Protein AF-0000000087801474 (afdb_homodimer)

Solvent-accessible surface area (backbone atoms only — not comparable to full-atom values): 45613 Å² total; per-residue (Å²): 137,83,84,79,80,78,78,77,77,77,76,78,79,73,79,74,51,90,74,31,28,51,54,32,58,73,67,71,46,81,38,80,58,43,91,65,21,65,70,26,59,75,68,72,44,82,54,42,60,71,75,67,79,66,77,74,84,72,80,76,68,84,62,80,83,57,74,96,48,84,74,47,73,54,60,52,68,68,57,45,47,49,53,52,49,53,52,31,58,68,45,44,49,96,68,78,68,91,57,96,71,57,82,65,51,53,50,25,42,40,44,18,50,75,42,46,21,57,64,64,32,87,47,66,69,43,18,44,26,52,44,48,48,52,53,57,54,20,65,80,31,65,33,35,42,24,35,52,35,12,50,19,20,47,48,40,26,70,77,38,55,93,47,26,71,61,25,44,50,50,12,32,49,26,37,29,56,11,46,58,51,42,55,61,52,64,75,61,74,44,86,85,49,37,55,51,53,51,49,38,46,52,46,50,46,52,45,59,45,42,54,70,60,64,52,89,81,49,50,40,62,56,50,49,46,48,42,34,58,58,43,30,53,53,45,67,43,60,90,44,46,65,58,35,53,75,39,85,54,27,57,76,64,37,65,62,78,57,58,49,73,83,72,51,73,82,86,65,77,57,74,86,52,64,66,46,70,61,51,53,52,49,51,51,52,52,56,69,71,48,96,63,56,71,67,58,48,49,45,50,52,40,40,54,51,37,43,52,51,41,50,52,40,63,66,66,42,63,81,67,61,59,65,72,60,69,48,45,37,50,43,47,36,48,73,68,46,52,52,35,44,70,68,60,34,59,68,46,38,48,50,50,24,50,49,27,44,57,37,41,69,46,34,86,37,85,41,34,40,69,45,25,57,42,36,36,50,45,32,65,71,67,46,52,76,92,56,47,72,76,46,49,60,37,53,54,58,62,69,47,84,67,74,97,94,136,79,82,79,78,77,77,77,77,77,74,77,79,74,78,73,52,88,72,30,27,52,56,31,60,73,67,72,44,82,39,80,58,42,92,66,20,66,70,25,60,75,68,72,44,83,53,42,61,70,74,68,78,68,79,70,85,70,78,78,67,84,64,77,79,58,76,96,50,83,74,47,73,56,58,53,68,69,57,46,48,48,51,52,49,53,51,31,58,68,44,46,48,96,68,77,68,91,55,97,71,56,83,65,51,52,50,25,43,39,44,19,50,75,43,46,21,56,67,65,33,85,46,67,68,41,18,45,25,52,44,49,50,50,52,58,54,22,64,81,31,66,34,36,42,24,35,52,35,13,50,19,20,46,49,39,26,69,77,39,55,93,47,27,70,61,25,43,50,49,12,32,49,26,38,26,56,12,46,58,52,42,54,61,50,63,73,62,74,42,86,86,48,38,56,51,52,51,50,37,46,53,46,50,46,52,44,59,46,41,53,70,51,68,51,85,84,47,51,38,62,57,48,49,48,49,42,33,58,57,42,31,53,54,45,67,44,58,88,44,46,66,58,35,53,74,38,85,53,27,56,75,63,38,65,61,77,56,59,49,74,84,74,51,73,81,84,65,77,59,75,84,51,63,66,45,70,61,50,51,52,51,52,52,52,52,55,68,71,48,94,65,57,72,67,57,48,48,46,51,50,42,39,53,50,37,42,51,51,39,50,51,38,62,66,67,40,64,80,68,61,59,66,72,60,67,47,45,38,50,44,48,35,48,74,70,47,53,54,34,43,70,66,59,35,58,69,44,38,49,51,50,26,48,49,25,43,58,37,40,66,47,34,86,39,86,39,33,40,69,44,25,58,43,37,35,50,45,31,64,71,66,47,52,77,93,55,47,72,75,46,49,60,37,54,55,58,59,69,48,84,66,73,98,94

Foldseek 3Di:
DDDPPPPPPDPPPPDAPPFFFPVCVVVVHHFPNDVQTPVCVVVVHHGHGPPPPPPDPDDPPPPPPPDPADWADADDLVLLLVLLVVVLVVLPPVDPDVDPDDPCLVVLLVQLQPPQLQLQDPDPLQSCCSNPVQVVLCVVPVLSSLLSSLSSLLVCCLVPVVCNVVSSNSNSNSNSVSSVVLSVQLVDDDLSCLLNNLNSLVSVLLNLLQPDCPDPPRALLNSVLSSLSSNQNSSSSVVNVVSCCPDSNVVVVPCLLVPDPVPLDPPDAQDQLHPVVVLLVVLLVVLVVDPDDPVVSSQLVQLSVQLVSLSSSVRPDDPPDGPVSLCSSSNGGYPVLSVCSVVPPQSSLLVQLVSLLVLLLVLSRNSSVNSSVSSNVSSCVSHDPVCNVSNVSSVVSSVDDHPPD/DDDPPPPPPPPPPPDAPPFFFPVCVVVVHRFPNDVQTPVCVVVVHHGHGPPPPPPPPDDPDPPPPPDPADWADADDLVLLLVLLVVVLVVLPPVDPDVDPDDPCLVVLLVQLQPPQLQLQDPDPLQSCCSNPVQVVLCVVPVLSSLLSSLSSLLVCCLVPVVCNVVSSNSNSNSNSVSSVVLSVQLVDDDLSCLLNNLNSLVSVLLNLLQPDCPPVPHALLNSVLSSLSSNQNSSSSVVNVVSCCPDSNVVVVPCLLVPDPVNLPPPDAQPQLHPVVVLLVVLLVVLVVDDDDPVVSSQLVQLSVQLVVLSSSVRPDDPPDGPCSLSSSSNGGYPVLSVCSVVPPQSSLLVQLVSLLVLLLVLSRNSSVNSSVSSNVSSCVSHDPVCNVSNVSSVVSNVDDHPPD

InterPro domains:
  IPR001138 Zn(2)Cys(6) fungal-type DNA-binding domain [PF00172] (20-50)
  IPR001138 Zn(2)Cys(6) fungal-type DNA-binding domain [PS00463] (20-47)
  IPR001138 Zn(2)Cys(6) fungal-type DNA-binding domain [PS50048] (20-49)
  IPR001138 Zn(2)Cys(6) fungal-type DNA-binding domain [SM00066] (15-58)
  IPR001138 Zn(2)Cys(6) fungal-type DNA-binding domain [cd00067] (16-50)
  IPR021858 Fungal transcription factor [PF11951] (108-233)
  IPR036864 Zn(2)-C6 fungal-type DNA-binding domain superfamily [G3DSA:4.10.240.10] (19-93)
  IPR036864 Zn(2)-C6 fungal-type DNA-binding domain superfamily [SSF57701] (10-53)
  IPR053157 Sterol Uptake Control Transcription Regulator [PTHR47784] (8-399)

Structure (mmCIF, N/CA/C/O backbone):
data_AF-0000000087801474-model_v1
#
loop_
_entity.id
_entity.type
_entity.pdbx_description
1 polymer 'C6 transcription factor'
#
loop_
_atom_site.group_PDB
_atom_site.id
_atom_site.type_symbol
_atom_site.label_atom_id
_atom_site.label_alt_id
_atom_site.label_comp_id
_atom_site.label_asym_id
_atom_site.label_entity_id
_atom_site.label_seq_id
_atom_site.pdbx_PDB_ins_code
_atom_site.Cartn_x
_atom_site.Cartn_y
_atom_site.Cartn_z
_atom_site.occupancy
_atom_site.B_iso_or_equiv
_atom_site.auth_seq_id
_atom_site.auth_comp_id
_atom_site.auth_asym_id
_atom_site.auth_atom_id
_atom_site.pdbx_PDB_model_num
ATOM 1 N N . MET A 1 1 ? 7.168 24.719 99.25 1 29.64 1 MET A N 1
ATOM 2 C CA . MET A 1 1 ? 7.629 24.359 97.875 1 29.64 1 MET A CA 1
ATOM 3 C C . MET A 1 1 ? 7.117 25.344 96.875 1 29.64 1 MET A C 1
ATOM 5 O O . MET A 1 1 ? 5.906 25.516 96.688 1 29.64 1 MET A O 1
ATOM 9 N N . THR A 1 2 ? 7.891 26.453 96.562 1 35.75 2 THR A N 1
ATOM 10 C CA . THR A 1 2 ? 7.691 27.688 95.812 1 35.75 2 THR A CA 1
ATOM 11 C C . THR A 1 2 ? 7.512 27.406 94.312 1 35.75 2 THR A C 1
ATOM 13 O O . THR A 1 2 ? 8.281 26.641 93.75 1 35.75 2 THR A O 1
ATOM 16 N N . PRO A 1 3 ? 6.332 27.656 93.75 1 36.69 3 PRO A N 1
ATOM 17 C CA . PRO A 1 3 ? 5.934 27.359 92.312 1 36.69 3 PRO A CA 1
ATOM 18 C C . PRO A 1 3 ? 6.723 28.156 91.312 1 36.69 3 PRO A C 1
ATOM 20 O O . PRO A 1 3 ? 6.82 29.391 91.438 1 36.69 3 PRO A O 1
ATOM 23 N N . LEU A 1 4 ? 7.914 27.688 90.812 1 34.41 4 LEU A N 1
ATOM 24 C CA . LEU A 1 4 ? 8.82 28.312 89.875 1 34.41 4 LEU A CA 1
ATOM 25 C C . LEU A 1 4 ? 8.094 28.656 88.562 1 34.41 4 LEU A C 1
ATOM 27 O O . LEU A 1 4 ? 7.527 27.781 87.938 1 34.41 4 LEU A O 1
ATOM 31 N N . VAL A 1 5 ? 7.559 29.875 88.438 1 34.88 5 VAL A N 1
ATOM 32 C CA . VAL A 1 5 ? 6.879 30.5 87.312 1 34.88 5 VAL A CA 1
ATOM 33 C C . VAL A 1 5 ? 7.812 30.547 86.062 1 34.88 5 VAL A C 1
ATOM 35 O O . VAL A 1 5 ? 8.891 31.141 86.125 1 34.88 5 VAL A O 1
ATOM 38 N N . TRP A 1 6 ? 7.961 29.484 85.25 1 33.34 6 TRP A N 1
ATOM 39 C CA . TRP A 1 6 ? 8.688 29.344 84 1 33.34 6 TRP A CA 1
ATOM 40 C C . TRP A 1 6 ? 8.352 30.484 83.062 1 33.34 6 TRP A C 1
ATOM 42 O O . TRP A 1 6 ? 7.18 30.703 82.688 1 33.34 6 TRP A O 1
ATOM 52 N N . LEU A 1 7 ? 9.047 31.609 83.062 1 32.06 7 LEU A N 1
ATOM 53 C CA . LEU A 1 7 ? 8.984 32.781 82.188 1 32.06 7 LEU A CA 1
ATOM 54 C C . LEU A 1 7 ? 9.078 32.344 80.75 1 32.06 7 LEU A C 1
ATOM 56 O O . LEU A 1 7 ? 10.039 31.688 80.312 1 32.06 7 LEU A O 1
ATOM 60 N N . MET A 1 8 ? 7.984 32.094 80.062 1 32.84 8 MET A N 1
ATOM 61 C CA . MET A 1 8 ? 7.777 31.812 78.625 1 32.84 8 MET A CA 1
ATOM 62 C C . MET A 1 8 ? 8.414 32.875 77.75 1 32.84 8 MET A C 1
ATOM 64 O O . MET A 1 8 ? 8.086 34.062 77.875 1 32.84 8 MET A O 1
ATOM 68 N N . SER A 1 9 ? 9.75 32.844 77.438 1 36.09 9 SER A N 1
ATOM 69 C CA . SER A 1 9 ? 10.469 33.75 76.5 1 36.09 9 SER A CA 1
ATOM 70 C C . SER A 1 9 ? 9.695 33.969 75.25 1 36.09 9 SER A C 1
ATOM 72 O O . SER A 1 9 ? 9.156 33 74.688 1 36.09 9 SER A O 1
ATOM 74 N N . SER A 1 10 ? 9.117 35.156 75 1 33.66 10 SER A N 1
ATOM 75 C CA . SER A 1 10 ? 8.359 35.562 73.875 1 33.66 10 SER A CA 1
ATOM 76 C C . SER A 1 10 ? 9.164 35.344 72.562 1 33.66 10 SER A C 1
ATOM 78 O O . SER A 1 10 ? 10.336 35.719 72.5 1 33.66 10 SER A O 1
ATOM 80 N N . ARG A 1 11 ? 8.914 34.406 71.75 1 38.5 11 ARG A N 1
ATOM 81 C CA . ARG A 1 11 ? 9.422 34.156 70.375 1 38.5 11 ARG A CA 1
ATOM 82 C C . ARG A 1 11 ? 9.484 35.469 69.562 1 38.5 11 ARG A C 1
ATOM 84 O O . ARG A 1 11 ? 8.508 36.219 69.5 1 38.5 11 ARG A O 1
ATOM 91 N N . ARG A 1 12 ? 10.625 36.062 69.438 1 40.59 12 ARG A N 1
ATOM 92 C CA . ARG A 1 12 ? 10.891 37.188 68.562 1 40.59 12 ARG A CA 1
ATOM 93 C C . ARG A 1 12 ? 10.234 37 67.188 1 40.59 12 ARG A C 1
ATOM 95 O O . ARG A 1 12 ? 10.453 35.969 66.562 1 40.59 12 ARG A O 1
ATOM 102 N N . SER A 1 13 ? 9.023 37.594 66.938 1 39.16 13 SER A N 1
ATOM 103 C CA . SER A 1 13 ? 8.352 37.531 65.625 1 39.16 13 SER A CA 1
ATOM 104 C C . SER A 1 13 ? 9.211 38.156 64.562 1 39.16 13 SER A C 1
ATOM 106 O O . SER A 1 13 ? 9.625 39.312 64.625 1 39.16 13 SER A O 1
ATOM 108 N N . HIS A 1 14 ? 10.227 37.562 64.062 1 44.69 14 HIS A N 1
ATOM 109 C CA . HIS A 1 14 ? 11.008 38.062 62.938 1 44.69 14 HIS A CA 1
ATOM 110 C C . HIS A 1 14 ? 10.109 38.438 61.781 1 44.69 14 HIS A C 1
ATOM 112 O O . HIS A 1 14 ? 9.188 37.719 61.406 1 44.69 14 HIS A O 1
ATOM 118 N N . THR A 1 15 ? 9.914 39.719 61.5 1 49.97 15 THR A N 1
ATOM 119 C CA . THR A 1 15 ? 9.164 40.281 60.375 1 49.97 15 THR A CA 1
ATOM 120 C C . THR A 1 15 ? 9.75 39.812 59.031 1 49.97 15 THR A C 1
ATOM 122 O O . THR A 1 15 ? 10.938 40 58.781 1 49.97 15 THR A O 1
ATOM 125 N N . LYS A 1 16 ? 9.258 38.75 58.469 1 55.78 16 LYS A N 1
ATOM 126 C CA . LYS A 1 16 ? 9.578 38.219 57.125 1 55.78 16 LYS A CA 1
ATOM 127 C C . LYS A 1 16 ? 9.414 39.281 56.062 1 55.78 16 LYS A C 1
ATOM 129 O O . LYS A 1 16 ? 8.469 40.094 56.094 1 55.78 16 LYS A O 1
ATOM 134 N N . SER A 1 17 ? 10.523 39.656 55.375 1 58.81 17 SER A N 1
ATOM 135 C CA . SER A 1 17 ? 10.383 40.531 54.219 1 58.81 17 SER A CA 1
ATOM 136 C C . SER A 1 17 ? 9.594 39.812 53.125 1 58.81 17 SER A C 1
ATOM 138 O O . SER A 1 17 ? 9.938 38.719 52.688 1 58.81 17 SER A O 1
ATOM 140 N N . ARG A 1 18 ? 8.305 40.156 52.75 1 70.38 18 ARG A N 1
ATOM 141 C CA . ARG A 1 18 ? 7.387 39.562 51.781 1 70.38 18 ARG A CA 1
ATOM 142 C C . ARG A 1 18 ? 7.93 39.625 50.375 1 70.38 18 ARG A C 1
ATOM 144 O O . ARG A 1 18 ? 7.668 38.75 49.531 1 70.38 18 ARG A O 1
ATOM 151 N N . ASN A 1 19 ? 8.781 40.656 50.062 1 70 19 ASN A N 1
ATOM 152 C CA . ASN A 1 19 ? 9.211 40.906 48.688 1 70 19 ASN A CA 1
ATOM 153 C C . ASN A 1 19 ? 10.703 40.594 48.5 1 70 19 ASN A C 1
ATOM 155 O O . ASN A 1 19 ? 11.367 41.219 47.688 1 70 19 ASN A O 1
ATOM 159 N N . GLY A 1 20 ? 11.25 39.719 49.219 1 74.44 20 GLY A N 1
ATOM 160 C CA . GLY A 1 20 ? 12.664 39.375 49.156 1 74.44 20 GLY A CA 1
ATOM 161 C C . GLY A 1 20 ? 13.031 38.5 47.969 1 74.44 20 GLY A C 1
ATOM 162 O O . GLY A 1 20 ? 12.156 37.938 47.312 1 74.44 20 GLY A O 1
ATOM 163 N N . CYS A 1 21 ? 14.32 38.531 47.594 1 74.69 21 CYS A N 1
ATOM 164 C CA . CYS A 1 21 ? 14.812 37.719 46.469 1 74.69 21 CYS A CA 1
ATOM 165 C C . CYS A 1 21 ? 14.703 36.219 46.781 1 74.69 21 CYS A C 1
ATOM 167 O O . CYS A 1 21 ? 14.617 35.844 47.938 1 74.69 21 CYS A O 1
ATOM 169 N N . ASP A 1 22 ? 14.641 35.281 45.875 1 76.31 22 ASP A N 1
ATOM 170 C CA . ASP A 1 22 ? 14.445 33.844 46 1 76.31 22 ASP A CA 1
ATOM 171 C C . ASP A 1 22 ? 15.57 33.219 46.844 1 76.31 22 ASP A C 1
ATOM 173 O O . ASP A 1 22 ? 15.336 32.312 47.625 1 76.31 22 ASP A O 1
ATOM 177 N N . GLN A 1 23 ? 16.703 33.719 46.75 1 79.88 23 GLN A N 1
ATOM 178 C CA . GLN A 1 23 ? 17.828 33.156 47.469 1 79.88 23 GLN A CA 1
ATOM 179 C C . GLN A 1 23 ? 17.703 33.438 48.969 1 79.88 23 GLN A C 1
ATOM 181 O O . GLN A 1 23 ? 17.969 32.562 49.812 1 79.88 23 GLN A O 1
ATOM 186 N N . CYS A 1 24 ? 17.281 34.656 49.281 1 78.06 24 CYS A N 1
ATOM 187 C CA . CYS A 1 24 ? 17.125 35.031 50.688 1 78.06 24 CYS A CA 1
ATOM 188 C C . CYS A 1 24 ? 15.969 34.281 51.344 1 78.06 24 CYS A C 1
ATOM 190 O O . CYS A 1 24 ? 16.062 33.844 52.5 1 78.06 24 CYS A O 1
ATOM 192 N N . LYS A 1 25 ? 14.883 33.969 50.531 1 76.88 25 LYS A N 1
ATOM 193 C CA . LYS A 1 25 ? 13.734 33.156 50.969 1 76.88 25 LYS A CA 1
ATOM 194 C C . LYS A 1 25 ? 14.133 31.719 51.25 1 76.88 25 LYS A C 1
ATOM 196 O O . LYS A 1 25 ? 13.727 31.141 52.25 1 76.88 25 LYS A O 1
ATOM 201 N N . ARG A 1 26 ? 14.898 31.266 50.469 1 77.69 26 ARG A N 1
ATOM 202 C CA . ARG A 1 26 ? 15.359 29.891 50.594 1 77.69 26 ARG A CA 1
ATOM 203 C C . ARG A 1 26 ? 16.25 29.734 51.812 1 77.69 26 ARG A C 1
ATOM 205 O O . ARG A 1 26 ? 16.172 28.734 52.531 1 77.69 26 ARG A O 1
ATOM 212 N N . ARG A 1 27 ? 16.953 30.688 52.094 1 79.5 27 ARG A N 1
ATOM 213 C CA . ARG A 1 27 ? 17.938 30.625 53.156 1 79.5 27 ARG A CA 1
ATOM 214 C C . ARG A 1 27 ? 17.344 31.156 54.469 1 79.5 27 ARG A C 1
ATOM 216 O O . ARG A 1 27 ? 17.984 31.109 55.531 1 79.5 27 ARG A O 1
ATOM 223 N N . ARG A 1 28 ? 16.047 31.656 54.344 1 76.81 28 ARG A N 1
ATOM 224 C CA . ARG A 1 28 ? 15.266 32.156 55.469 1 76.81 28 ARG A CA 1
ATOM 225 C C . ARG A 1 28 ? 16 33.25 56.219 1 76.81 28 ARG A C 1
ATOM 227 O O . ARG A 1 28 ? 16.031 33.281 57.438 1 76.81 28 ARG A O 1
ATOM 234 N N . VAL A 1 29 ? 16.688 34.062 55.406 1 82 29 VAL A N 1
ATOM 235 C CA . VAL A 1 29 ? 17.328 35.25 55.969 1 82 29 VAL A CA 1
ATOM 236 C C . VAL A 1 29 ? 16.547 36.5 55.531 1 82 29 VAL A C 1
ATOM 238 O O . VAL A 1 29 ? 15.914 36.531 54.5 1 82 29 VAL A O 1
ATOM 241 N N . LYS A 1 30 ? 16.484 37.469 56.312 1 78.12 30 LYS A N 1
ATOM 242 C CA . LYS A 1 30 ? 15.82 38.719 56 1 78.12 30 LYS A CA 1
ATOM 243 C C . LYS A 1 30 ? 16.5 39.406 54.812 1 78.12 30 LYS A C 1
ATOM 245 O O . LYS A 1 30 ? 17.703 39.656 54.844 1 78.12 30 LYS A O 1
ATOM 250 N N . CYS A 1 31 ? 15.711 39.562 53.656 1 76.88 31 CYS A N 1
ATOM 251 C CA . CYS A 1 31 ? 16.172 40.25 52.438 1 76.88 31 CYS A CA 1
ATOM 252 C C . CYS A 1 31 ? 16 41.75 52.562 1 76.88 31 CYS A C 1
ATOM 254 O O . CYS A 1 31 ? 15.016 42.219 53.156 1 76.88 31 CYS A O 1
ATOM 256 N N . ASP A 1 32 ? 16.828 42.562 52.25 1 79.81 32 ASP A N 1
ATOM 257 C CA . ASP A 1 32 ? 16.719 44 52.281 1 79.81 32 ASP A CA 1
ATOM 258 C C . ASP A 1 32 ? 15.977 44.531 51.062 1 79.81 32 ASP A C 1
ATOM 260 O O . ASP A 1 32 ? 15.867 45.75 50.875 1 79.81 32 ASP A O 1
ATOM 264 N N . GLU A 1 33 ? 15.445 43.719 50.125 1 77.12 33 GLU A N 1
ATOM 265 C CA . GLU A 1 33 ? 14.625 43.969 48.938 1 77.12 33 GLU A CA 1
ATOM 266 C C . GLU A 1 33 ? 15.344 44.875 47.938 1 77.12 33 GLU A C 1
ATOM 268 O O . GLU A 1 33 ? 14.727 45.406 47.031 1 77.12 33 GLU A O 1
ATOM 273 N N . ALA A 1 34 ? 16.656 44.969 48.062 1 76.94 34 ALA A N 1
ATOM 274 C CA . ALA A 1 34 ? 17.453 45.594 47.031 1 76.94 34 ALA A CA 1
ATOM 275 C C . ALA A 1 34 ? 17.75 44.625 45.875 1 76.94 34 ALA A C 1
ATOM 277 O O . ALA A 1 34 ? 17.781 43.438 46.094 1 76.94 34 ALA A O 1
ATOM 278 N N . ASP A 1 35 ? 17.641 44.938 44.656 1 72.62 35 ASP A N 1
ATOM 279 C CA . ASP A 1 35 ? 17.984 44.125 43.5 1 72.62 35 ASP A CA 1
ATOM 280 C C . ASP A 1 35 ? 19.312 44.594 42.875 1 72.62 35 ASP A C 1
ATOM 282 O O . ASP A 1 35 ? 19.375 45.656 42.25 1 72.62 35 ASP A O 1
ATOM 286 N N . PRO A 1 36 ? 20.453 43.781 43.156 1 75.94 36 PRO A N 1
ATOM 287 C CA . PRO A 1 36 ? 20.562 42.562 43.938 1 75.94 36 PRO A CA 1
ATOM 288 C C . PRO A 1 36 ? 20.594 42.844 45.438 1 75.94 36 PRO A C 1
ATOM 290 O O . PRO A 1 36 ? 21.047 43.906 45.875 1 75.94 36 PRO A O 1
ATOM 293 N N . CYS A 1 37 ? 20.016 41.875 46.125 1 79.19 37 CYS A N 1
ATOM 294 C CA . CYS A 1 37 ? 19.969 42.125 47.562 1 79.19 37 CYS A CA 1
ATOM 295 C C . CYS A 1 37 ? 21.344 41.969 48.188 1 79.19 37 CYS A C 1
ATOM 297 O O . CYS A 1 37 ? 22.219 41.281 47.656 1 79.19 37 CYS A O 1
ATOM 299 N N . THR A 1 38 ? 21.656 42.688 49.25 1 82.75 38 THR A N 1
ATOM 300 C CA . THR A 1 38 ? 22.953 42.75 49.938 1 82.75 38 THR A CA 1
ATOM 301 C C . THR A 1 38 ? 23.375 41.344 50.406 1 82.75 38 THR A C 1
ATOM 303 O O . THR A 1 38 ? 24.562 41.031 50.406 1 82.75 38 THR A O 1
ATOM 306 N N . ASN A 1 39 ? 22.391 40.531 50.75 1 81.44 39 ASN A N 1
ATOM 307 C CA . ASN A 1 39 ? 22.672 39.188 51.188 1 81.44 39 ASN A CA 1
ATOM 308 C C . ASN A 1 39 ? 23.266 38.344 50.062 1 81.44 39 ASN A C 1
ATOM 310 O O . ASN A 1 39 ? 24.203 37.562 50.281 1 81.44 39 ASN A O 1
ATOM 314 N N . CYS A 1 40 ? 22.703 38.469 48.969 1 79 40 CYS A N 1
ATOM 315 C CA . CYS A 1 40 ? 23.172 37.688 47.812 1 79 40 CYS A CA 1
ATOM 316 C C . CYS A 1 40 ? 24.516 38.219 47.312 1 79 40 CYS A C 1
ATOM 318 O O . CYS A 1 40 ? 25.406 37.469 46.969 1 79 40 CYS A O 1
ATOM 320 N N . THR A 1 41 ? 24.641 39.5 47.281 1 81.56 41 THR A N 1
ATOM 321 C CA . THR A 1 41 ? 25.891 40.125 46.844 1 81.56 41 THR A CA 1
ATOM 322 C C . THR A 1 41 ? 27.047 39.719 47.75 1 81.56 41 THR A C 1
ATOM 324 O O . THR A 1 41 ? 28.141 39.406 47.25 1 81.56 41 THR A O 1
ATOM 327 N N . ARG A 1 42 ? 26.828 39.688 49.031 1 80.12 42 ARG A N 1
ATOM 328 C CA . ARG A 1 42 ? 27.891 39.375 49.969 1 80.12 42 ARG A CA 1
ATOM 329 C C . ARG A 1 42 ? 28.344 37.938 49.812 1 80.12 42 ARG A C 1
ATOM 331 O O . ARG A 1 42 ? 29.531 37.625 49.969 1 80.12 42 ARG A O 1
ATOM 338 N N . ARG A 1 43 ? 27.406 37.125 49.469 1 79 43 ARG A N 1
ATOM 339 C CA . ARG A 1 43 ? 27.719 35.688 49.406 1 79 43 ARG A CA 1
ATOM 340 C C . ARG A 1 43 ? 27.953 35.281 47.938 1 79 43 ARG A C 1
ATOM 342 O O . ARG A 1 43 ? 28.078 34.094 47.656 1 79 43 ARG A O 1
ATOM 349 N N . HIS A 1 44 ? 27.953 36.281 46.969 1 74.69 44 HIS A N 1
ATOM 350 C CA . HIS A 1 44 ? 28.188 36.031 45.562 1 74.69 44 HIS A CA 1
ATOM 351 C C . HIS A 1 44 ? 27.188 35.062 44.969 1 74.69 44 HIS A C 1
ATOM 353 O O . HIS A 1 44 ? 27.547 34.125 44.25 1 74.69 44 HIS A O 1
ATOM 359 N N . LEU A 1 45 ? 25.953 35.125 45.469 1 75.06 45 LEU A N 1
ATOM 360 C CA . LEU A 1 45 ? 24.844 34.344 44.938 1 75.06 45 LEU A CA 1
ATOM 361 C C . LEU A 1 45 ? 24.078 35.156 43.875 1 75.06 45 LEU A C 1
ATOM 363 O O . LEU A 1 45 ? 24.094 36.375 43.906 1 75.06 45 LEU A O 1
ATOM 367 N N . VAL A 1 46 ? 23.484 34.531 42.875 1 74.19 46 VAL A N 1
ATOM 368 C CA . VAL A 1 46 ? 22.609 35.188 41.906 1 74.19 46 VAL A CA 1
ATOM 369 C C . VAL A 1 46 ? 21.312 35.594 42.594 1 74.19 46 VAL A C 1
ATOM 371 O O . VAL A 1 46 ? 20.562 34.75 43.094 1 74.19 46 VAL A O 1
ATOM 374 N N . CYS A 1 47 ? 21.062 36.938 42.812 1 72.06 47 CYS A N 1
ATOM 375 C CA . CYS A 1 47 ? 19.875 37.5 43.438 1 72.06 47 CYS A CA 1
ATOM 376 C C . CYS A 1 47 ? 18.703 37.531 42.438 1 72.06 47 CYS A C 1
ATOM 378 O O . CYS A 1 47 ? 18.781 38.188 41.406 1 72.06 47 CYS A O 1
ATOM 380 N N . VAL A 1 48 ? 17.828 36.656 42.469 1 69.94 48 VAL A N 1
ATOM 381 C CA . VAL A 1 48 ? 16.641 36.562 41.625 1 69.94 48 VAL A CA 1
ATOM 382 C C . VAL A 1 48 ? 15.398 36.938 42.438 1 69.94 48 VAL A C 1
ATOM 384 O O . VAL A 1 48 ? 15.211 36.438 43.562 1 69.94 48 VAL A O 1
ATOM 387 N N . TYR A 1 49 ? 14.781 38.031 42.156 1 61.41 49 TYR A N 1
ATOM 388 C CA . TYR A 1 49 ? 13.484 38.375 42.719 1 61.41 49 TYR A CA 1
ATOM 389 C C . TYR A 1 49 ? 12.352 37.75 41.938 1 61.41 49 TYR A C 1
ATOM 391 O O . TYR A 1 49 ? 12.312 37.812 40.688 1 61.41 49 TYR A O 1
ATOM 399 N N . ASN A 1 50 ? 11.828 36.781 42.312 1 48.69 50 ASN A N 1
ATOM 400 C CA . ASN A 1 50 ? 10.617 36.312 41.656 1 48.69 50 ASN A CA 1
ATOM 401 C C . ASN A 1 50 ? 9.523 37.375 41.656 1 48.69 50 ASN A C 1
ATOM 403 O O . ASN A 1 50 ? 9.016 37.75 42.719 1 48.69 50 ASN A O 1
ATOM 407 N N . LEU A 1 51 ? 9.633 38.438 40.906 1 40.22 51 LEU A N 1
ATOM 408 C CA . LEU A 1 51 ? 8.414 39.219 40.719 1 40.22 51 LEU A CA 1
ATOM 409 C C . LEU A 1 51 ? 7.203 38.281 40.531 1 40.22 51 LEU A C 1
ATOM 411 O O . LEU A 1 51 ? 7.133 37.531 39.562 1 40.22 51 LEU A O 1
ATOM 415 N N . HIS A 1 52 ? 6.668 37.719 41.531 1 35 52 HIS A N 1
ATOM 416 C CA . HIS A 1 52 ? 5.312 37.219 41.406 1 35 52 HIS A CA 1
ATOM 417 C C . HIS A 1 52 ? 4.43 38.188 40.625 1 35 52 HIS A C 1
ATOM 419 O O . HIS A 1 52 ? 4.309 39.344 41 1 35 52 HIS A O 1
ATOM 425 N N . CYS A 1 53 ? 4.406 38.219 39.312 1 34.19 53 CYS A N 1
ATOM 426 C CA . CYS A 1 53 ? 3.236 38.781 38.656 1 34.19 53 CYS A CA 1
ATOM 427 C C . CYS A 1 53 ? 1.989 38.594 39.531 1 34.19 53 CYS A C 1
ATOM 429 O O . CYS A 1 53 ? 1.527 37.469 39.688 1 34.19 53 CYS A O 1
ATOM 431 N N . SER A 1 54 ? 1.86 39.219 40.625 1 31.44 54 SER A N 1
ATOM 432 C CA . SER A 1 54 ? 0.647 39.25 41.438 1 31.44 54 SER A CA 1
ATOM 433 C C . SER A 1 54 ? -0.602 39.188 40.562 1 31.44 54 SER A C 1
ATOM 435 O O . SER A 1 54 ? -0.738 39.938 39.594 1 31.44 54 SER A O 1
ATOM 437 N N . PRO A 1 55 ? -1.374 38.094 40.562 1 32.97 55 PRO A N 1
ATOM 438 C CA . PRO A 1 55 ? -2.732 38.219 40.031 1 32.97 55 PRO A CA 1
ATOM 439 C C . PRO A 1 55 ? -3.439 39.5 40.531 1 32.97 55 PRO A C 1
ATOM 441 O O . PRO A 1 55 ? -3.35 39.844 41.719 1 32.97 55 PRO A O 1
ATOM 444 N N . SER A 1 56 ? -3.479 40.562 40 1 29.62 56 SER A N 1
ATOM 445 C CA . SER A 1 56 ? -4.465 41.594 40.375 1 29.62 56 SER A CA 1
ATOM 446 C C . SER A 1 56 ? -5.742 40.938 40.906 1 29.62 56 SER A C 1
ATOM 448 O O . SER A 1 56 ? -6.125 39.844 40.469 1 29.62 56 SER A O 1
ATOM 450 N N . ALA A 1 57 ? -6.344 41.25 42.094 1 32.88 57 ALA A N 1
ATOM 451 C CA . ALA A 1 57 ? -7.617 41 42.781 1 32.88 57 ALA A CA 1
ATOM 452 C C . ALA A 1 57 ? -8.781 41.031 41.781 1 32.88 57 ALA A C 1
ATOM 454 O O . ALA A 1 57 ? -9.578 41.969 41.781 1 32.88 57 ALA A O 1
ATOM 455 N N . GLN A 1 58 ? -8.805 40.938 40.625 1 30.05 58 GLN A N 1
ATOM 456 C CA . GLN A 1 58 ? -10.109 40.875 39.969 1 30.05 58 GLN A CA 1
ATOM 457 C C . GLN A 1 58 ? -11.039 39.906 40.688 1 30.05 58 GLN A C 1
ATOM 459 O O . GLN A 1 58 ? -10.602 38.875 41.156 1 30.05 58 GLN A O 1
ATOM 464 N N . ALA A 1 59 ? -12.359 40.344 40.938 1 32.22 59 ALA A N 1
ATOM 465 C CA . ALA A 1 59 ? -13.617 39.906 41.531 1 32.22 59 ALA A CA 1
ATOM 466 C C . ALA A 1 59 ? -13.828 38.406 41.375 1 32.22 59 ALA A C 1
ATOM 468 O O . ALA A 1 59 ? -13.68 37.875 40.25 1 32.22 59 ALA A O 1
ATOM 469 N N . ARG A 1 60 ? -13.906 37.562 42.344 1 32.59 60 ARG A N 1
ATOM 470 C CA . ARG A 1 60 ? -14.438 36.25 42.625 1 32.59 60 ARG A CA 1
ATOM 471 C C . ARG A 1 60 ? -15.789 36.031 41.938 1 32.59 60 ARG A C 1
ATOM 473 O O . ARG A 1 60 ? -16.625 35.281 42.406 1 32.59 60 ARG A O 1
ATOM 480 N N . ASN A 1 61 ? -16.438 36.969 41.312 1 26.33 61 ASN A N 1
ATOM 481 C CA . ASN A 1 61 ? -17.75 36.469 40.938 1 26.33 61 ASN A CA 1
ATOM 482 C C . ASN A 1 61 ? -17.672 35.031 40.438 1 26.33 61 ASN A C 1
ATOM 484 O O . ASN A 1 61 ? -16.656 34.625 39.875 1 26.33 61 ASN A O 1
ATOM 488 N N . LYS A 1 62 ? -18.5 34.125 40.906 1 37.91 62 LYS A N 1
ATOM 489 C CA . LYS A 1 62 ? -18.969 32.844 40.438 1 37.91 62 LYS A CA 1
ATOM 490 C C . LYS A 1 62 ? -18.922 32.75 38.906 1 37.91 62 LYS A C 1
ATOM 492 O O . LYS A 1 62 ? -19.938 32.969 38.25 1 37.91 62 LYS A O 1
ATOM 497 N N . THR A 1 63 ? -18.125 33.531 38.281 1 29.23 63 THR A N 1
ATOM 498 C CA . THR A 1 63 ? -18.25 33.438 36.844 1 29.23 63 THR A CA 1
ATOM 499 C C . THR A 1 63 ? -18.234 31.984 36.375 1 29.23 63 THR A C 1
ATOM 501 O O . THR A 1 63 ? -17.438 31.172 36.844 1 29.23 63 THR A O 1
ATOM 504 N N . LYS A 1 64 ? -19.234 31.344 35.844 1 37.34 64 LYS A N 1
ATOM 505 C CA . LYS A 1 64 ? -19.359 30.266 34.844 1 37.34 64 LYS A CA 1
ATOM 506 C C . LYS A 1 64 ? -18.062 30.125 34.062 1 37.34 64 LYS A C 1
ATOM 508 O O . LYS A 1 64 ? -17.641 31.047 33.344 1 37.34 64 LYS A O 1
ATOM 513 N N . GLU A 1 65 ? -17.031 29.578 34.531 1 39.16 65 GLU A N 1
ATOM 514 C CA . GLU A 1 65 ? -15.68 29.188 34.156 1 39.16 65 GLU A CA 1
ATOM 515 C C . GLU A 1 65 ? -15.562 29.062 32.625 1 39.16 65 GLU A C 1
ATOM 517 O O . GLU A 1 65 ? -15.617 27.953 32.094 1 39.16 65 GLU A O 1
ATOM 522 N N . GLY A 1 66 ? -16.312 29.578 31.875 1 42.19 66 GLY A N 1
ATOM 523 C CA . GLY A 1 66 ? -16.203 29.609 30.438 1 42.19 66 GLY A CA 1
ATOM 524 C C . GLY A 1 66 ? -14.852 30.062 29.938 1 42.19 66 GLY A C 1
ATOM 525 O O . GLY A 1 66 ? -14.078 30.656 30.688 1 42.19 66 GLY A O 1
ATOM 526 N N . ALA A 1 67 ? -14.172 29.438 28.984 1 56.16 67 ALA A N 1
ATOM 527 C CA . ALA A 1 67 ? -12.945 29.844 28.297 1 56.16 67 ALA A CA 1
ATOM 528 C C . ALA A 1 67 ? -12.836 31.359 28.25 1 56.16 67 ALA A C 1
ATOM 530 O O . ALA A 1 67 ? -13.789 32.062 27.875 1 56.16 67 ALA A O 1
ATOM 531 N N . PRO A 1 68 ? -11.758 32.031 29.125 1 61.78 68 PRO A N 1
ATOM 532 C CA . PRO A 1 68 ? -11.578 33.5 29.188 1 61.78 68 PRO A CA 1
ATOM 533 C C . PRO A 1 68 ? -11.648 34.156 27.828 1 61.78 68 PRO A C 1
ATOM 535 O O . PRO A 1 68 ? -11.914 35.375 27.734 1 61.78 68 PRO A O 1
ATOM 538 N N . PHE A 1 69 ? -11.266 33.406 26.859 1 69.81 69 PHE A N 1
ATOM 539 C CA . PHE A 1 69 ? -11.281 34.031 25.531 1 69.81 69 PHE A CA 1
ATOM 540 C C . PHE A 1 69 ? -12.281 33.312 24.625 1 69.81 69 PHE A C 1
ATOM 542 O O . PHE A 1 69 ? -12.633 32.156 24.859 1 69.81 69 PHE A O 1
ATOM 549 N N . ALA A 1 70 ? -12.82 34.031 23.703 1 67.81 70 ALA A N 1
ATOM 550 C CA . ALA A 1 70 ? -13.719 33.469 22.703 1 67.81 70 ALA A CA 1
ATOM 551 C C . ALA A 1 70 ? -13.047 32.344 21.922 1 67.81 70 ALA A C 1
ATOM 553 O O . ALA A 1 70 ? -11.828 32.375 21.703 1 67.81 70 ALA A O 1
ATOM 554 N N . THR A 1 71 ? -13.797 31.297 21.656 1 77.06 71 THR A N 1
ATOM 555 C CA . THR A 1 71 ? -13.344 30.25 20.734 1 77.06 71 THR A CA 1
ATOM 556 C C . THR A 1 71 ? -13.414 30.719 19.297 1 77.06 71 THR A C 1
ATOM 558 O O . THR A 1 71 ? -14.281 31.516 18.938 1 77.06 71 THR A O 1
ATOM 561 N N . PRO A 1 72 ? -12.406 30.344 18.531 1 81.81 72 PRO A N 1
ATOM 562 C CA . PRO A 1 72 ? -12.438 30.781 17.141 1 81.81 72 PRO A CA 1
ATOM 563 C C . PRO A 1 72 ? -13.695 30.344 16.406 1 81.81 72 PRO A C 1
ATOM 565 O O . PRO A 1 72 ? -14.211 29.25 16.656 1 81.81 72 PRO A O 1
ATOM 568 N N . SER A 1 73 ? -14.133 31.297 15.641 1 78 73 SER A N 1
ATOM 569 C CA . SER A 1 73 ? -15.312 31 14.836 1 78 73 SER A CA 1
ATOM 570 C C . SER A 1 73 ? -14.945 30.281 13.547 1 78 73 SER A C 1
ATOM 572 O O . SER A 1 73 ? -13.836 30.453 13.023 1 78 73 SER A O 1
ATOM 574 N N . GLU A 1 74 ? -15.867 29.5 13.07 1 82.38 74 GLU A N 1
ATOM 575 C CA . GLU A 1 74 ? -15.695 28.906 11.75 1 82.38 74 GLU A CA 1
ATOM 576 C C . GLU A 1 74 ? -15.664 29.969 10.656 1 82.38 74 GLU A C 1
ATOM 578 O O . GLU A 1 74 ? -16.406 30.953 10.719 1 82.38 74 GLU A O 1
ATOM 583 N N . PRO A 1 75 ? -14.82 29.781 9.781 1 82.31 75 PRO A N 1
ATOM 584 C CA . PRO A 1 75 ? -14.828 30.734 8.672 1 82.31 75 PRO A CA 1
ATOM 585 C C . PRO A 1 75 ? -16.141 30.719 7.883 1 82.31 75 PRO A C 1
ATOM 587 O O . PRO A 1 75 ? -16.766 29.656 7.746 1 82.31 75 PRO A O 1
ATOM 590 N N . ALA A 1 76 ? -16.484 31.891 7.492 1 84.19 76 ALA A N 1
ATOM 591 C CA . ALA A 1 76 ? -17.641 31.922 6.594 1 84.19 76 ALA A CA 1
ATOM 592 C C . ALA A 1 76 ? -17.391 31.078 5.348 1 84.19 76 ALA A C 1
ATOM 594 O O . ALA A 1 76 ? -16.281 31.047 4.816 1 84.19 76 ALA A O 1
ATOM 595 N N . PRO A 1 77 ? -18.422 30.406 4.91 1 84.81 77 PRO A N 1
ATOM 596 C CA . PRO A 1 77 ? -18.25 29.516 3.762 1 84.81 77 PRO A CA 1
ATOM 597 C C . PRO A 1 77 ? -17.625 30.219 2.559 1 84.81 77 PRO A C 1
ATOM 599 O O . PRO A 1 77 ? -16.781 29.641 1.876 1 84.81 77 PRO A O 1
ATOM 602 N N . SER A 1 78 ? -18.062 31.375 2.314 1 84.19 78 SER A N 1
ATOM 603 C CA . SER A 1 78 ? -17.531 32.125 1.182 1 84.19 78 SER A CA 1
ATOM 604 C C . SER A 1 78 ? -16.047 32.438 1.372 1 84.19 78 SER A C 1
ATOM 606 O O . SER A 1 78 ? -15.266 32.344 0.423 1 84.19 78 SER A O 1
ATOM 608 N N . ASP A 1 79 ? -15.672 32.75 2.584 1 86.44 79 ASP A N 1
ATOM 609 C CA . ASP A 1 79 ? -14.281 33.062 2.885 1 86.44 79 ASP A CA 1
ATOM 610 C C . ASP A 1 79 ? -13.406 31.812 2.752 1 86.44 79 ASP A C 1
ATOM 612 O O . ASP A 1 79 ? -12.273 31.891 2.262 1 86.44 79 ASP A O 1
ATOM 616 N N . LEU A 1 80 ? -13.914 30.75 3.225 1 88.94 80 LEU A N 1
ATOM 617 C CA . LEU A 1 80 ? -13.188 29.5 3.117 1 88.94 80 LEU A CA 1
ATOM 618 C C . LEU A 1 80 ? -13 29.109 1.657 1 88.94 80 LEU A C 1
ATOM 620 O O . LEU A 1 80 ? -11.906 28.703 1.254 1 88.94 80 LEU A O 1
ATOM 624 N N . ASP A 1 81 ? -14.062 29.203 0.895 1 89.31 81 ASP A N 1
ATOM 625 C CA . ASP A 1 81 ? -13.969 28.891 -0.525 1 89.31 81 ASP A CA 1
ATOM 626 C C . ASP A 1 81 ? -12.938 29.766 -1.222 1 89.31 81 ASP A C 1
ATOM 628 O O . ASP A 1 81 ? -12.203 29.312 -2.098 1 89.31 81 ASP A O 1
ATOM 632 N N . ASP A 1 82 ? -12.922 30.984 -0.874 1 87.69 82 ASP A N 1
ATOM 633 C CA . ASP A 1 82 ? -11.945 31.906 -1.452 1 87.69 82 ASP A CA 1
ATOM 634 C C . ASP A 1 82 ? -10.523 31.5 -1.101 1 87.69 82 ASP A C 1
ATOM 636 O O . ASP A 1 82 ? -9.625 31.562 -1.943 1 87.69 82 ASP A O 1
ATOM 640 N N . THR A 1 83 ? -10.336 31.156 0.13 1 87.81 83 THR A N 1
ATOM 641 C CA . THR A 1 83 ? -9.023 30.703 0.587 1 87.81 83 THR A CA 1
ATOM 642 C C . THR A 1 83 ? -8.57 29.484 -0.195 1 87.81 83 THR A C 1
ATOM 644 O O . THR A 1 83 ? -7.441 29.438 -0.682 1 87.81 83 THR A O 1
ATOM 647 N N . LEU A 1 84 ? -9.43 28.547 -0.33 1 89.25 84 LEU A N 1
ATOM 648 C CA . LEU A 1 84 ? -9.109 27.297 -1.009 1 89.25 84 LEU A CA 1
ATOM 649 C C . LEU A 1 84 ? -8.914 27.531 -2.504 1 89.25 84 LEU A C 1
ATOM 651 O O . LEU A 1 84 ? -8.039 26.906 -3.123 1 89.25 84 LEU A O 1
ATOM 655 N N . SER A 1 85 ? -9.75 28.375 -3.059 1 87.5 85 SER A N 1
ATOM 656 C CA . SER A 1 85 ? -9.625 28.688 -4.477 1 87.5 85 SER A CA 1
ATOM 657 C C . SER A 1 85 ? -8.305 29.375 -4.781 1 87.5 85 SER A C 1
ATOM 659 O O . SER A 1 85 ? -7.656 29.078 -5.785 1 87.5 85 SER A O 1
ATOM 661 N N . THR A 1 86 ? -7.938 30.297 -3.951 1 85.75 86 THR A N 1
ATOM 662 C CA . THR A 1 86 ? -6.66 30.984 -4.113 1 85.75 86 THR A CA 1
ATOM 663 C C . THR A 1 86 ? -5.5 30 -4.012 1 85.75 86 THR A C 1
ATOM 665 O O . THR A 1 86 ? -4.543 30.078 -4.785 1 85.75 86 THR A O 1
ATOM 668 N N . PHE A 1 87 ? -5.586 29.172 -3.07 1 85.69 87 PHE A N 1
ATOM 669 C CA . PHE A 1 87 ? -4.578 28.125 -2.91 1 85.69 87 PHE A CA 1
ATOM 670 C C . PHE A 1 87 ? -4.512 27.25 -4.148 1 85.69 87 PHE A C 1
ATOM 672 O O . PHE A 1 87 ? -3.426 26.969 -4.664 1 85.69 87 PHE A O 1
ATOM 679 N N . GLN A 1 88 ? -5.648 26.797 -4.625 1 85.81 88 GLN A N 1
ATOM 680 C CA . GLN A 1 88 ? -5.734 25.969 -5.82 1 85.81 88 GLN A CA 1
ATOM 681 C C . GLN A 1 88 ? -5.094 26.656 -7.02 1 85.81 88 GLN A C 1
ATOM 683 O O . GLN A 1 88 ? -4.344 26.047 -7.777 1 85.81 88 GLN A O 1
ATOM 688 N N . ASP A 1 89 ? -5.348 27.906 -7.18 1 81.44 89 ASP A N 1
ATOM 689 C CA . ASP A 1 89 ? -4.824 28.688 -8.297 1 81.44 89 ASP A CA 1
ATOM 690 C C . ASP A 1 89 ? -3.303 28.812 -8.211 1 81.44 89 ASP A C 1
ATOM 692 O O . ASP A 1 89 ? -2.615 28.781 -9.234 1 81.44 89 ASP A O 1
ATOM 696 N N . ARG A 1 90 ? -2.873 28.984 -7.047 1 80.75 90 ARG A N 1
ATOM 697 C CA . ARG A 1 90 ? -1.437 29.141 -6.84 1 80.75 90 ARG A CA 1
ATOM 698 C C . ARG A 1 90 ? -0.687 27.875 -7.211 1 80.75 90 ARG A C 1
ATOM 700 O O . ARG A 1 90 ? 0.403 27.938 -7.785 1 80.75 90 ARG A O 1
ATOM 707 N N . ILE A 1 91 ? -1.285 26.766 -6.914 1 81.38 91 ILE A N 1
ATOM 708 C CA . ILE A 1 91 ? -0.543 25.516 -7.129 1 81.38 91 ILE A CA 1
ATOM 709 C C . ILE A 1 91 ? -0.806 25 -8.539 1 81.38 91 ILE A C 1
ATOM 711 O O . ILE A 1 91 ? -0.033 24.188 -9.062 1 81.38 91 ILE A O 1
ATOM 715 N N . ARG A 1 92 ? -1.992 25.25 -9.094 1 74.62 92 ARG A N 1
ATOM 716 C CA . ARG A 1 92 ? -2.348 24.781 -10.43 1 74.62 92 ARG A CA 1
ATOM 717 C C . ARG A 1 92 ? -1.364 25.312 -11.469 1 74.62 92 ARG A C 1
ATOM 719 O O . ARG A 1 92 ? -1.233 26.516 -11.656 1 74.62 92 ARG A O 1
ATOM 726 N N . SER A 1 93 ? -0.192 25.016 -11.125 1 62.16 93 SER A N 1
ATOM 727 C CA . SER A 1 93 ? 0.761 25.438 -12.141 1 62.16 93 SER A CA 1
ATOM 728 C C . SER A 1 93 ? 0.269 25.094 -13.539 1 62.16 93 SER A C 1
ATOM 730 O O . SER A 1 93 ? -0.569 24.203 -13.711 1 62.16 93 SER A O 1
ATOM 732 N N . GLY A 1 94 ? 0.432 25.969 -14.602 1 54.97 94 GLY A N 1
ATOM 733 C CA . GLY A 1 94 ? 0.226 25.844 -16.031 1 54.97 94 GLY A CA 1
ATOM 734 C C . GLY A 1 94 ? 0.139 24.391 -16.484 1 54.97 94 GLY A C 1
ATOM 735 O O . GLY A 1 94 ? 0.362 24.094 -17.656 1 54.97 94 GLY A O 1
ATOM 736 N N . PHE A 1 95 ? -0.165 23.516 -15.406 1 55.12 95 PHE A N 1
ATOM 737 C CA . PHE A 1 95 ? -0.053 22.125 -15.859 1 55.12 95 PHE A CA 1
ATOM 738 C C . PHE A 1 95 ? -1.338 21.672 -16.531 1 55.12 95 PHE A C 1
ATOM 740 O O . PHE A 1 95 ? -2.436 21.953 -16.047 1 55.12 95 PHE A O 1
ATOM 747 N N . PHE A 1 96 ? -1.339 21.609 -17.875 1 50.06 96 PHE A N 1
ATOM 748 C CA . PHE A 1 96 ? -2.383 20.938 -18.641 1 50.06 96 PHE A CA 1
ATOM 749 C C . PHE A 1 96 ? -2.213 19.438 -18.594 1 50.06 96 PHE A C 1
ATOM 751 O O . PHE A 1 96 ? -1.328 18.875 -19.25 1 50.06 96 PHE A O 1
ATOM 758 N N . LEU A 1 97 ? -2.459 18.844 -17.422 1 57.06 97 LEU A N 1
ATOM 759 C CA . LEU A 1 97 ? -2.379 17.406 -17.625 1 57.06 97 LEU A CA 1
ATOM 760 C C . LEU A 1 97 ? -3.668 16.875 -18.25 1 57.06 97 LEU A C 1
ATOM 762 O O . LEU A 1 97 ? -4.758 17.125 -17.734 1 57.06 97 LEU A O 1
ATOM 766 N N . PRO A 1 98 ? -3.551 16.328 -19.438 1 54.81 98 PRO A N 1
ATOM 767 C CA . PRO A 1 98 ? -4.676 15.852 -20.25 1 54.81 98 PRO A CA 1
ATOM 768 C C . PRO A 1 98 ? -5.516 14.797 -19.531 1 54.81 98 PRO A C 1
ATOM 770 O O . PRO A 1 98 ? -6.715 14.672 -19.797 1 54.81 98 PRO A O 1
ATOM 773 N N . ARG A 1 99 ? -4.773 13.977 -18.625 1 65.75 99 ARG A N 1
ATOM 774 C CA . ARG A 1 99 ? -5.578 12.914 -18.031 1 65.75 99 ARG A CA 1
ATOM 775 C C . ARG A 1 99 ? -5.551 13 -16.5 1 65.75 99 ARG A C 1
ATOM 777 O O . ARG A 1 99 ? -4.492 13.219 -15.906 1 65.75 99 ARG A O 1
ATOM 784 N N . GLU A 1 100 ? -6.707 12.789 -16.016 1 74.25 100 GLU A N 1
ATOM 785 C CA . GLU A 1 100 ? -6.875 12.859 -14.57 1 74.25 100 GLU A CA 1
ATOM 786 C C . GLU A 1 100 ? -6.062 11.781 -13.859 1 74.25 100 GLU A C 1
ATOM 788 O O . GLU A 1 100 ? -5.461 12.031 -12.812 1 74.25 100 GLU A O 1
ATOM 793 N N . TRP A 1 101 ? -6.055 10.625 -14.539 1 78.62 101 TRP A N 1
ATOM 794 C CA . TRP A 1 101 ? -5.355 9.469 -13.977 1 78.62 101 TRP A CA 1
ATOM 795 C C . TRP A 1 101 ? -4.379 8.875 -14.984 1 78.62 101 TRP A C 1
ATOM 797 O O . TRP A 1 101 ? -4.66 8.852 -16.188 1 78.62 101 TRP A O 1
ATOM 807 N N . ASP A 1 102 ? -3.195 8.484 -14.539 1 78.69 102 ASP A N 1
ATOM 808 C CA . ASP A 1 102 ? -2.275 7.793 -15.438 1 78.69 102 ASP A CA 1
ATOM 809 C C . ASP A 1 102 ? -1.562 6.648 -14.719 1 78.69 102 ASP A C 1
ATOM 811 O O . ASP A 1 102 ? -1.692 6.492 -13.508 1 78.69 102 ASP A O 1
ATOM 815 N N . GLY A 1 103 ? -0.872 5.879 -15.516 1 78.5 103 GLY A N 1
ATOM 816 C CA . GLY A 1 103 ? -0.209 4.684 -15.016 1 78.5 103 GLY A CA 1
ATOM 817 C C . GLY A 1 103 ? 0.852 4.988 -13.977 1 78.5 103 GLY A C 1
ATOM 818 O O . GLY A 1 103 ? 1.167 4.137 -13.141 1 78.5 103 GLY A O 1
ATOM 819 N N . GLN A 1 104 ? 1.318 6.145 -13.938 1 84.75 104 GLN A N 1
ATOM 820 C CA . GLN A 1 104 ? 2.363 6.512 -12.984 1 84.75 104 GLN A CA 1
ATOM 821 C C . GLN A 1 104 ? 1.781 6.758 -11.602 1 84.75 104 GLN A C 1
ATOM 823 O O . GLN A 1 104 ? 2.512 6.754 -10.602 1 84.75 104 GLN A O 1
ATOM 828 N N . ASP A 1 105 ? 0.496 6.938 -11.578 1 93.75 105 ASP A N 1
ATOM 829 C CA . ASP A 1 105 ? -0.157 7.234 -10.305 1 93.75 105 ASP A CA 1
ATOM 830 C C . ASP A 1 105 ? -0.13 6.02 -9.375 1 93.75 105 ASP A C 1
ATOM 832 O O . ASP A 1 105 ? -0.228 6.16 -8.156 1 93.75 105 ASP A O 1
ATOM 836 N N . PHE A 1 106 ? 0.059 4.898 -9.969 1 95.94 106 PHE A N 1
ATOM 837 C CA . PHE A 1 106 ? 0.084 3.697 -9.141 1 95.94 106 PHE A CA 1
ATOM 838 C C . PHE A 1 106 ? 1.359 3.637 -8.312 1 95.94 106 PHE A C 1
ATOM 840 O O . PHE A 1 106 ? 1.357 3.107 -7.199 1 95.94 106 PHE A O 1
ATOM 847 N N . GLU A 1 107 ? 2.41 4.234 -8.883 1 97.06 107 GLU A N 1
ATOM 848 C CA . GLU A 1 107 ? 3.619 4.387 -8.078 1 97.06 107 GLU A CA 1
ATOM 849 C C . GLU A 1 107 ? 3.338 5.18 -6.809 1 97.06 107 GLU A C 1
ATOM 851 O O . GLU A 1 107 ? 3.826 4.828 -5.73 1 97.06 107 GLU A O 1
ATOM 856 N N . LEU A 1 108 ? 2.559 6.203 -6.973 1 97.88 108 LEU A N 1
ATOM 857 C CA . LEU A 1 108 ? 2.246 7.066 -5.84 1 97.88 108 LEU A CA 1
ATOM 858 C C . LEU A 1 108 ? 1.395 6.328 -4.812 1 97.88 108 LEU A C 1
ATOM 860 O O . LEU A 1 108 ? 1.665 6.395 -3.609 1 97.88 108 LEU A O 1
ATOM 864 N N . MET A 1 109 ? 0.355 5.613 -5.289 1 98.19 109 MET A N 1
ATOM 865 C CA . MET A 1 109 ? -0.505 4.875 -4.367 1 98.19 109 MET A CA 1
ATOM 866 C C . MET A 1 109 ? 0.282 3.787 -3.641 1 98.19 109 MET A C 1
ATOM 868 O O . MET A 1 109 ? 0.092 3.574 -2.443 1 98.19 109 MET A O 1
ATOM 872 N N . HIS A 1 110 ? 1.136 3.094 -4.379 1 98.44 110 HIS A N 1
ATOM 873 C CA . HIS A 1 110 ? 1.988 2.078 -3.77 1 98.44 110 HIS A CA 1
ATOM 874 C C . HIS A 1 110 ? 2.906 2.689 -2.717 1 98.44 110 HIS A C 1
ATOM 876 O O . HIS A 1 110 ? 2.996 2.182 -1.597 1 98.44 110 HIS A O 1
ATOM 882 N N . HIS A 1 111 ? 3.584 3.771 -3.086 1 98.44 111 HIS A N 1
ATOM 883 C CA . HIS A 1 111 ? 4.484 4.453 -2.164 1 98.44 111 HIS A CA 1
ATOM 884 C C . HIS A 1 111 ? 3.74 4.945 -0.927 1 98.44 111 HIS A C 1
ATOM 886 O O . HIS A 1 111 ? 4.258 4.859 0.188 1 98.44 111 HIS A O 1
ATOM 892 N N . TYR A 1 112 ? 2.559 5.465 -1.151 1 98.69 112 TYR A N 1
ATOM 893 C CA . TYR A 1 112 ? 1.755 5.887 -0.009 1 98.69 112 TYR A CA 1
ATOM 894 C C . TYR A 1 112 ? 1.528 4.727 0.954 1 98.69 112 TYR A C 1
ATOM 896 O O . TYR A 1 112 ? 1.714 4.871 2.164 1 98.69 112 TYR A O 1
ATOM 904 N N . SER A 1 113 ? 1.151 3.609 0.421 1 98.62 113 SER A N 1
ATOM 905 C CA . SER A 1 113 ? 0.697 2.465 1.202 1 98.62 113 SER A CA 1
ATOM 906 C C . SER A 1 113 ? 1.849 1.83 1.975 1 98.62 113 SER A C 1
ATOM 908 O O . SER A 1 113 ? 1.653 1.313 3.076 1 98.62 113 SER A O 1
ATOM 910 N N . ILE A 1 114 ? 3.043 1.916 1.436 1 97.69 114 ILE A N 1
ATOM 911 C CA . ILE A 1 114 ? 4.105 1.148 2.078 1 97.69 114 ILE A CA 1
ATOM 912 C C . ILE A 1 114 ? 5.066 2.096 2.791 1 97.69 114 ILE A C 1
ATOM 914 O O . ILE A 1 114 ? 5.93 1.654 3.553 1 97.69 114 ILE A O 1
ATOM 918 N N . ALA A 1 115 ? 4.945 3.418 2.514 1 98.12 115 ALA A N 1
ATOM 919 C CA . ALA A 1 115 ? 5.945 4.312 3.096 1 98.12 115 ALA A CA 1
ATOM 920 C C . ALA A 1 115 ? 5.293 5.574 3.654 1 98.12 115 ALA A C 1
ATOM 922 O O . ALA A 1 115 ? 5.266 5.777 4.871 1 98.12 115 ALA A O 1
ATOM 923 N N . THR A 1 116 ? 4.617 6.391 2.793 1 98.5 116 THR A N 1
ATOM 924 C CA . THR A 1 116 ? 4.133 7.707 3.189 1 98.5 116 THR A CA 1
ATOM 925 C C . THR A 1 116 ? 3.176 7.598 4.371 1 98.5 116 THR A C 1
ATOM 927 O O . THR A 1 116 ? 3.34 8.289 5.379 1 98.5 116 THR A O 1
ATOM 930 N N . GLY A 1 117 ? 2.166 6.75 4.227 1 98.19 117 GLY A N 1
ATOM 931 C CA . GLY A 1 117 ? 1.191 6.605 5.297 1 98.19 117 GLY A CA 1
ATOM 932 C C . GLY A 1 117 ? 1.814 6.207 6.621 1 98.19 117 GLY A C 1
ATOM 933 O O . GLY A 1 117 ? 1.338 6.613 7.684 1 98.19 117 GLY A O 1
ATOM 934 N N . HIS A 1 118 ? 2.898 5.488 6.582 1 97.62 118 HIS A N 1
ATOM 935 C CA . HIS A 1 118 ? 3.551 4.961 7.773 1 97.62 118 HIS A CA 1
ATOM 936 C C . HIS A 1 118 ? 4.359 6.043 8.484 1 97.62 118 HIS A C 1
ATOM 938 O O . HIS A 1 118 ? 4.707 5.895 9.656 1 97.62 118 HIS A O 1
ATOM 944 N N . THR A 1 119 ? 4.652 7.086 7.816 1 97.56 119 THR A N 1
ATOM 945 C CA . THR A 1 119 ? 5.477 8.148 8.383 1 97.56 119 THR A CA 1
ATOM 946 C C . THR A 1 119 ? 4.625 9.125 9.18 1 97.56 119 THR A C 1
ATOM 948 O O . THR A 1 119 ? 5.156 10.016 9.852 1 97.56 119 THR A O 1
ATOM 951 N N . MET A 1 120 ? 3.33 8.984 9.203 1 96.75 120 MET A N 1
ATOM 952 C CA . MET A 1 120 ? 2.432 10.016 9.719 1 96.75 120 MET A CA 1
ATOM 953 C C . MET A 1 120 ? 2.279 9.891 11.227 1 96.75 120 MET A C 1
ATOM 955 O O . MET A 1 120 ? 1.829 10.836 11.891 1 96.75 120 MET A O 1
ATOM 959 N N . SER A 1 121 ? 2.654 8.719 11.75 1 94.56 121 SER A N 1
ATOM 960 C CA . SER A 1 121 ? 2.551 8.531 13.195 1 94.56 121 SER A CA 1
ATOM 961 C C . SER A 1 121 ? 3.406 7.359 13.664 1 94.56 121 SER A C 1
ATOM 963 O O . SER A 1 121 ? 3.719 6.457 12.883 1 94.56 121 SER A O 1
ATOM 965 N N . GLN A 1 122 ? 3.789 7.391 14.891 1 92.25 122 GLN A N 1
ATOM 966 C CA . GLN A 1 122 ? 4.492 6.27 15.5 1 92.25 122 GLN A CA 1
ATOM 967 C C . GLN A 1 122 ? 3.537 5.395 16.312 1 92.25 122 GLN A C 1
ATOM 969 O O . GLN A 1 122 ? 3.914 4.316 16.766 1 92.25 122 GLN A O 1
ATOM 974 N N . LYS A 1 123 ? 2.383 5.891 16.5 1 92.69 123 LYS A N 1
ATOM 975 C CA . LYS A 1 123 ? 1.352 5.086 17.156 1 92.69 123 LYS A CA 1
ATOM 976 C C . LYS A 1 123 ? 0.622 4.203 16.141 1 92.69 123 LYS A C 1
ATOM 978 O O . LYS A 1 123 ? 0.1 4.699 15.141 1 92.69 123 LYS A O 1
ATOM 983 N N . ASP A 1 124 ? 0.487 2.938 16.422 1 94.56 124 ASP A N 1
ATOM 984 C CA . ASP A 1 124 ? -0.063 1.956 15.5 1 94.56 124 ASP A CA 1
ATOM 985 C C . ASP A 1 124 ? -1.497 2.309 15.109 1 94.56 124 ASP A C 1
ATOM 987 O O . ASP A 1 124 ? -1.875 2.203 13.945 1 94.56 124 ASP A O 1
ATOM 991 N N . ALA A 1 125 ? -2.281 2.697 16.078 1 93.81 125 ALA A N 1
ATOM 992 C CA . ALA A 1 125 ? -3.688 2.992 15.812 1 93.81 125 ALA A CA 1
ATOM 993 C C . ALA A 1 125 ? -3.83 4.16 14.844 1 93.81 125 ALA A C 1
ATOM 995 O O . ALA A 1 125 ? -4.668 4.125 13.938 1 93.81 125 ALA A O 1
ATOM 996 N N . VAL A 1 126 ? -3.012 5.219 15.039 1 94.94 126 VAL A N 1
ATOM 997 C CA . VAL A 1 126 ? -3.061 6.398 14.172 1 94.94 126 VAL A CA 1
ATOM 998 C C . VAL A 1 126 ? -2.479 6.059 12.805 1 94.94 126 VAL A C 1
ATOM 1000 O O . VAL A 1 126 ? -3.006 6.492 11.773 1 94.94 126 VAL A O 1
ATOM 1003 N N . ARG A 1 127 ? -1.431 5.285 12.797 1 96.56 127 ARG A N 1
ATOM 1004 C CA . ARG A 1 127 ? -0.829 4.836 11.539 1 96.56 127 ARG A CA 1
ATOM 1005 C C . ARG A 1 127 ? -1.828 4.043 10.711 1 96.56 127 ARG A C 1
ATOM 1007 O O . ARG A 1 127 ? -1.903 4.219 9.492 1 96.56 127 ARG A O 1
ATOM 1014 N N . ASN A 1 128 ? -2.562 3.186 11.32 1 97.25 128 ASN A N 1
ATOM 1015 C CA . ASN A 1 128 ? -3.57 2.395 10.625 1 97.25 128 ASN A CA 1
ATOM 1016 C C . ASN A 1 128 ? -4.625 3.281 9.969 1 97.25 128 ASN A C 1
ATOM 1018 O O . ASN A 1 128 ? -5.137 2.951 8.898 1 97.25 128 ASN A O 1
ATOM 1022 N N . VAL A 1 129 ? -4.965 4.34 10.602 1 97.69 129 VAL A N 1
ATOM 1023 C CA . VAL A 1 129 ? -5.922 5.27 10.016 1 97.69 129 VAL A CA 1
ATOM 1024 C C . VAL A 1 129 ? -5.359 5.84 8.719 1 97.69 129 VAL A C 1
ATOM 1026 O O . VAL A 1 129 ? -6.043 5.844 7.688 1 97.69 129 VAL A O 1
ATOM 1029 N N . TRP A 1 130 ? -4.133 6.285 8.75 1 98.5 130 TRP A N 1
ATOM 1030 C CA . TRP A 1 130 ? -3.516 6.895 7.574 1 98.5 130 TRP A CA 1
ATOM 1031 C C . TRP A 1 130 ? -3.312 5.867 6.469 1 98.5 130 TRP A C 1
ATOM 1033 O O . TRP A 1 130 ? -3.549 6.156 5.293 1 98.5 130 TRP A O 1
ATOM 1043 N N . VAL A 1 131 ? -2.963 4.672 6.836 1 98.56 131 VAL A N 1
ATOM 1044 C CA . VAL A 1 131 ? -2.527 3.676 5.863 1 98.56 131 VAL A CA 1
ATOM 1045 C C . VAL A 1 131 ? -3.738 2.922 5.316 1 98.56 131 VAL A C 1
ATOM 1047 O O . VAL A 1 131 ? -3.777 2.566 4.137 1 98.56 131 VAL A O 1
ATOM 1050 N N . ALA A 1 132 ? -4.746 2.678 6.168 1 98.44 132 ALA A N 1
ATOM 1051 C CA . ALA A 1 132 ? -5.824 1.779 5.766 1 98.44 132 ALA A CA 1
ATOM 1052 C C . ALA A 1 132 ? -7.156 2.521 5.688 1 98.44 132 ALA A C 1
ATOM 1054 O O . ALA A 1 132 ? -7.828 2.498 4.656 1 98.44 132 ALA A O 1
ATOM 1055 N N . GLU A 1 133 ? -7.555 3.291 6.688 1 98.5 133 GLU A N 1
ATOM 1056 C CA . GLU A 1 133 ? -8.914 3.809 6.789 1 98.5 133 GLU A CA 1
ATOM 1057 C C . GLU A 1 133 ? -9.133 4.977 5.832 1 98.5 133 GLU A C 1
ATOM 1059 O O . GLU A 1 133 ? -10.156 5.043 5.145 1 98.5 133 GLU A O 1
ATOM 1064 N N . ILE A 1 134 ? -8.188 5.891 5.801 1 98.75 134 ILE A N 1
ATOM 1065 C CA . ILE A 1 134 ? -8.328 7.059 4.938 1 98.75 134 ILE A CA 1
ATOM 1066 C C . ILE A 1 134 ? -8.383 6.617 3.477 1 98.75 134 ILE A C 1
ATOM 1068 O O . ILE A 1 134 ? -9.273 7.035 2.729 1 98.75 134 ILE A O 1
ATOM 1072 N N . PRO A 1 135 ? -7.473 5.734 3.041 1 98.69 135 PRO A N 1
ATOM 1073 C CA . PRO A 1 135 ? -7.602 5.258 1.662 1 98.69 135 PRO A CA 1
ATOM 1074 C C . PRO A 1 135 ? -8.922 4.539 1.408 1 98.69 135 PRO A C 1
ATOM 1076 O O . PRO A 1 135 ? -9.523 4.695 0.34 1 98.69 135 PRO A O 1
ATOM 1079 N N . ARG A 1 136 ? -9.43 3.791 2.35 1 97.94 136 ARG A N 1
ATOM 1080 C CA . ARG A 1 136 ? -10.703 3.104 2.172 1 97.94 136 ARG A CA 1
ATOM 1081 C C . ARG A 1 136 ? -11.844 4.102 1.959 1 97.94 136 ARG A C 1
ATOM 1083 O O . ARG A 1 136 ? -12.719 3.883 1.116 1 97.94 136 ARG A O 1
ATOM 1090 N N . ILE A 1 137 ? -11.805 5.16 2.711 1 98 137 ILE A N 1
ATOM 1091 C CA . ILE A 1 137 ? -12.781 6.223 2.514 1 98 137 ILE A CA 1
ATOM 1092 C C . ILE A 1 137 ? -12.617 6.824 1.121 1 98 137 ILE A C 1
ATOM 1094 O O . ILE A 1 137 ? -13.602 7.117 0.442 1 98 137 ILE A O 1
ATOM 1098 N N . ALA A 1 138 ? -11.422 6.953 0.654 1 98.06 138 ALA A N 1
ATOM 1099 C CA . ALA A 1 138 ? -11.102 7.59 -0.621 1 98.06 138 ALA A CA 1
ATOM 1100 C C . ALA A 1 138 ? -11.617 6.762 -1.793 1 98.06 138 ALA A C 1
ATOM 1102 O O . ALA A 1 138 ? -11.734 7.262 -2.914 1 98.06 138 ALA A O 1
ATOM 1103 N N . TYR A 1 139 ? -11.859 5.449 -1.556 1 95.94 139 TYR A N 1
ATOM 1104 C CA . TYR A 1 139 ? -12.398 4.613 -2.623 1 95.94 139 TYR A CA 1
ATOM 1105 C C . TYR A 1 139 ? -13.672 5.219 -3.197 1 95.94 139 TYR A C 1
ATOM 1107 O O . TYR A 1 139 ? -13.984 5.027 -4.375 1 95.94 139 TYR A O 1
ATOM 1115 N N . SER A 1 140 ? -14.391 6.016 -2.389 1 95.12 140 SER A N 1
ATOM 1116 C CA . SER A 1 140 ? -15.68 6.566 -2.805 1 95.12 140 SER A CA 1
ATOM 1117 C C . SER A 1 140 ? -15.586 8.07 -3.053 1 95.12 140 SER A C 1
ATOM 1119 O O . SER A 1 140 ? -16.562 8.695 -3.447 1 95.12 140 SER A O 1
ATOM 1121 N N . TYR A 1 141 ? -14.461 8.641 -2.811 1 95.94 141 TYR A N 1
ATOM 1122 C CA . TYR A 1 141 ? -14.297 10.078 -2.953 1 95.94 141 TYR A CA 1
ATOM 1123 C C . TYR A 1 141 ? -13.023 10.406 -3.721 1 95.94 141 TYR A C 1
ATOM 1125 O O . TYR A 1 141 ? -11.93 10.453 -3.139 1 95.94 141 TYR A O 1
ATOM 1133 N N . GLU A 1 142 ? -13.188 10.805 -4.918 1 94.25 142 GLU A N 1
ATOM 1134 C CA . GLU A 1 142 ? -12.055 11.016 -5.824 1 94.25 142 GLU A CA 1
ATOM 1135 C C . GLU A 1 142 ? -11.141 12.133 -5.32 1 94.25 142 GLU A C 1
ATOM 1137 O O . GLU A 1 142 ? -9.922 12.062 -5.477 1 94.25 142 GLU A O 1
ATOM 1142 N N . PHE A 1 143 ? -11.727 13.219 -4.77 1 95.56 143 PHE A N 1
ATOM 1143 C CA . PHE A 1 143 ? -10.891 14.32 -4.305 1 95.56 143 PHE A CA 1
ATOM 1144 C C . PHE A 1 143 ? -9.93 13.859 -3.219 1 95.56 143 PHE A C 1
ATOM 1146 O O . PHE A 1 143 ? -8.781 14.305 -3.164 1 95.56 143 PHE A O 1
ATOM 1153 N N . LEU A 1 144 ? -10.398 12.93 -2.361 1 98.12 144 LEU A N 1
ATOM 1154 C CA . LEU A 1 144 ? -9.547 12.406 -1.298 1 98.12 144 LEU A CA 1
ATOM 1155 C C . LEU A 1 144 ? -8.438 11.539 -1.87 1 98.12 144 LEU A C 1
ATOM 1157 O O . LEU A 1 144 ? -7.301 11.57 -1.384 1 98.12 144 LEU A O 1
ATOM 1161 N N . MET A 1 145 ? -8.758 10.773 -2.926 1 97.69 145 MET A N 1
ATOM 1162 C CA . MET A 1 145 ? -7.727 9.969 -3.578 1 97.69 145 MET A CA 1
ATOM 1163 C C . MET A 1 145 ? -6.637 10.859 -4.168 1 97.69 145 MET A C 1
ATOM 1165 O O . MET A 1 145 ? -5.449 10.562 -4.035 1 97.69 145 MET A O 1
ATOM 1169 N N . HIS A 1 146 ? -7.051 11.938 -4.777 1 96.25 146 HIS A N 1
ATOM 1170 C CA . HIS A 1 146 ? -6.078 12.906 -5.27 1 96.25 146 HIS A CA 1
ATOM 1171 C C . HIS A 1 146 ? -5.211 13.438 -4.133 1 96.25 146 HIS A C 1
ATOM 1173 O O . HIS A 1 146 ? -4.008 13.641 -4.309 1 96.25 146 HIS A O 1
ATOM 1179 N N . GLY A 1 147 ? -5.852 13.695 -2.986 1 97.81 147 GLY A N 1
ATOM 1180 C CA . GLY A 1 147 ? -5.094 14.141 -1.829 1 97.81 147 GLY A CA 1
ATOM 1181 C C . GLY A 1 147 ? -4.035 13.148 -1.387 1 97.81 147 GLY A C 1
ATOM 1182 O O . GLY A 1 147 ? -2.902 13.531 -1.088 1 97.81 147 GLY A O 1
ATOM 1183 N N . ILE A 1 148 ? -4.422 11.875 -1.375 1 98.56 148 ILE A N 1
ATOM 1184 C CA . ILE A 1 148 ? -3.525 10.797 -0.967 1 98.56 148 ILE A CA 1
ATOM 1185 C C . ILE A 1 148 ? -2.342 10.719 -1.93 1 98.56 148 ILE A C 1
ATOM 1187 O O . ILE A 1 148 ? -1.188 10.664 -1.5 1 98.56 148 ILE A O 1
ATOM 1191 N N . LEU A 1 149 ? -2.639 10.781 -3.203 1 97.81 149 LEU A N 1
ATOM 1192 C CA . LEU A 1 149 ? -1.585 10.719 -4.211 1 97.81 149 LEU A CA 1
ATOM 1193 C C . LEU A 1 149 ? -0.682 11.945 -4.133 1 97.81 149 LEU A C 1
ATOM 1195 O O . LEU A 1 149 ? 0.536 11.836 -4.289 1 97.81 149 LEU A O 1
ATOM 1199 N N . SER A 1 150 ? -1.283 13.07 -3.908 1 96.94 150 SER A N 1
ATOM 1200 C CA . SER A 1 150 ? -0.523 14.305 -3.76 1 96.94 150 SER A CA 1
ATOM 1201 C C . SER A 1 150 ? 0.455 14.211 -2.592 1 96.94 150 SER A C 1
ATOM 1203 O O . SER A 1 150 ? 1.619 14.602 -2.721 1 96.94 150 SER A O 1
ATOM 1205 N N . LEU A 1 151 ? -0.017 13.719 -1.497 1 98.31 151 LEU A N 1
ATOM 1206 C CA . LEU A 1 151 ? 0.812 13.602 -0.303 1 98.31 151 LEU A CA 1
ATOM 1207 C C . LEU A 1 151 ? 1.956 12.617 -0.534 1 98.31 151 LEU A C 1
ATOM 1209 O O . LEU A 1 151 ? 3.084 12.859 -0.094 1 98.31 151 LEU A O 1
ATOM 1213 N N . ALA A 1 152 ? 1.644 11.531 -1.206 1 98.62 152 ALA A N 1
ATOM 1214 C CA . ALA A 1 152 ? 2.674 10.555 -1.54 1 98.62 152 ALA A CA 1
ATOM 1215 C C . ALA A 1 152 ? 3.758 11.172 -2.416 1 98.62 152 ALA A C 1
ATOM 1217 O O . ALA A 1 152 ? 4.949 10.961 -2.182 1 98.62 152 ALA A O 1
ATOM 1218 N N . ALA A 1 153 ? 3.332 11.906 -3.436 1 97.62 153 ALA A N 1
ATOM 1219 C CA . ALA A 1 153 ? 4.277 12.57 -4.324 1 97.62 153 ALA A CA 1
ATOM 1220 C C . ALA A 1 153 ? 5.145 13.57 -3.561 1 97.62 153 ALA A C 1
ATOM 1222 O O . ALA A 1 153 ? 6.348 13.672 -3.805 1 97.62 153 ALA A O 1
ATOM 1223 N N . MET A 1 154 ? 4.535 14.273 -2.629 1 96.75 154 MET A N 1
ATOM 1224 C CA . MET A 1 154 ? 5.293 15.219 -1.814 1 96.75 154 MET A CA 1
ATOM 1225 C C . MET A 1 154 ? 6.352 14.5 -0.986 1 96.75 154 MET A C 1
ATOM 1227 O O . MET A 1 154 ? 7.484 14.961 -0.882 1 96.75 154 MET A O 1
ATOM 1231 N N . HIS A 1 155 ? 6 13.453 -0.396 1 97.94 155 HIS A N 1
ATOM 1232 C CA . HIS A 1 155 ? 6.953 12.648 0.361 1 97.94 155 HIS A CA 1
ATOM 1233 C C . HIS A 1 155 ? 8.102 12.172 -0.525 1 97.94 155 HIS A C 1
ATOM 1235 O O . HIS A 1 155 ? 9.25 12.156 -0.095 1 97.94 155 HIS A O 1
ATOM 1241 N N . LEU A 1 156 ? 7.793 11.82 -1.733 1 97.88 156 LEU A N 1
ATOM 1242 C CA . LEU A 1 156 ? 8.789 11.312 -2.668 1 97.88 156 LEU A CA 1
ATOM 1243 C C . LEU A 1 156 ? 9.797 12.406 -3.029 1 97.88 156 LEU A C 1
ATOM 1245 O O . LEU A 1 156 ? 10.945 12.109 -3.359 1 97.88 156 LEU A O 1
ATOM 1249 N N . THR A 1 157 ? 9.398 13.695 -2.986 1 95.81 157 THR A N 1
ATOM 1250 C CA . THR A 1 157 ? 10.344 14.781 -3.238 1 95.81 157 THR A CA 1
ATOM 1251 C C . THR A 1 157 ? 11.469 14.758 -2.207 1 95.81 157 THR A C 1
ATOM 1253 O O . THR A 1 157 ? 12.586 15.195 -2.494 1 95.81 157 THR A O 1
ATOM 1256 N N . VAL A 1 158 ? 11.18 14.266 -0.987 1 95.31 158 VAL A N 1
ATOM 1257 C CA . VAL A 1 158 ? 12.156 14.211 0.1 1 95.31 158 VAL A CA 1
ATOM 1258 C C . VAL A 1 158 ? 12.977 12.922 -0.004 1 95.31 158 VAL A C 1
ATOM 1260 O O . VAL A 1 158 ? 14.188 12.938 0.201 1 95.31 158 VAL A O 1
ATOM 1263 N N . VAL A 1 159 ? 12.32 11.828 -0.313 1 96.62 159 VAL A N 1
ATOM 1264 C CA . VAL A 1 159 ? 12.938 10.508 -0.36 1 96.62 159 VAL A CA 1
ATOM 1265 C C . VAL A 1 159 ? 13.812 10.391 -1.604 1 96.62 159 VAL A C 1
ATOM 1267 O O . VAL A 1 159 ? 14.867 9.75 -1.572 1 96.62 159 VAL A O 1
ATOM 1270 N N . LYS A 1 160 ? 13.344 10.961 -2.67 1 96.75 160 LYS A N 1
ATOM 1271 C CA . LYS A 1 160 ? 14.078 10.961 -3.934 1 96.75 160 LYS A CA 1
ATOM 1272 C C . LYS A 1 160 ? 14.344 12.383 -4.422 1 96.75 160 LYS A C 1
ATOM 1274 O O . LYS A 1 160 ? 13.852 12.781 -5.477 1 96.75 160 LYS A O 1
ATOM 1279 N N . PRO A 1 161 ? 15.266 13.008 -3.807 1 94.62 161 PRO A N 1
ATOM 1280 C CA . PRO A 1 161 ? 15.508 14.414 -4.125 1 94.62 161 PRO A CA 1
ATOM 1281 C C . PRO A 1 161 ? 16.031 14.617 -5.547 1 94.62 161 PRO A C 1
ATOM 1283 O O . PRO A 1 161 ? 15.844 15.688 -6.133 1 94.62 161 PRO A O 1
ATOM 1286 N N . GLU A 1 162 ? 16.625 13.594 -6.168 1 96.31 162 GLU A N 1
ATOM 1287 C CA . GLU A 1 162 ? 17.125 13.688 -7.531 1 96.31 162 GLU A CA 1
ATOM 1288 C C . GLU A 1 162 ? 15.992 13.859 -8.531 1 96.31 162 GLU A C 1
ATOM 1290 O O . GLU A 1 162 ? 16.203 14.352 -9.641 1 96.31 162 GLU A O 1
ATOM 1295 N N . ARG A 1 163 ? 14.812 13.492 -8.133 1 96.25 163 ARG A N 1
ATOM 1296 C CA . ARG A 1 163 ? 13.641 13.641 -8.984 1 96.25 163 ARG A CA 1
ATOM 1297 C C . ARG A 1 163 ? 12.648 14.625 -8.383 1 96.25 163 ARG A C 1
ATOM 1299 O O . ARG A 1 163 ? 11.43 14.469 -8.531 1 96.25 163 ARG A O 1
ATOM 1306 N N . TYR A 1 164 ? 13.109 15.602 -7.676 1 94.44 164 TYR A N 1
ATOM 1307 C CA . TYR A 1 164 ? 12.297 16.562 -6.945 1 94.44 164 TYR A CA 1
ATOM 1308 C C . TYR A 1 164 ? 11.266 17.219 -7.863 1 94.44 164 TYR A C 1
ATOM 1310 O O . TYR A 1 164 ? 10.078 17.25 -7.551 1 94.44 164 TYR A O 1
ATOM 1318 N N . SER A 1 165 ? 11.672 17.766 -8.992 1 92.69 165 SER A N 1
ATOM 1319 C CA . SER A 1 165 ? 10.789 18.516 -9.883 1 92.69 165 SER A CA 1
ATOM 1320 C C . SER A 1 165 ? 9.641 17.641 -10.383 1 92.69 165 SER A C 1
ATOM 1322 O O . SER A 1 165 ? 8.5 18.094 -10.453 1 92.69 165 SER A O 1
ATOM 1324 N N . HIS A 1 166 ? 9.969 16.422 -10.672 1 93.19 166 HIS A N 1
ATOM 1325 C CA . HIS A 1 166 ? 8.961 15.492 -11.172 1 93.19 166 HIS A CA 1
ATOM 1326 C C . HIS A 1 166 ? 7.875 15.25 -10.133 1 93.19 166 HIS A C 1
ATOM 1328 O O . HIS A 1 166 ? 6.688 15.422 -10.414 1 93.19 166 HIS A O 1
ATOM 1334 N N . TYR A 1 167 ? 8.266 14.891 -8.969 1 94.88 167 TYR A N 1
ATOM 1335 C CA . TYR A 1 167 ? 7.297 14.539 -7.93 1 94.88 167 TYR A CA 1
ATOM 1336 C C . TYR A 1 167 ? 6.59 15.781 -7.402 1 94.88 167 TYR A C 1
ATOM 1338 O O . TYR A 1 167 ? 5.414 15.727 -7.035 1 94.88 167 TYR A O 1
ATOM 1346 N N . HIS A 1 168 ? 7.289 16.891 -7.328 1 93 168 HIS A N 1
ATOM 1347 C CA . HIS A 1 168 ? 6.645 18.141 -6.914 1 93 168 HIS A CA 1
ATOM 1348 C C . HIS A 1 168 ? 5.523 18.531 -7.871 1 93 168 HIS A C 1
ATOM 1350 O O . HIS A 1 168 ? 4.445 18.938 -7.438 1 93 168 HIS A O 1
ATOM 1356 N N . THR A 1 169 ? 5.777 18.375 -9.133 1 91.38 169 THR A N 1
ATOM 1357 C CA . THR A 1 169 ? 4.773 18.656 -10.148 1 91.38 169 THR A CA 1
ATOM 1358 C C . THR A 1 169 ? 3.568 17.734 -10 1 91.38 169 THR A C 1
ATOM 1360 O O . THR A 1 169 ? 2.422 18.188 -10.07 1 91.38 169 THR A O 1
ATOM 1363 N N . ARG A 1 170 ? 3.834 16.5 -9.766 1 93.31 170 ARG A N 1
ATOM 1364 C CA . ARG A 1 170 ? 2.748 15.539 -9.586 1 93.31 170 ARG A CA 1
ATOM 1365 C C . ARG A 1 170 ? 1.952 15.844 -8.32 1 93.31 170 ARG A C 1
ATOM 1367 O O . ARG A 1 170 ? 0.725 15.719 -8.312 1 93.31 170 ARG A O 1
ATOM 1374 N N . SER A 1 171 ? 2.688 16.172 -7.32 1 94.56 171 SER A N 1
ATOM 1375 C CA . SER A 1 171 ? 2.037 16.516 -6.055 1 94.56 171 SER A CA 1
ATOM 1376 C C . SER A 1 171 ? 1.093 17.703 -6.219 1 94.56 171 SER A C 1
ATOM 1378 O O . SER A 1 171 ? -0.065 17.641 -5.801 1 94.56 171 SER A O 1
ATOM 1380 N N . THR A 1 172 ? 1.593 18.734 -6.836 1 92.12 172 THR A N 1
ATOM 1381 C CA . THR A 1 172 ? 0.798 19.938 -7.027 1 92.12 172 THR A CA 1
ATOM 1382 C C . THR A 1 172 ? -0.379 19.672 -7.961 1 92.12 172 THR A C 1
ATOM 1384 O O . THR A 1 172 ? -1.475 20.203 -7.754 1 92.12 172 THR A O 1
ATOM 1387 N N . PHE A 1 173 ? -0.144 18.875 -8.945 1 91.81 173 PHE A N 1
ATOM 1388 C CA . PHE A 1 173 ? -1.184 18.5 -9.898 1 91.81 173 PHE A CA 1
ATOM 1389 C C . PHE A 1 173 ? -2.346 17.812 -9.188 1 91.81 173 PHE A C 1
ATOM 1391 O O . PHE A 1 173 ? -3.498 18.234 -9.328 1 91.81 173 PHE A O 1
ATOM 1398 N N . HIS A 1 174 ? -2.09 16.797 -8.414 1 94.06 174 HIS A N 1
ATOM 1399 C CA . HIS A 1 174 ? -3.133 16.047 -7.734 1 94.06 174 HIS A CA 1
ATOM 1400 C C . HIS A 1 174 ? -3.807 16.891 -6.656 1 94.06 174 HIS A C 1
ATOM 1402 O O . HIS A 1 174 ? -5.016 16.766 -6.438 1 94.06 174 HIS A O 1
ATOM 1408 N N . MET A 1 175 ? -3.031 17.734 -5.988 1 94.12 175 MET A N 1
ATOM 1409 C CA . MET A 1 175 ? -3.641 18.609 -4.988 1 94.12 175 MET A CA 1
ATOM 1410 C C . MET A 1 175 ? -4.629 19.562 -5.641 1 94.12 175 MET A C 1
ATOM 1412 O O . MET A 1 175 ? -5.734 19.766 -5.129 1 94.12 175 MET A O 1
ATOM 1416 N N . ALA A 1 176 ? -4.246 20.125 -6.754 1 91.81 176 ALA A N 1
ATOM 1417 C CA . ALA A 1 176 ? -5.125 21.047 -7.461 1 91.81 176 ALA A CA 1
ATOM 1418 C C . ALA A 1 176 ? -6.422 20.375 -7.875 1 91.81 176 ALA A C 1
ATOM 1420 O O . ALA A 1 176 ? -7.508 20.938 -7.742 1 91.81 176 ALA A O 1
ATOM 1421 N N . LEU A 1 177 ? -6.344 19.172 -8.383 1 91.81 177 LEU A N 1
ATOM 1422 C CA . LEU A 1 177 ? -7.523 18.422 -8.797 1 91.81 177 LEU A CA 1
ATOM 1423 C C . LEU A 1 177 ? -8.406 18.094 -7.594 1 91.81 177 LEU A C 1
ATOM 1425 O O . LEU A 1 177 ? -9.633 18.203 -7.668 1 91.81 177 LEU A O 1
ATOM 1429 N N . GLY A 1 178 ? -7.742 17.625 -6.492 1 94.38 178 GLY A N 1
ATOM 1430 C CA . GLY A 1 178 ? -8.492 17.344 -5.277 1 94.38 178 GLY A CA 1
ATOM 1431 C C . GLY A 1 178 ? -9.242 18.547 -4.746 1 94.38 178 GLY A C 1
ATOM 1432 O O . GLY A 1 178 ? -10.406 18.453 -4.363 1 94.38 178 GLY A O 1
ATOM 1433 N N . LEU A 1 179 ? -8.562 19.688 -4.781 1 94.25 179 LEU A N 1
ATOM 1434 C CA . LEU A 1 179 ? -9.148 20.922 -4.266 1 94.25 179 LEU A CA 1
ATOM 1435 C C . LEU A 1 179 ? -10.383 21.312 -5.074 1 94.25 179 LEU A C 1
ATOM 1437 O O . LEU A 1 179 ? -11.344 21.859 -4.523 1 94.25 179 LEU A O 1
ATOM 1441 N N . GLN A 1 180 ? -10.367 21.062 -6.332 1 91.25 180 GLN A N 1
ATOM 1442 C CA . GLN A 1 180 ? -11.477 21.438 -7.203 1 91.25 180 GLN A CA 1
ATOM 1443 C C . GLN A 1 180 ? -12.781 20.781 -6.754 1 91.25 180 GLN A C 1
ATOM 1445 O O . GLN A 1 180 ? -13.789 21.453 -6.578 1 91.25 180 GLN A O 1
ATOM 1450 N N . SER A 1 181 ? -12.75 19.516 -6.555 1 91.94 181 SER A N 1
ATOM 1451 C CA . SER A 1 181 ? -13.93 18.781 -6.125 1 91.94 181 SER A CA 1
ATOM 1452 C C . SER A 1 181 ? -14.195 18.984 -4.637 1 91.94 181 SER A C 1
ATOM 1454 O O . SER A 1 181 ? -15.352 19.062 -4.207 1 91.94 181 SER A O 1
ATOM 1456 N N . PHE A 1 182 ? -13.203 19.094 -3.859 1 95.69 182 PHE A N 1
ATOM 1457 C CA . PHE A 1 182 ? -13.32 19.297 -2.422 1 95.69 182 PHE A CA 1
ATOM 1458 C C . PHE A 1 182 ? -14.094 20.578 -2.117 1 95.69 182 PHE A C 1
ATOM 1460 O O . PHE A 1 182 ? -15.016 20.562 -1.293 1 95.69 182 PHE A O 1
ATOM 1467 N N . ARG A 1 183 ? -13.75 21.609 -2.775 1 93.31 183 ARG A N 1
ATOM 1468 C CA . ARG A 1 183 ? -14.383 22.906 -2.57 1 93.31 183 ARG A CA 1
ATOM 1469 C C . ARG A 1 183 ? -15.883 22.828 -2.838 1 93.31 183 ARG A C 1
ATOM 1471 O O . ARG A 1 183 ? -16.688 23.406 -2.092 1 93.31 183 ARG A O 1
ATOM 1478 N N . LYS A 1 184 ? -16.25 22.109 -3.838 1 92.06 184 LYS A N 1
ATOM 1479 C CA . LYS A 1 184 ? -17.656 21.969 -4.188 1 92.06 184 LYS A CA 1
ATOM 1480 C C . LYS A 1 184 ? -18.406 21.172 -3.121 1 92.06 184 LYS A C 1
ATOM 1482 O O . LYS A 1 184 ? -19.5 21.562 -2.688 1 92.06 184 LYS A O 1
ATOM 1487 N N . ILE A 1 185 ? -17.828 20.094 -2.684 1 93.06 185 ILE A N 1
ATOM 1488 C CA . ILE A 1 185 ? -18.469 19.203 -1.722 1 93.06 185 ILE A CA 1
ATOM 1489 C C . ILE A 1 185 ? -18.516 19.875 -0.35 1 93.06 185 ILE A C 1
ATOM 1491 O O . ILE A 1 185 ? -19.484 19.703 0.4 1 93.06 185 ILE A O 1
ATOM 1495 N N . LEU A 1 186 ? -17.516 20.672 -0.019 1 93 186 LEU A N 1
ATOM 1496 C CA . LEU A 1 186 ? -17.391 21.344 1.275 1 93 186 LEU A CA 1
ATOM 1497 C C . LEU A 1 186 ? -18.484 22.375 1.466 1 93 186 LEU A C 1
ATOM 1499 O O . LEU A 1 186 ? -18.734 22.812 2.59 1 93 186 LEU A O 1
ATOM 1503 N N . GLN A 1 187 ? -19.172 22.719 0.434 1 89.5 187 GLN A N 1
ATOM 1504 C CA . GLN A 1 187 ? -20.266 23.672 0.52 1 89.5 187 GLN A CA 1
ATOM 1505 C C . GLN A 1 187 ? -21.484 23.047 1.203 1 89.5 187 GLN A C 1
ATOM 1507 O O . GLN A 1 187 ? -22.344 23.766 1.718 1 89.5 187 GLN A O 1
ATOM 1512 N N . SER A 1 188 ? -21.531 21.734 1.235 1 91.5 188 SER A N 1
ATOM 1513 C CA . SER A 1 188 ? -22.656 21.031 1.861 1 91.5 188 SER A CA 1
ATOM 1514 C C . SER A 1 188 ? -22.188 19.797 2.611 1 91.5 188 SER A C 1
ATOM 1516 O O . SER A 1 188 ? -22.516 18.672 2.234 1 91.5 188 SER A O 1
ATOM 1518 N N . PRO A 1 189 ? -21.562 20.016 3.721 1 93.12 189 PRO A N 1
ATOM 1519 C CA . PRO A 1 189 ? -21.125 18.859 4.504 1 93.12 189 PRO A CA 1
ATOM 1520 C C . PRO A 1 189 ? -22.281 18.062 5.09 1 93.12 189 PRO A C 1
ATOM 1522 O O . PRO A 1 189 ? -23.281 18.641 5.512 1 93.12 189 PRO A O 1
ATOM 1525 N N . THR A 1 190 ? -22.219 16.828 5 1 95.25 190 THR A N 1
ATOM 1526 C CA . THR A 1 190 ? -23.188 15.883 5.562 1 95.25 190 THR A CA 1
ATOM 1527 C C . THR A 1 190 ? -22.469 14.812 6.387 1 95.25 190 THR A C 1
ATOM 1529 O O . THR A 1 190 ? -21.234 14.75 6.406 1 95.25 190 THR A O 1
ATOM 1532 N N . ALA A 1 191 ? -23.234 14.039 7.074 1 95.44 191 ALA A N 1
ATOM 1533 C CA . ALA A 1 191 ? -22.656 12.938 7.848 1 95.44 191 ALA A CA 1
ATOM 1534 C C . ALA A 1 191 ? -21.953 11.938 6.941 1 95.44 191 ALA A C 1
ATOM 1536 O O . ALA A 1 191 ? -20.953 11.336 7.332 1 95.44 191 ALA A O 1
ATOM 1537 N N . GLU A 1 192 ? -22.391 11.82 5.727 1 96.12 192 GLU A N 1
ATOM 1538 C CA . GLU A 1 192 ? -21.891 10.828 4.793 1 96.12 192 GLU A CA 1
ATOM 1539 C C . GLU A 1 192 ? -20.516 11.227 4.25 1 96.12 192 GLU A C 1
ATOM 1541 O O . GLU A 1 192 ? -19.656 10.375 4.012 1 96.12 192 GLU A O 1
ATOM 1546 N N . ASN A 1 193 ? -20.344 12.492 4.066 1 97.06 193 ASN A N 1
ATOM 1547 C CA . ASN A 1 193 ? -19.109 12.914 3.41 1 97.06 193 ASN A CA 1
ATOM 1548 C C . ASN A 1 193 ? -18.156 13.562 4.398 1 97.06 193 ASN A C 1
ATOM 1550 O O . ASN A 1 193 ? -17.031 13.938 4.023 1 97.06 193 ASN A O 1
ATOM 1554 N N . SER A 1 194 ? -18.484 13.68 5.672 1 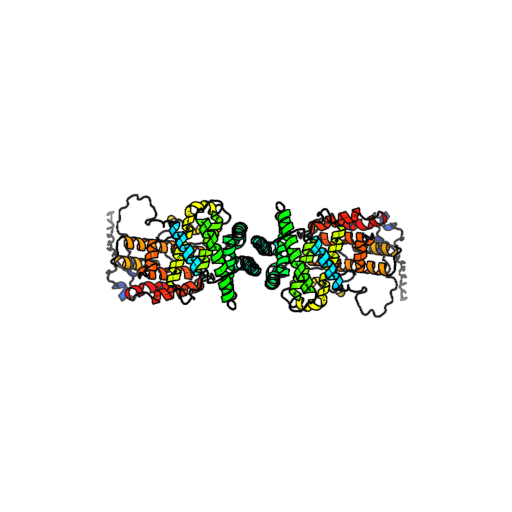97.19 194 SER A N 1
ATOM 1555 C CA . SER A 1 194 ? -17.703 14.438 6.648 1 97.19 194 SER A CA 1
ATOM 1556 C C . SER A 1 194 ? -16.359 13.781 6.918 1 97.19 194 SER A C 1
ATOM 1558 O O . SER A 1 194 ? -15.352 14.469 7.105 1 97.19 194 SER A O 1
ATOM 1560 N N . CYS A 1 195 ? -16.297 12.469 6.961 1 97.62 195 CYS A N 1
ATOM 1561 C CA . CYS A 1 195 ? -15.039 11.781 7.18 1 97.62 195 CYS A CA 1
ATOM 1562 C C . CYS A 1 195 ? -14.07 12.031 6.027 1 97.62 195 CYS A C 1
ATOM 1564 O O . CYS A 1 195 ? -12.875 12.211 6.246 1 97.62 195 CYS A O 1
ATOM 1566 N N . ALA A 1 196 ? -14.633 12.031 4.832 1 98.25 196 ALA A N 1
ATOM 1567 C CA . ALA A 1 196 ? -13.805 12.32 3.662 1 98.25 196 ALA A CA 1
ATOM 1568 C C . ALA A 1 196 ? -13.289 13.75 3.695 1 98.25 196 ALA A C 1
ATOM 1570 O O . ALA A 1 196 ? -12.109 14 3.434 1 98.25 196 ALA A O 1
ATOM 1571 N N . LEU A 1 197 ? -14.18 14.656 4.043 1 97.38 197 LEU A N 1
ATOM 1572 C CA . LEU A 1 197 ? -13.82 16.078 4.121 1 97.38 197 LEU A CA 1
ATOM 1573 C C . LEU A 1 197 ? -12.766 16.312 5.203 1 97.38 197 LEU A C 1
ATOM 1575 O O . LEU A 1 197 ? -11.805 17.031 4.984 1 97.38 197 LEU A O 1
ATOM 1579 N N . PHE A 1 198 ? -12.945 15.648 6.289 1 97.06 198 PHE A N 1
ATOM 1580 C CA . PHE A 1 198 ? -11.992 15.766 7.391 1 97.06 198 PHE A CA 1
ATOM 1581 C C . PHE A 1 198 ? -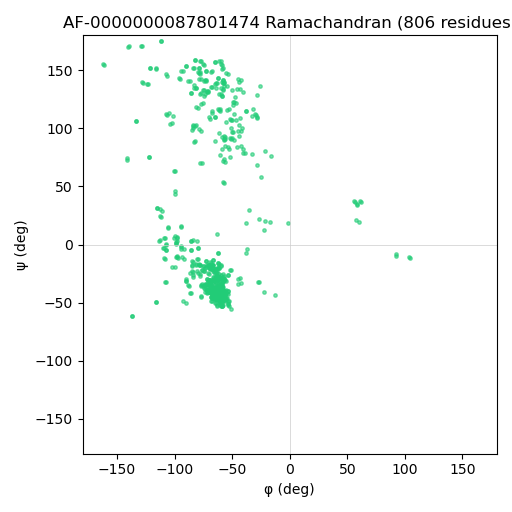10.633 15.211 6.992 1 97.06 198 PHE A C 1
ATOM 1583 O O . PHE A 1 198 ? -9.602 15.828 7.285 1 97.06 198 PHE A O 1
ATOM 1590 N N . SER A 1 199 ? -10.641 14.094 6.332 1 98.19 199 SER A N 1
ATOM 1591 C CA . SER A 1 199 ? -9.398 13.461 5.898 1 98.19 199 SER A CA 1
ATOM 1592 C C . SER A 1 199 ? -8.641 14.344 4.91 1 98.19 199 SER A C 1
ATOM 1594 O O . SER A 1 199 ? -7.426 14.523 5.035 1 98.19 199 SER A O 1
ATOM 1596 N N . PHE A 1 200 ? -9.305 14.867 3.961 1 98.31 200 PHE A N 1
ATOM 1597 C CA . PHE A 1 200 ? -8.656 15.727 2.975 1 98.31 200 PHE A CA 1
ATOM 1598 C C . PHE A 1 200 ? -8.141 17 3.623 1 98.31 200 PHE A C 1
ATOM 1600 O O . PHE A 1 200 ? -7.051 17.469 3.297 1 98.31 200 PHE A O 1
ATOM 1607 N N . SER A 1 201 ? -8.898 17.562 4.52 1 96.31 201 SER A N 1
ATOM 1608 C CA . SER A 1 201 ? -8.438 18.719 5.27 1 96.31 201 SER A CA 1
ATOM 1609 C C . SER A 1 201 ? -7.141 18.422 6.016 1 96.31 201 SER A C 1
ATOM 1611 O O . SER A 1 201 ? -6.23 19.25 6.047 1 96.31 201 SER A O 1
ATOM 1613 N N . SER A 1 202 ? -7.113 17.234 6.637 1 96.5 202 SER A N 1
ATOM 1614 C CA . SER A 1 202 ? -5.906 16.828 7.34 1 96.5 202 SER A CA 1
ATOM 1615 C C . SER A 1 202 ? -4.723 16.719 6.383 1 96.5 202 SER A C 1
ATOM 1617 O O . SER A 1 202 ? -3.602 17.094 6.727 1 96.5 202 SER A O 1
ATOM 1619 N N . ILE A 1 203 ? -4.969 16.234 5.203 1 98 203 ILE A N 1
ATOM 1620 C CA . ILE A 1 203 ? -3.922 16.094 4.199 1 98 203 ILE A CA 1
ATOM 1621 C C . ILE A 1 203 ? -3.441 17.484 3.76 1 98 203 ILE A C 1
ATOM 1623 O O . ILE A 1 203 ? -2.24 17.703 3.607 1 98 203 ILE A O 1
ATOM 1627 N N . ILE A 1 204 ? -4.371 18.438 3.562 1 96.12 204 ILE A N 1
ATOM 1628 C CA . ILE A 1 204 ? -4.016 19.797 3.193 1 96.12 204 ILE A CA 1
ATOM 1629 C C . ILE A 1 204 ? -3.08 20.391 4.246 1 96.12 204 ILE A C 1
ATOM 1631 O O . ILE A 1 204 ? -2.09 21.047 3.912 1 96.12 204 ILE A O 1
ATOM 1635 N N . MET A 1 205 ? -3.373 20.125 5.465 1 94.88 205 MET A N 1
ATOM 1636 C CA . MET A 1 205 ? -2.586 20.672 6.566 1 94.88 205 MET A CA 1
ATOM 1637 C C . MET A 1 205 ? -1.161 20.141 6.539 1 94.88 205 MET A C 1
ATOM 1639 O O . MET A 1 205 ? -0.201 20.891 6.66 1 94.88 205 MET A O 1
ATOM 1643 N N . VAL A 1 206 ? -0.998 18.859 6.359 1 96.19 206 VAL A N 1
ATOM 1644 C CA . VAL A 1 206 ? 0.327 18.25 6.27 1 96.19 206 VAL A CA 1
ATOM 1645 C C . VAL A 1 206 ? 1.041 18.75 5.016 1 96.19 206 VAL A C 1
ATOM 1647 O O . VAL A 1 206 ? 2.227 19.094 5.062 1 96.19 206 VAL A O 1
ATOM 1650 N N . TRP A 1 207 ? 0.285 18.844 3.975 1 94.94 207 TRP A N 1
ATOM 1651 C CA . TRP A 1 207 ? 0.828 19.219 2.674 1 94.94 207 TRP A CA 1
ATOM 1652 C C . TRP A 1 207 ? 1.376 20.641 2.709 1 94.94 207 TRP A C 1
ATOM 1654 O O . TRP A 1 207 ? 2.48 20.891 2.227 1 94.94 207 TRP A O 1
ATOM 1664 N N . ILE A 1 208 ? 0.631 21.578 3.258 1 92 208 ILE A N 1
ATOM 1665 C CA . ILE A 1 208 ? 1.046 22.984 3.273 1 92 208 ILE A CA 1
ATOM 1666 C C . ILE A 1 208 ? 2.279 23.141 4.16 1 92 208 ILE A C 1
ATOM 1668 O O . ILE A 1 208 ? 3.117 24.016 3.912 1 92 208 ILE A O 1
ATOM 1672 N N . CYS A 1 209 ? 2.395 22.297 5.16 1 91.88 209 CYS A N 1
ATOM 1673 C CA . CYS A 1 209 ? 3.588 22.312 6 1 91.88 209 CYS A CA 1
ATOM 1674 C C . CYS A 1 209 ? 4.805 21.812 5.23 1 91.88 209 CYS A C 1
ATOM 1676 O O . CYS A 1 209 ? 5.93 22.234 5.504 1 91.88 209 CYS A O 1
ATOM 1678 N N . ALA A 1 210 ? 4.586 20.938 4.309 1 91.69 210 ALA A N 1
ATOM 1679 C CA . ALA A 1 210 ? 5.672 20.266 3.588 1 91.69 210 ALA A CA 1
ATOM 1680 C C . ALA A 1 210 ? 6.164 21.125 2.426 1 91.69 210 ALA A C 1
ATOM 1682 O O . ALA A 1 210 ? 7.293 20.969 1.957 1 91.69 210 ALA A O 1
ATOM 1683 N N . VAL A 1 211 ? 5.352 21.938 1.88 1 84.5 211 VAL A N 1
ATOM 1684 C CA . VAL A 1 211 ? 5.699 22.734 0.715 1 84.5 211 VAL A CA 1
ATOM 1685 C C . VAL A 1 211 ? 6.887 23.641 1.042 1 84.5 211 VAL A C 1
ATOM 1687 O O . VAL A 1 211 ? 6.887 24.344 2.059 1 84.5 211 VAL A O 1
ATOM 1690 N N . PRO A 1 212 ? 8.094 23.25 0.221 1 71.06 212 PRO A N 1
ATOM 1691 C CA . PRO A 1 212 ? 9.266 24.078 0.502 1 71.06 212 PRO A CA 1
ATOM 1692 C C . PRO A 1 212 ? 8.984 25.578 0.335 1 71.06 212 PRO A C 1
ATOM 1694 O O . PRO A 1 212 ? 8.172 25.953 -0.51 1 71.06 212 PRO A O 1
ATOM 1697 N N . ALA A 1 213 ? 9.492 26.266 1.279 1 57.06 213 ALA A N 1
ATOM 1698 C CA . ALA A 1 213 ? 9.477 27.719 1.173 1 57.06 213 ALA A CA 1
ATOM 1699 C C . ALA A 1 213 ? 10.312 28.188 -0.013 1 57.06 213 ALA A C 1
ATOM 1701 O O . ALA A 1 213 ? 10.594 29.375 -0.148 1 57.06 213 ALA A O 1
ATOM 1702 N N . GLU A 1 214 ? 10.805 27.125 -0.943 1 50.59 214 GLU A N 1
ATOM 1703 C CA . GLU A 1 214 ? 11.766 27.562 -1.952 1 50.59 214 GLU A CA 1
ATOM 1704 C C . GLU A 1 214 ? 11.25 28.781 -2.709 1 50.59 214 GLU A C 1
ATOM 1706 O O . GLU A 1 214 ? 11.953 29.344 -3.557 1 50.59 214 GLU A O 1
ATOM 1711 N N . VAL A 1 215 ? 10.008 28.438 -3.23 1 45.75 215 VAL A N 1
ATOM 1712 C CA . VAL A 1 215 ? 9.805 29.188 -4.457 1 45.75 215 VAL A CA 1
ATOM 1713 C C . VAL A 1 215 ? 10.164 30.656 -4.223 1 45.75 215 VAL A C 1
ATOM 1715 O O . VAL A 1 215 ? 9.836 31.234 -3.178 1 45.75 215 VAL A O 1
ATOM 1718 N N . GLU A 1 216 ? 11.102 31.047 -5.051 1 44.66 216 GLU A N 1
ATOM 1719 C CA . GLU A 1 216 ? 11.57 32.438 -5.074 1 44.66 216 GLU A CA 1
ATOM 1720 C C . GLU A 1 216 ? 10.516 33.375 -4.496 1 44.66 216 GLU A C 1
ATOM 1722 O O . GLU A 1 216 ? 10.852 34.344 -3.828 1 44.66 216 GLU A O 1
ATOM 1727 N N . SER A 1 217 ? 9.266 33.094 -4.871 1 45.5 217 SER A N 1
ATOM 1728 C CA . SER A 1 217 ? 8.281 34.156 -4.738 1 45.5 217 SER A CA 1
ATOM 1729 C C . SER A 1 217 ? 7.613 34.125 -3.367 1 45.5 217 SER A C 1
ATOM 1731 O O . SER A 1 217 ? 7.117 35.125 -2.889 1 45.5 217 SER A O 1
ATOM 1733 N N . VAL A 1 218 ? 7.5 32.75 -2.705 1 56.12 218 VAL A N 1
ATOM 1734 C CA . VAL A 1 218 ? 6.66 32.844 -1.517 1 56.12 218 VAL A CA 1
ATOM 1735 C C . VAL A 1 218 ? 7.535 32.875 -0.265 1 56.12 218 VAL A C 1
ATOM 1737 O O . VAL A 1 218 ? 8.234 31.891 0.025 1 56.12 218 VAL A O 1
ATOM 1740 N N . ARG A 1 219 ? 7.652 33.938 0.462 1 77.19 219 ARG A N 1
ATOM 1741 C CA . ARG A 1 219 ? 8.391 34.219 1.692 1 77.19 219 ARG A CA 1
ATOM 1742 C C . ARG A 1 219 ? 7.848 33.375 2.85 1 77.19 219 ARG A C 1
ATOM 1744 O O . ARG A 1 219 ? 6.652 33.094 2.902 1 77.19 219 ARG A O 1
ATOM 1751 N N . PRO A 1 220 ? 8.695 32.781 3.621 1 83 220 PRO A N 1
ATOM 1752 C CA . PRO A 1 220 ? 8.32 31.938 4.766 1 83 220 PRO A CA 1
ATOM 1753 C C . PRO A 1 220 ? 7.18 32.531 5.582 1 83 220 PRO A C 1
ATOM 1755 O O . PRO A 1 220 ? 6.348 31.797 6.113 1 83 220 PRO A O 1
ATOM 1758 N N . LEU A 1 221 ? 7.109 33.781 5.66 1 89.25 221 LEU A N 1
ATOM 1759 C CA . LEU A 1 221 ? 6.043 34.438 6.422 1 89.25 221 LEU A CA 1
ATOM 1760 C C . LEU A 1 221 ? 4.711 34.312 5.688 1 89.25 221 LEU A C 1
ATOM 1762 O O . LEU A 1 221 ? 3.664 34.156 6.312 1 89.25 221 LEU A O 1
ATOM 1766 N N . ASP A 1 222 ? 4.773 34.438 4.395 1 87.56 222 ASP A N 1
ATOM 1767 C CA . ASP A 1 222 ? 3.568 34.25 3.59 1 87.56 222 ASP A CA 1
ATOM 1768 C C . ASP A 1 222 ? 3.051 32.812 3.709 1 87.56 222 ASP A C 1
ATOM 1770 O O . ASP A 1 222 ? 1.841 32.594 3.773 1 87.56 222 ASP A O 1
ATOM 1774 N N . ASN A 1 223 ? 3.969 31.969 3.738 1 87.19 223 ASN A N 1
ATOM 1775 C CA . ASN A 1 223 ? 3.605 30.562 3.877 1 87.19 223 ASN A CA 1
ATOM 1776 C C . ASN A 1 223 ? 2.959 30.281 5.23 1 87.19 223 ASN A C 1
ATOM 1778 O O . ASN A 1 223 ? 2.07 29.438 5.336 1 87.19 223 ASN A O 1
ATOM 1782 N N . ALA A 1 224 ? 3.525 30.922 6.184 1 90.69 224 ALA A N 1
ATOM 1783 C CA . ALA A 1 224 ? 2.938 30.75 7.512 1 90.69 224 ALA A CA 1
ATOM 1784 C C . ALA A 1 224 ? 1.505 31.266 7.551 1 90.69 224 ALA A C 1
ATOM 1786 O O . ALA A 1 224 ? 0.62 30.641 8.125 1 90.69 224 ALA A O 1
ATOM 1787 N N . TYR A 1 225 ? 1.342 32.469 6.965 1 92.25 225 TYR A N 1
ATOM 1788 C CA . TYR A 1 225 ? 0.002 33.031 6.863 1 92.25 225 TYR A CA 1
ATOM 1789 C C . TYR A 1 225 ? -0.949 32.062 6.172 1 92.25 225 TYR A C 1
ATOM 1791 O O . TYR A 1 225 ? -2.053 31.797 6.66 1 92.25 225 TYR A O 1
ATOM 1799 N N . GLU A 1 226 ? -0.522 31.516 5.121 1 90 226 GLU A N 1
ATOM 1800 C CA . GLU A 1 226 ? -1.334 30.578 4.359 1 90 226 GLU A CA 1
ATOM 1801 C C . GLU A 1 226 ? -1.619 29.312 5.164 1 90 226 GLU A C 1
ATOM 1803 O O . GLU A 1 226 ? -2.721 28.766 5.098 1 90 226 GLU A O 1
ATOM 1808 N N . LEU A 1 227 ? -0.65 28.844 5.816 1 92.88 227 LEU A N 1
ATOM 1809 C CA . LEU A 1 227 ? -0.805 27.672 6.664 1 92.88 227 LEU A CA 1
ATOM 1810 C C . LEU A 1 227 ? -1.917 27.875 7.688 1 92.88 227 LEU A C 1
ATOM 1812 O O . LEU A 1 227 ? -2.805 27.031 7.828 1 92.88 227 LEU A O 1
ATOM 1816 N N . PHE A 1 228 ? -1.917 29.031 8.367 1 94.06 228 PHE A N 1
ATOM 1817 C CA . PHE A 1 228 ? -2.939 29.344 9.359 1 94.06 228 PHE A CA 1
ATOM 1818 C C . PHE A 1 228 ? -4.32 29.391 8.719 1 94.06 228 PHE A C 1
ATOM 1820 O O . PHE A 1 228 ? -5.281 28.828 9.258 1 94.06 228 PHE A O 1
ATOM 1827 N N . LYS A 1 229 ? -4.363 29.984 7.594 1 90.81 229 LYS A N 1
ATOM 1828 C CA . LYS A 1 229 ? -5.633 30.125 6.891 1 90.81 229 LYS A CA 1
ATOM 1829 C C . LYS A 1 229 ? -6.199 28.766 6.492 1 90.81 229 LYS A C 1
ATOM 1831 O O . LYS A 1 229 ? -7.387 28.5 6.691 1 90.81 229 LYS A O 1
ATOM 1836 N N . LEU A 1 230 ? -5.398 27.953 5.941 1 91 230 LEU A N 1
ATOM 1837 C CA . LEU A 1 230 ? -5.836 26.641 5.457 1 91 230 LEU A CA 1
ATOM 1838 C C . LEU A 1 230 ? -6.188 25.719 6.617 1 91 230 LEU A C 1
ATOM 1840 O O . LEU A 1 230 ? -7.168 24.969 6.551 1 91 230 LEU A O 1
ATOM 1844 N N . CYS A 1 231 ? -5.391 25.75 7.664 1 91.81 231 CYS A N 1
ATOM 1845 C CA . CYS A 1 231 ? -5.66 24.906 8.82 1 91.81 231 CYS A CA 1
ATOM 1846 C C . CYS A 1 231 ? -7.031 25.203 9.414 1 91.81 231 CYS A C 1
ATOM 1848 O O . CYS A 1 231 ? -7.75 24.297 9.828 1 91.81 231 CYS A O 1
ATOM 1850 N N . ARG A 1 232 ? -7.398 26.422 9.438 1 88.06 232 ARG A N 1
ATOM 1851 C CA . ARG A 1 232 ? -8.656 26.844 10.039 1 88.06 232 ARG A CA 1
ATOM 1852 C C . ARG A 1 232 ? -9.852 26.312 9.258 1 88.06 232 ARG A C 1
ATOM 1854 O O . ARG A 1 232 ? -10.969 26.266 9.766 1 88.06 232 ARG A O 1
ATOM 1861 N N . GLY A 1 233 ? -9.656 25.891 8.031 1 84.94 233 GLY A N 1
ATOM 1862 C CA . GLY A 1 233 ? -10.719 25.312 7.227 1 84.94 233 GLY A CA 1
ATOM 1863 C C . GLY A 1 233 ? -11.375 24.109 7.883 1 84.94 233 GLY A C 1
ATOM 1864 O O . GLY A 1 233 ? -12.547 23.828 7.637 1 84.94 233 GLY A O 1
ATOM 1865 N N . ILE A 1 234 ? -10.617 23.453 8.711 1 88.5 234 ILE A N 1
ATOM 1866 C CA . ILE A 1 234 ? -11.117 22.25 9.375 1 88.5 234 ILE A CA 1
ATOM 1867 C C . ILE A 1 234 ? -12.266 22.625 10.312 1 88.5 234 ILE A C 1
ATOM 1869 O O . ILE A 1 234 ? -13.094 21.781 10.664 1 88.5 234 ILE A O 1
ATOM 1873 N N . LEU A 1 235 ? -12.328 23.922 10.805 1 88.94 235 LEU A N 1
ATOM 1874 C CA . LEU A 1 235 ? -13.367 24.406 11.711 1 88.94 235 LEU A CA 1
ATOM 1875 C C . LEU A 1 235 ? -14.734 24.359 11.039 1 88.94 235 LEU A C 1
ATOM 1877 O O . LEU A 1 235 ? -15.766 24.359 11.719 1 88.94 235 LEU A O 1
ATOM 1881 N N . ALA A 1 236 ? -14.742 24.359 9.711 1 89.06 236 ALA A N 1
ATOM 1882 C CA . ALA A 1 236 ? -16 24.25 8.969 1 89.06 236 ALA A CA 1
ATOM 1883 C C . ALA A 1 236 ? -16.688 22.922 9.258 1 89.06 236 ALA A C 1
ATOM 1885 O O . ALA A 1 236 ? -17.891 22.766 9.023 1 89.06 236 ALA A O 1
ATOM 1886 N N . LEU A 1 237 ? -15.93 21.984 9.82 1 92.38 237 LEU A N 1
ATOM 1887 C CA . LEU A 1 237 ? -16.453 20.656 10.07 1 92.38 237 LEU A CA 1
ATOM 1888 C C . LEU A 1 237 ? -16.734 20.453 11.555 1 92.38 237 LEU A C 1
ATOM 1890 O O . LEU A 1 237 ? -16.953 19.312 12 1 92.38 237 LEU A O 1
ATOM 1894 N N . LYS A 1 238 ? -16.781 21.5 12.328 1 89.5 238 LYS A N 1
ATOM 1895 C CA . LYS A 1 238 ? -16.922 21.438 13.781 1 89.5 238 LYS A CA 1
ATOM 1896 C C . LYS A 1 238 ? -18.188 20.656 14.164 1 89.5 238 LYS A C 1
ATOM 1898 O O . LYS A 1 238 ? -18.172 19.875 15.109 1 89.5 238 LYS A O 1
ATOM 1903 N N . ASP A 1 239 ? -19.266 20.859 13.445 1 91.25 239 ASP A N 1
ATOM 1904 C CA . ASP A 1 239 ? -20.547 20.234 13.766 1 91.25 239 ASP A CA 1
ATOM 1905 C C . ASP A 1 239 ? -20.531 18.75 13.445 1 91.25 239 ASP A C 1
ATOM 1907 O O . ASP A 1 239 ? -21.422 18 13.883 1 91.25 239 ASP A O 1
ATOM 1911 N N . PHE A 1 240 ? -19.594 18.297 12.727 1 93.12 240 PHE A N 1
ATOM 1912 C CA . PHE A 1 240 ? -19.547 16.906 12.297 1 93.12 240 PHE A CA 1
ATOM 1913 C C . PHE A 1 240 ? -18.453 16.141 13.016 1 93.12 240 PHE A C 1
ATOM 1915 O O . PHE A 1 240 ? -18.203 14.969 12.727 1 93.12 240 PHE A O 1
ATOM 1922 N N . LEU A 1 241 ? -17.781 16.766 13.984 1 90.81 241 LEU A N 1
ATOM 1923 C CA . LEU A 1 241 ? -16.672 16.125 14.695 1 90.81 241 LEU A CA 1
ATOM 1924 C C . LEU A 1 241 ? -17.172 14.922 15.484 1 90.81 241 LEU A C 1
ATOM 1926 O O . LEU A 1 241 ? -16.438 13.953 15.68 1 90.81 241 LEU A O 1
ATOM 1930 N N . GLY A 1 242 ? -18.438 15 15.898 1 91.12 242 GLY A N 1
ATOM 1931 C CA . GLY A 1 242 ? -19.031 13.828 16.531 1 91.12 242 GLY A CA 1
ATOM 1932 C C . GLY A 1 242 ? -19.062 12.617 15.617 1 91.12 242 GLY A C 1
ATOM 1933 O O . GLY A 1 242 ? -18.781 11.5 16.047 1 91.12 242 GLY A O 1
ATOM 1934 N N . VAL A 1 243 ? -19.391 12.844 14.375 1 95.38 243 VAL A N 1
ATOM 1935 C CA . VAL A 1 243 ? -19.438 11.781 13.375 1 95.38 243 VAL A CA 1
ATOM 1936 C C . VAL A 1 243 ? -18.031 11.211 13.164 1 95.38 243 VAL A C 1
ATOM 1938 O O . VAL A 1 243 ? -17.859 9.992 13.109 1 95.38 243 VAL A O 1
ATOM 1941 N N . VAL A 1 244 ? -17.078 12.031 13.086 1 94.56 244 VAL A N 1
ATOM 1942 C CA . VAL A 1 244 ? -15.695 11.633 12.859 1 94.56 244 VAL A CA 1
ATOM 1943 C C . VAL A 1 244 ? -15.188 10.828 14.055 1 94.56 244 VAL A C 1
ATOM 1945 O O . VAL A 1 244 ? -14.5 9.82 13.883 1 94.56 244 VAL A O 1
ATOM 1948 N N . ARG A 1 245 ? -15.594 11.234 15.242 1 92.44 245 ARG A N 1
ATOM 1949 C CA . ARG A 1 245 ? -15.18 10.562 16.469 1 92.44 245 ARG A CA 1
ATOM 1950 C C . ARG A 1 245 ? -15.75 9.148 16.531 1 92.44 245 ARG A C 1
ATOM 1952 O O . ARG A 1 245 ? -15.125 8.25 17.094 1 92.44 245 ARG A O 1
ATOM 1959 N N . ASN A 1 246 ? -16.844 9.008 15.984 1 94.25 246 ASN A N 1
ATOM 1960 C CA . ASN A 1 246 ? -17.5 7.703 16 1 94.25 246 ASN A CA 1
ATOM 1961 C C . ASN A 1 246 ? -17.188 6.898 14.75 1 94.25 246 ASN A C 1
ATOM 1963 O O . ASN A 1 246 ? -17.875 5.926 14.438 1 94.25 246 ASN A O 1
ATOM 1967 N N . SER A 1 247 ? -16.219 7.309 14.055 1 96.19 247 SER A N 1
ATOM 1968 C CA . SER A 1 247 ? -15.773 6.625 12.836 1 96.19 247 SER A CA 1
ATOM 1969 C C . SER A 1 247 ? -14.398 5.996 13.031 1 96.19 247 SER A C 1
ATOM 1971 O O . SER A 1 247 ? -13.781 6.148 14.094 1 96.19 247 SER A O 1
ATOM 1973 N N . PRO A 1 248 ? -13.906 5.25 12.047 1 95.81 248 PRO A N 1
ATOM 1974 C CA . PRO A 1 248 ? -12.562 4.672 12.141 1 95.81 248 PRO A CA 1
ATOM 1975 C C . PRO A 1 248 ? -11.469 5.734 12.227 1 95.81 248 PRO A C 1
ATOM 1977 O O . PRO A 1 248 ? -10.312 5.414 12.508 1 95.81 248 PRO A O 1
ATOM 1980 N N . LEU A 1 249 ? -11.828 7.008 12.055 1 96.62 249 LEU A N 1
ATOM 1981 C CA . LEU A 1 249 ? -10.852 8.086 12.109 1 96.62 249 LEU A CA 1
ATOM 1982 C C . LEU A 1 249 ? -10.633 8.547 13.555 1 96.62 249 LEU A C 1
ATOM 1984 O O . LEU A 1 249 ? -9.797 9.414 13.812 1 96.62 249 LEU A O 1
ATOM 1988 N N . ASN A 1 250 ? -11.234 7.934 14.484 1 94.5 250 ASN A N 1
ATOM 1989 C CA . ASN A 1 250 ? -11.242 8.328 15.883 1 94.5 250 ASN A CA 1
ATOM 1990 C C . ASN A 1 250 ? -9.82 8.5 16.422 1 94.5 250 ASN A C 1
ATOM 1992 O O . ASN A 1 250 ? -9.555 9.422 17.203 1 94.5 250 ASN A O 1
ATOM 1996 N N . PRO A 1 251 ? -8.906 7.66 16.062 1 92.81 251 PRO A N 1
ATOM 1997 C CA . PRO A 1 251 ? -7.555 7.785 16.609 1 92.81 251 PRO A CA 1
ATOM 1998 C C . PRO A 1 251 ? -6.883 9.102 16.234 1 92.81 251 PRO A C 1
ATOM 2000 O O . PRO A 1 251 ? -5.922 9.516 16.891 1 92.81 251 PRO A O 1
ATOM 2003 N N . LEU A 1 252 ? -7.379 9.766 15.203 1 92.12 252 LEU A N 1
ATOM 2004 C CA . LEU A 1 252 ? -6.809 11.055 14.812 1 92.12 252 LEU A CA 1
ATOM 2005 C C . LEU A 1 252 ? -7.234 12.148 15.789 1 92.12 252 LEU A C 1
ATOM 2007 O O . LEU A 1 252 ? -6.617 13.219 15.836 1 92.12 252 LEU A O 1
ATOM 2011 N N . LEU A 1 253 ? -8.375 11.867 16.469 1 86.12 253 LEU A N 1
ATOM 2012 C CA . LEU A 1 253 ? -8.914 12.844 17.406 1 86.12 253 LEU A CA 1
ATOM 2013 C C . LEU A 1 253 ? -8.539 12.5 18.844 1 86.12 253 LEU A C 1
ATOM 2015 O O . LEU A 1 253 ? -9.328 12.711 19.766 1 86.12 253 LEU A O 1
ATOM 2019 N N . SER A 1 254 ? -7.23 12.109 18.984 1 70.5 254 SER A N 1
ATOM 2020 C CA . SER A 1 254 ? -6.742 11.672 20.297 1 70.5 254 SER A CA 1
ATOM 2021 C C . SER A 1 254 ? -7.266 12.562 21.406 1 70.5 254 SER A C 1
ATOM 2023 O O . SER A 1 254 ? -7.469 13.766 21.203 1 70.5 254 SER A O 1
ATOM 2025 N N . PRO A 1 255 ? -7.578 11.93 22.5 1 59.94 255 PRO A N 1
ATOM 2026 C CA . PRO A 1 255 ? -7.953 12.711 23.688 1 59.94 255 PRO A CA 1
ATOM 2027 C C . PRO A 1 255 ? -6.934 13.805 24.016 1 59.94 255 PRO A C 1
ATOM 2029 O O . PRO A 1 255 ? -7.285 14.812 24.625 1 59.94 255 PRO A O 1
ATOM 2032 N N . ASP A 1 256 ? -5.797 13.555 23.516 1 57.25 256 ASP A N 1
ATOM 2033 C CA . ASP A 1 256 ? -4.738 14.523 23.781 1 57.25 256 ASP A CA 1
ATOM 2034 C C . ASP A 1 256 ? -5.066 15.883 23.172 1 57.25 256 ASP A C 1
ATOM 2036 O O . ASP A 1 256 ? -4.59 16.922 23.641 1 57.25 256 ASP A O 1
ATOM 2040 N N . TYR A 1 257 ? -5.855 15.781 22.125 1 57.34 257 TYR A N 1
ATOM 2041 C CA . TYR A 1 257 ? -6.203 17.031 21.453 1 57.34 257 TYR A CA 1
ATOM 2042 C C . TYR A 1 257 ? -7.316 17.766 22.203 1 57.34 257 TYR A C 1
ATOM 2044 O O . TYR A 1 257 ? -7.512 18.969 22.016 1 57.34 257 TYR A O 1
ATOM 2052 N N . MET A 1 258 ? -8.008 16.844 22.922 1 53.19 258 MET A N 1
ATOM 2053 C CA . MET A 1 258 ? -9.219 17.344 23.547 1 53.19 258 MET A CA 1
ATOM 2054 C C . MET A 1 258 ? -8.961 17.688 25.016 1 53.19 258 MET A C 1
ATOM 2056 O O . MET A 1 258 ? -9.906 17.891 25.781 1 53.19 258 MET A O 1
ATOM 2060 N N . LEU A 1 259 ? -7.777 17.531 25.359 1 48.31 259 LEU A N 1
ATOM 2061 C CA . LEU A 1 259 ? -7.617 17.859 26.781 1 48.31 259 LEU A CA 1
ATOM 2062 C C . LEU A 1 259 ? -8.242 19.219 27.109 1 48.31 259 LEU A C 1
ATOM 2064 O O . LEU A 1 259 ? -7.902 20.219 26.484 1 48.31 259 LEU A O 1
ATOM 2068 N N . GLU A 1 260 ? -9.391 19.078 27.578 1 48.91 260 GLU A N 1
ATOM 2069 C CA . GLU A 1 260 ? -10 20.281 28.141 1 48.91 260 GLU A CA 1
ATOM 2070 C C . GLU A 1 260 ? -9.047 20.984 29.094 1 48.91 260 GLU A C 1
ATOM 2072 O O . GLU A 1 260 ? -8.297 20.328 29.828 1 48.91 260 GLU A O 1
ATOM 2077 N N . ALA A 1 261 ? -8.727 22.219 28.781 1 49.19 261 ALA A N 1
ATOM 2078 C CA . ALA A 1 261 ? -7.879 23.125 29.562 1 49.19 261 ALA A CA 1
ATOM 2079 C C . ALA A 1 261 ? -7.914 22.781 31.047 1 49.19 261 ALA A C 1
ATOM 2081 O O . ALA A 1 261 ? -6.902 22.906 31.75 1 49.19 261 ALA A O 1
ATOM 2082 N N . HIS A 1 262 ? -9.086 22.297 31.438 1 46.25 262 HIS A N 1
ATOM 2083 C CA . HIS A 1 262 ? -9.266 22.125 32.875 1 46.25 262 HIS A CA 1
ATOM 2084 C C . HIS A 1 262 ? -8.484 20.922 33.375 1 46.25 262 HIS A C 1
ATOM 2086 O O . HIS A 1 262 ? -8.227 20.828 34.594 1 46.25 262 HIS A O 1
ATOM 2092 N N . GLU A 1 263 ? -8.117 20.047 32.469 1 54.47 263 GLU A N 1
ATOM 2093 C CA . GLU A 1 263 ? -7.461 18.844 32.969 1 54.47 263 GLU A CA 1
ATOM 2094 C C . GLU A 1 263 ? -5.945 19.016 33 1 54.47 263 GLU A C 1
ATOM 2096 O O . GLU A 1 263 ? -5.23 18.172 33.531 1 54.47 263 GLU A O 1
ATOM 2101 N N . ILE A 1 264 ? -5.496 20 32.406 1 57.97 264 ILE A N 1
ATOM 2102 C CA . ILE A 1 264 ? -4.062 20.266 32.469 1 57.97 264 ILE A CA 1
ATOM 2103 C C . ILE A 1 264 ? -3.725 21 33.75 1 57.97 264 ILE A C 1
ATOM 2105 O O . ILE A 1 264 ? -4.27 22.078 34.031 1 57.97 264 ILE A O 1
ATOM 2109 N N . PRO A 1 265 ? -3.162 20.266 34.781 1 55.22 265 PRO A N 1
ATOM 2110 C CA . PRO A 1 265 ? -2.822 20.953 36.031 1 55.22 265 PRO A CA 1
ATOM 2111 C C . PRO A 1 265 ? -2.266 22.359 35.812 1 55.22 265 PRO A C 1
ATOM 2113 O O . PRO A 1 265 ? -1.353 22.547 35.031 1 55.22 265 PRO A O 1
ATOM 2116 N N . LYS A 1 266 ? -3.039 23.297 36.281 1 53.84 266 LYS A N 1
ATOM 2117 C CA . LYS A 1 266 ? -2.631 24.703 36.312 1 53.84 266 LYS A CA 1
ATOM 2118 C C . LYS A 1 266 ? -1.373 24.891 37.156 1 53.84 266 LYS A C 1
ATOM 2120 O O . LYS A 1 266 ? -1.2 24.234 38.188 1 53.84 266 LYS A O 1
ATOM 2125 N N . GLY A 1 267 ? -0.363 25.547 36.656 1 58.06 267 GLY A N 1
ATOM 2126 C CA . GLY A 1 267 ? 0.77 25.969 37.469 1 58.06 267 GLY A CA 1
ATOM 2127 C C . GLY A 1 267 ? 1.995 25.094 37.25 1 58.06 267 GLY A C 1
ATOM 2128 O O . GLY A 1 267 ? 3.043 25.344 37.875 1 58.06 267 GLY A O 1
ATOM 2129 N N . MET A 1 268 ? 1.682 24 36.531 1 65.19 268 MET A N 1
ATOM 2130 C CA . MET A 1 268 ? 2.877 23.156 36.406 1 65.19 268 MET A CA 1
ATOM 2131 C C . MET A 1 268 ? 3.857 23.766 35.406 1 65.19 268 MET A C 1
ATOM 2133 O O . MET A 1 268 ? 3.445 24.312 34.375 1 65.19 268 MET A O 1
ATOM 2137 N N . GLY A 1 269 ? 5.039 23.922 35.781 1 77.19 269 GLY A N 1
ATOM 2138 C CA . GLY A 1 269 ? 6.133 24.422 34.969 1 77.19 269 GLY A CA 1
ATOM 2139 C C . GLY A 1 269 ? 6.316 23.641 33.656 1 77.19 269 GLY A C 1
ATOM 2140 O O . GLY A 1 269 ? 5.773 22.547 33.531 1 77.19 269 GLY A O 1
ATOM 2141 N N . PHE A 1 270 ? 6.738 24.375 32.625 1 87.88 270 PHE A N 1
ATOM 2142 C CA . PHE A 1 270 ? 7.066 23.75 31.359 1 87.88 270 PHE A CA 1
ATOM 2143 C C . PHE A 1 270 ? 8.406 23.031 31.438 1 87.88 270 PHE A C 1
ATOM 2145 O O . PHE A 1 270 ? 9.414 23.625 31.844 1 87.88 270 PHE A O 1
ATOM 2152 N N . ARG A 1 271 ? 8.461 21.766 31.188 1 87.75 271 ARG A N 1
ATOM 2153 C CA . ARG A 1 271 ? 9.711 21.016 31.125 1 87.75 271 ARG A CA 1
ATOM 2154 C C . ARG A 1 271 ? 10.242 20.969 29.703 1 87.75 271 ARG A C 1
ATOM 2156 O O . ARG A 1 271 ? 11.398 21.297 29.453 1 87.75 271 ARG A O 1
ATOM 2163 N N . LEU A 1 272 ? 9.359 20.609 28.75 1 90.5 272 LEU A N 1
ATOM 2164 C CA . LEU A 1 272 ? 9.75 20.531 27.344 1 90.5 272 LEU A CA 1
ATOM 2165 C C . LEU A 1 272 ? 10.047 21.922 26.797 1 90.5 272 LEU A C 1
ATOM 2167 O O . LEU A 1 272 ? 11.008 22.109 26.047 1 90.5 272 LEU A O 1
ATOM 2171 N N . PHE A 1 273 ? 9.141 22.844 27.234 1 93.81 273 PHE A N 1
ATOM 2172 C CA . PHE A 1 273 ? 9.312 24.234 26.828 1 93.81 273 PHE A CA 1
ATOM 2173 C C . PHE A 1 273 ? 9.945 25.047 27.953 1 93.81 273 PHE A C 1
ATOM 2175 O O . PHE A 1 273 ? 9.391 26.047 28.391 1 93.81 273 PHE A O 1
ATOM 2182 N N . ALA A 1 274 ? 11.148 24.672 28.281 1 91.12 274 ALA A N 1
ATOM 2183 C CA . ALA A 1 274 ? 11.836 25.312 29.391 1 91.12 274 ALA A CA 1
ATOM 2184 C C . ALA A 1 274 ? 11.977 26.828 29.156 1 91.12 274 ALA A C 1
ATOM 2186 O O . ALA A 1 274 ? 12.438 27.25 28.094 1 91.12 274 ALA A O 1
ATOM 2187 N N . GLY A 1 275 ? 11.516 27.609 30.188 1 91.56 275 GLY A N 1
ATOM 2188 C CA . GLY A 1 275 ? 11.664 29.062 30.125 1 91.56 275 GLY A CA 1
ATOM 2189 C C . GLY A 1 275 ? 10.461 29.75 29.516 1 91.56 275 GLY A C 1
ATOM 2190 O O . GLY A 1 275 ? 10.367 30.984 29.547 1 91.56 275 GLY A O 1
ATOM 2191 N N . LEU A 1 276 ? 9.539 29.047 28.984 1 95.19 276 LEU A N 1
ATOM 2192 C CA . LEU A 1 276 ? 8.391 29.625 28.281 1 95.19 276 LEU A CA 1
ATOM 2193 C C . LEU A 1 276 ? 7.574 30.516 29.219 1 95.19 276 LEU A C 1
ATOM 2195 O O . LEU A 1 276 ? 7.074 31.562 28.797 1 95.19 276 LEU A O 1
ATOM 2199 N N . GLY A 1 277 ? 7.398 30.109 30.469 1 92.56 277 GLY A N 1
ATOM 2200 C CA . GLY A 1 277 ? 6.641 30.906 31.422 1 92.56 277 GLY A CA 1
ATOM 2201 C C . GLY A 1 277 ? 7.125 32.344 31.516 1 92.56 277 GLY A C 1
ATOM 2202 O O . GLY A 1 277 ? 6.328 33.281 31.438 1 92.56 277 GLY A O 1
ATOM 2203 N N . ASP A 1 278 ? 8.43 32.5 31.656 1 93.75 278 ASP A N 1
ATOM 2204 C CA . ASP A 1 278 ? 9.031 33.844 31.734 1 93.75 278 ASP A CA 1
ATOM 2205 C C . ASP A 1 278 ? 8.82 34.594 30.438 1 93.75 278 ASP A C 1
ATOM 2207 O O . ASP A 1 278 ? 8.586 35.812 30.453 1 93.75 278 ASP A O 1
ATOM 2211 N N . GLN A 1 279 ? 8.969 33.906 29.359 1 95.81 279 GLN A N 1
ATOM 2212 C CA . GLN A 1 279 ? 8.836 34.562 28.062 1 95.81 279 GLN A CA 1
ATOM 2213 C C . GLN A 1 279 ? 7.406 35.062 27.828 1 95.81 279 GLN A C 1
ATOM 2215 O O . GLN A 1 279 ? 7.199 36.125 27.25 1 95.81 279 GLN A O 1
ATOM 2220 N N . LEU A 1 280 ? 6.445 34.25 28.281 1 95.69 280 LEU A N 1
ATOM 2221 C CA . LEU A 1 280 ? 5.051 34.656 28.156 1 95.69 280 LEU A CA 1
ATOM 2222 C C . LEU A 1 280 ? 4.785 35.906 28.969 1 95.69 280 LEU A C 1
ATOM 2224 O O . LEU A 1 280 ? 4.047 36.812 28.531 1 95.69 280 LEU A O 1
ATOM 2228 N N . CYS A 1 281 ? 5.379 36.031 30.109 1 93.75 281 CYS A N 1
ATOM 2229 C CA . CYS A 1 281 ? 5.266 37.219 30.938 1 93.75 281 CYS A CA 1
ATOM 2230 C C . CYS A 1 281 ? 5.867 38.438 30.234 1 93.75 281 CYS A C 1
ATOM 2232 O O . CYS A 1 281 ? 5.289 39.531 30.25 1 93.75 281 CYS A O 1
ATOM 2234 N N . ARG A 1 282 ? 6.953 38.219 29.672 1 94.81 282 ARG A N 1
ATOM 2235 C CA . ARG A 1 282 ? 7.621 39.281 28.938 1 94.81 282 ARG A CA 1
ATOM 2236 C C . ARG A 1 282 ? 6.77 39.75 27.766 1 94.81 282 ARG A C 1
ATOM 2238 O O . ARG A 1 282 ? 6.672 40.969 27.5 1 94.81 282 ARG A O 1
ATOM 2245 N N . LEU A 1 283 ? 6.164 38.844 27.047 1 96.31 283 LEU A N 1
ATOM 2246 C CA . LEU A 1 283 ? 5.305 39.156 25.906 1 96.31 283 LEU A CA 1
ATOM 2247 C C . LEU A 1 283 ? 4.098 39.969 26.344 1 96.31 283 LEU A C 1
ATOM 2249 O O . LEU A 1 283 ? 3.742 40.969 25.719 1 96.31 283 LEU A O 1
ATOM 2253 N N . ARG A 1 284 ? 3.492 39.594 27.422 1 94.44 284 ARG A N 1
ATOM 2254 C CA . ARG A 1 284 ? 2.322 40.281 27.938 1 94.44 284 ARG A CA 1
ATOM 2255 C C . ARG A 1 284 ? 2.688 41.688 28.406 1 94.44 284 ARG A C 1
ATOM 2257 O O . ARG A 1 284 ? 1.906 42.625 28.234 1 94.44 284 ARG A O 1
ATOM 2264 N N . SER A 1 285 ? 3.848 41.781 29.047 1 94.44 285 SER A N 1
ATOM 2265 C CA . SER A 1 285 ? 4.32 43.094 29.469 1 94.44 285 SER A CA 1
ATOM 2266 C C . SER A 1 285 ? 4.551 44.031 28.281 1 94.44 285 SER A C 1
ATOM 2268 O O . SER A 1 285 ? 4.188 45.219 28.312 1 94.44 285 SER A O 1
ATOM 2270 N N . LYS A 1 286 ? 5.191 43.5 27.281 1 95.12 286 LYS A N 1
ATOM 2271 C CA . LYS A 1 286 ? 5.414 44.281 26.078 1 95.12 286 LYS A CA 1
ATOM 2272 C C . LYS A 1 286 ? 4.09 44.688 25.438 1 95.12 286 LYS A C 1
ATOM 2274 O O . LYS A 1 286 ? 3.945 45.844 25 1 95.12 286 LYS A O 1
ATOM 2279 N N . LEU A 1 287 ? 3.135 43.781 25.391 1 94.81 287 LEU A N 1
ATOM 2280 C CA . LEU A 1 287 ? 1.815 44.062 24.844 1 94.81 287 LEU A CA 1
ATOM 2281 C C . LEU A 1 287 ? 1.121 45.188 25.625 1 94.81 287 LEU A C 1
ATOM 2283 O O . LEU A 1 287 ? 0.474 46.062 25.031 1 94.81 287 LEU A O 1
ATOM 2287 N N . ALA A 1 288 ? 1.271 45.156 26.906 1 92.25 288 ALA A N 1
ATOM 2288 C CA . ALA A 1 288 ? 0.646 46.156 27.781 1 92.25 288 ALA A CA 1
ATOM 2289 C C . ALA A 1 288 ? 1.234 47.562 27.531 1 92.25 288 ALA A C 1
ATOM 2291 O O . ALA A 1 288 ? 0.538 48.562 27.672 1 92.25 288 ALA A O 1
ATOM 2292 N N . SER A 1 289 ? 2.445 47.562 27.156 1 91.62 289 SER A N 1
ATOM 2293 C CA . SER A 1 289 ? 3.125 48.844 26.969 1 91.62 289 SER A CA 1
ATOM 2294 C C . SER A 1 289 ? 2.857 49.406 25.578 1 91.62 289 SER A C 1
ATOM 2296 O O . SER A 1 289 ? 3.076 50.594 25.344 1 91.62 289 SER A O 1
ATOM 2298 N N . GLU A 1 290 ? 2.342 48.625 24.656 1 91.69 290 GLU A N 1
ATOM 2299 C CA . GLU A 1 290 ? 2.076 49.062 23.297 1 91.69 290 GLU A CA 1
ATOM 2300 C C . GLU A 1 290 ? 0.789 49.875 23.203 1 91.69 290 GLU A C 1
ATOM 2302 O O . GLU A 1 290 ? -0.149 49.625 23.969 1 91.69 290 GLU A O 1
ATOM 2307 N N . THR A 1 291 ? 0.774 50.875 22.406 1 92 291 THR A N 1
ATOM 2308 C CA . THR A 1 291 ? -0.437 51.625 22.141 1 92 291 THR A CA 1
ATOM 2309 C C . THR A 1 291 ? -1.3 50.938 21.094 1 92 291 THR A C 1
ATOM 2311 O O . THR A 1 291 ? -1.108 51.156 19.891 1 92 291 THR A O 1
ATOM 2314 N N . LEU A 1 292 ? -2.15 50.094 21.5 1 92.69 292 LEU A N 1
ATOM 2315 C CA . LEU A 1 292 ? -3.041 49.344 20.641 1 92.69 292 LEU A CA 1
ATOM 2316 C C . LEU A 1 292 ? -4.5 49.594 21 1 92.69 292 LEU A C 1
ATOM 2318 O O . LEU A 1 292 ? -4.805 50.031 22.109 1 92.69 292 LEU A O 1
ATOM 2322 N N . SER A 1 293 ? -5.34 49.469 20.016 1 94.81 293 SER A N 1
ATOM 2323 C CA . SER A 1 293 ? -6.766 49.469 20.312 1 94.81 293 SER A CA 1
ATOM 2324 C C . SER A 1 293 ? -7.141 48.344 21.234 1 94.81 293 SER A C 1
ATOM 2326 O O . SER A 1 293 ? -6.426 47.312 21.312 1 94.81 293 SER A O 1
ATOM 2328 N N . GLU A 1 294 ? -8.234 48.438 21.922 1 92.25 294 GLU A N 1
ATOM 2329 C CA . GLU A 1 294 ? -8.703 47.406 22.828 1 92.25 294 GLU A CA 1
ATOM 2330 C C . GLU A 1 294 ? -8.977 46.094 22.094 1 92.25 294 GLU A C 1
ATOM 2332 O O . GLU A 1 294 ? -8.703 45 22.609 1 92.25 294 GLU A O 1
ATOM 2337 N N . SER A 1 295 ? -9.539 46.25 20.938 1 94.12 295 SER A N 1
ATOM 2338 C CA . SER A 1 295 ? -9.852 45.094 20.141 1 94.12 295 SER A CA 1
ATOM 2339 C C . SER A 1 295 ? -8.586 44.344 19.734 1 94.12 295 SER A C 1
ATOM 2341 O O . SER A 1 295 ? -8.523 43.125 19.812 1 94.12 295 SER A O 1
ATOM 2343 N N . THR A 1 296 ? -7.59 45.062 19.266 1 95.94 296 THR A N 1
ATOM 2344 C CA . THR A 1 296 ? -6.332 44.438 18.859 1 95.94 296 THR A CA 1
ATOM 2345 C C . THR A 1 296 ? -5.633 43.781 20.047 1 95.94 296 THR A C 1
ATOM 2347 O O . THR A 1 296 ? -5.059 42.719 19.922 1 95.94 296 THR A O 1
ATOM 2350 N N . ARG A 1 297 ? -5.691 44.469 21.156 1 95.31 297 ARG A N 1
ATOM 2351 C CA . ARG A 1 297 ? -5.102 43.906 22.375 1 95.31 297 ARG A CA 1
ATOM 2352 C C . ARG A 1 297 ? -5.773 42.594 22.781 1 95.31 297 ARG A C 1
ATOM 2354 O O . ARG A 1 297 ? -5.098 41.656 23.188 1 95.31 297 ARG A O 1
ATOM 2361 N N . TYR A 1 298 ? -7.047 42.625 22.625 1 94.69 298 TYR A N 1
ATOM 2362 C CA . TYR A 1 298 ? -7.793 41.406 22.922 1 94.69 298 TYR A CA 1
ATOM 2363 C C . TYR A 1 298 ? -7.344 40.25 22.016 1 94.69 298 TYR A C 1
ATOM 2365 O O . TYR A 1 298 ? -7.156 39.125 22.484 1 94.69 298 TYR A O 1
ATOM 2373 N N . VAL A 1 299 ? -7.207 40.531 20.719 1 96.31 299 VAL A N 1
ATOM 2374 C CA . VAL A 1 299 ? -6.805 39.531 19.734 1 96.31 299 VAL A CA 1
ATOM 2375 C C . VAL A 1 299 ? -5.438 38.969 20.109 1 96.31 299 VAL A C 1
ATOM 2377 O O . VAL A 1 299 ? -5.23 37.75 20.078 1 96.31 299 VAL A O 1
ATOM 2380 N N . TYR A 1 300 ? -4.469 39.75 20.5 1 97.12 300 TYR A N 1
ATOM 2381 C CA . TYR A 1 300 ? -3.131 39.312 20.875 1 97.12 300 TYR A CA 1
ATOM 2382 C C . TYR A 1 300 ? -3.166 38.5 22.172 1 97.12 300 TYR A C 1
ATOM 2384 O O . TYR A 1 300 ? -2.494 37.469 22.281 1 97.12 300 TYR A O 1
ATOM 2392 N N . ASN A 1 301 ? -3.924 39.031 23.094 1 95.19 301 ASN A N 1
ATOM 2393 C CA . ASN A 1 301 ? -4.031 38.281 24.344 1 95.19 301 ASN A CA 1
ATOM 2394 C C . ASN A 1 301 ? -4.605 36.875 24.109 1 95.19 301 ASN A C 1
ATOM 2396 O O . ASN A 1 301 ? -4.16 35.906 24.734 1 95.19 301 ASN A O 1
ATOM 2400 N N . GLN A 1 302 ? -5.559 36.812 23.297 1 95 302 GLN A N 1
ATOM 2401 C CA . GLN A 1 302 ? -6.148 35.531 22.969 1 95 302 GLN A CA 1
ATOM 2402 C C . GLN A 1 302 ? -5.137 34.625 22.266 1 95 302 GLN A C 1
ATOM 2404 O O . GLN A 1 302 ? -5.059 33.438 22.547 1 95 302 GLN A O 1
ATOM 2409 N N . ALA A 1 303 ? -4.359 35.156 21.297 1 96.94 303 ALA A N 1
ATOM 2410 C CA . ALA A 1 303 ? -3.352 34.375 20.562 1 96.94 303 ALA A CA 1
ATOM 2411 C C . ALA A 1 303 ? -2.277 33.844 21.516 1 96.94 303 ALA A C 1
ATOM 2413 O O . ALA A 1 303 ? -1.851 32.688 21.391 1 96.94 303 ALA A O 1
ATOM 2414 N N . ILE A 1 304 ? -1.834 34.688 22.453 1 96.62 304 ILE A N 1
ATOM 2415 C CA . ILE A 1 304 ? -0.82 34.281 23.438 1 96.62 304 ILE A CA 1
ATOM 2416 C C . ILE A 1 304 ? -1.374 33.188 24.344 1 96.62 304 ILE A C 1
ATOM 2418 O O . ILE A 1 304 ? -0.687 32.219 24.641 1 96.62 304 ILE A O 1
ATOM 2422 N N . TYR A 1 305 ? -2.562 33.406 24.766 1 92.62 305 TYR A N 1
ATOM 2423 C CA . TYR A 1 305 ? -3.211 32.406 25.625 1 92.62 305 TYR A CA 1
ATOM 2424 C C . TYR A 1 305 ? -3.307 31.078 24.922 1 92.62 305 TYR A C 1
ATOM 2426 O O . TYR A 1 305 ? -2.98 30.031 25.5 1 92.62 305 TYR A O 1
ATOM 2434 N N . GLN A 1 306 ? -3.785 31.078 23.688 1 93.88 306 GLN A N 1
ATOM 2435 C CA . GLN A 1 306 ? -3.947 29.844 22.922 1 93.88 306 GLN A CA 1
ATOM 2436 C C . GLN A 1 306 ? -2.598 29.188 22.656 1 93.88 306 GLN A C 1
ATOM 2438 O O . GLN A 1 306 ? -2.498 27.953 22.625 1 93.88 306 GLN A O 1
ATOM 2443 N N . PHE A 1 307 ? -1.581 30 22.406 1 95.44 307 PHE A N 1
ATOM 2444 C CA . PHE A 1 307 ? -0.241 29.438 22.25 1 95.44 307 PHE A CA 1
ATOM 2445 C C . PHE A 1 307 ? 0.188 28.703 23.516 1 95.44 307 PHE A C 1
ATOM 2447 O O . PHE A 1 307 ? 0.701 27.578 23.438 1 95.44 307 PHE A O 1
ATOM 2454 N N . GLU A 1 308 ? -0.026 29.359 24.641 1 93.25 308 GLU A N 1
ATOM 2455 C CA . GLU A 1 308 ? 0.301 28.719 25.906 1 93.25 308 GLU A CA 1
ATOM 2456 C C . GLU A 1 308 ? -0.447 27.406 26.078 1 93.25 308 GLU A C 1
ATOM 2458 O O . GLU A 1 308 ? 0.134 26.406 26.5 1 93.25 308 GLU A O 1
ATOM 2463 N N . GLN A 1 309 ? -1.69 27.438 25.766 1 90.38 309 GLN A N 1
ATOM 2464 C CA . GLN A 1 309 ? -2.506 26.234 25.891 1 90.38 309 GLN A CA 1
ATOM 2465 C C . GLN A 1 309 ? -1.995 25.125 24.984 1 90.38 309 GLN A C 1
ATOM 2467 O O . GLN A 1 309 ? -1.972 23.953 25.375 1 90.38 309 GLN A O 1
ATOM 2472 N N . SER A 1 310 ? -1.669 25.469 23.75 1 92.81 310 SER A N 1
ATOM 2473 C CA . SER A 1 310 ? -1.136 24.484 22.812 1 92.81 310 SER A CA 1
ATOM 2474 C C . SER A 1 310 ? 0.163 23.875 23.328 1 92.81 310 SER A C 1
ATOM 2476 O O . SER A 1 310 ? 0.396 22.672 23.172 1 92.81 310 SER A O 1
ATOM 2478 N N . CYS A 1 311 ? 1.021 24.656 23.953 1 93.38 311 CYS A N 1
ATOM 2479 C CA . CYS A 1 311 ? 2.262 24.156 24.531 1 93.38 311 CYS A CA 1
ATOM 2480 C C . CYS A 1 311 ? 1.979 23.234 25.719 1 93.38 311 CYS A C 1
ATOM 2482 O O . CYS A 1 311 ? 2.684 22.25 25.922 1 93.38 311 CYS A O 1
ATOM 2484 N N . ARG A 1 312 ? 1.021 23.609 26.5 1 89.62 312 ARG A N 1
ATOM 2485 C CA . ARG A 1 312 ? 0.646 22.75 27.625 1 89.62 312 ARG A CA 1
ATOM 2486 C C . ARG A 1 312 ? 0.147 21.406 27.141 1 89.62 312 ARG A C 1
ATOM 2488 O O . ARG A 1 312 ? 0.406 20.375 27.766 1 89.62 312 ARG A O 1
ATOM 2495 N N . LEU A 1 313 ? -0.614 21.484 26.109 1 87.88 313 LEU A N 1
ATOM 2496 C CA . LEU A 1 313 ? -1.099 20.25 25.516 1 87.88 313 LEU A CA 1
ATOM 2497 C C . LEU A 1 313 ? 0.065 19.359 25.094 1 87.88 313 LEU A C 1
ATOM 2499 O O . LEU A 1 313 ? 0.055 18.141 25.359 1 87.88 313 LEU A O 1
ATOM 2503 N N . ILE A 1 314 ? 1.035 19.906 24.406 1 90.75 314 ILE A N 1
ATOM 2504 C CA . ILE A 1 314 ? 2.207 19.172 23.938 1 90.75 314 ILE A CA 1
ATOM 2505 C C . ILE A 1 314 ? 2.994 18.656 25.141 1 90.75 314 ILE A C 1
ATOM 2507 O O . ILE A 1 314 ? 3.438 17.5 25.141 1 90.75 314 ILE A O 1
ATOM 2511 N N . GLU A 1 315 ? 3.072 19.484 26.203 1 86.5 315 GLU A N 1
ATOM 2512 C CA . GLU A 1 315 ? 3.803 19.141 27.422 1 86.5 315 GLU A CA 1
ATOM 2513 C C . GLU A 1 315 ? 3.229 17.891 28.078 1 86.5 315 GLU A C 1
ATOM 2515 O O . GLU A 1 315 ? 3.951 17.141 28.734 1 86.5 315 GLU A O 1
ATOM 2520 N N . HIS A 1 316 ? 2.018 17.656 27.922 1 83.62 316 HIS A N 1
ATOM 2521 C CA . HIS A 1 316 ? 1.366 16.594 28.672 1 83.62 316 HIS A CA 1
ATOM 2522 C C . HIS A 1 316 ? 0.905 15.469 27.75 1 83.62 316 HIS A C 1
ATOM 2524 O O . HIS A 1 316 ? 0.211 14.547 28.188 1 83.62 316 HIS A O 1
ATOM 2530 N N . ALA A 1 317 ? 1.223 15.633 26.547 1 85.19 317 ALA A N 1
ATOM 2531 C CA . ALA A 1 317 ? 0.815 14.602 25.594 1 85.19 317 ALA A CA 1
ATOM 2532 C C . ALA A 1 317 ? 1.56 13.297 25.859 1 85.19 317 ALA A C 1
ATOM 2534 O O . ALA A 1 317 ? 2.699 13.305 26.328 1 85.19 317 ALA A O 1
ATOM 2535 N N . GLU A 1 318 ? 0.909 12.227 25.562 1 83.06 318 GLU A N 1
ATOM 2536 C CA . GLU A 1 318 ? 1.557 10.914 25.641 1 83.06 318 GLU A CA 1
ATOM 2537 C C . GLU A 1 318 ? 2.562 10.727 24.5 1 83.06 318 GLU A C 1
ATOM 2539 O O . GLU A 1 318 ? 2.32 11.156 23.375 1 83.06 318 GLU A O 1
ATOM 2544 N N . THR A 1 319 ? 3.672 10.102 24.828 1 84.5 319 THR A N 1
ATOM 2545 C CA . THR A 1 319 ? 4.668 9.781 23.812 1 84.5 319 THR A CA 1
ATOM 2546 C C . THR A 1 319 ? 4.371 8.43 23.172 1 84.5 319 THR A C 1
ATOM 2548 O O . THR A 1 319 ? 3.93 7.496 23.859 1 84.5 319 THR A O 1
ATOM 2551 N N . PRO A 1 320 ? 4.531 8.242 21.969 1 87.44 320 PRO A N 1
ATOM 2552 C CA . PRO A 1 320 ? 5.055 9.258 21.047 1 87.44 320 PRO A CA 1
ATOM 2553 C C . PRO A 1 320 ? 4.004 10.297 20.656 1 87.44 320 PRO A C 1
ATOM 2555 O O . PRO A 1 320 ? 2.824 9.961 20.516 1 87.44 320 PRO A O 1
ATOM 2558 N N . MET A 1 321 ? 4.48 11.516 20.422 1 87.12 321 MET A N 1
ATOM 2559 C CA . MET A 1 321 ? 3.566 12.625 20.141 1 87.12 321 MET A CA 1
ATOM 2560 C C . MET A 1 321 ? 3.07 12.578 18.703 1 87.12 321 MET A C 1
ATOM 2562 O O . MET A 1 321 ? 3.801 12.156 17.812 1 87.12 321 MET A O 1
ATOM 2566 N N . GLU A 1 322 ? 1.922 13.094 18.531 1 90.88 322 GLU A N 1
ATOM 2567 C CA . GLU A 1 322 ? 1.287 13.109 17.219 1 90.88 322 GLU A CA 1
ATOM 2568 C C . GLU A 1 322 ? 1.527 14.438 16.516 1 90.88 322 GLU A C 1
ATOM 2570 O O . GLU A 1 322 ? 1.46 15.508 17.125 1 90.88 322 GLU A O 1
ATOM 2575 N N . CYS A 1 323 ? 1.704 14.344 15.273 1 91.06 323 CYS A N 1
ATOM 2576 C CA . CYS A 1 323 ? 2.059 15.539 14.508 1 91.06 323 CYS A CA 1
ATOM 2577 C C . CYS A 1 323 ? 0.881 16.5 14.422 1 91.06 323 CYS A C 1
ATOM 2579 O O . CYS A 1 323 ? 1.071 17.703 14.242 1 91.06 323 CYS A O 1
ATOM 2581 N N . GLY A 1 324 ? -0.329 16 14.633 1 91.56 324 GLY A N 1
ATOM 2582 C CA . GLY A 1 324 ? -1.5 16.859 14.586 1 91.56 324 GLY A CA 1
ATOM 2583 C C . GLY A 1 324 ? -1.45 17.984 15.609 1 91.56 324 GLY A C 1
ATOM 2584 O O . GLY A 1 324 ? -2.113 19.016 15.438 1 91.56 324 GLY A O 1
ATOM 2585 N N . MET A 1 325 ? -0.616 17.859 16.594 1 91.69 325 MET A N 1
ATOM 2586 C CA . MET A 1 325 ? -0.542 18.828 17.688 1 91.69 325 MET A CA 1
ATOM 2587 C C . MET A 1 325 ? 0.055 20.141 17.219 1 91.69 325 MET A C 1
ATOM 2589 O O . MET A 1 325 ? -0.234 21.203 17.781 1 91.69 325 MET A O 1
ATOM 2593 N N . ILE A 1 326 ? 0.836 20.125 16.188 1 93.19 326 ILE A N 1
ATOM 2594 C CA . ILE A 1 326 ? 1.495 21.328 15.711 1 93.19 326 ILE A CA 1
ATOM 2595 C C . ILE A 1 326 ? 0.458 22.297 15.125 1 93.19 326 ILE A C 1
ATOM 2597 O O . ILE A 1 326 ? 0.727 23.484 14.961 1 93.19 326 ILE A O 1
ATOM 2601 N N . PHE A 1 327 ? -0.741 21.75 14.852 1 93.94 327 PHE A N 1
ATOM 2602 C CA . PHE A 1 327 ? -1.755 22.578 14.195 1 93.94 327 PHE A CA 1
ATOM 2603 C C . PHE A 1 327 ? -2.742 23.125 15.219 1 93.94 327 PHE A C 1
ATOM 2605 O O . PHE A 1 327 ? -3.635 23.906 14.867 1 93.94 327 PHE A O 1
ATOM 2612 N N . CYS A 1 328 ? -2.58 22.844 16.469 1 92.31 328 CYS A N 1
ATOM 2613 C CA . CYS A 1 328 ? -3.514 23.281 17.5 1 92.31 328 CYS A CA 1
ATOM 2614 C C . CYS A 1 328 ? -3.527 24.797 17.594 1 92.31 328 CYS A C 1
ATOM 2616 O O . CYS A 1 328 ? -4.594 25.406 17.641 1 92.31 328 CYS A O 1
ATOM 2618 N N . TRP A 1 329 ? -2.377 25.375 17.594 1 94.94 329 TRP A N 1
ATOM 2619 C CA . TRP A 1 329 ? -2.33 26.828 17.734 1 94.94 329 TRP A CA 1
ATOM 2620 C C . TRP A 1 329 ? -2.912 27.531 16.516 1 94.94 329 TRP A C 1
ATOM 2622 O O . TRP A 1 329 ? -3.797 28.375 16.641 1 94.94 329 TRP A O 1
ATOM 2632 N N . PRO A 1 330 ? -2.502 27.141 15.258 1 95.19 330 PRO A N 1
ATOM 2633 C CA . PRO A 1 330 ? -3.066 27.781 14.07 1 95.19 330 PRO A CA 1
ATOM 2634 C C . PRO A 1 330 ? -4.59 27.688 14.016 1 95.19 330 PRO A C 1
ATOM 2636 O O . PRO A 1 330 ? -5.25 28.609 13.523 1 95.19 330 PRO A O 1
ATOM 2639 N N . ILE A 1 331 ? -5.121 26.672 14.555 1 92.62 331 ILE A N 1
ATOM 2640 C CA . ILE A 1 331 ? -6.559 26.438 14.461 1 92.62 331 ILE A CA 1
ATOM 2641 C C . ILE 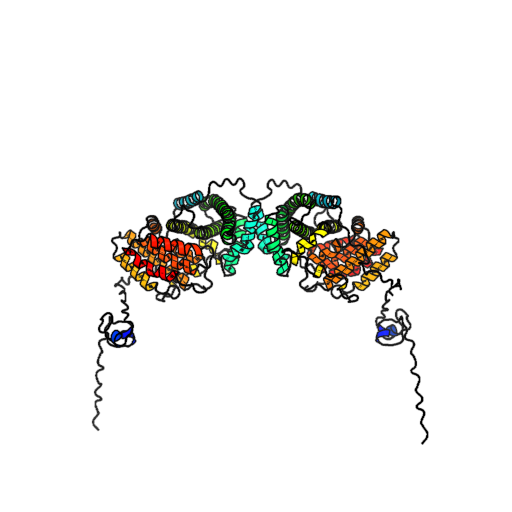A 1 331 ? -7.277 27.203 15.562 1 92.62 331 ILE A C 1
ATOM 2643 O O . ILE A 1 331 ? -8.438 27.594 15.406 1 92.62 331 ILE A O 1
ATOM 2647 N N . SER A 1 332 ? -6.609 27.562 16.688 1 92.38 332 SER A N 1
ATOM 2648 C CA . SER A 1 332 ? -7.277 28.062 17.891 1 92.38 332 SER A CA 1
ATOM 2649 C C . SER A 1 332 ? -7.254 29.578 17.938 1 92.38 332 SER A C 1
ATOM 2651 O O . SER A 1 332 ? -7.953 30.188 18.75 1 92.38 332 SER A O 1
ATOM 2653 N N . VAL A 1 333 ? -6.508 30.234 17.125 1 94.81 333 VAL A N 1
ATOM 2654 C CA . VAL A 1 333 ? -6.414 31.703 17.172 1 94.81 333 VAL A CA 1
ATOM 2655 C C . VAL A 1 333 ? -7.598 32.312 16.422 1 94.81 333 VAL A C 1
ATOM 2657 O O . VAL A 1 333 ? -8.227 31.656 15.594 1 94.81 333 VAL A O 1
ATOM 2660 N N . LEU A 1 334 ? -7.91 33.562 16.719 1 93.56 334 LEU A N 1
ATOM 2661 C CA . LEU A 1 334 ? -8.992 34.281 16.078 1 93.56 334 LEU A CA 1
ATOM 2662 C C . LEU A 1 334 ? -8.602 34.719 14.656 1 93.56 334 LEU A C 1
ATOM 2664 O O . LEU A 1 334 ? -7.422 34.938 14.375 1 93.56 334 LEU A O 1
ATOM 2668 N N . GLU A 1 335 ? -9.602 34.906 13.812 1 91.94 335 GLU A N 1
ATOM 2669 C CA . GLU A 1 335 ? -9.383 35.312 12.422 1 91.94 335 GLU A CA 1
ATOM 2670 C C . GLU A 1 335 ? -8.656 36.656 12.336 1 91.94 335 GLU A C 1
ATOM 2672 O O . GLU A 1 335 ? -7.848 36.875 11.43 1 91.94 335 GLU A O 1
ATOM 2677 N N . ASP A 1 336 ? -8.961 37.531 13.242 1 94.44 336 ASP A N 1
ATOM 2678 C CA . ASP A 1 336 ? -8.352 38.844 13.234 1 94.44 336 ASP A CA 1
ATOM 2679 C C . ASP A 1 336 ? -6.836 38.75 13.414 1 94.44 336 ASP A C 1
ATOM 2681 O O . ASP A 1 336 ? -6.094 39.625 12.953 1 94.44 336 ASP A O 1
ATOM 2685 N N . PHE A 1 337 ? -6.414 37.75 14.125 1 96.31 337 PHE A N 1
ATOM 2686 C CA . PHE A 1 337 ? -4.98 37.562 14.305 1 96.31 337 PHE A CA 1
ATOM 2687 C C . PHE A 1 337 ? -4.293 37.312 12.969 1 96.31 337 PHE A C 1
ATOM 2689 O O . PHE A 1 337 ? -3.154 37.719 12.758 1 96.31 337 PHE A O 1
ATOM 2696 N N . LEU A 1 338 ? -4.934 36.594 12.07 1 94.5 338 LEU A N 1
ATOM 2697 C CA . LEU A 1 338 ? -4.383 36.344 10.742 1 94.5 338 LEU A CA 1
ATOM 2698 C C . LEU A 1 338 ? -4.137 37.625 9.977 1 94.5 338 LEU A C 1
ATOM 2700 O O . LEU A 1 338 ? -3.156 37.75 9.242 1 94.5 338 LEU A O 1
ATOM 2704 N N . GLY A 1 339 ? -5.07 38.531 10.164 1 94.06 339 GLY A N 1
ATOM 2705 C CA . GLY A 1 339 ? -4.855 39.844 9.555 1 94.06 339 GLY A CA 1
ATOM 2706 C C . GLY A 1 339 ? -3.586 40.5 10.031 1 94.06 339 GLY A C 1
ATOM 2707 O O . GLY A 1 339 ? -2.908 41.188 9.258 1 94.06 339 GLY A O 1
ATOM 2708 N N . LEU A 1 340 ? -3.285 40.312 11.305 1 96.56 340 LEU A N 1
ATOM 2709 C CA . LEU A 1 340 ? -2.076 40.906 11.883 1 96.56 340 LEU A CA 1
ATOM 2710 C C . LEU A 1 340 ? -0.829 40.219 11.32 1 96.56 340 LEU A C 1
ATOM 2712 O O . LEU A 1 340 ? 0.19 40.875 11.102 1 96.56 340 LEU A O 1
ATOM 2716 N N . ILE A 1 341 ? -0.892 38.938 11.062 1 95.81 341 ILE A N 1
ATOM 2717 C CA . ILE A 1 341 ? 0.208 38.219 10.43 1 95.81 341 ILE A CA 1
ATOM 2718 C C . ILE A 1 341 ? 0.401 38.719 9 1 95.81 341 ILE A C 1
ATOM 2720 O O . ILE A 1 341 ? 1.526 39 8.586 1 95.81 341 ILE A O 1
ATOM 2724 N N . GLU A 1 342 ? -0.687 38.812 8.336 1 93.94 342 GLU A N 1
ATOM 2725 C CA . GLU A 1 342 ? -0.652 39.281 6.949 1 93.94 342 GLU A CA 1
ATOM 2726 C C . GLU A 1 342 ? -0.059 40.688 6.844 1 93.94 342 GLU A C 1
ATOM 2728 O O . GLU A 1 342 ? 0.678 40.969 5.898 1 93.94 342 GLU A O 1
ATOM 2733 N N . GLY A 1 343 ? -0.398 41.5 7.793 1 94.69 343 GLY A N 1
ATOM 2734 C CA . GLY A 1 343 ? 0.099 42.844 7.824 1 94.69 343 GLY A CA 1
ATOM 2735 C C . GLY A 1 343 ? 1.514 42.969 8.359 1 94.69 343 GLY A C 1
ATOM 2736 O O . GLY A 1 343 ? 2.092 44.062 8.383 1 94.69 343 GLY A O 1
ATOM 2737 N N . ARG A 1 344 ? 2.094 41.906 8.781 1 94.88 344 ARG A N 1
ATOM 2738 C CA . ARG A 1 344 ? 3.451 41.844 9.312 1 94.88 344 ARG A CA 1
ATOM 2739 C C . ARG A 1 344 ? 3.6 42.719 10.555 1 94.88 344 ARG A C 1
ATOM 2741 O O . ARG A 1 344 ? 4.59 43.438 10.703 1 94.88 344 ARG A O 1
ATOM 2748 N N . ASP A 1 345 ? 2.502 42.656 11.297 1 95.94 345 ASP A N 1
ATOM 2749 C CA . ASP A 1 345 ? 2.631 43.344 12.594 1 95.94 345 ASP A CA 1
ATOM 2750 C C . ASP A 1 345 ? 3.77 42.719 13.414 1 95.94 345 ASP A C 1
ATOM 2752 O O . ASP A 1 345 ? 3.902 41.5 13.492 1 95.94 345 ASP A O 1
ATOM 2756 N N . PRO A 1 346 ? 4.605 43.531 14 1 96 346 PRO A N 1
ATOM 2757 C CA . PRO A 1 346 ? 5.805 43 14.672 1 96 346 PRO A CA 1
ATOM 2758 C C . PRO A 1 346 ? 5.488 41.969 15.75 1 96 346 PRO A C 1
ATOM 2760 O O . PRO A 1 346 ? 6.176 40.969 15.852 1 96 346 PRO A O 1
ATOM 2763 N N . LEU A 1 347 ? 4.492 42.188 16.578 1 96.69 347 LEU A N 1
ATOM 2764 C CA . LEU A 1 347 ? 4.16 41.25 17.641 1 96.69 347 LEU A CA 1
ATOM 2765 C C . LEU A 1 347 ? 3.648 39.938 17.062 1 96.69 347 LEU A C 1
ATOM 2767 O O . LEU A 1 347 ? 3.895 38.875 17.641 1 96.69 347 LEU A O 1
ATOM 2771 N N . ALA A 1 348 ? 2.873 40.031 15.992 1 97.56 348 ALA A N 1
ATOM 2772 C CA . ALA A 1 348 ? 2.412 38.812 15.32 1 97.56 348 ALA A CA 1
ATOM 2773 C C . ALA A 1 348 ? 3.588 38 14.789 1 97.56 348 ALA A C 1
ATOM 2775 O O . ALA A 1 348 ? 3.596 36.781 14.883 1 97.56 348 ALA A O 1
ATOM 2776 N N . ILE A 1 349 ? 4.559 38.688 14.219 1 96.94 349 ILE A N 1
ATOM 2777 C CA . ILE A 1 349 ? 5.758 38.062 13.688 1 96.94 349 ILE A CA 1
ATOM 2778 C C . ILE A 1 349 ? 6.535 37.406 14.836 1 96.94 349 ILE A C 1
ATOM 2780 O O . ILE A 1 349 ? 7.066 36.281 14.68 1 96.94 349 ILE A O 1
ATOM 2784 N N . VAL A 1 350 ? 6.625 38.062 15.953 1 97.69 350 VAL A N 1
ATOM 2785 C CA . VAL A 1 350 ? 7.266 37.5 17.141 1 97.69 350 VAL A CA 1
ATOM 2786 C C . VAL A 1 350 ? 6.586 36.188 17.516 1 97.69 350 VAL A C 1
ATOM 2788 O O . VAL A 1 350 ? 7.258 35.188 17.766 1 97.69 350 VAL A O 1
ATOM 2791 N N . LEU A 1 351 ? 5.285 36.188 17.547 1 98.19 351 LEU A N 1
ATOM 2792 C CA . LEU A 1 351 ? 4.535 35 17.938 1 98.19 351 LEU A CA 1
ATOM 2793 C C . LEU A 1 351 ? 4.762 33.875 16.938 1 98.19 351 LEU A C 1
ATOM 2795 O O . LEU A 1 351 ? 4.773 32.688 17.312 1 98.19 351 LEU A O 1
ATOM 2799 N N . LEU A 1 352 ? 4.969 34.188 15.641 1 97.5 352 LEU A N 1
ATOM 2800 C CA . LEU A 1 352 ? 5.348 33.188 14.672 1 97.5 352 LEU A CA 1
ATOM 2801 C C . LEU A 1 352 ? 6.703 32.562 15.016 1 97.5 352 LEU A C 1
ATOM 2803 O O . LEU A 1 352 ? 6.934 31.391 14.789 1 97.5 352 LEU A O 1
ATOM 2807 N N . GLY A 1 353 ? 7.613 33.438 15.461 1 97 353 GLY A N 1
ATOM 2808 C CA . GLY A 1 353 ? 8.867 32.906 15.977 1 97 353 GLY A CA 1
ATOM 2809 C C . GLY A 1 353 ? 8.68 31.906 17.109 1 97 353 GLY A C 1
ATOM 2810 O O . GLY A 1 353 ? 9.359 30.875 17.156 1 97 353 GLY A O 1
ATOM 2811 N N . TYR A 1 354 ? 7.781 32.219 18.031 1 97.88 354 TYR A N 1
ATOM 2812 C CA . TYR A 1 354 ? 7.461 31.312 19.125 1 97.88 354 TYR A CA 1
ATOM 2813 C C . TYR A 1 354 ? 6.863 30.016 18.578 1 97.88 354 TYR A C 1
ATOM 2815 O O . TYR A 1 354 ? 7.137 28.922 19.109 1 97.88 354 TYR A O 1
ATOM 2823 N N . TYR A 1 355 ? 6.039 30.094 17.562 1 97.25 355 TYR A N 1
ATOM 2824 C CA . TYR A 1 355 ? 5.441 28.922 16.938 1 97.25 355 TYR A CA 1
ATOM 2825 C C . TYR A 1 355 ? 6.516 27.984 16.406 1 97.25 355 TYR A C 1
ATOM 2827 O O . TYR A 1 355 ? 6.34 26.75 16.438 1 97.25 355 TYR A O 1
ATOM 2835 N N . SER A 1 356 ? 7.621 28.516 15.953 1 96.06 356 SER A N 1
ATOM 2836 C CA . SER A 1 356 ? 8.727 27.703 15.469 1 96.06 356 SER A CA 1
ATOM 2837 C C . SER A 1 356 ? 9.234 26.75 16.547 1 96.06 356 SER A C 1
ATOM 2839 O O . SER A 1 356 ? 9.758 25.672 16.25 1 96.06 356 SER A O 1
ATOM 2841 N N . THR A 1 357 ? 9.086 27.094 17.844 1 96.12 357 THR A N 1
ATOM 2842 C CA . THR A 1 357 ? 9.516 26.234 18.922 1 96.12 357 THR A CA 1
ATOM 2843 C C . THR A 1 357 ? 8.648 24.969 19 1 96.12 357 THR A C 1
ATOM 2845 O O . THR A 1 357 ? 9.141 23.891 19.281 1 96.12 357 THR A O 1
ATOM 2848 N N . GLN A 1 358 ? 7.34 25.156 18.781 1 95.31 358 GLN A N 1
ATOM 2849 C CA . GLN A 1 358 ? 6.48 23.984 18.688 1 95.31 358 GLN A CA 1
ATOM 2850 C C . GLN A 1 358 ? 6.891 23.094 17.516 1 95.31 358 GLN A C 1
ATOM 2852 O O . GLN A 1 358 ? 7.004 21.875 17.672 1 95.31 358 GLN A O 1
ATOM 2857 N N . LEU A 1 359 ? 7.082 23.703 16.359 1 95.31 359 LEU A N 1
ATOM 2858 C CA . LEU A 1 359 ? 7.488 22.938 15.18 1 95.31 359 LEU A CA 1
ATOM 2859 C C . LEU A 1 359 ? 8.797 22.203 15.43 1 95.31 359 LEU A C 1
ATOM 2861 O O . LEU A 1 359 ? 8.969 21.062 14.984 1 95.31 359 LEU A O 1
ATOM 2865 N N . HIS A 1 360 ? 9.648 22.828 16.141 1 95.19 360 HIS A N 1
ATOM 2866 C CA . HIS A 1 360 ? 10.969 22.266 16.406 1 95.19 360 HIS A CA 1
ATOM 2867 C C . HIS A 1 360 ? 10.867 20.938 17.141 1 95.19 360 HIS A C 1
ATOM 2869 O O . HIS A 1 360 ? 11.641 20.016 16.891 1 95.19 360 HIS A O 1
ATOM 2875 N N . LEU A 1 361 ? 9.945 20.828 18.062 1 93.88 361 LEU A N 1
ATOM 2876 C CA . LEU A 1 361 ? 9.766 19.594 18.828 1 93.88 361 LEU A CA 1
ATOM 2877 C C . LEU A 1 361 ? 9.328 18.453 17.922 1 93.88 361 LEU A C 1
ATOM 2879 O O . LEU A 1 361 ? 9.484 17.281 18.266 1 93.88 361 LEU A O 1
ATOM 2883 N N . PHE A 1 362 ? 8.789 18.797 16.781 1 94.62 362 PHE A N 1
ATOM 2884 C CA . PHE A 1 362 ? 8.258 17.781 15.867 1 94.62 362 PHE A CA 1
ATOM 2885 C C . PHE A 1 362 ? 9.102 17.719 14.602 1 94.62 362 PHE A C 1
ATOM 2887 O O . PHE A 1 362 ? 8.617 17.266 13.555 1 94.62 362 PHE A O 1
ATOM 2894 N N . ARG A 1 363 ? 10.297 18.094 14.594 1 92.56 363 ARG A N 1
ATOM 2895 C CA . ARG A 1 363 ? 11.172 18.219 13.438 1 92.56 363 ARG A CA 1
ATOM 2896 C C . ARG A 1 363 ? 11.484 16.859 12.828 1 92.56 363 ARG A C 1
ATOM 2898 O O . ARG A 1 363 ? 11.945 16.766 11.688 1 92.56 363 ARG A O 1
ATOM 2905 N N . HIS A 1 364 ? 11.242 15.75 13.602 1 92.44 364 HIS A N 1
ATOM 2906 C CA . HIS A 1 364 ? 11.508 14.414 13.078 1 92.44 364 HIS A CA 1
ATOM 2907 C C . HIS A 1 364 ? 10.492 14.031 12.008 1 92.44 364 HIS A C 1
ATOM 2909 O O . HIS A 1 364 ? 10.711 13.078 11.258 1 92.44 364 HIS A O 1
ATOM 2915 N N . PHE A 1 365 ? 9.383 14.688 11.93 1 95.25 365 PHE A N 1
ATOM 2916 C CA . PHE A 1 365 ? 8.477 14.516 10.812 1 95.25 365 PHE A CA 1
ATOM 2917 C C . PHE A 1 365 ? 9.008 15.203 9.562 1 95.25 365 PHE A C 1
ATOM 2919 O O . PHE A 1 365 ? 9.367 16.391 9.609 1 95.25 365 PHE A O 1
ATOM 2926 N N . TRP A 1 366 ? 9.016 14.562 8.414 1 95.25 366 TRP A N 1
ATOM 2927 C CA . TRP A 1 366 ? 9.711 15.008 7.207 1 95.25 366 TRP A CA 1
ATOM 2928 C C . TRP A 1 366 ? 9.125 16.312 6.699 1 95.25 366 TRP A C 1
ATOM 2930 O O . TRP A 1 366 ? 9.812 17.109 6.043 1 95.25 366 TRP A O 1
ATOM 2940 N N . PHE A 1 367 ? 7.898 16.625 7.027 1 94.94 367 PHE A N 1
ATOM 2941 C CA . PHE A 1 367 ? 7.23 17.781 6.453 1 94.94 367 PHE A CA 1
ATOM 2942 C C . PHE A 1 367 ? 7.379 19 7.363 1 94.94 367 PHE A C 1
ATOM 2944 O O . PHE A 1 367 ? 6.906 20.094 7.035 1 94.94 367 PHE A O 1
ATOM 2951 N N . VAL A 1 368 ? 8.031 18.891 8.531 1 93.69 368 VAL A N 1
ATOM 2952 C CA . VAL A 1 368 ? 8.141 19.984 9.492 1 93.69 368 VAL A CA 1
ATOM 2953 C C . VAL A 1 368 ? 9.57 20.516 9.5 1 93.69 368 VAL A C 1
ATOM 2955 O O . VAL A 1 368 ? 9.797 21.703 9.742 1 93.69 368 VAL A O 1
ATOM 2958 N N . GLU A 1 369 ? 10.539 19.703 9.273 1 86.62 369 GLU A N 1
ATOM 2959 C CA . GLU A 1 369 ? 11.953 19.953 9.516 1 86.62 369 GLU A CA 1
ATOM 2960 C C . GLU A 1 369 ? 12.398 21.25 8.836 1 86.62 369 GLU A C 1
ATOM 2962 O O . GLU A 1 369 ? 12.945 22.141 9.484 1 86.62 369 GLU A O 1
ATOM 2967 N N . LYS A 1 370 ? 12.141 21.438 7.637 1 84.19 370 LYS A N 1
ATOM 2968 C CA . LYS A 1 370 ? 12.641 22.594 6.891 1 84.19 370 LYS A CA 1
ATOM 2969 C C . LYS A 1 370 ? 11.852 23.859 7.246 1 84.19 370 LYS A C 1
ATOM 2971 O O . LYS A 1 370 ? 12.352 24.969 7.074 1 84.19 370 LYS A O 1
ATOM 2976 N N . ARG A 1 371 ? 10.688 23.703 7.738 1 88.12 371 ARG A N 1
ATOM 2977 C CA . ARG A 1 371 ? 9.82 24.828 8.07 1 88.12 371 ARG A CA 1
ATOM 2978 C C . ARG A 1 371 ? 10.305 25.547 9.328 1 88.12 371 ARG A C 1
ATOM 2980 O O . ARG A 1 371 ? 10.156 26.766 9.445 1 88.12 371 ARG A O 1
ATOM 2987 N N . VAL A 1 372 ? 10.836 24.812 10.219 1 89.81 372 VAL A N 1
ATOM 2988 C CA . VAL A 1 372 ? 11.281 25.391 11.484 1 89.81 372 VAL A CA 1
ATOM 2989 C C . VAL A 1 372 ? 12.312 26.484 11.227 1 89.81 372 VAL A C 1
ATOM 2991 O O . VAL A 1 372 ? 12.125 27.625 11.633 1 89.81 372 VAL A O 1
ATOM 2994 N N . ASP A 1 373 ? 13.328 26.156 10.484 1 87.5 373 ASP A N 1
ATOM 2995 C CA . ASP A 1 373 ? 14.43 27.078 10.242 1 87.5 373 ASP A CA 1
ATOM 2996 C C . ASP A 1 373 ? 13.992 28.234 9.352 1 87.5 373 ASP A C 1
ATOM 2998 O O . ASP A 1 373 ? 14.359 29.391 9.594 1 87.5 373 ASP A O 1
ATOM 3002 N N . ALA A 1 374 ? 13.219 27.906 8.406 1 90.44 374 ALA A N 1
ATOM 3003 C CA . ALA A 1 374 ? 12.773 28.938 7.469 1 90.44 374 ALA A CA 1
ATOM 3004 C C . ALA A 1 374 ? 11.914 29.984 8.172 1 90.44 374 ALA A C 1
ATOM 3006 O O . ALA A 1 374 ? 12.086 31.188 7.953 1 90.44 374 ALA A O 1
ATOM 3007 N N . LEU A 1 375 ? 11.023 29.516 8.961 1 92.88 375 LEU A N 1
ATOM 3008 C CA . LEU A 1 375 ? 10.125 30.422 9.664 1 92.88 375 LEU A CA 1
ATOM 3009 C C . LEU A 1 375 ? 10.883 31.281 10.672 1 92.88 375 LEU A C 1
ATOM 3011 O O . LEU A 1 375 ? 10.711 32.5 10.727 1 92.88 375 LEU A O 1
ATOM 3015 N N . LEU A 1 376 ? 11.742 30.656 11.445 1 93.06 376 LEU A N 1
ATOM 3016 C CA . LEU A 1 376 ? 12.508 31.375 12.453 1 93.06 376 LEU A CA 1
ATOM 3017 C C . LEU A 1 376 ? 13.438 32.406 11.797 1 93.06 376 LEU A C 1
ATOM 3019 O O . LEU A 1 376 ? 13.531 33.531 12.25 1 93.06 376 LEU A O 1
ATOM 3023 N N . HIS A 1 377 ? 14.047 32 10.766 1 91.88 377 HIS A N 1
ATOM 3024 C CA . HIS A 1 377 ? 14.945 32.906 10.055 1 91.88 377 HIS A CA 1
ATOM 3025 C C . HIS A 1 377 ? 14.188 34.094 9.484 1 91.88 377 HIS A C 1
ATOM 3027 O O . HIS A 1 377 ? 14.672 35.219 9.547 1 91.88 377 HIS A O 1
ATOM 3033 N N . ALA A 1 378 ? 13.109 33.844 8.922 1 92.62 378 ALA A N 1
ATOM 3034 C CA . ALA A 1 378 ? 12.297 34.906 8.336 1 92.62 378 ALA A CA 1
ATOM 3035 C C . ALA A 1 378 ? 11.82 35.875 9.406 1 92.62 378 ALA A C 1
ATOM 3037 O O . ALA A 1 378 ? 11.781 37.094 9.172 1 92.62 378 ALA A O 1
ATOM 3038 N N . THR A 1 379 ? 11.414 35.344 10.562 1 94.56 379 THR A N 1
ATOM 3039 C CA . THR A 1 379 ? 10.969 36.219 11.648 1 94.56 379 THR A CA 1
ATOM 3040 C C . THR A 1 379 ? 12.117 37.094 12.156 1 94.56 379 THR A C 1
ATOM 3042 O O . THR A 1 379 ? 11.938 38.281 12.383 1 94.56 379 THR A O 1
ATOM 3045 N N . LEU A 1 380 ? 13.273 36.531 12.242 1 93.19 380 LEU A N 1
ATOM 3046 C CA . LEU A 1 380 ? 14.445 37.25 12.727 1 93.19 380 LEU A CA 1
ATOM 3047 C C . LEU A 1 380 ? 14.867 38.312 11.727 1 93.19 380 LEU A C 1
ATOM 3049 O O . LEU A 1 380 ? 15.32 39.406 12.117 1 93.19 380 LEU A O 1
ATOM 3053 N N . ALA A 1 381 ? 14.648 38.031 10.547 1 92.5 381 ALA A N 1
ATOM 3054 C CA . ALA A 1 381 ? 15.078 38.938 9.484 1 92.5 381 ALA A CA 1
ATOM 3055 C C . ALA A 1 381 ? 14.117 40.125 9.352 1 92.5 381 ALA A C 1
ATOM 3057 O O . ALA A 1 381 ? 14.508 41.219 8.922 1 92.5 381 ALA A O 1
ATOM 3058 N N . THR A 1 382 ? 12.906 40 9.727 1 92.81 382 THR A N 1
ATOM 3059 C CA . THR A 1 382 ? 11.875 40.969 9.461 1 92.81 382 THR A CA 1
ATOM 3060 C C . THR A 1 382 ? 11.602 41.812 10.703 1 92.81 382 THR A C 1
ATOM 3062 O O . THR A 1 382 ? 11.109 42.938 10.602 1 92.81 382 THR A O 1
ATOM 3065 N N . ILE A 1 383 ? 11.961 41.406 11.883 1 94.62 383 ILE A N 1
ATOM 3066 C CA . ILE A 1 383 ? 11.523 42 13.141 1 94.62 383 ILE A CA 1
ATOM 3067 C C . ILE A 1 383 ? 12.297 43.312 13.391 1 94.62 383 ILE A C 1
ATOM 3069 O O . ILE A 1 383 ? 13.516 43.344 13.211 1 94.62 383 ILE A O 1
ATOM 3073 N N . PRO A 1 384 ? 11.594 44.375 13.695 1 94.5 384 PRO A N 1
ATOM 3074 C CA . PRO A 1 384 ? 12.281 45.594 14.117 1 94.5 384 PRO A CA 1
ATOM 3075 C C . PRO A 1 384 ? 13.133 45.406 15.367 1 94.5 384 PRO A C 1
ATOM 3077 O O . PRO A 1 384 ? 12.805 44.562 16.203 1 94.5 384 PRO A O 1
ATOM 3080 N N . SER A 1 385 ? 14.109 46.219 15.531 1 93.56 385 SER A N 1
ATOM 3081 C CA . SER A 1 385 ? 15.102 46.094 16.594 1 93.56 385 SER A CA 1
ATOM 3082 C C . SER A 1 385 ? 14.453 46.156 17.969 1 93.56 385 SER A C 1
ATOM 3084 O O . SER A 1 385 ? 14.891 45.469 18.906 1 93.56 385 SER A O 1
ATOM 3086 N N . GLU A 1 386 ? 13.375 46.969 18.078 1 93.38 386 GLU A N 1
ATOM 3087 C CA . GLU A 1 386 ? 12.688 47.156 19.359 1 93.38 386 GLU A CA 1
ATOM 3088 C C . GLU A 1 386 ? 12.109 45.844 19.875 1 93.38 386 GLU A C 1
ATOM 3090 O O . GLU A 1 386 ? 11.883 45.688 21.078 1 93.38 386 GLU A O 1
ATOM 3095 N N . TYR A 1 387 ? 11.828 44.906 18.953 1 95.12 387 TYR A N 1
ATOM 3096 C CA . TYR A 1 387 ? 11.164 43.656 19.328 1 95.12 387 TYR A CA 1
ATOM 3097 C C . TYR A 1 387 ? 12.141 42.5 19.266 1 95.12 387 TYR A C 1
ATOM 3099 O O . TYR A 1 387 ? 11.789 41.344 19.625 1 95.12 387 TYR A O 1
ATOM 3107 N N . ALA A 1 388 ? 13.375 42.656 18.828 1 94.12 388 ALA A N 1
ATOM 3108 C CA . ALA A 1 388 ? 14.344 41.594 18.562 1 94.12 388 ALA A CA 1
ATOM 3109 C C . ALA A 1 388 ? 14.617 40.75 19.812 1 94.12 388 ALA A C 1
ATOM 3111 O O . ALA A 1 388 ? 14.805 39.531 19.734 1 94.12 388 ALA A O 1
ATOM 3112 N N . GLY A 1 389 ? 14.641 41.406 20.953 1 95.38 389 GLY A N 1
ATOM 3113 C CA . GLY A 1 389 ? 14.914 40.719 22.219 1 95.38 389 GLY A CA 1
ATOM 3114 C C . GLY A 1 389 ? 13.891 39.656 22.562 1 95.38 389 GLY A C 1
ATOM 3115 O O . GLY A 1 389 ? 14.203 38.688 23.25 1 95.38 389 GLY A O 1
ATOM 3116 N N . LEU A 1 390 ? 12.688 39.844 22.094 1 96.75 390 LEU A N 1
ATOM 3117 C CA . LEU A 1 390 ? 11.609 38.906 22.375 1 96.75 390 LEU A CA 1
ATOM 3118 C C . LEU A 1 390 ? 11.852 37.562 21.656 1 96.75 390 LEU A C 1
ATOM 3120 O O . LEU A 1 390 ? 11.242 36.562 22.016 1 96.75 390 LEU A O 1
ATOM 3124 N N . LEU A 1 391 ? 12.719 37.5 20.625 1 97 391 LEU A N 1
ATOM 3125 C CA . LEU A 1 391 ? 12.945 36.281 19.828 1 97 391 LEU A CA 1
ATOM 3126 C C . LEU A 1 391 ? 14.18 35.562 20.328 1 97 391 LEU A C 1
ATOM 3128 O O . LEU A 1 391 ? 14.562 34.531 19.75 1 97 391 LEU A O 1
ATOM 3132 N N . ASP A 1 392 ? 14.797 35.969 21.391 1 95.81 392 ASP A N 1
ATOM 3133 C CA . ASP A 1 392 ? 16 35.312 21.922 1 95.81 392 ASP A CA 1
ATOM 3134 C C . ASP A 1 392 ? 15.695 33.875 22.359 1 95.81 392 ASP A C 1
ATOM 3136 O O . ASP A 1 392 ? 16.469 32.969 22.047 1 95.81 392 ASP A O 1
ATOM 3140 N N . TRP A 1 393 ? 14.609 33.75 23.047 1 96.25 393 TRP A N 1
ATOM 3141 C CA . TRP A 1 393 ? 14.258 32.438 23.562 1 96.25 393 TRP A CA 1
ATOM 3142 C C . TRP A 1 393 ? 13.969 31.453 22.422 1 96.25 393 TRP A C 1
ATOM 3144 O O . TRP A 1 393 ? 14.508 30.344 22.375 1 96.25 393 TRP A O 1
ATOM 3154 N N . PRO A 1 394 ? 13.078 31.844 21.406 1 96.44 394 PRO A N 1
ATOM 3155 C CA . PRO A 1 394 ? 12.875 30.922 20.281 1 96.44 394 PRO A CA 1
ATOM 3156 C C . PRO A 1 394 ? 14.18 30.578 19.562 1 96.44 394 PRO A C 1
ATOM 3158 O O . PRO A 1 394 ? 14.367 29.438 19.141 1 96.44 394 PRO A O 1
ATOM 3161 N N . ARG A 1 395 ? 15.031 31.531 19.391 1 95.19 395 ARG A N 1
ATOM 3162 C CA . ARG A 1 395 ? 16.312 31.297 18.75 1 95.19 395 ARG A CA 1
ATOM 3163 C C . ARG A 1 395 ? 17.141 30.281 19.531 1 95.19 395 ARG A C 1
ATOM 3165 O O . ARG A 1 395 ? 17.688 29.344 18.938 1 95.19 395 ARG A O 1
ATOM 3172 N N . ARG A 1 396 ? 17.234 30.438 20.766 1 94.12 396 ARG A N 1
ATOM 3173 C CA . ARG A 1 396 ? 18 29.531 21.625 1 94.12 396 ARG A CA 1
ATOM 3174 C C . ARG A 1 396 ? 17.359 28.141 21.656 1 94.12 396 ARG A C 1
ATOM 3176 O O . ARG A 1 396 ? 18.047 27.125 21.609 1 94.12 396 ARG A O 1
ATOM 3183 N N . PHE A 1 397 ? 16.062 28.156 21.812 1 94.56 397 PHE A N 1
ATOM 3184 C CA . PHE A 1 397 ? 15.312 26.922 21.906 1 94.56 397 PHE A CA 1
ATOM 3185 C C . PHE A 1 397 ? 15.547 26.062 20.672 1 94.56 397 PHE A C 1
ATOM 3187 O O . PHE A 1 397 ? 15.789 24.859 20.781 1 94.56 397 PHE A O 1
ATOM 3194 N N . CYS A 1 398 ? 15.5 26.625 19.469 1 93.69 398 CYS A N 1
ATOM 3195 C CA . CYS A 1 398 ? 15.586 25.891 18.203 1 93.69 398 CYS A CA 1
ATOM 3196 C C . CYS A 1 398 ? 17.031 25.547 17.875 1 93.69 398 CYS A C 1
ATOM 3198 O O . CYS A 1 398 ? 17.281 24.781 16.938 1 93.69 398 CYS A O 1
ATOM 3200 N N . SER A 1 399 ? 17.922 26.109 18.547 1 88.38 399 SER A N 1
ATOM 3201 C CA . SER A 1 399 ? 19.328 25.797 18.328 1 88.38 399 SER A CA 1
ATOM 3202 C C . SER A 1 399 ? 19.734 24.516 19.047 1 88.38 399 SER A C 1
ATOM 3204 O O . SER A 1 399 ? 20.766 23.922 18.75 1 88.38 399 SER A O 1
ATOM 3206 N N . HIS A 1 400 ? 18.875 24.109 20 1 80.12 400 HIS A N 1
ATOM 3207 C CA . HIS A 1 400 ? 19.188 22.906 20.75 1 80.12 400 HIS A CA 1
ATOM 3208 C C . HIS A 1 400 ? 18.609 21.672 20.094 1 80.12 400 HIS A C 1
ATOM 3210 O O . HIS A 1 400 ? 17.625 21.75 19.359 1 80.12 400 HIS A O 1
ATOM 3216 N N . ARG A 1 401 ? 19.344 20.547 20.422 1 67.94 401 ARG A N 1
ATOM 3217 C CA . ARG A 1 401 ? 18.859 19.281 19.906 1 67.94 401 ARG A CA 1
ATOM 3218 C C . ARG A 1 401 ? 17.578 18.859 20.625 1 67.94 401 ARG A C 1
ATOM 3220 O O . ARG A 1 401 ? 17.422 19.062 21.828 1 67.94 401 ARG A O 1
ATOM 3227 N N . THR A 1 402 ? 16.625 18.484 19.891 1 66 402 THR A N 1
ATOM 3228 C CA . THR A 1 402 ? 15.328 18.078 20.422 1 66 402 THR A CA 1
ATOM 3229 C C . THR A 1 402 ? 15.445 16.719 21.125 1 66 402 THR A C 1
ATOM 3231 O O . THR A 1 402 ? 16.156 15.828 20.656 1 66 402 THR A O 1
ATOM 3234 N N . PRO A 1 403 ? 14.945 16.547 22.312 1 54.97 403 PRO A N 1
ATOM 3235 C CA . PRO A 1 403 ? 14.883 15.227 22.938 1 54.97 403 PRO A CA 1
ATOM 3236 C C . PRO A 1 403 ? 14.07 14.227 22.109 1 54.97 403 PRO A C 1
ATOM 3238 O O . PRO A 1 403 ? 13.305 14.625 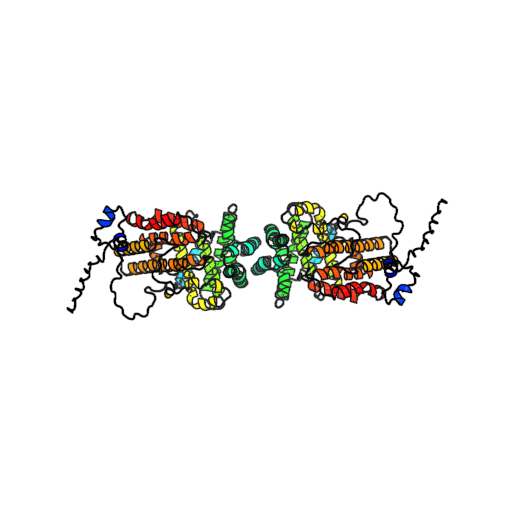21.234 1 54.97 403 PRO A O 1
ATOM 3241 N N . ASP A 1 404 ? 14.445 12.906 22.234 1 57.81 404 ASP A N 1
ATOM 3242 C CA . ASP A 1 404 ? 13.672 11.844 21.594 1 57.81 404 ASP A CA 1
ATOM 3243 C C . ASP A 1 404 ? 12.211 11.891 22.031 1 57.81 404 ASP A C 1
ATOM 3245 O O . ASP A 1 404 ? 11.906 11.781 23.219 1 57.81 404 ASP A O 1
ATOM 3249 N N . ILE A 1 405 ? 11.336 12.594 21.359 1 53.28 405 ILE A N 1
ATOM 3250 C CA . ILE A 1 405 ? 9.938 12.711 21.75 1 53.28 405 ILE A CA 1
ATOM 3251 C C . ILE A 1 405 ? 9.078 11.766 20.922 1 53.28 405 ILE A C 1
ATOM 3253 O O . ILE A 1 405 ? 9.297 11.617 19.719 1 53.28 405 ILE A O 1
ATOM 3257 N N . MET B 1 1 ? 49.938 -84.562 31.516 1 28.94 1 MET B N 1
ATOM 3258 C CA . MET B 1 1 ? 48.969 -83.5 31.422 1 28.94 1 MET B CA 1
ATOM 3259 C C . MET B 1 1 ? 48.469 -83.312 30 1 28.94 1 MET B C 1
ATOM 3261 O O . MET B 1 1 ? 49.25 -82.938 29.109 1 28.94 1 MET B O 1
ATOM 3265 N N . THR B 1 2 ? 47.5 -84.125 29.531 1 36.31 2 THR B N 1
ATOM 3266 C CA . THR B 1 2 ? 46.938 -84.375 28.219 1 36.31 2 THR B CA 1
ATOM 3267 C C . THR B 1 2 ? 46.188 -83.188 27.703 1 36.31 2 THR B C 1
ATOM 3269 O O . THR B 1 2 ? 45.438 -82.562 28.453 1 36.31 2 THR B O 1
ATOM 3272 N N . PRO B 1 3 ? 46.594 -82.5 26.609 1 37.34 3 PRO B N 1
ATOM 3273 C CA . PRO B 1 3 ? 46.031 -81.312 26.062 1 37.34 3 PRO B CA 1
ATOM 3274 C C . PRO B 1 3 ? 44.594 -81.438 25.609 1 37.34 3 PRO B C 1
ATOM 3276 O O . PRO B 1 3 ? 44.25 -82.438 24.984 1 37.34 3 PRO B O 1
ATOM 3279 N N . LEU B 1 4 ? 43.562 -81.062 26.406 1 34.38 4 LEU B N 1
ATOM 3280 C CA . LEU B 1 4 ? 42.125 -81.125 26.203 1 34.38 4 LEU B CA 1
ATOM 3281 C C . LEU B 1 4 ? 41.75 -80.375 24.938 1 34.38 4 LEU B C 1
ATOM 3283 O O . LEU B 1 4 ? 42.031 -79.188 24.797 1 34.38 4 LEU B O 1
ATOM 3287 N N . VAL B 1 5 ? 41.719 -81 23.766 1 34.84 5 VAL B N 1
ATOM 3288 C CA . VAL B 1 5 ? 41.312 -80.562 22.453 1 34.84 5 VAL B CA 1
ATOM 3289 C C . VAL B 1 5 ? 39.875 -80.062 22.516 1 34.84 5 VAL B C 1
ATOM 3291 O O . VAL B 1 5 ? 38.969 -80.75 22.875 1 34.84 5 VAL B O 1
ATOM 3294 N N . TRP B 1 6 ? 39.625 -78.75 22.906 1 33.09 6 TRP B N 1
ATOM 3295 C CA . TRP B 1 6 ? 38.344 -78.062 22.906 1 33.09 6 TRP B CA 1
ATOM 3296 C C . TRP B 1 6 ? 37.656 -78.188 21.562 1 33.09 6 TRP B C 1
ATOM 3298 O O . TRP B 1 6 ? 38.219 -77.875 20.516 1 33.09 6 TRP B O 1
ATOM 3308 N N . LEU B 1 7 ? 36.844 -79.188 21.375 1 32.19 7 LEU B N 1
ATOM 3309 C CA . LEU B 1 7 ? 35.969 -79.438 20.234 1 32.19 7 LEU B CA 1
ATOM 3310 C C . LEU B 1 7 ? 35.125 -78.188 19.891 1 32.19 7 LEU B C 1
ATOM 3312 O O . LEU B 1 7 ? 34.438 -77.688 20.734 1 32.19 7 LEU B O 1
ATOM 3316 N N . MET B 1 8 ? 35.625 -77.375 19.031 1 33.28 8 MET B N 1
ATOM 3317 C CA . MET B 1 8 ? 35 -76.188 18.438 1 33.28 8 MET B CA 1
ATOM 3318 C C . MET B 1 8 ? 33.656 -76.562 17.812 1 33.28 8 MET B C 1
ATOM 3320 O O . MET B 1 8 ? 33.562 -77.438 16.938 1 33.28 8 MET B O 1
ATOM 3324 N N . SER B 1 9 ? 32.5 -76.625 18.578 1 36.19 9 SER B N 1
ATOM 3325 C CA . SER B 1 9 ? 31.141 -76.875 18.109 1 36.19 9 SER B CA 1
ATOM 3326 C C . SER B 1 9 ? 30.828 -76 16.875 1 36.19 9 SER B C 1
ATOM 3328 O O . SER B 1 9 ? 31.188 -74.812 16.812 1 36.19 9 SER B O 1
ATOM 3330 N N . SER B 1 10 ? 30.766 -76.625 15.703 1 34.16 10 SER B N 1
ATOM 3331 C CA . SER B 1 10 ? 30.438 -76 14.422 1 34.16 10 SER B CA 1
ATOM 3332 C C . SER B 1 10 ? 29.141 -75.188 14.523 1 34.16 10 SER B C 1
ATOM 3334 O O . SER B 1 10 ? 28.141 -75.688 15.062 1 34.16 10 SER B O 1
ATOM 3336 N N . ARG B 1 11 ? 29.125 -73.938 14.523 1 37.97 11 ARG B N 1
ATOM 3337 C CA . ARG B 1 11 ? 28.016 -73 14.438 1 37.97 11 ARG B CA 1
ATOM 3338 C C . ARG B 1 11 ? 27.016 -73.438 13.359 1 37.97 11 ARG B C 1
ATOM 3340 O O . ARG B 1 11 ? 27.406 -73.75 12.234 1 37.97 11 ARG B O 1
ATOM 3347 N N . ARG B 1 12 ? 25.938 -74 13.742 1 40.44 12 ARG B N 1
ATOM 3348 C CA . ARG B 1 12 ? 24.812 -74.312 12.859 1 40.44 12 ARG B CA 1
ATOM 3349 C C . ARG B 1 12 ? 24.5 -73.125 11.938 1 40.44 12 ARG B C 1
ATOM 3351 O O . ARG B 1 12 ? 24.297 -72.062 12.406 1 40.44 12 ARG B O 1
ATOM 3358 N N . SER B 1 13 ? 25 -73.125 10.664 1 39.75 13 SER B N 1
ATOM 3359 C CA . SER B 1 13 ? 24.703 -72.125 9.672 1 39.75 13 SER B CA 1
ATOM 3360 C C . SER B 1 13 ? 23.203 -72 9.414 1 39.75 13 SER B C 1
ATOM 3362 O O . SER B 1 13 ? 22.562 -73 9.078 1 39.75 13 SER B O 1
ATOM 3364 N N . HIS B 1 14 ? 22.406 -71.438 10.25 1 45.22 14 HIS B N 1
ATOM 3365 C CA . HIS B 1 14 ? 20.984 -71.25 9.977 1 45.22 14 HIS B CA 1
ATOM 3366 C C . HIS B 1 14 ? 20.766 -70.562 8.617 1 45.22 14 HIS B C 1
ATOM 3368 O O . HIS B 1 14 ? 21.484 -69.625 8.258 1 45.22 14 HIS B O 1
ATOM 3374 N N . THR B 1 15 ? 20.297 -71.25 7.629 1 50.22 15 THR B N 1
ATOM 3375 C CA . THR B 1 15 ? 19.938 -70.812 6.293 1 50.22 15 THR B CA 1
ATOM 3376 C C . THR B 1 15 ? 18.891 -69.688 6.367 1 50.22 15 THR B C 1
ATOM 3378 O O . THR B 1 15 ? 17.812 -69.938 6.957 1 50.22 15 THR B O 1
ATOM 3381 N N . LYS B 1 16 ? 19.25 -68.438 6.371 1 56 16 LYS B N 1
ATOM 3382 C CA . LYS B 1 16 ? 18.406 -67.25 6.32 1 56 16 LYS B CA 1
ATOM 3383 C C . LYS B 1 16 ? 17.469 -67.312 5.113 1 56 16 LYS B C 1
ATOM 3385 O O . LYS B 1 16 ? 17.859 -67.75 4.027 1 56 16 LYS B O 1
ATOM 3390 N N . SER B 1 17 ? 16.125 -67.375 5.383 1 59.31 17 SER B N 1
ATOM 3391 C CA . SER B 1 17 ? 15.18 -67.25 4.277 1 59.31 17 SER B CA 1
ATOM 3392 C C . SER B 1 17 ? 15.289 -65.812 3.666 1 59.31 17 SER B C 1
ATOM 3394 O O . SER B 1 17 ? 15.188 -64.812 4.375 1 59.31 17 SER B O 1
ATOM 3396 N N . ARG B 1 18 ? 15.828 -65.562 2.428 1 70.81 18 ARG B N 1
ATOM 3397 C CA . ARG B 1 18 ? 16.094 -64.312 1.742 1 70.81 18 ARG B CA 1
ATOM 3398 C C . ARG B 1 18 ? 14.805 -63.562 1.453 1 70.81 18 ARG B C 1
ATOM 3400 O O . ARG B 1 18 ? 14.789 -62.312 1.438 1 70.81 18 ARG B O 1
ATOM 3407 N N . ASN B 1 19 ? 13.648 -64.25 1.303 1 70.31 19 ASN B N 1
ATOM 3408 C CA . ASN B 1 19 ? 12.398 -63.625 0.877 1 70.31 19 ASN B CA 1
ATOM 3409 C C . ASN B 1 19 ? 11.359 -63.625 1.998 1 70.31 19 ASN B C 1
ATOM 3411 O O . ASN B 1 19 ? 10.156 -63.688 1.737 1 70.31 19 ASN B O 1
ATOM 3415 N N . GLY B 1 20 ? 11.758 -63.562 3.189 1 74.75 20 GLY B N 1
ATOM 3416 C CA . GLY B 1 20 ? 10.867 -63.594 4.34 1 74.75 20 GLY B CA 1
ATOM 3417 C C . GLY B 1 20 ? 10.188 -62.25 4.586 1 74.75 20 GLY B C 1
ATOM 3418 O O . GLY B 1 20 ? 10.594 -61.219 4.031 1 74.75 20 GLY B O 1
ATOM 3419 N N . CYS B 1 21 ? 9.023 -62.281 5.312 1 75 21 CYS B N 1
ATOM 3420 C CA . CYS B 1 21 ? 8.289 -61.062 5.641 1 75 21 CYS B CA 1
ATOM 3421 C C . CYS B 1 21 ? 9.102 -60.156 6.559 1 75 21 CYS B C 1
ATOM 3423 O O . CYS B 1 21 ? 10.031 -60.625 7.227 1 75 21 CYS B O 1
ATOM 3425 N N . ASP B 1 22 ? 8.93 -58.844 6.695 1 76.31 22 ASP B N 1
ATOM 3426 C CA . ASP B 1 22 ? 9.68 -57.844 7.461 1 76.31 22 ASP B CA 1
ATOM 3427 C C . ASP B 1 22 ? 9.648 -58.188 8.953 1 76.31 22 ASP B C 1
ATOM 3429 O O . ASP B 1 22 ? 10.633 -57.969 9.664 1 76.31 22 ASP B O 1
ATOM 3433 N N . GLN B 1 23 ? 8.609 -58.719 9.414 1 80 23 GLN B N 1
ATOM 3434 C CA . GLN B 1 23 ? 8.5 -59.031 10.836 1 80 23 GLN B CA 1
ATOM 3435 C C . GLN B 1 23 ? 9.414 -60.188 11.219 1 80 23 GLN B C 1
ATOM 3437 O O . GLN B 1 23 ? 10.07 -60.156 12.258 1 80 23 GLN B O 1
ATOM 3442 N N . CYS B 1 24 ? 9.484 -61.188 10.344 1 78.19 24 CYS B N 1
ATOM 3443 C CA . CYS B 1 24 ? 10.328 -62.344 10.617 1 78.19 24 CYS B CA 1
ATOM 3444 C C . CYS B 1 24 ? 11.805 -62 10.508 1 78.19 24 CYS B C 1
ATOM 3446 O O . CYS B 1 24 ? 12.625 -62.438 11.305 1 78.19 24 CYS B O 1
ATOM 3448 N N . LYS B 1 25 ? 12.18 -61 9.594 1 77 25 LYS B N 1
ATOM 3449 C CA . LYS B 1 25 ? 13.539 -60.5 9.438 1 77 25 LYS B CA 1
ATOM 3450 C C . LYS B 1 25 ? 13.969 -59.688 10.672 1 77 25 LYS B C 1
ATOM 3452 O O . LYS B 1 25 ? 15.094 -59.844 11.156 1 77 25 LYS B O 1
ATOM 3457 N N . ARG B 1 26 ? 13.102 -59 11.148 1 77.75 26 ARG B N 1
ATOM 3458 C CA . ARG B 1 26 ? 13.383 -58.188 12.328 1 77.75 26 ARG B CA 1
ATOM 3459 C C . ARG B 1 26 ? 13.586 -59.062 13.555 1 77.75 26 ARG B C 1
ATOM 3461 O O . ARG B 1 26 ? 14.453 -58.781 14.383 1 77.75 26 ARG B O 1
ATOM 3468 N N . ARG B 1 27 ? 12.906 -60.062 13.602 1 79.62 27 ARG B N 1
ATOM 3469 C CA . ARG B 1 27 ? 12.938 -60.938 14.781 1 79.62 27 ARG B CA 1
ATOM 3470 C C . ARG B 1 27 ? 13.969 -62.031 14.609 1 79.62 27 ARG B C 1
ATOM 3472 O O . ARG B 1 27 ? 14.18 -62.844 15.531 1 79.62 27 ARG B O 1
ATOM 3479 N N . ARG B 1 28 ? 14.609 -62.062 13.375 1 77.12 28 ARG B N 1
ATOM 3480 C CA . ARG B 1 28 ? 15.672 -63 13.039 1 77.12 28 ARG B CA 1
ATOM 3481 C C . ARG B 1 28 ? 15.219 -64.438 13.219 1 77.12 28 ARG B C 1
ATOM 3483 O O . ARG B 1 28 ? 15.961 -65.25 13.75 1 77.12 28 ARG B O 1
ATOM 3490 N N . VAL B 1 29 ? 13.938 -64.625 12.883 1 81.88 29 VAL B N 1
ATOM 3491 C CA . VAL B 1 29 ? 13.422 -66 12.883 1 81.88 29 VAL B CA 1
ATOM 3492 C C . VAL B 1 29 ? 13.227 -66.5 11.445 1 81.88 29 VAL B C 1
ATOM 3494 O O . VAL B 1 29 ? 13.008 -65.688 10.539 1 81.88 29 VAL B O 1
ATOM 3497 N N . LYS B 1 30 ? 13.43 -67.688 11.18 1 78.19 30 LYS B N 1
ATOM 3498 C CA . LYS B 1 30 ? 13.227 -68.25 9.852 1 78.19 30 LYS B CA 1
ATOM 3499 C C . LYS B 1 30 ? 11.773 -68.125 9.406 1 78.19 30 LYS B C 1
ATOM 3501 O O . LYS B 1 30 ? 10.859 -68.562 10.102 1 78.19 30 LYS B O 1
ATOM 3506 N N . CYS B 1 31 ? 11.5 -67.312 8.273 1 77 31 CYS B N 1
ATOM 3507 C CA . CYS B 1 31 ? 10.18 -67.062 7.68 1 77 31 CYS B CA 1
ATOM 3508 C C . CYS B 1 31 ? 9.828 -68.25 6.73 1 77 31 CYS B C 1
ATOM 3510 O O . CYS B 1 31 ? 10.688 -68.75 6.02 1 77 31 CYS B O 1
ATOM 3512 N N . ASP B 1 32 ? 8.75 -68.75 6.684 1 80 32 ASP B N 1
ATOM 3513 C CA . ASP B 1 32 ? 8.32 -69.812 5.77 1 80 32 ASP B CA 1
ATOM 3514 C C . ASP B 1 32 ? 7.875 -69.25 4.43 1 80 32 ASP B C 1
ATOM 3516 O O . ASP B 1 32 ? 7.383 -69.938 3.566 1 80 32 ASP B O 1
ATOM 3520 N N . GLU B 1 33 ? 7.984 -67.938 4.168 1 77.56 33 GLU B N 1
ATOM 3521 C CA . GLU B 1 33 ? 7.727 -67.125 2.953 1 77.56 33 GLU B CA 1
ATOM 3522 C C . GLU B 1 33 ? 6.277 -67.312 2.498 1 77.56 33 GLU B C 1
ATOM 3524 O O . GLU B 1 33 ? 5.938 -66.938 1.361 1 77.56 33 GLU B O 1
ATOM 3529 N N . ALA B 1 34 ? 5.398 -67.75 3.398 1 77.31 34 ALA B N 1
ATOM 3530 C CA . ALA B 1 34 ? 3.961 -67.688 3.135 1 77.31 34 ALA B CA 1
ATOM 3531 C C . ALA B 1 34 ? 3.393 -66.312 3.414 1 77.31 34 ALA B C 1
ATOM 3533 O O . ALA B 1 34 ? 3.947 -65.562 4.215 1 77.31 34 ALA B O 1
ATOM 3534 N N . ASP B 1 35 ? 2.59 -65.688 2.641 1 73 35 ASP B N 1
ATOM 3535 C CA . ASP B 1 35 ? 1.91 -64.375 2.85 1 73 35 ASP B CA 1
ATOM 3536 C C . ASP B 1 35 ? 0.449 -64.625 3.238 1 73 35 ASP B C 1
ATOM 3538 O O . ASP B 1 35 ? -0.377 -64.938 2.396 1 73 35 ASP B O 1
ATOM 3542 N N . PRO B 1 36 ? 0.07 -64.438 4.629 1 76.56 36 PRO B N 1
ATOM 3543 C CA . PRO B 1 36 ? 0.944 -64.062 5.75 1 76.56 36 PRO B CA 1
ATOM 3544 C C . PRO B 1 36 ? 1.762 -65.25 6.25 1 76.56 36 PRO B C 1
ATOM 3546 O O . PRO B 1 36 ? 1.323 -66.438 6.137 1 76.56 36 PRO B O 1
ATOM 3549 N N . CYS B 1 37 ? 2.965 -64.938 6.699 1 79.38 37 CYS B N 1
ATOM 3550 C CA . CYS B 1 37 ? 3.814 -66.062 7.129 1 79.38 37 CYS B CA 1
ATOM 3551 C C . CYS B 1 37 ? 3.305 -66.625 8.43 1 79.38 37 CYS B C 1
ATOM 3553 O O . CYS B 1 37 ? 2.621 -65.938 9.211 1 79.38 37 CYS B O 1
ATOM 3555 N N . THR B 1 38 ? 3.48 -67.938 8.672 1 82.56 38 THR B N 1
ATOM 3556 C CA . THR B 1 38 ? 2.982 -68.625 9.828 1 82.56 38 THR B CA 1
ATOM 3557 C C . THR B 1 38 ? 3.498 -68.062 11.125 1 82.56 38 THR B C 1
ATOM 3559 O O . THR B 1 38 ? 2.803 -68.062 12.141 1 82.56 38 THR B O 1
ATOM 3562 N N . ASN B 1 39 ? 4.703 -67.5 11.07 1 81.44 39 ASN B N 1
ATOM 3563 C CA . ASN B 1 39 ? 5.289 -66.812 12.242 1 81.44 39 ASN B CA 1
ATOM 3564 C C . ASN B 1 39 ? 4.496 -65.625 12.664 1 81.44 39 ASN B C 1
ATOM 3566 O O . ASN B 1 39 ? 4.27 -65.375 13.859 1 81.44 39 ASN B O 1
ATOM 3570 N N . CYS B 1 40 ? 4.125 -64.875 11.75 1 79 40 CYS B N 1
ATOM 3571 C CA . CYS B 1 40 ? 3.359 -63.625 12.016 1 79 40 CYS B CA 1
ATOM 3572 C C . CYS B 1 40 ? 1.928 -63.969 12.414 1 79 40 CYS B C 1
ATOM 3574 O O . CYS B 1 40 ? 1.384 -63.375 13.352 1 79 40 CYS B O 1
ATOM 3576 N N . THR B 1 41 ? 1.32 -64.938 11.758 1 81.62 41 THR B N 1
ATOM 3577 C CA . THR B 1 41 ? -0.04 -65.312 12.078 1 81.62 41 THR B CA 1
ATOM 3578 C C . THR B 1 41 ? -0.125 -65.875 13.5 1 81.62 41 THR B C 1
ATOM 3580 O O . THR B 1 41 ? -1.08 -65.562 14.227 1 81.62 41 THR B O 1
ATOM 3583 N N . ARG B 1 42 ? 0.839 -66.625 13.906 1 80.31 42 ARG B N 1
ATOM 3584 C CA . ARG B 1 42 ? 0.814 -67.25 15.234 1 80.31 42 ARG B CA 1
ATOM 3585 C C . ARG B 1 42 ? 0.93 -66.188 16.328 1 80.31 42 ARG B C 1
ATOM 3587 O O . ARG B 1 42 ? 0.323 -66.312 17.391 1 80.31 42 ARG B O 1
ATOM 3594 N N . ARG B 1 43 ? 1.677 -65.188 16.016 1 79.19 43 ARG B N 1
ATOM 3595 C CA . ARG B 1 43 ? 1.924 -64.188 17.016 1 79.19 43 ARG B CA 1
ATOM 3596 C C . ARG B 1 43 ? 1.021 -62.969 16.797 1 79.19 43 ARG B C 1
ATOM 3598 O O . ARG B 1 43 ? 1.188 -61.938 17.453 1 79.19 43 ARG B O 1
ATOM 3605 N N . HIS B 1 44 ? 0.029 -63.031 15.828 1 75.38 44 HIS B N 1
ATOM 3606 C CA . HIS B 1 44 ? -0.937 -61.969 15.531 1 75.38 44 HIS B CA 1
ATOM 3607 C C . HIS B 1 44 ? -0.235 -60.688 15.148 1 75.38 44 HIS B C 1
ATOM 3609 O O . HIS B 1 44 ? -0.61 -59.594 15.625 1 75.38 44 HIS B O 1
ATOM 3615 N N . LEU B 1 45 ? 0.912 -60.812 14.445 1 75.44 45 LEU B N 1
ATOM 3616 C CA . LEU B 1 45 ? 1.621 -59.656 13.898 1 75.44 45 LEU B CA 1
ATOM 3617 C C . LEU B 1 45 ? 1.213 -59.406 12.453 1 75.44 45 LEU B C 1
ATOM 3619 O O . LEU B 1 45 ? 0.767 -60.312 11.758 1 75.44 45 LEU B O 1
ATOM 3623 N N . VAL B 1 46 ? 1.222 -58.156 11.992 1 74.62 46 VAL B N 1
ATOM 3624 C CA . VAL B 1 46 ? 0.983 -57.812 10.594 1 74.62 46 VAL B CA 1
ATOM 3625 C C . VAL B 1 46 ? 2.154 -58.281 9.734 1 74.62 46 VAL B C 1
ATOM 3627 O O . VAL B 1 46 ? 3.289 -57.844 9.922 1 74.62 46 VAL B O 1
ATOM 3630 N N . CYS B 1 47 ? 1.965 -59.375 8.875 1 72.19 47 CYS B N 1
ATOM 3631 C CA . CYS B 1 47 ? 2.965 -59.969 7.98 1 72.19 47 CYS B CA 1
ATOM 3632 C C . CYS B 1 47 ? 3.154 -59.094 6.738 1 72.19 47 CYS B C 1
ATOM 3634 O O . CYS B 1 47 ? 2.215 -58.906 5.965 1 72.19 47 CYS B O 1
ATOM 3636 N N . VAL B 1 48 ? 4.105 -58.281 6.684 1 70.25 48 VAL B N 1
ATOM 3637 C CA . VAL B 1 48 ? 4.426 -57.438 5.539 1 70.25 48 VAL B CA 1
ATOM 3638 C C . VAL B 1 48 ? 5.648 -58 4.812 1 70.25 48 VAL B C 1
ATOM 3640 O O . VAL B 1 48 ? 6.66 -58.312 5.441 1 70.25 48 VAL B O 1
ATOM 3643 N N . TYR B 1 49 ? 5.484 -58.469 3.604 1 62.12 49 TYR B N 1
ATOM 3644 C CA . TYR B 1 49 ? 6.602 -58.844 2.742 1 62.12 49 TYR B CA 1
ATOM 3645 C C . TYR B 1 49 ? 7.133 -57.625 1.991 1 62.12 49 TYR B C 1
ATOM 3647 O O . TYR B 1 49 ? 6.363 -56.906 1.366 1 62.12 49 TYR B O 1
ATOM 3655 N N . ASN B 1 50 ? 8.086 -57.031 2.361 1 49.06 50 ASN B N 1
ATOM 3656 C CA . ASN B 1 50 ? 8.688 -56 1.515 1 49.06 50 ASN B CA 1
ATOM 3657 C C . ASN B 1 50 ? 9.102 -56.562 0.158 1 49.06 50 ASN B C 1
ATOM 3659 O O . ASN B 1 50 ? 9.969 -57.438 0.08 1 49.06 50 ASN B O 1
ATOM 3663 N N . LEU B 1 51 ? 8.188 -56.875 -0.737 1 40.53 51 LEU B N 1
ATOM 3664 C CA . LEU B 1 51 ? 8.664 -57.094 -2.1 1 40.53 51 LEU B CA 1
ATOM 3665 C C . LEU B 1 51 ? 9.766 -56.094 -2.445 1 40.53 51 LEU B C 1
ATOM 3667 O O . LEU B 1 51 ? 9.523 -54.875 -2.49 1 40.53 51 LEU B O 1
ATOM 3671 N N . HIS B 1 52 ? 10.961 -56.281 -2.025 1 34.78 52 HIS B N 1
ATOM 3672 C CA . HIS B 1 52 ? 12.047 -55.562 -2.684 1 34.78 52 HIS B CA 1
ATOM 3673 C C . HIS B 1 52 ? 11.859 -55.562 -4.195 1 34.78 52 HIS B C 1
ATOM 3675 O O . HIS B 1 52 ? 11.75 -56.594 -4.828 1 34.78 52 HIS B O 1
ATOM 3681 N N . CYS B 1 53 ? 11.086 -54.656 -4.797 1 33.94 53 CYS B N 1
ATOM 3682 C CA . CYS B 1 53 ? 11.32 -54.406 -6.211 1 33.94 53 CYS B CA 1
ATOM 3683 C C . CYS B 1 53 ? 12.797 -54.562 -6.559 1 33.94 53 CYS B C 1
ATOM 3685 O O . CYS B 1 53 ? 13.648 -53.844 -6.027 1 33.94 53 CYS B O 1
ATOM 3687 N N . SER B 1 54 ? 13.289 -55.719 -6.688 1 31.22 54 SER B N 1
ATOM 3688 C CA . SER B 1 54 ? 14.641 -56.031 -7.168 1 31.22 54 SER B CA 1
ATOM 3689 C C . SER B 1 54 ? 15.125 -54.969 -8.148 1 31.22 54 SER B C 1
ATOM 3691 O O . SER B 1 54 ? 14.406 -54.594 -9.078 1 31.22 54 SER B O 1
ATOM 3693 N N . PRO B 1 55 ? 16.141 -54.156 -7.805 1 32.97 55 PRO B N 1
ATOM 3694 C CA . PRO B 1 55 ? 16.828 -53.406 -8.867 1 32.97 55 PRO B CA 1
ATOM 3695 C C . PRO B 1 55 ? 17.156 -54.281 -10.07 1 32.97 55 PRO B C 1
ATOM 3697 O O . PRO B 1 55 ? 17.688 -55.406 -9.906 1 32.97 55 PRO B O 1
ATOM 3700 N N . SER B 1 56 ? 16.453 -54.594 -11.023 1 29.45 56 SER B N 1
ATOM 3701 C CA . SER B 1 56 ? 17.031 -55.156 -12.242 1 29.45 56 SER B CA 1
ATOM 3702 C C . SER B 1 56 ? 18.484 -54.719 -12.414 1 29.45 56 SER B C 1
ATOM 3704 O O . SER B 1 56 ? 18.859 -53.656 -11.938 1 29.45 56 SER B O 1
ATOM 3706 N N . ALA B 1 57 ? 19.484 -55.562 -12.797 1 32.06 57 ALA B N 1
ATOM 3707 C CA . ALA B 1 57 ? 20.859 -55.438 -13.25 1 32.06 57 ALA B CA 1
ATOM 3708 C C . ALA B 1 57 ? 21.031 -54.188 -14.109 1 32.06 57 ALA B C 1
ATOM 3710 O O . ALA B 1 57 ? 20.906 -54.219 -15.328 1 32.06 57 ALA B O 1
ATOM 3711 N N . GLN B 1 58 ? 20.484 -53.156 -14.109 1 29.97 58 GLN B N 1
ATOM 3712 C CA . GLN B 1 58 ? 21 -52.094 -14.953 1 29.97 58 GLN B CA 1
ATOM 3713 C C . GLN B 1 58 ? 22.5 -51.938 -14.781 1 29.97 58 GLN B C 1
ATOM 3715 O O . GLN B 1 58 ? 23.016 -51.969 -13.664 1 29.97 58 GLN B O 1
ATOM 3720 N N . ALA B 1 59 ? 23.297 -52.062 -15.922 1 30.69 59 ALA B N 1
ATOM 3721 C CA . ALA B 1 59 ? 24.672 -51.844 -16.359 1 30.69 59 ALA B CA 1
ATOM 3722 C C . ALA B 1 59 ? 25.328 -50.719 -15.547 1 30.69 59 ALA B C 1
ATOM 3724 O O . ALA B 1 59 ? 24.766 -49.625 -15.422 1 30.69 59 ALA B O 1
ATOM 3725 N N . ARG B 1 60 ? 26.203 -50.906 -14.711 1 31.91 60 ARG B N 1
ATOM 3726 C CA . ARG B 1 60 ? 27.25 -50.062 -14.094 1 31.91 60 ARG B CA 1
ATOM 3727 C C . ARG B 1 60 ? 27.828 -49.094 -15.109 1 31.91 60 ARG B C 1
ATOM 3729 O O . ARG B 1 60 ? 29.016 -48.75 -15.039 1 31.91 60 ARG B O 1
ATOM 3736 N N . ASN B 1 61 ? 27.516 -49.031 -16.406 1 29.09 61 ASN B N 1
ATOM 3737 C CA . ASN B 1 61 ? 28.312 -48.062 -17.125 1 29.09 61 ASN B CA 1
ATOM 3738 C C . ASN B 1 61 ? 28.453 -46.75 -16.328 1 29.09 61 ASN B C 1
ATOM 3740 O O . ASN B 1 61 ? 27.594 -46.438 -15.5 1 29.09 61 ASN B O 1
ATOM 3744 N N . LYS B 1 62 ? 29.641 -46.094 -16.156 1 34.44 62 LYS B N 1
ATOM 3745 C CA . LYS B 1 62 ? 30.109 -44.781 -15.758 1 34.44 62 LYS B CA 1
ATOM 3746 C C . LYS B 1 62 ? 29.047 -43.719 -16.031 1 34.44 62 LYS B C 1
ATOM 3748 O O . LYS B 1 62 ? 28.922 -43.25 -17.172 1 34.44 62 LYS B O 1
ATOM 3753 N N . THR B 1 63 ? 28 -43.844 -15.523 1 32.84 63 THR B N 1
ATOM 3754 C CA . THR B 1 63 ? 26.891 -42.906 -15.727 1 32.84 63 THR B CA 1
ATOM 3755 C C . THR B 1 63 ? 27.344 -41.469 -15.461 1 32.84 63 THR B C 1
ATOM 3757 O O . THR B 1 63 ? 27.75 -41.125 -14.352 1 32.84 63 THR B O 1
ATOM 3760 N N . LYS B 1 64 ? 28.031 -40.844 -16.25 1 36.34 64 LYS B N 1
ATOM 3761 C CA . LYS B 1 64 ? 27.859 -39.406 -16.344 1 36.34 64 LYS B CA 1
ATOM 3762 C C . LYS B 1 64 ? 26.5 -38.969 -15.828 1 36.34 64 LYS B C 1
ATOM 3764 O O . LYS B 1 64 ? 25.469 -39.375 -16.359 1 36.34 64 LYS B O 1
ATOM 3769 N N . GLU B 1 65 ? 26.281 -38.844 -14.578 1 39.28 65 GLU B N 1
ATOM 3770 C CA . GLU B 1 65 ? 25.25 -38.469 -13.625 1 39.28 65 GLU B CA 1
ATOM 3771 C C . GLU B 1 65 ? 24.203 -37.594 -14.266 1 39.28 65 GLU B C 1
ATOM 3773 O O . GLU B 1 65 ? 24.094 -36.406 -13.93 1 39.28 65 GLU B O 1
ATOM 3778 N N . GLY B 1 66 ? 24.109 -37.438 -15.43 1 42.12 66 GLY B N 1
ATOM 3779 C CA . GLY B 1 66 ? 23.109 -36.594 -16.062 1 42.12 66 GLY B CA 1
ATOM 3780 C C . GLY B 1 66 ? 21.688 -37 -15.727 1 42.12 66 GLY B C 1
ATOM 3781 O O . GLY B 1 66 ? 21.453 -38.125 -15.25 1 42.12 66 GLY B O 1
ATOM 3782 N N . ALA B 1 67 ? 20.703 -36.125 -15.344 1 56.25 67 ALA B N 1
ATOM 3783 C CA . ALA B 1 67 ? 19.266 -36.344 -15.141 1 56.25 67 ALA B CA 1
ATOM 3784 C C . ALA B 1 67 ? 18.75 -37.469 -16.062 1 56.25 67 ALA B C 1
ATOM 3786 O O . ALA B 1 67 ? 19.047 -37.469 -17.266 1 56.25 67 ALA B O 1
ATOM 3787 N N . PRO B 1 68 ? 18.312 -38.781 -15.453 1 61.72 68 PRO B N 1
ATOM 3788 C CA . PRO B 1 68 ? 17.828 -39.938 -16.234 1 61.72 68 PRO B CA 1
ATOM 3789 C C . PRO B 1 68 ? 16.828 -39.5 -17.328 1 61.72 68 PRO B C 1
ATOM 3791 O O . PRO B 1 68 ? 16.641 -40.25 -18.297 1 61.72 68 PRO B O 1
ATOM 3794 N N . PHE B 1 69 ? 16.141 -38.438 -17.016 1 70.25 69 PHE B N 1
ATOM 3795 C CA . PHE B 1 69 ? 15.156 -38.031 -18.016 1 70.25 69 PHE B CA 1
ATOM 3796 C C . PHE B 1 69 ? 15.508 -36.656 -18.594 1 70.25 69 PHE B C 1
ATOM 3798 O O . PHE B 1 69 ? 16.234 -35.875 -17.953 1 70.25 69 PHE B O 1
ATOM 3805 N N . ALA B 1 70 ? 15.125 -36.406 -19.781 1 67.81 70 ALA B N 1
ATOM 3806 C CA . ALA B 1 70 ? 15.312 -35.125 -20.438 1 67.81 70 ALA B CA 1
ATOM 3807 C C . ALA B 1 70 ? 14.648 -34 -19.641 1 67.81 70 ALA B C 1
ATOM 3809 O O . ALA B 1 70 ? 13.617 -34.219 -19 1 67.81 70 ALA B O 1
ATOM 3810 N N . THR B 1 71 ? 15.32 -32.875 -19.547 1 76.81 71 THR B N 1
ATOM 3811 C CA . THR B 1 71 ? 14.711 -31.672 -19 1 76.81 71 THR B CA 1
ATOM 3812 C C . THR B 1 71 ? 13.719 -31.062 -19.984 1 76.81 71 THR B C 1
ATOM 3814 O O . THR B 1 71 ? 13.906 -31.156 -21.203 1 76.81 71 THR B O 1
ATOM 3817 N N . PRO B 1 72 ? 12.641 -30.578 -19.438 1 81.88 72 PRO B N 1
ATOM 3818 C CA . PRO B 1 72 ? 11.656 -30 -20.359 1 81.88 72 PRO B CA 1
ATOM 3819 C C . PRO B 1 72 ? 12.227 -28.859 -21.188 1 81.88 72 PRO B C 1
ATOM 3821 O O . PRO B 1 72 ? 13.062 -28.094 -20.703 1 81.88 72 PRO B O 1
ATOM 3824 N N . SER B 1 73 ? 11.797 -28.922 -22.406 1 77.69 73 SER B N 1
ATOM 3825 C CA . SER B 1 73 ? 12.234 -27.859 -23.312 1 77.69 73 SER B CA 1
ATOM 3826 C C . SER B 1 73 ? 11.352 -26.625 -23.203 1 77.69 73 SER B C 1
ATOM 3828 O O . SER B 1 73 ? 10.172 -26.734 -22.844 1 77.69 73 SER B O 1
ATOM 3830 N N . GLU B 1 74 ? 11.945 -25.516 -23.484 1 82.19 74 GLU B N 1
ATOM 3831 C CA . GLU B 1 74 ? 11.156 -24.281 -23.578 1 82.19 74 GLU B CA 1
ATOM 3832 C C . GLU B 1 74 ? 10.141 -24.359 -24.719 1 82.19 74 GLU B C 1
ATOM 3834 O O . GLU B 1 74 ? 10.445 -24.906 -25.781 1 82.19 74 GLU B O 1
ATOM 3839 N N . PRO B 1 75 ? 9.031 -23.891 -24.453 1 82.38 75 PRO B N 1
ATOM 3840 C CA . PRO B 1 75 ? 8.078 -23.859 -25.562 1 82.38 75 PRO B CA 1
ATOM 3841 C C . PRO B 1 75 ? 8.539 -22.984 -26.719 1 82.38 75 PRO B C 1
ATOM 3843 O O . PRO B 1 75 ? 9.203 -21.969 -26.5 1 82.38 75 PRO B O 1
ATOM 3846 N N . ALA B 1 76 ? 8.211 -23.469 -27.859 1 84.06 76 ALA B N 1
ATOM 3847 C CA . ALA B 1 76 ? 8.469 -22.594 -29.016 1 84.06 76 ALA B CA 1
ATOM 3848 C C . ALA B 1 76 ? 7.746 -21.266 -28.859 1 84.06 76 ALA B C 1
ATOM 3850 O O . ALA B 1 76 ? 6.609 -21.219 -28.391 1 84.06 76 ALA B O 1
ATOM 3851 N N . PRO B 1 77 ? 8.414 -20.219 -29.281 1 84.69 77 PRO B N 1
ATOM 3852 C CA . PRO B 1 77 ? 7.816 -18.891 -29.094 1 84.69 77 PRO B CA 1
ATOM 3853 C C . PRO B 1 77 ? 6.414 -18.797 -29.688 1 84.69 77 PRO B C 1
ATOM 3855 O O . PRO B 1 77 ? 5.523 -18.188 -29.094 1 84.69 77 PRO B O 1
ATOM 3858 N N . SER B 1 78 ? 6.25 -19.344 -30.828 1 84.06 78 SER B N 1
ATOM 3859 C CA . SER B 1 78 ? 4.941 -19.312 -31.469 1 84.06 78 SER B CA 1
ATOM 3860 C C . SER B 1 78 ? 3.898 -20.062 -30.641 1 84.06 78 SER B C 1
ATOM 3862 O O . SER B 1 78 ? 2.758 -19.609 -30.531 1 84.06 78 SER B O 1
ATOM 3864 N N . ASP B 1 79 ? 4.301 -21.172 -30.094 1 86.38 79 ASP B N 1
ATOM 3865 C CA . ASP B 1 79 ? 3.389 -21.969 -29.281 1 86.38 79 ASP B CA 1
ATOM 3866 C C . ASP B 1 79 ? 3.016 -21.234 -28 1 86.38 79 ASP B C 1
ATOM 3868 O O . ASP B 1 79 ? 1.862 -21.297 -27.562 1 86.38 79 ASP B O 1
ATOM 3872 N N . LEU B 1 80 ? 3.986 -20.641 -27.438 1 89 80 LEU B N 1
ATOM 3873 C CA . LEU B 1 80 ? 3.734 -19.891 -26.219 1 89 80 LEU B CA 1
ATOM 3874 C C . LEU B 1 80 ? 2.793 -18.719 -26.484 1 89 80 LEU B C 1
ATOM 3876 O O . LEU B 1 80 ? 1.854 -18.484 -25.719 1 89 80 LEU B O 1
ATOM 3880 N N . ASP B 1 81 ? 3.064 -18 -27.547 1 89.38 81 ASP B N 1
ATOM 3881 C CA . ASP B 1 81 ? 2.195 -16.891 -27.906 1 89.38 81 ASP B CA 1
ATOM 3882 C C . ASP B 1 81 ? 0.762 -17.359 -28.141 1 89.38 81 ASP B C 1
ATOM 3884 O O . ASP B 1 81 ? -0.191 -16.672 -27.766 1 89.38 81 ASP B O 1
ATOM 3888 N N . ASP B 1 82 ? 0.621 -18.453 -28.75 1 87.88 82 ASP B N 1
ATOM 3889 C CA . ASP B 1 82 ? -0.706 -19.016 -29 1 87.88 82 ASP B CA 1
ATOM 3890 C C . ASP B 1 82 ? -1.409 -19.344 -27.688 1 87.88 82 ASP B C 1
ATOM 3892 O O . ASP B 1 82 ? -2.609 -19.109 -27.531 1 87.88 82 ASP B O 1
ATOM 3896 N N . THR B 1 83 ? -0.678 -19.938 -26.812 1 87.94 83 THR B N 1
ATOM 3897 C CA . THR B 1 83 ? -1.219 -20.281 -25.5 1 87.94 83 THR B CA 1
ATOM 3898 C C . THR B 1 83 ? -1.695 -19.031 -24.766 1 87.94 83 THR B C 1
ATOM 3900 O O . THR B 1 83 ? -2.811 -18.984 -24.25 1 87.94 83 THR B O 1
ATOM 3903 N N . LEU B 1 84 ? -0.895 -18.031 -24.766 1 89.19 84 LEU B N 1
ATOM 3904 C CA . LEU B 1 84 ? -1.203 -16.797 -24.062 1 89.19 84 LEU B CA 1
ATOM 3905 C C . LEU B 1 84 ? -2.346 -16.047 -24.75 1 89.19 84 LEU B C 1
ATOM 3907 O O . LEU B 1 84 ? -3.197 -15.469 -24.078 1 89.19 84 LEU B O 1
ATOM 3911 N N . SER B 1 85 ? -2.324 -16.062 -26.062 1 87.56 85 SER B N 1
ATOM 3912 C CA . SER B 1 85 ? -3.391 -15.406 -26.812 1 87.56 85 SER B CA 1
ATOM 3913 C C . SER B 1 85 ? -4.734 -16.078 -26.562 1 87.56 85 SER B C 1
ATOM 3915 O O . SER B 1 85 ? -5.758 -15.406 -26.406 1 87.56 85 SER B O 1
ATOM 3917 N N . THR B 1 86 ? -4.738 -17.375 -26.547 1 85.81 86 THR B N 1
ATOM 3918 C CA . THR B 1 86 ? -5.961 -18.125 -26.266 1 85.81 86 THR B CA 1
ATOM 3919 C C . THR B 1 86 ? -6.469 -17.797 -24.859 1 85.81 86 THR B C 1
ATOM 3921 O O . THR B 1 86 ? -7.672 -17.625 -24.656 1 85.81 86 THR B O 1
ATOM 3924 N N . PHE B 1 87 ? -5.586 -17.781 -23.969 1 85.69 87 PHE B N 1
ATOM 3925 C CA . PHE B 1 87 ? -5.926 -17.422 -22.594 1 85.69 87 PHE B CA 1
ATOM 3926 C C . PHE B 1 87 ? -6.504 -16.016 -22.531 1 85.69 87 PHE B C 1
ATOM 3928 O O . PHE B 1 87 ? -7.539 -15.789 -21.906 1 85.69 87 PHE B O 1
ATOM 3935 N N . GLN B 1 88 ? -5.84 -15.078 -23.172 1 85.81 88 GLN B N 1
ATOM 3936 C CA . GLN B 1 88 ? -6.301 -13.695 -23.219 1 85.81 88 GLN B CA 1
ATOM 3937 C C . GLN B 1 88 ? -7.711 -13.609 -23.797 1 85.81 88 GLN B C 1
ATOM 3939 O O . GLN B 1 88 ? -8.562 -12.898 -23.25 1 85.81 88 GLN B O 1
ATOM 3944 N N . ASP B 1 89 ? -7.98 -14.312 -24.812 1 81.56 89 ASP B N 1
ATOM 3945 C CA . ASP B 1 89 ? -9.281 -14.297 -25.484 1 81.56 89 ASP B CA 1
ATOM 3946 C C . ASP B 1 89 ? -10.367 -14.867 -24.562 1 81.56 89 ASP B C 1
ATOM 3948 O O . ASP B 1 89 ? -11.5 -14.383 -24.562 1 81.56 89 ASP B O 1
ATOM 3952 N N . ARG B 1 90 ? -10 -15.867 -23.906 1 80.69 90 ARG B N 1
ATOM 3953 C CA . ARG B 1 90 ? -10.953 -16.516 -23 1 80.69 90 ARG B CA 1
ATOM 3954 C C . ARG B 1 90 ? -11.383 -15.57 -21.891 1 80.69 90 ARG B C 1
ATOM 3956 O O . ARG B 1 90 ? -12.555 -15.547 -21.5 1 80.69 90 ARG B O 1
ATOM 3963 N N . ILE B 1 91 ? -10.453 -14.797 -21.422 1 81.44 91 ILE B N 1
ATOM 3964 C CA . ILE B 1 91 ? -10.781 -13.977 -20.25 1 81.44 91 ILE B CA 1
ATOM 3965 C C . ILE B 1 91 ? -11.328 -12.625 -20.703 1 81.44 91 ILE B C 1
ATOM 3967 O O . ILE B 1 91 ? -11.992 -11.93 -19.938 1 81.44 91 ILE B O 1
ATOM 3971 N N . ARG B 1 92 ? -10.906 -12.102 -21.828 1 74.69 92 ARG B N 1
ATOM 3972 C CA . ARG B 1 92 ? -11.359 -10.812 -22.344 1 74.69 92 ARG B CA 1
ATOM 3973 C C . ARG B 1 92 ? -12.875 -10.797 -22.516 1 74.69 92 ARG B C 1
ATOM 3975 O O . ARG B 1 92 ? -13.422 -11.578 -23.297 1 74.69 92 ARG B O 1
ATOM 3982 N N . SER B 1 93 ? -13.469 -11.141 -21.438 1 61.59 93 SER B N 1
ATOM 3983 C CA . SER B 1 93 ? -14.922 -11.086 -21.562 1 61.59 93 SER B CA 1
ATOM 3984 C C . SER B 1 93 ? -15.375 -9.773 -22.188 1 61.59 93 SER B C 1
ATOM 3986 O O . SER B 1 93 ? -14.711 -8.742 -22.031 1 61.59 93 SER B O 1
ATOM 3988 N N . GLY B 1 94 ? -16.203 -9.789 -23.281 1 55.31 94 GLY B N 1
ATOM 3989 C CA . GLY B 1 94 ? -16.922 -8.703 -23.922 1 55.31 94 GLY B CA 1
ATOM 3990 C C . GLY B 1 94 ? -16.719 -7.363 -23.234 1 55.31 94 GLY B C 1
ATOM 3991 O O . GLY B 1 94 ? -17.547 -6.453 -23.375 1 55.31 94 GLY B O 1
ATOM 3992 N N . PHE B 1 95 ? -15.578 -7.352 -22.391 1 55.66 95 PHE B N 1
ATOM 3993 C CA . PHE B 1 95 ? -15.539 -6.121 -21.609 1 55.66 95 PHE B CA 1
ATOM 3994 C C . PHE B 1 95 ? -14.953 -4.977 -22.422 1 55.66 95 PHE B C 1
ATOM 3996 O O . PHE B 1 95 ? -13.938 -5.152 -23.109 1 55.66 95 PHE B O 1
ATOM 4003 N N . PHE B 1 96 ? -15.781 -4.066 -22.938 1 50.28 96 PHE B N 1
ATOM 4004 C CA . PHE B 1 96 ? -15.352 -2.791 -23.484 1 50.28 96 PHE B CA 1
ATOM 4005 C C . PHE B 1 96 ? -15.039 -1.792 -22.375 1 50.28 96 PHE B C 1
ATOM 4007 O O . PHE B 1 96 ? -15.953 -1.238 -21.766 1 50.28 96 PHE B O 1
ATOM 4014 N N . LEU B 1 97 ? -13.953 -2.031 -21.656 1 57.09 97 LEU B N 1
ATOM 4015 C CA . LEU B 1 97 ? -13.742 -0.883 -20.781 1 57.09 97 LEU B CA 1
ATOM 4016 C C . LEU B 1 97 ? -13.047 0.25 -21.531 1 57.09 97 LEU B C 1
ATOM 4018 O O . LEU B 1 97 ? -12 0.043 -22.141 1 57.09 97 LEU B O 1
ATOM 4022 N N . PRO B 1 98 ? -13.719 1.354 -21.625 1 55.31 98 PRO B N 1
ATOM 4023 C CA . PRO B 1 98 ? -13.281 2.518 -22.406 1 55.31 98 PRO B CA 1
ATOM 4024 C C . PRO B 1 98 ? -11.93 3.057 -21.938 1 55.31 98 PRO B C 1
ATOM 4026 O O . PRO B 1 98 ? -11.195 3.656 -22.719 1 55.31 98 PRO B O 1
ATOM 4029 N N . ARG B 1 99 ? -11.68 2.828 -20.547 1 65.75 99 ARG B N 1
ATOM 4030 C CA . ARG B 1 99 ? -10.422 3.426 -20.109 1 65.75 99 ARG B CA 1
ATOM 4031 C C . ARG B 1 99 ? -9.508 2.381 -19.484 1 65.75 99 ARG B C 1
ATOM 4033 O O . ARG B 1 99 ? -9.961 1.553 -18.688 1 65.75 99 ARG B O 1
ATOM 4040 N N . GLU B 1 100 ? -8.32 2.553 -19.875 1 74.25 100 GLU B N 1
ATOM 4041 C CA . GLU B 1 100 ? -7.312 1.613 -19.391 1 74.25 100 GLU B CA 1
ATOM 4042 C C . GLU B 1 100 ? -7.148 1.711 -17.875 1 74.25 100 GLU B C 1
ATOM 4044 O O . GLU B 1 100 ? -6.992 0.694 -17.188 1 74.25 100 GLU B O 1
ATOM 4049 N N . TRP B 1 101 ? -7.258 2.971 -17.422 1 78.44 101 TRP B N 1
ATOM 4050 C CA . TRP B 1 101 ? -7.086 3.24 -16 1 78.44 101 TRP B CA 1
ATOM 4051 C C . TRP B 1 101 ? -8.266 4.039 -15.453 1 78.44 101 TRP B C 1
ATOM 4053 O O . TRP B 1 101 ? -8.812 4.902 -16.141 1 78.44 101 TRP B O 1
ATOM 4063 N N . ASP B 1 102 ? -8.734 3.711 -14.25 1 78.69 102 ASP B N 1
ATOM 4064 C CA . ASP B 1 102 ? -9.773 4.523 -13.625 1 78.69 102 ASP B CA 1
ATOM 4065 C C . ASP B 1 102 ? -9.523 4.68 -12.125 1 78.69 102 ASP B C 1
ATOM 4067 O O . ASP B 1 102 ? -8.625 4.043 -11.57 1 78.69 102 ASP B O 1
ATOM 4071 N N . GLY B 1 103 ? -10.297 5.551 -11.555 1 78.75 103 GLY B N 1
ATOM 4072 C CA . GLY B 1 103 ? -10.133 5.891 -10.148 1 78.75 103 GLY B CA 1
ATOM 4073 C C . GLY B 1 103 ? -10.336 4.707 -9.219 1 78.75 103 GLY B C 1
ATOM 4074 O O . GLY B 1 103 ? -9.805 4.688 -8.109 1 78.75 103 GLY B O 1
ATOM 4075 N N . GLN B 1 104 ? -10.977 3.732 -9.664 1 85.06 104 GLN B N 1
ATOM 4076 C CA . GLN B 1 104 ? -11.25 2.566 -8.828 1 85.06 104 GLN B CA 1
ATOM 4077 C C . GLN B 1 104 ? -10.023 1.661 -8.734 1 85.06 104 GLN B C 1
ATOM 4079 O O . GLN B 1 104 ? -9.93 0.822 -7.836 1 85.06 104 GLN B O 1
ATOM 4084 N N . ASP B 1 105 ? -9.117 1.868 -9.648 1 93.88 105 ASP B N 1
ATOM 4085 C CA . ASP B 1 105 ? -7.93 1.023 -9.688 1 93.88 105 ASP B CA 1
ATOM 4086 C C . ASP B 1 105 ? -7.027 1.29 -8.484 1 93.88 105 ASP B C 1
ATOM 4088 O O . ASP B 1 105 ? -6.23 0.434 -8.094 1 93.88 105 ASP B O 1
ATOM 4092 N N . PHE B 1 106 ? -7.223 2.424 -7.902 1 96.06 106 PHE B N 1
ATOM 4093 C CA . PHE B 1 106 ? -6.387 2.746 -6.754 1 96.06 106 PHE B CA 1
ATOM 4094 C C . PHE B 1 106 ? -6.781 1.901 -5.547 1 96.06 106 PHE B C 1
ATOM 4096 O O . PHE B 1 106 ? -5.934 1.566 -4.715 1 96.06 106 PHE B O 1
ATOM 4103 N N . GLU B 1 107 ? -8.062 1.546 -5.527 1 97.06 107 GLU B N 1
ATOM 4104 C CA . GLU B 1 107 ? -8.484 0.583 -4.516 1 97.06 107 GLU B CA 1
ATOM 4105 C C . GLU B 1 107 ? -7.703 -0.721 -4.633 1 97.06 107 GLU B C 1
ATOM 4107 O O . GLU B 1 107 ? -7.285 -1.294 -3.627 1 97.06 107 GLU B O 1
ATOM 4112 N N . LEU B 1 108 ? -7.523 -1.133 -5.848 1 97.88 108 LEU B N 1
ATOM 4113 C CA . LEU B 1 108 ? -6.828 -2.391 -6.094 1 97.88 108 LEU B CA 1
ATOM 4114 C C . LEU B 1 108 ? -5.359 -2.285 -5.703 1 97.88 108 LEU B C 1
ATOM 4116 O O . LEU B 1 108 ? -4.824 -3.18 -5.043 1 97.88 108 LEU B O 1
ATOM 4120 N N . MET B 1 109 ? -4.699 -1.182 -6.102 1 98.19 109 MET B N 1
ATOM 4121 C CA . MET B 1 109 ? -3.293 -1.003 -5.762 1 98.19 109 MET B CA 1
ATOM 4122 C C . MET B 1 109 ? -3.107 -0.913 -4.25 1 98.19 109 MET B C 1
ATOM 4124 O O . MET B 1 109 ? -2.158 -1.477 -3.701 1 98.19 109 MET B O 1
ATOM 4128 N N . HIS B 1 110 ? -3.996 -0.184 -3.605 1 98.38 110 HIS B N 1
ATOM 4129 C CA . HIS B 1 110 ? -3.953 -0.088 -2.15 1 98.38 110 HIS B CA 1
ATOM 4130 C C . HIS B 1 110 ? -4.129 -1.457 -1.503 1 98.38 110 HIS B C 1
ATOM 4132 O O . HIS B 1 110 ? -3.35 -1.84 -0.628 1 98.38 110 HIS B O 1
ATOM 4138 N N . HIS B 1 111 ? -5.156 -2.174 -1.938 1 98.44 111 HIS B N 1
ATOM 4139 C CA . HIS B 1 111 ? -5.426 -3.506 -1.401 1 98.44 111 HIS B CA 1
ATOM 4140 C C . HIS B 1 111 ? -4.242 -4.441 -1.637 1 98.44 111 HIS B C 1
ATOM 4142 O O . HIS B 1 111 ? -3.895 -5.238 -0.764 1 98.44 111 HIS B O 1
ATOM 4148 N N . TYR B 1 112 ? -3.668 -4.34 -2.812 1 98.69 112 TYR B N 1
ATOM 4149 C CA . TYR B 1 112 ? -2.486 -5.148 -3.082 1 98.69 112 TYR B CA 1
ATOM 4150 C C . TYR B 1 112 ? -1.393 -4.879 -2.055 1 98.69 112 TYR B C 1
ATOM 4152 O O . TYR B 1 112 ? -0.809 -5.812 -1.499 1 98.69 112 TYR B O 1
ATOM 4160 N N . SER B 1 113 ? -1.141 -3.639 -1.804 1 98.62 113 SER B N 1
ATOM 4161 C CA . SER B 1 113 ? -0.001 -3.195 -1.008 1 98.62 113 SER B CA 1
ATOM 4162 C C . SER B 1 113 ? -0.178 -3.559 0.463 1 98.62 113 SER B C 1
ATOM 4164 O O . SER B 1 113 ? 0.798 -3.842 1.16 1 98.62 113 SER B O 1
ATOM 4166 N N . ILE B 1 114 ? -1.411 -3.605 0.907 1 97.69 114 ILE B N 1
ATOM 4167 C CA . ILE B 1 114 ? -1.566 -3.764 2.35 1 97.69 114 ILE B CA 1
ATOM 4168 C C . ILE B 1 114 ? -2.088 -5.164 2.66 1 97.69 114 ILE B C 1
ATOM 4170 O O . ILE B 1 114 ? -2.119 -5.578 3.822 1 97.69 114 ILE B O 1
ATOM 4174 N N . ALA B 1 115 ? -2.541 -5.902 1.617 1 98.12 115 ALA B N 1
ATOM 4175 C CA . ALA B 1 115 ? -3.154 -7.191 1.927 1 98.12 115 ALA B CA 1
ATOM 4176 C C . ALA B 1 115 ? -2.684 -8.273 0.955 1 98.12 115 ALA B C 1
ATOM 4178 O O . ALA B 1 115 ? -1.961 -9.188 1.342 1 98.12 115 ALA B O 1
ATOM 4179 N N . THR B 1 116 ? -2.959 -8.125 -0.367 1 98.5 116 THR B N 1
ATOM 4180 C CA . THR B 1 116 ? -2.725 -9.18 -1.341 1 98.5 116 THR B CA 1
ATOM 4181 C C . THR B 1 116 ? -1.255 -9.594 -1.346 1 98.5 116 THR B C 1
ATOM 4183 O O . THR B 1 116 ? -0.938 -10.781 -1.236 1 98.5 116 THR B O 1
ATOM 4186 N N . GLY B 1 117 ? -0.381 -8.609 -1.499 1 98.19 117 GLY B N 1
ATOM 4187 C CA . GLY B 1 117 ? 1.038 -8.922 -1.542 1 98.19 117 GLY B CA 1
ATOM 4188 C C . GLY B 1 117 ? 1.524 -9.664 -0.311 1 98.19 117 GLY B C 1
ATOM 4189 O O . GLY B 1 117 ? 2.422 -10.5 -0.399 1 98.19 117 GLY B O 1
ATOM 4190 N N . HIS B 1 118 ? 0.913 -9.422 0.805 1 97.62 118 HIS B N 1
ATOM 4191 C CA . HIS B 1 118 ? 1.331 -9.992 2.08 1 97.62 118 HIS B CA 1
ATOM 4192 C C . HIS B 1 118 ? 0.882 -11.445 2.209 1 97.62 118 HIS B C 1
ATOM 4194 O O . HIS B 1 118 ? 1.404 -12.188 3.041 1 97.62 118 HIS B O 1
ATOM 4200 N N . THR B 1 119 ? -0.037 -11.844 1.431 1 97.5 119 THR B N 1
ATOM 4201 C CA . THR B 1 119 ? -0.578 -13.195 1.518 1 97.5 119 THR B CA 1
ATOM 4202 C C . THR B 1 119 ? 0.27 -14.172 0.705 1 97.5 119 THR B C 1
ATOM 4204 O O . THR B 1 119 ? 0.056 -15.383 0.761 1 97.5 119 THR B O 1
ATOM 4207 N N . MET B 1 120 ? 1.261 -13.727 -0.006 1 96.69 120 MET B N 1
ATOM 4208 C CA . MET B 1 120 ? 1.951 -14.539 -1.001 1 96.69 120 MET B CA 1
ATOM 4209 C C . MET B 1 120 ? 3.041 -15.391 -0.35 1 96.69 120 MET B C 1
ATOM 4211 O O . MET B 1 120 ? 3.523 -16.359 -0.945 1 96.69 120 MET B O 1
ATOM 4215 N N . SER B 1 121 ? 3.441 -14.984 0.867 1 94.44 121 SER B N 1
ATOM 4216 C CA . SER B 1 121 ? 4.473 -15.742 1.561 1 94.44 121 SER B CA 1
ATOM 4217 C C . SER B 1 121 ? 4.473 -15.445 3.057 1 94.44 121 SER B C 1
ATOM 4219 O O . SER B 1 121 ? 4.008 -14.383 3.482 1 94.44 121 SER B O 1
ATOM 4221 N N . GLN B 1 122 ? 4.945 -16.375 3.814 1 92.06 122 GLN B N 1
ATOM 4222 C CA . GLN B 1 122 ? 5.129 -16.156 5.246 1 92.06 122 GLN B CA 1
ATOM 4223 C C . GLN B 1 122 ? 6.578 -15.789 5.566 1 92.06 122 GLN B C 1
ATOM 4225 O O . GLN B 1 122 ? 6.895 -15.422 6.699 1 92.06 122 GLN B O 1
ATOM 4230 N N . LYS B 1 123 ? 7.406 -15.93 4.605 1 92.69 123 LYS B N 1
ATOM 4231 C CA . LYS B 1 123 ? 8.789 -15.492 4.766 1 92.69 123 LYS B CA 1
ATOM 4232 C C . LYS B 1 123 ? 8.938 -14.008 4.426 1 92.69 123 LYS B C 1
ATOM 4234 O O . LYS B 1 123 ? 8.555 -13.57 3.34 1 92.69 123 LYS B O 1
ATOM 4239 N N . ASP B 1 124 ? 9.562 -13.25 5.273 1 94.62 124 ASP B N 1
ATOM 4240 C CA . ASP B 1 124 ? 9.648 -11.797 5.148 1 94.62 124 ASP B CA 1
ATOM 4241 C C . ASP B 1 124 ? 10.352 -11.398 3.85 1 94.62 124 ASP B C 1
ATOM 4243 O O . ASP B 1 124 ? 9.922 -10.477 3.162 1 94.62 124 ASP B O 1
ATOM 4247 N N . ALA B 1 125 ? 11.422 -12.078 3.537 1 93.88 125 ALA B N 1
ATOM 4248 C CA . ALA B 1 125 ? 12.203 -11.734 2.352 1 93.88 125 ALA B CA 1
ATOM 4249 C C . ALA B 1 125 ? 11.367 -11.906 1.082 1 93.88 125 ALA B C 1
ATOM 4251 O O . ALA B 1 125 ? 11.422 -11.062 0.182 1 93.88 125 ALA B O 1
ATOM 4252 N N . VAL B 1 126 ? 10.602 -13.016 1.004 1 94.94 126 VAL B N 1
ATOM 4253 C CA . VAL B 1 126 ? 9.766 -13.289 -0.161 1 94.94 126 VAL B CA 1
ATOM 4254 C C . VAL B 1 126 ? 8.578 -12.328 -0.185 1 94.94 126 VAL B C 1
ATOM 4256 O O . VAL B 1 126 ? 8.195 -11.828 -1.246 1 94.94 126 VAL B O 1
ATOM 4259 N N . ARG B 1 127 ? 8.031 -12.062 0.969 1 96.5 127 ARG B N 1
ATOM 4260 C CA . ARG B 1 127 ? 6.93 -11.102 1.082 1 96.5 127 ARG B CA 1
ATOM 4261 C C . ARG B 1 127 ? 7.355 -9.719 0.599 1 96.5 127 ARG B C 1
ATOM 4263 O O . ARG B 1 127 ? 6.598 -9.039 -0.095 1 96.5 127 ARG B O 1
ATOM 4270 N N . ASN B 1 128 ? 8.508 -9.297 0.96 1 97.25 128 ASN B N 1
ATOM 4271 C CA . ASN B 1 128 ? 9.031 -8 0.528 1 97.25 128 ASN B CA 1
ATOM 4272 C C . ASN B 1 128 ? 9.133 -7.918 -0.992 1 97.25 128 ASN B C 1
ATOM 4274 O O . ASN B 1 128 ? 8.922 -6.852 -1.575 1 97.25 128 ASN B O 1
ATOM 4278 N N . VAL B 1 129 ? 9.484 -8.984 -1.609 1 97.69 129 VAL B N 1
ATOM 4279 C CA . VAL B 1 129 ? 9.555 -9.008 -3.066 1 97.69 129 VAL B CA 1
ATOM 4280 C C . VAL B 1 129 ? 8.172 -8.742 -3.654 1 97.69 129 VAL B C 1
ATOM 4282 O O . VAL B 1 129 ? 8.016 -7.891 -4.535 1 97.69 129 VAL B O 1
ATOM 428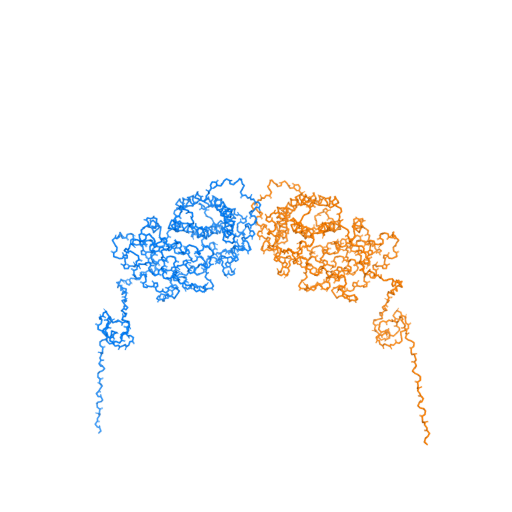5 N N . TRP B 1 130 ? 7.168 -9.414 -3.148 1 98.5 130 TRP B N 1
ATOM 4286 C CA . TRP B 1 130 ? 5.812 -9.273 -3.674 1 98.5 130 TRP B CA 1
ATOM 4287 C C . TRP B 1 130 ? 5.258 -7.887 -3.377 1 98.5 130 TRP B C 1
ATOM 4289 O O . TRP B 1 130 ? 4.617 -7.27 -4.234 1 98.5 130 TRP B O 1
ATOM 4299 N N . VAL B 1 131 ? 5.574 -7.359 -2.23 1 98.56 131 VAL B N 1
ATOM 4300 C CA . VAL B 1 131 ? 4.926 -6.145 -1.75 1 98.56 131 VAL B CA 1
ATOM 4301 C C . VAL B 1 131 ? 5.68 -4.918 -2.266 1 98.56 131 VAL B C 1
ATOM 4303 O O . VAL B 1 131 ? 5.066 -3.896 -2.586 1 98.56 131 VAL B O 1
ATOM 4306 N N . ALA B 1 132 ? 7.012 -5.016 -2.371 1 98.44 132 ALA B N 1
ATOM 4307 C CA . ALA B 1 132 ? 7.797 -3.816 -2.652 1 98.44 132 ALA B CA 1
ATOM 4308 C C . ALA B 1 132 ? 8.508 -3.93 -3.996 1 98.44 132 ALA B C 1
ATOM 4310 O O . ALA B 1 132 ? 8.344 -3.068 -4.867 1 98.44 132 ALA B O 1
ATOM 4311 N N . GLU B 1 133 ? 9.211 -5.008 -4.301 1 98.5 133 GLU B N 1
ATOM 4312 C CA . GLU B 1 133 ? 10.125 -5.066 -5.438 1 98.5 133 GLU B CA 1
ATOM 4313 C C . GLU B 1 133 ? 9.359 -5.23 -6.75 1 98.5 133 GLU B C 1
ATOM 4315 O O . GLU B 1 133 ? 9.648 -4.547 -7.734 1 98.5 133 GLU B O 1
ATOM 4320 N N . ILE B 1 134 ? 8.383 -6.121 -6.746 1 98.75 134 ILE B N 1
ATOM 4321 C CA . ILE B 1 134 ? 7.617 -6.363 -7.969 1 98.75 134 ILE B CA 1
ATOM 4322 C C . ILE B 1 134 ? 6.863 -5.094 -8.367 1 98.75 134 ILE B C 1
ATOM 4324 O O . ILE B 1 134 ? 6.922 -4.664 -9.516 1 98.75 134 ILE B O 1
ATOM 4328 N N . PRO B 1 135 ? 6.188 -4.438 -7.414 1 98.69 135 PRO B N 1
ATOM 4329 C CA . PRO B 1 135 ? 5.547 -3.176 -7.797 1 98.69 135 PRO B CA 1
ATOM 4330 C C . PRO B 1 135 ? 6.551 -2.129 -8.281 1 98.69 135 PRO B C 1
ATOM 4332 O O . PRO B 1 135 ? 6.27 -1.389 -9.227 1 98.69 135 PRO B O 1
ATOM 4335 N N . ARG B 1 136 ? 7.711 -2.057 -7.699 1 97.94 136 ARG B N 1
ATOM 4336 C CA . ARG B 1 136 ? 8.719 -1.095 -8.133 1 97.94 136 ARG B CA 1
ATOM 4337 C C . ARG B 1 136 ? 9.133 -1.353 -9.578 1 97.94 136 ARG B C 1
ATOM 4339 O O . ARG B 1 136 ? 9.297 -0.413 -10.359 1 97.94 136 ARG B O 1
ATOM 4346 N N . ILE B 1 137 ? 9.281 -2.6 -9.906 1 98 137 ILE B N 1
ATOM 4347 C CA . ILE B 1 137 ? 9.57 -2.959 -11.289 1 98 137 ILE B CA 1
ATOM 4348 C C . ILE B 1 137 ? 8.414 -2.545 -12.188 1 98 137 ILE B C 1
ATOM 4350 O O . ILE B 1 137 ? 8.625 -2.037 -13.297 1 98 137 ILE B O 1
ATOM 4354 N N . ALA B 1 138 ? 7.211 -2.668 -11.727 1 98.06 138 ALA B N 1
ATOM 4355 C CA . ALA B 1 138 ? 6 -2.395 -12.5 1 98.06 138 ALA B CA 1
ATOM 4356 C C . ALA B 1 138 ? 5.871 -0.906 -12.805 1 98.06 138 ALA B C 1
ATOM 4358 O O . ALA B 1 138 ? 5.109 -0.514 -13.695 1 98.06 138 ALA B O 1
ATOM 4359 N N . TYR B 1 139 ? 6.566 -0.061 -12.008 1 95.94 139 TYR B N 1
ATOM 4360 C CA . TYR B 1 139 ? 6.523 1.371 -12.281 1 95.94 139 TYR B CA 1
ATOM 4361 C C . TYR B 1 139 ? 6.918 1.662 -13.727 1 95.94 139 TYR B C 1
ATOM 4363 O O . TYR B 1 139 ? 6.457 2.643 -14.312 1 95.94 139 TYR B O 1
ATOM 4371 N N . SER B 1 140 ? 7.723 0.778 -14.328 1 95.12 140 SER B N 1
ATOM 4372 C CA . SER B 1 140 ? 8.242 1.016 -15.672 1 95.12 140 SER B CA 1
ATOM 4373 C C . SER B 1 140 ? 7.609 0.073 -16.688 1 95.12 140 SER B C 1
ATOM 4375 O O . SER B 1 140 ? 7.902 0.149 -17.891 1 95.12 140 SER B O 1
ATOM 4377 N N . TYR B 1 141 ? 6.781 -0.8 -16.234 1 96 141 TYR B N 1
ATOM 4378 C CA . TYR B 1 141 ? 6.172 -1.788 -17.125 1 96 141 TYR B CA 1
ATOM 4379 C C . TYR B 1 141 ? 4.672 -1.89 -16.875 1 96 141 TYR B C 1
ATOM 4381 O O . TYR B 1 141 ? 4.23 -2.6 -15.977 1 96 141 TYR B O 1
ATOM 4389 N N . GLU B 1 142 ? 3.928 -1.361 -17.766 1 94.31 142 GLU B N 1
ATOM 4390 C CA . GLU B 1 142 ? 2.482 -1.247 -17.609 1 94.31 142 GLU B CA 1
ATOM 4391 C C . GLU B 1 142 ? 1.826 -2.623 -17.516 1 94.31 142 GLU B C 1
ATOM 4393 O O . GLU B 1 142 ? 0.861 -2.812 -16.781 1 94.31 142 GLU B O 1
ATOM 4398 N N . PHE B 1 143 ? 2.287 -3.584 -18.328 1 95.62 143 PHE B N 1
ATOM 4399 C CA . PHE B 1 143 ? 1.665 -4.902 -18.312 1 95.62 143 PHE B CA 1
ATOM 4400 C C . PHE B 1 143 ? 1.775 -5.535 -16.938 1 95.62 143 PHE B C 1
ATOM 4402 O O . PHE B 1 143 ? 0.85 -6.207 -16.469 1 95.62 143 PHE B O 1
ATOM 4409 N N . LEU B 1 144 ? 2.912 -5.297 -16.25 1 98.12 144 LEU B N 1
ATOM 4410 C CA . LEU B 1 144 ? 3.104 -5.844 -14.914 1 98.12 144 LEU B CA 1
ATOM 4411 C C . LEU B 1 144 ? 2.18 -5.16 -13.914 1 98.12 144 LEU B C 1
ATOM 4413 O O . LEU B 1 144 ? 1.65 -5.809 -13.008 1 98.12 144 LEU B O 1
ATOM 4417 N N . MET B 1 145 ? 1.97 -3.848 -14.094 1 97.69 145 MET B N 1
ATOM 4418 C CA . MET B 1 145 ? 1.036 -3.141 -13.227 1 97.69 145 MET B CA 1
ATOM 4419 C C . MET B 1 145 ? -0.375 -3.699 -13.367 1 97.69 145 MET B C 1
ATOM 4421 O O . MET B 1 145 ? -1.07 -3.908 -12.375 1 97.69 145 MET B O 1
ATOM 4425 N N . HIS B 1 146 ? -0.759 -3.959 -14.586 1 96.25 146 HIS B N 1
ATOM 4426 C CA . HIS B 1 146 ? -2.047 -4.605 -14.812 1 96.25 146 HIS B CA 1
ATOM 4427 C C . HIS B 1 146 ? -2.113 -5.961 -14.117 1 96.25 146 HIS B C 1
ATOM 4429 O O . HIS B 1 146 ? -3.154 -6.328 -13.562 1 96.25 146 HIS B O 1
ATOM 4435 N N . GLY B 1 147 ? -0.998 -6.695 -14.172 1 97.88 147 GLY B N 1
ATOM 4436 C CA . GLY B 1 147 ? -0.948 -7.969 -13.477 1 97.88 147 GLY B CA 1
ATOM 4437 C C . GLY B 1 147 ? -1.161 -7.84 -11.977 1 97.88 147 GLY B C 1
ATOM 4438 O O . GLY B 1 147 ? -1.906 -8.617 -11.383 1 97.88 147 GLY B O 1
ATOM 4439 N N . ILE B 1 148 ? -0.515 -6.836 -11.398 1 98.56 148 ILE B N 1
ATOM 4440 C CA . ILE B 1 148 ? -0.609 -6.578 -9.961 1 98.56 148 ILE B CA 1
ATOM 4441 C C . ILE B 1 148 ? -2.051 -6.238 -9.594 1 98.56 148 ILE B C 1
ATOM 4443 O O . ILE B 1 148 ? -2.605 -6.793 -8.641 1 98.56 148 ILE B O 1
ATOM 4447 N N . LEU B 1 149 ? -2.654 -5.383 -10.383 1 97.81 149 LEU B N 1
ATOM 4448 C CA . LEU B 1 149 ? -4.035 -4.988 -10.125 1 97.81 149 LEU B CA 1
ATOM 4449 C C . LEU B 1 149 ? -4.984 -6.164 -10.312 1 97.81 149 LEU B C 1
ATOM 4451 O O . LEU B 1 149 ? -5.938 -6.328 -9.547 1 97.81 149 LEU B O 1
ATOM 4455 N N . SER B 1 150 ? -4.723 -6.934 -11.312 1 97 150 SER B N 1
ATOM 4456 C CA . SER B 1 150 ? -5.527 -8.125 -11.57 1 97 150 SER B CA 1
ATOM 4457 C C . SER B 1 150 ? -5.484 -9.086 -10.383 1 97 150 SER B C 1
ATOM 4459 O O . SER B 1 150 ? -6.52 -9.602 -9.961 1 97 150 SER B O 1
ATOM 4461 N N . LEU B 1 151 ? -4.312 -9.297 -9.875 1 98.31 151 LEU B N 1
ATOM 4462 C CA . LEU B 1 151 ? -4.133 -10.211 -8.75 1 98.31 151 LEU B CA 1
ATOM 4463 C C . LEU B 1 151 ? -4.836 -9.68 -7.504 1 98.31 151 LEU B C 1
ATOM 4465 O O . LEU B 1 151 ? -5.449 -10.445 -6.758 1 98.31 151 LEU B O 1
ATOM 4469 N N . ALA B 1 152 ? -4.73 -8.383 -7.305 1 98.62 152 ALA B N 1
ATOM 4470 C CA . ALA B 1 152 ? -5.414 -7.758 -6.18 1 98.62 152 ALA B CA 1
ATOM 4471 C C . ALA B 1 152 ? -6.926 -7.941 -6.285 1 98.62 152 ALA B C 1
ATOM 4473 O O . ALA B 1 152 ? -7.586 -8.273 -5.301 1 98.62 152 ALA B O 1
ATOM 4474 N N . ALA B 1 153 ? -7.461 -7.699 -7.473 1 97.62 153 ALA B N 1
ATOM 4475 C CA . ALA B 1 153 ? -8.891 -7.867 -7.699 1 97.62 153 ALA B CA 1
ATOM 4476 C C . ALA B 1 153 ? -9.32 -9.312 -7.457 1 97.62 153 ALA B C 1
ATOM 4478 O O . ALA B 1 153 ? -10.383 -9.562 -6.875 1 97.62 153 ALA B O 1
ATOM 4479 N N . MET B 1 154 ? -8.484 -10.242 -7.883 1 96.81 154 MET B N 1
ATOM 4480 C CA . MET B 1 154 ? -8.797 -11.648 -7.656 1 96.81 154 MET B CA 1
ATOM 4481 C C . MET B 1 154 ? -8.844 -11.961 -6.164 1 96.81 154 MET B C 1
ATOM 4483 O O . MET B 1 154 ? -9.742 -12.664 -5.703 1 96.81 154 MET B O 1
ATOM 4487 N N . HIS B 1 155 ? -7.926 -11.5 -5.441 1 97.94 155 HIS B N 1
ATOM 4488 C CA . HIS B 1 155 ? -7.918 -11.68 -3.996 1 97.94 155 HIS B CA 1
ATOM 4489 C C . HIS B 1 155 ? -9.18 -11.094 -3.363 1 97.94 155 HIS B C 1
ATOM 4491 O O . HIS B 1 155 ? -9.742 -11.68 -2.438 1 97.94 155 HIS B O 1
ATOM 4497 N N . LEU B 1 156 ? -9.617 -9.969 -3.863 1 97.88 156 LEU B N 1
ATOM 4498 C CA . LEU B 1 156 ? -10.789 -9.289 -3.326 1 97.88 156 LEU B CA 1
ATOM 4499 C C . LEU B 1 156 ? -12.047 -10.117 -3.555 1 97.88 156 LEU B C 1
ATOM 4501 O O . LEU B 1 156 ? -13.008 -10.016 -2.793 1 97.88 156 LEU B O 1
ATOM 4505 N N . THR B 1 157 ? -12.094 -10.961 -4.621 1 96 157 THR B N 1
ATOM 4506 C CA . THR B 1 157 ? -13.242 -11.836 -4.828 1 96 157 THR B CA 1
ATOM 4507 C C . THR B 1 157 ? -13.406 -12.797 -3.658 1 96 157 THR B C 1
ATOM 4509 O O . THR B 1 157 ? -14.523 -13.242 -3.369 1 96 157 THR B O 1
ATOM 4512 N N . VAL B 1 158 ? -12.305 -13.141 -2.973 1 95.38 158 VAL B N 1
ATOM 4513 C CA . VAL B 1 158 ? -12.312 -14.062 -1.845 1 95.38 158 VAL B CA 1
ATOM 4514 C C . VAL B 1 158 ? -12.609 -13.305 -0.555 1 95.38 158 VAL B C 1
ATOM 4516 O O . VAL B 1 158 ? -13.375 -13.789 0.291 1 95.38 158 VAL B O 1
ATOM 4519 N N . VAL B 1 159 ? -12.023 -12.141 -0.4 1 96.62 159 VAL B N 1
ATOM 4520 C CA . VAL B 1 159 ? -12.133 -11.344 0.813 1 96.62 159 VAL B CA 1
ATOM 4521 C C . VAL B 1 159 ? -13.516 -10.703 0.886 1 96.62 159 VAL B C 1
ATOM 4523 O O . VAL B 1 159 ? -14.086 -10.555 1.972 1 96.62 159 VAL B O 1
ATOM 4526 N N . LYS B 1 160 ? -14.008 -10.297 -0.249 1 96.75 160 LYS B N 1
ATOM 4527 C CA . LYS B 1 160 ? -15.328 -9.688 -0.348 1 96.75 160 LYS B CA 1
ATOM 4528 C C . LYS B 1 160 ? -16.219 -10.469 -1.306 1 96.75 160 LYS B C 1
ATOM 4530 O O . LYS B 1 160 ? -16.641 -9.945 -2.34 1 96.75 160 LYS B O 1
ATOM 4535 N N . PRO B 1 161 ? -16.688 -11.57 -0.858 1 94.75 161 PRO B N 1
ATOM 4536 C CA . PRO B 1 161 ? -17.453 -12.438 -1.752 1 94.75 161 PRO B CA 1
ATOM 4537 C C . PRO B 1 161 ? -18.781 -11.812 -2.186 1 94.75 161 PRO B C 1
ATOM 4539 O O . PRO B 1 161 ? -19.312 -12.148 -3.25 1 94.75 161 PRO B O 1
ATOM 4542 N N . GLU B 1 162 ? -19.328 -10.844 -1.42 1 96.25 162 GLU B N 1
ATOM 4543 C CA . GLU B 1 162 ? -20.578 -10.18 -1.771 1 96.25 162 GLU B CA 1
ATOM 4544 C C . GLU B 1 162 ? -20.422 -9.344 -3.039 1 96.25 162 GLU B C 1
ATOM 4546 O O . GLU B 1 162 ? -21.406 -9.047 -3.715 1 96.25 162 GLU B O 1
ATOM 4551 N N . ARG B 1 163 ? -19.219 -9.008 -3.361 1 96.25 163 ARG B N 1
ATOM 4552 C CA . ARG B 1 163 ? -18.938 -8.242 -4.57 1 96.25 163 ARG B CA 1
ATOM 4553 C C . ARG B 1 163 ? -18.109 -9.055 -5.559 1 96.25 163 ARG B C 1
ATOM 4555 O O . ARG B 1 163 ? -17.266 -8.508 -6.281 1 96.25 163 ARG B O 1
ATOM 4562 N N . TYR B 1 164 ? -18.266 -10.336 -5.586 1 94.5 164 TYR B N 1
ATOM 4563 C CA . TYR B 1 164 ? -17.5 -11.266 -6.391 1 94.5 164 TYR B CA 1
ATOM 4564 C C . TYR B 1 164 ? -17.5 -10.859 -7.859 1 94.5 164 TYR B C 1
ATOM 4566 O O . TYR B 1 164 ? -16.453 -10.742 -8.484 1 94.5 164 TYR B O 1
ATOM 4574 N N . SER B 1 165 ? -18.656 -10.633 -8.453 1 92.88 165 SER B N 1
ATOM 4575 C CA . SER B 1 165 ? -18.781 -10.352 -9.883 1 92.88 165 SER B CA 1
ATOM 4576 C C . SER B 1 165 ? -18.016 -9.094 -10.266 1 92.88 165 SER B C 1
ATOM 4578 O O . SER B 1 165 ? -17.344 -9.055 -11.305 1 92.88 165 SER B O 1
ATOM 4580 N N . HIS B 1 166 ? -18.094 -8.117 -9.406 1 93.31 166 HIS B N 1
ATOM 4581 C CA . HIS B 1 166 ? -17.406 -6.852 -9.656 1 93.31 166 HIS B CA 1
ATOM 4582 C C . HIS B 1 166 ? -15.898 -7.043 -9.719 1 93.31 166 HIS B C 1
ATOM 4584 O O . HIS B 1 166 ? -15.258 -6.652 -10.703 1 93.31 166 HIS B O 1
ATOM 4590 N N . TYR B 1 167 ? -15.352 -7.652 -8.734 1 95 167 TYR B N 1
ATOM 4591 C CA . TYR B 1 167 ? -13.906 -7.797 -8.656 1 95 167 TYR B CA 1
ATOM 4592 C C . TYR B 1 167 ? -13.406 -8.828 -9.664 1 95 167 TYR B C 1
ATOM 4594 O O . TYR B 1 167 ? -12.305 -8.695 -10.203 1 95 167 TYR B O 1
ATOM 4602 N N . HIS B 1 168 ? -14.172 -9.859 -9.906 1 93.06 168 HIS B N 1
ATOM 4603 C CA . HIS B 1 168 ? -13.797 -10.836 -10.93 1 93.06 168 HIS B CA 1
ATOM 4604 C C . HIS B 1 168 ? -13.688 -10.188 -12.305 1 93.06 168 HIS B C 1
ATOM 4606 O O . HIS B 1 168 ? -12.75 -10.461 -13.047 1 93.06 168 HIS B O 1
ATOM 4612 N N . THR B 1 169 ? -14.625 -9.336 -12.602 1 91.44 169 THR B N 1
ATOM 4613 C CA . THR B 1 169 ? -14.609 -8.617 -13.867 1 91.44 169 THR B CA 1
ATOM 4614 C C . THR B 1 169 ? -13.383 -7.715 -13.961 1 91.44 169 THR B C 1
ATOM 4616 O O . THR B 1 169 ? -12.719 -7.672 -15 1 91.44 169 THR B O 1
ATOM 4619 N N . ARG B 1 170 ? -13.078 -7.051 -12.906 1 93.38 170 ARG B N 1
ATOM 4620 C CA . ARG B 1 170 ? -11.914 -6.176 -12.891 1 93.38 170 ARG B CA 1
ATOM 4621 C C . ARG B 1 170 ? -10.625 -6.98 -13.023 1 93.38 170 ARG B C 1
ATOM 4623 O O . ARG B 1 170 ? -9.688 -6.559 -13.711 1 93.38 170 ARG B O 1
ATOM 4630 N N . SER B 1 171 ? -10.633 -8.07 -12.336 1 94.62 171 SER B N 1
ATOM 4631 C CA . SER B 1 171 ? -9.461 -8.938 -12.398 1 94.62 171 SER B CA 1
ATOM 4632 C C . SER B 1 171 ? -9.203 -9.422 -13.828 1 94.62 171 SER B C 1
ATOM 4634 O O . SER B 1 171 ? -8.086 -9.32 -14.328 1 94.62 171 SER B O 1
ATOM 4636 N N . THR B 1 172 ? -10.242 -9.906 -14.445 1 92.19 172 THR B N 1
ATOM 4637 C CA . THR B 1 172 ? -10.117 -10.43 -15.797 1 92.19 172 THR B CA 1
ATOM 4638 C C . THR B 1 172 ? -9.773 -9.312 -16.781 1 92.19 172 THR B C 1
ATOM 4640 O O . THR B 1 172 ? -8.992 -9.516 -17.719 1 92.19 172 THR B O 1
ATOM 4643 N N . PHE B 1 173 ? -10.336 -8.172 -16.547 1 91.94 173 PHE B N 1
ATOM 4644 C CA . PHE B 1 173 ? -10.07 -7.004 -17.391 1 91.94 173 PHE B CA 1
ATOM 4645 C C . PHE B 1 173 ? -8.594 -6.641 -17.359 1 91.94 173 PHE B C 1
ATOM 4647 O O . PHE B 1 173 ? -7.957 -6.523 -18.406 1 91.94 173 PHE B O 1
ATOM 4654 N N . HIS B 1 174 ? -8.008 -6.484 -16.203 1 94.19 174 HIS B N 1
ATOM 4655 C CA . HIS B 1 174 ? -6.609 -6.09 -16.078 1 94.19 174 HIS B CA 1
ATOM 4656 C C . HIS B 1 174 ? -5.676 -7.195 -16.562 1 94.19 174 HIS B C 1
ATOM 4658 O O . HIS B 1 174 ? -4.629 -6.918 -17.141 1 94.19 174 HIS B O 1
ATOM 4664 N N . MET B 1 175 ? -6.062 -8.445 -16.328 1 94.19 175 MET B N 1
ATOM 4665 C CA . MET B 1 175 ? -5.238 -9.539 -16.812 1 94.19 175 MET B CA 1
ATOM 4666 C C . MET B 1 175 ? -5.191 -9.539 -18.344 1 94.19 175 MET B C 1
ATOM 4668 O O . MET B 1 175 ? -4.125 -9.703 -18.938 1 94.19 175 MET B O 1
ATOM 4672 N N . ALA B 1 176 ? -6.324 -9.336 -18.953 1 91.88 176 ALA B N 1
ATOM 4673 C CA . ALA B 1 176 ? -6.387 -9.297 -20.406 1 91.88 176 ALA B CA 1
ATOM 4674 C C . ALA B 1 176 ? -5.512 -8.18 -20.969 1 91.88 176 ALA B C 1
ATOM 4676 O O . ALA B 1 176 ? -4.793 -8.375 -21.953 1 91.88 176 ALA B O 1
ATOM 4677 N N . LEU B 1 177 ? -5.562 -7.012 -20.375 1 91.81 177 LEU B N 1
ATOM 4678 C CA . LEU B 1 177 ? -4.754 -5.879 -20.812 1 91.81 177 LEU B CA 1
ATOM 4679 C C . LEU B 1 177 ? -3.268 -6.168 -20.625 1 91.81 177 LEU B C 1
ATOM 4681 O O . LEU B 1 177 ? -2.455 -5.867 -21.5 1 91.81 177 LEU B O 1
ATOM 4685 N N . GLY B 1 178 ? -2.928 -6.734 -19.422 1 94.38 178 GLY B N 1
ATOM 4686 C CA . GLY B 1 178 ? -1.544 -7.102 -19.172 1 94.38 178 GLY B CA 1
ATOM 4687 C C . GLY B 1 178 ? -1.001 -8.094 -20.188 1 94.38 178 GLY B C 1
ATOM 4688 O O . GLY B 1 178 ? 0.118 -7.941 -20.672 1 94.38 178 GLY B O 1
ATOM 4689 N N . LEU B 1 179 ? -1.84 -9.07 -20.516 1 94.31 179 LEU B N 1
ATOM 4690 C CA . LEU B 1 179 ? -1.432 -10.125 -21.438 1 94.31 179 LEU B CA 1
ATOM 4691 C C . LEU B 1 179 ? -1.153 -9.547 -22.828 1 94.31 179 LEU B C 1
ATOM 4693 O O . LEU B 1 179 ? -0.261 -10.016 -23.531 1 94.31 179 LEU B O 1
ATOM 4697 N N . GLN B 1 180 ? -1.868 -8.547 -23.203 1 91.25 180 GLN B N 1
ATOM 4698 C CA . GLN B 1 180 ? -1.714 -7.949 -24.531 1 91.25 180 GLN B CA 1
ATOM 4699 C C . GLN B 1 180 ? -0.301 -7.406 -24.719 1 91.25 180 GLN B C 1
ATOM 4701 O O . GLN B 1 180 ? 0.359 -7.723 -25.719 1 91.25 180 GLN B O 1
ATOM 4706 N N . SER B 1 181 ? 0.147 -6.645 -23.812 1 91.94 181 SER B N 1
ATOM 4707 C CA . SER B 1 181 ? 1.485 -6.07 -23.891 1 91.94 181 SER B CA 1
ATOM 4708 C C . SER B 1 181 ? 2.551 -7.098 -23.531 1 91.94 181 SER B C 1
ATOM 4710 O O . SER B 1 181 ? 3.639 -7.105 -24.109 1 91.94 181 SER B O 1
ATOM 4712 N N . PHE B 1 182 ? 2.283 -7.949 -22.625 1 95.69 182 PHE B N 1
ATOM 4713 C CA . PHE B 1 182 ? 3.207 -8.992 -22.188 1 95.69 182 PHE B CA 1
ATOM 4714 C C . PHE B 1 182 ? 3.607 -9.875 -23.359 1 95.69 182 PHE B C 1
ATOM 4716 O O . PHE B 1 182 ? 4.793 -10.148 -23.562 1 95.69 182 PHE B O 1
ATOM 4723 N N . ARG B 1 183 ? 2.654 -10.297 -24.109 1 93.25 183 ARG B N 1
ATOM 4724 C CA . ARG B 1 183 ? 2.885 -11.18 -25.25 1 93.25 183 ARG B CA 1
ATOM 4725 C C . ARG B 1 183 ? 3.83 -10.539 -26.25 1 93.25 183 ARG B C 1
ATOM 4727 O O . ARG B 1 183 ? 4.719 -11.195 -26.797 1 93.25 183 ARG B O 1
ATOM 4734 N N . LYS B 1 184 ? 3.676 -9.273 -26.469 1 92.19 184 LYS B N 1
ATOM 4735 C CA . LYS B 1 184 ? 4.523 -8.555 -27.406 1 92.19 184 LYS B CA 1
ATOM 4736 C C . LYS B 1 184 ? 5.957 -8.461 -26.891 1 92.19 184 LYS B C 1
ATOM 4738 O O . LYS B 1 184 ? 6.906 -8.727 -27.641 1 92.19 184 LYS B O 1
ATOM 4743 N N . ILE B 1 185 ? 6.109 -8.133 -25.641 1 93.06 185 ILE B N 1
ATOM 4744 C CA . ILE B 1 185 ? 7.43 -7.934 -25.062 1 93.06 185 ILE B CA 1
ATOM 4745 C C . ILE B 1 185 ? 8.133 -9.281 -24.906 1 93.06 185 ILE B C 1
ATOM 4747 O O . ILE B 1 185 ? 9.352 -9.367 -25.078 1 93.06 185 ILE B O 1
ATOM 4751 N N . LEU B 1 186 ? 7.383 -10.336 -24.641 1 92.94 186 LEU B N 1
ATOM 4752 C CA . LEU B 1 186 ? 7.918 -11.672 -24.406 1 92.94 186 LEU B CA 1
ATOM 4753 C C . LEU B 1 186 ? 8.547 -12.234 -25.672 1 92.94 186 LEU B C 1
ATOM 4755 O O . LEU B 1 186 ? 9.32 -13.195 -25.625 1 92.94 186 LEU B O 1
ATOM 4759 N N . GLN B 1 187 ? 8.305 -11.617 -26.781 1 89.31 187 GLN B N 1
ATOM 4760 C CA . GLN B 1 187 ? 8.898 -12.055 -28.047 1 89.31 187 GLN B CA 1
ATOM 4761 C C . GLN B 1 187 ? 10.383 -11.703 -28.094 1 89.31 187 GLN B C 1
ATOM 4763 O O . GLN B 1 187 ? 11.133 -12.305 -28.875 1 89.31 187 GLN B O 1
ATOM 4768 N N . SER B 1 188 ? 10.805 -10.766 -27.281 1 91.38 188 SER B N 1
ATOM 4769 C CA . SER B 1 188 ? 12.203 -10.352 -27.25 1 91.38 188 SER B CA 1
ATOM 4770 C C . SER B 1 188 ? 12.672 -10.078 -25.828 1 91.38 188 SER B C 1
ATOM 4772 O O . SER B 1 188 ? 13 -8.938 -25.484 1 91.38 188 SER B O 1
ATOM 4774 N N . PRO B 1 189 ? 12.867 -11.125 -25.109 1 93.06 189 PRO B N 1
ATOM 4775 C CA . PRO B 1 189 ? 13.352 -10.93 -23.734 1 93.06 189 PRO B CA 1
ATOM 4776 C C . PRO B 1 189 ? 14.781 -10.414 -23.688 1 93.06 189 PRO B C 1
ATOM 4778 O O . PRO B 1 189 ? 15.617 -10.812 -24.516 1 93.06 189 PRO B O 1
ATOM 4781 N N . THR B 1 190 ? 15.031 -9.492 -22.906 1 95.19 190 THR B N 1
ATOM 4782 C CA . THR B 1 190 ? 16.344 -8.914 -22.656 1 95.19 190 THR B CA 1
ATOM 4783 C C . THR B 1 190 ? 16.641 -8.883 -21.156 1 95.19 190 THR B C 1
ATOM 4785 O O . THR B 1 190 ? 15.766 -9.188 -20.344 1 95.19 190 THR B O 1
ATOM 4788 N N . ALA B 1 191 ? 17.844 -8.562 -20.844 1 95.38 191 ALA B N 1
ATOM 4789 C CA . ALA B 1 191 ? 18.219 -8.43 -19.438 1 95.38 191 ALA B CA 1
ATOM 4790 C C . ALA B 1 191 ? 17.406 -7.332 -18.75 1 95.38 191 ALA B C 1
ATOM 4792 O O . ALA B 1 191 ? 17.094 -7.434 -17.562 1 95.38 191 ALA B O 1
ATOM 4793 N N . GLU B 1 192 ? 17 -6.344 -19.469 1 96.06 192 GLU B N 1
ATOM 4794 C CA . GLU B 1 192 ? 16.328 -5.176 -18.922 1 96.06 192 GLU B CA 1
ATOM 4795 C C . GLU B 1 192 ? 14.875 -5.496 -18.578 1 96.06 192 GLU B C 1
ATOM 4797 O O . GLU B 1 192 ? 14.344 -4.973 -17.594 1 96.06 192 GLU B O 1
ATOM 4802 N N . ASN B 1 193 ? 14.297 -6.336 -19.359 1 97.06 193 ASN B N 1
ATOM 4803 C CA . ASN B 1 193 ? 12.875 -6.555 -19.156 1 97.06 193 ASN B CA 1
ATOM 4804 C C . ASN B 1 193 ? 12.602 -7.922 -18.531 1 97.06 193 ASN B C 1
ATOM 4806 O O . ASN B 1 193 ? 11.453 -8.266 -18.234 1 97.06 193 ASN B O 1
ATOM 4810 N N . SER B 1 194 ? 13.609 -8.727 -18.25 1 97.19 194 SER B N 1
ATOM 4811 C CA . SER B 1 194 ? 13.453 -10.109 -17.812 1 97.19 194 SER B CA 1
ATOM 4812 C C . SER B 1 194 ? 12.82 -10.195 -16.438 1 97.19 194 SER B C 1
ATOM 4814 O O . SER B 1 194 ? 12.016 -11.086 -16.156 1 97.19 194 SER B O 1
ATOM 4816 N N . CYS B 1 195 ? 13.172 -9.297 -15.531 1 97.69 195 CYS B N 1
ATOM 4817 C CA . CYS B 1 195 ? 12.586 -9.297 -14.203 1 97.69 195 CYS B CA 1
ATOM 4818 C C . CYS B 1 195 ? 11.086 -9.008 -14.266 1 97.69 195 CYS B C 1
ATOM 4820 O O . CYS B 1 195 ? 10.305 -9.609 -13.531 1 97.69 195 CYS B O 1
ATOM 4822 N N . ALA B 1 196 ? 10.75 -8.094 -15.148 1 98.25 196 ALA B N 1
ATOM 4823 C CA . ALA B 1 196 ? 9.336 -7.777 -15.328 1 98.25 196 ALA B CA 1
ATOM 4824 C C . ALA B 1 196 ? 8.578 -8.969 -15.906 1 98.25 196 ALA B C 1
ATOM 4826 O O . ALA B 1 196 ? 7.492 -9.312 -15.438 1 98.25 196 ALA B O 1
ATOM 4827 N N . LEU B 1 197 ? 9.18 -9.578 -16.906 1 97.31 197 LEU B N 1
ATOM 4828 C CA . LEU B 1 197 ? 8.578 -10.734 -17.547 1 97.31 197 LEU B CA 1
ATOM 4829 C C . LEU B 1 197 ? 8.43 -11.891 -16.562 1 97.31 197 LEU B C 1
ATOM 4831 O O . LEU B 1 197 ? 7.379 -12.547 -16.516 1 97.31 197 LEU B O 1
ATOM 4835 N N . PHE B 1 198 ? 9.438 -12.07 -15.773 1 97.12 198 PHE B N 1
ATOM 4836 C CA . PHE B 1 198 ? 9.414 -13.125 -14.766 1 97.12 198 PHE B CA 1
ATOM 4837 C C . PHE B 1 198 ? 8.32 -12.859 -13.734 1 97.12 198 PHE B C 1
ATOM 4839 O O . PHE B 1 198 ? 7.586 -13.773 -13.352 1 97.12 198 PHE B O 1
ATOM 4846 N N . SER B 1 199 ? 8.203 -11.641 -13.305 1 98.19 199 SER B N 1
ATOM 4847 C CA . SER B 1 199 ? 7.207 -11.25 -12.312 1 98.19 199 SER B CA 1
ATOM 4848 C C . SER B 1 199 ? 5.793 -11.461 -12.844 1 98.19 199 SER B C 1
ATOM 4850 O O . SER B 1 199 ? 4.938 -12.008 -12.148 1 98.19 199 SER B O 1
ATOM 4852 N N . PHE B 1 200 ? 5.531 -11.039 -14.016 1 98.38 200 PHE B N 1
ATOM 4853 C CA . PHE B 1 200 ? 4.203 -11.203 -14.594 1 98.38 200 PHE B CA 1
ATOM 4854 C C . PHE B 1 200 ? 3.879 -12.672 -14.805 1 98.38 200 PHE B C 1
ATOM 4856 O O . PHE B 1 200 ? 2.748 -13.102 -14.57 1 98.38 200 PHE B O 1
ATOM 4863 N N . SER B 1 201 ? 4.844 -13.438 -15.242 1 96.31 201 SER B N 1
ATOM 4864 C CA . SER B 1 201 ? 4.652 -14.875 -15.367 1 96.31 201 SER B CA 1
ATOM 4865 C C . SER B 1 201 ? 4.258 -15.5 -14.039 1 96.31 201 SER B C 1
ATOM 4867 O O . SER B 1 201 ? 3.383 -16.359 -13.984 1 96.31 201 SER B O 1
ATOM 4869 N N . SER B 1 202 ? 4.965 -15.07 -12.992 1 96.5 202 SER B N 1
ATOM 4870 C CA . SER B 1 202 ? 4.641 -15.562 -11.656 1 96.5 202 SER B CA 1
ATOM 4871 C C . SER B 1 202 ? 3.213 -15.195 -11.266 1 96.5 202 SER B C 1
ATOM 4873 O O . SER B 1 202 ? 2.506 -16 -10.656 1 96.5 202 SER B O 1
ATOM 4875 N N . ILE B 1 203 ? 2.787 -14.031 -11.625 1 98.06 203 ILE B N 1
ATOM 4876 C CA . ILE B 1 203 ? 1.433 -13.578 -11.328 1 98.06 203 ILE B CA 1
ATOM 4877 C C . ILE B 1 203 ? 0.426 -14.422 -12.109 1 98.06 203 ILE B C 1
ATOM 4879 O O . ILE B 1 203 ? -0.606 -14.828 -11.562 1 98.06 203 ILE B O 1
ATOM 4883 N N . ILE B 1 204 ? 0.708 -14.703 -13.391 1 96.19 204 ILE B N 1
ATOM 4884 C CA . ILE B 1 204 ? -0.162 -15.539 -14.203 1 96.19 204 ILE B CA 1
ATOM 4885 C C . ILE B 1 204 ? -0.347 -16.906 -13.539 1 96.19 204 ILE B C 1
ATOM 4887 O O . ILE B 1 204 ? -1.46 -17.422 -13.484 1 96.19 204 ILE B O 1
ATOM 4891 N N . MET B 1 205 ? 0.698 -17.422 -13.016 1 94.81 205 MET B N 1
ATOM 4892 C CA . MET B 1 205 ? 0.664 -18.734 -12.391 1 94.81 205 MET B CA 1
ATOM 4893 C C . MET B 1 205 ? -0.241 -18.719 -11.164 1 94.81 205 MET B C 1
ATOM 4895 O O . MET B 1 205 ? -1.079 -19.609 -11 1 94.81 205 MET B O 1
ATOM 4899 N N . VAL B 1 206 ? -0.107 -17.75 -10.32 1 96.19 206 VAL B N 1
ATOM 4900 C CA . VAL B 1 206 ? -0.96 -17.625 -9.141 1 96.19 206 VAL B CA 1
ATOM 4901 C C . VAL B 1 206 ? -2.404 -17.375 -9.57 1 96.19 206 VAL B C 1
ATOM 4903 O O . VAL B 1 206 ? -3.332 -17.984 -9.023 1 96.19 206 VAL B O 1
ATOM 4906 N N . TRP B 1 207 ? -2.533 -16.547 -10.555 1 95 207 TRP B N 1
ATOM 4907 C CA . TRP B 1 207 ? -3.85 -16.141 -11.031 1 95 207 TRP B CA 1
ATOM 4908 C C . TRP B 1 207 ? -4.625 -17.328 -11.586 1 95 207 TRP B C 1
ATOM 4910 O O . TRP B 1 207 ? -5.801 -17.516 -11.266 1 95 207 TRP B O 1
ATOM 4920 N N . ILE B 1 208 ? -4.008 -18.141 -12.422 1 92.06 208 ILE B N 1
ATOM 4921 C CA . ILE B 1 208 ? -4.691 -19.266 -13.055 1 92.06 208 ILE B CA 1
ATOM 4922 C C . ILE B 1 208 ? -5.078 -20.297 -11.992 1 92.06 208 ILE B C 1
ATOM 4924 O O . ILE B 1 208 ? -6.086 -21 -12.133 1 92.06 208 ILE B O 1
ATOM 4928 N N . CYS B 1 209 ? -4.297 -20.375 -10.945 1 91.94 209 CYS B N 1
ATOM 4929 C CA . CYS B 1 209 ? -4.641 -21.266 -9.836 1 91.94 209 CYS B CA 1
ATOM 4930 C C . CYS B 1 209 ? -5.867 -20.75 -9.094 1 91.94 209 CYS B C 1
ATOM 4932 O O . CYS B 1 209 ? -6.633 -21.531 -8.531 1 91.94 209 CYS B O 1
ATOM 4934 N N . ALA B 1 210 ? -6.039 -19.469 -9.07 1 91.75 210 ALA B N 1
ATOM 4935 C CA . ALA B 1 210 ? -7.094 -18.844 -8.281 1 91.75 210 ALA B CA 1
ATOM 4936 C C . ALA B 1 210 ? -8.422 -18.844 -9.039 1 91.75 210 ALA B C 1
ATOM 4938 O O . ALA B 1 210 ? -9.492 -18.734 -8.43 1 91.75 210 ALA B O 1
ATOM 4939 N N . VAL B 1 211 ? -8.391 -18.859 -10.32 1 84.44 211 VAL B N 1
ATOM 4940 C CA . VAL B 1 211 ? -9.602 -18.781 -11.133 1 84.44 211 VAL B CA 1
ATOM 4941 C C . VAL B 1 211 ? -10.508 -19.969 -10.82 1 84.44 211 VAL B C 1
ATOM 4943 O O . VAL B 1 211 ? -10.062 -21.125 -10.812 1 84.44 211 VAL B O 1
ATOM 4946 N N . PRO B 1 212 ? -11.781 -19.547 -10.25 1 71.56 212 PRO B N 1
ATOM 4947 C CA . PRO B 1 212 ? -12.688 -20.641 -9.922 1 71.56 212 PRO B CA 1
ATOM 4948 C C . PRO B 1 212 ? -13.016 -21.531 -11.125 1 71.56 212 PRO B C 1
ATOM 4950 O O . PRO B 1 212 ? -13.055 -21.031 -12.258 1 71.56 212 PRO B O 1
ATOM 4953 N N . ALA B 1 213 ? -12.984 -22.812 -10.82 1 58.31 213 ALA B N 1
ATOM 4954 C CA . ALA B 1 213 ? -13.375 -23.812 -11.812 1 58.31 213 ALA B CA 1
ATOM 4955 C C . ALA B 1 213 ? -14.828 -23.625 -12.234 1 58.31 213 ALA B C 1
ATOM 4957 O O . ALA B 1 213 ? -15.273 -24.188 -13.234 1 58.31 213 ALA B O 1
ATOM 4958 N N . GLU B 1 214 ? -15.617 -22.828 -11.398 1 53.75 214 GLU B N 1
ATOM 4959 C CA . GLU B 1 214 ? -17.062 -22.828 -11.617 1 53.75 214 GLU B CA 1
ATOM 4960 C C . GLU B 1 214 ? -17.422 -22.109 -12.922 1 53.75 214 GLU B C 1
ATOM 4962 O O . GLU B 1 214 ? -18.594 -21.953 -13.242 1 53.75 214 GLU B O 1
ATOM 4967 N N . VAL B 1 215 ? -16.469 -21.359 -13.367 1 46.81 215 VAL B N 1
ATOM 4968 C CA . VAL B 1 215 ? -17.047 -20.734 -14.555 1 46.81 215 VAL B CA 1
ATOM 4969 C C . VAL B 1 215 ? -17.641 -21.812 -15.461 1 46.81 215 VAL B C 1
ATOM 4971 O O . VAL B 1 215 ? -16.984 -22.812 -15.766 1 46.81 215 VAL B O 1
ATOM 4974 N N . GLU B 1 216 ? -18.922 -21.906 -15.344 1 45.84 216 GLU B N 1
ATOM 4975 C CA . GLU B 1 216 ? -19.781 -22.891 -15.992 1 45.84 216 GLU B CA 1
ATOM 4976 C C . GLU B 1 216 ? -19.016 -23.641 -17.094 1 45.84 216 GLU B C 1
ATOM 4978 O O . GLU B 1 216 ? -19.234 -24.844 -17.281 1 45.84 216 GLU B O 1
ATOM 4983 N N . SER B 1 217 ? -18.281 -22.922 -17.859 1 45.72 217 SER B N 1
ATOM 4984 C CA . SER B 1 217 ? -17.844 -23.5 -19.125 1 45.72 217 SER B CA 1
ATOM 4985 C C . SER B 1 217 ? -16.562 -24.297 -18.953 1 45.72 217 SER B C 1
ATOM 4987 O O . SER B 1 217 ? -16.25 -25.172 -19.766 1 45.72 217 SER B O 1
ATOM 4989 N N . VAL B 1 218 ? -15.742 -23.906 -17.812 1 55.38 218 VAL B N 1
ATOM 4990 C CA . VAL B 1 218 ? -14.438 -24.562 -17.875 1 55.38 218 VAL B CA 1
ATOM 4991 C C . VAL B 1 218 ? -14.359 -25.656 -16.812 1 55.38 218 VAL B C 1
ATOM 4993 O O . VAL B 1 218 ? -14.461 -25.375 -15.617 1 55.38 218 VAL B O 1
ATOM 4996 N N . ARG B 1 219 ? -14.305 -27 -17.203 1 77.75 219 ARG B N 1
ATOM 4997 C CA . ARG B 1 219 ? -14.164 -28.188 -16.375 1 77.75 219 ARG B CA 1
ATOM 4998 C C . ARG B 1 219 ? -12.82 -28.219 -15.656 1 77.75 219 ARG B C 1
ATOM 5000 O O . ARG B 1 219 ? -11.828 -27.688 -16.188 1 77.75 219 ARG B O 1
ATOM 5007 N N . PRO B 1 220 ? -12.773 -28.594 -14.406 1 83.12 220 PRO B N 1
ATOM 5008 C CA . PRO B 1 220 ? -11.555 -28.625 -13.602 1 83.12 220 PRO B CA 1
ATOM 5009 C C . PRO B 1 220 ? -10.375 -29.25 -14.336 1 83.12 220 PRO B C 1
ATOM 5011 O O . PRO B 1 220 ? -9.227 -28.828 -14.148 1 83.12 220 PRO B O 1
ATOM 5014 N N . LEU B 1 221 ? -10.633 -30.203 -15.148 1 89.12 221 LEU B N 1
ATOM 5015 C CA . LEU B 1 221 ? -9.555 -30.844 -15.883 1 89.12 221 LEU B CA 1
ATOM 5016 C C . LEU B 1 221 ? -9.016 -29.938 -16.984 1 89.12 221 LEU B C 1
ATOM 5018 O O . LEU B 1 221 ? -7.812 -29.922 -17.25 1 89.12 221 LEU B O 1
ATOM 5022 N N . ASP B 1 222 ? -9.891 -29.203 -17.594 1 87.5 222 ASP B N 1
ATOM 5023 C CA . ASP B 1 222 ? -9.461 -28.219 -18.578 1 87.5 222 ASP B CA 1
ATOM 5024 C C . ASP B 1 222 ? -8.617 -27.125 -17.938 1 87.5 222 ASP B C 1
ATOM 5026 O O . ASP B 1 222 ? -7.629 -26.672 -18.516 1 87.5 222 ASP B O 1
ATOM 5030 N N . ASN B 1 223 ? -9.023 -26.797 -16.797 1 87.06 223 ASN B N 1
ATOM 5031 C CA . ASN B 1 223 ? -8.281 -25.781 -16.062 1 87.06 223 ASN B CA 1
ATOM 5032 C C . ASN B 1 223 ? -6.887 -26.266 -15.68 1 87.06 223 ASN B C 1
ATOM 5034 O O . ASN B 1 223 ? -5.938 -25.484 -15.656 1 87.06 223 ASN B O 1
ATOM 5038 N N . ALA B 1 224 ? -6.887 -27.5 -15.32 1 90.56 224 ALA B N 1
ATOM 5039 C CA . ALA B 1 224 ? -5.582 -28.078 -14.992 1 90.56 224 ALA B CA 1
ATOM 5040 C C . ALA B 1 224 ? -4.66 -28.078 -16.203 1 90.56 224 ALA B C 1
ATOM 5042 O O . ALA B 1 224 ? -3.48 -27.734 -16.094 1 90.56 224 ALA B O 1
ATOM 5043 N N . TYR B 1 225 ? -5.227 -28.5 -17.328 1 92.25 225 TYR B N 1
ATOM 5044 C CA . TYR B 1 225 ? -4.477 -28.469 -18.578 1 92.25 225 TYR B CA 1
ATOM 5045 C C . TYR B 1 225 ? -3.943 -27.062 -18.859 1 92.25 225 TYR B C 1
ATOM 5047 O O . TYR B 1 225 ? -2.764 -26.891 -19.172 1 92.25 225 TYR B O 1
ATOM 5055 N N . GLU B 1 226 ? -4.766 -26.109 -18.703 1 89.94 226 GLU B N 1
ATOM 5056 C CA . GLU B 1 226 ? -4.391 -24.719 -18.938 1 89.94 226 GLU B CA 1
ATOM 5057 C C . GLU B 1 226 ? -3.328 -24.266 -17.953 1 89.94 226 GLU B C 1
ATOM 5059 O O . GLU B 1 226 ? -2.41 -23.516 -18.312 1 89.94 226 GLU B O 1
ATOM 5064 N N . LEU B 1 227 ? -3.49 -24.625 -16.766 1 92.81 227 LEU B N 1
ATOM 5065 C CA . LEU B 1 227 ? -2.521 -24.281 -15.727 1 92.81 227 LEU B CA 1
ATOM 5066 C C . LEU B 1 227 ? -1.129 -24.781 -16.109 1 92.81 227 LEU B C 1
ATOM 5068 O O . LEU B 1 227 ? -0.161 -24.016 -16.047 1 92.81 227 LEU B O 1
ATOM 5072 N N . PHE B 1 228 ? -1.027 -26.031 -16.547 1 94.06 228 PHE B N 1
ATOM 5073 C CA . PHE B 1 228 ? 0.256 -26.609 -16.938 1 94.06 228 PHE B CA 1
ATOM 5074 C C . PHE B 1 228 ? 0.847 -25.844 -18.109 1 94.06 228 PHE B C 1
ATOM 5076 O O . PHE B 1 228 ? 2.037 -25.531 -18.125 1 94.06 228 PHE B O 1
ATOM 5083 N N . LYS B 1 229 ? 0.017 -25.531 -19.031 1 90.69 229 LYS B N 1
ATOM 5084 C CA . LYS B 1 229 ? 0.459 -24.828 -20.234 1 90.69 229 LYS B CA 1
ATOM 5085 C C . LYS B 1 229 ? 0.999 -23.453 -19.891 1 90.69 229 LYS B C 1
ATOM 5087 O O . LYS B 1 229 ? 2.061 -23.047 -20.375 1 90.69 229 LYS B O 1
ATOM 5092 N N . LEU B 1 230 ? 0.295 -22.734 -19.094 1 90.88 230 LEU B N 1
ATOM 5093 C CA . LEU B 1 230 ? 0.672 -21.375 -18.734 1 90.88 230 LEU B CA 1
ATOM 5094 C C . LEU B 1 230 ? 1.911 -21.359 -17.844 1 90.88 230 LEU B C 1
ATOM 5096 O O . LEU B 1 230 ? 2.795 -20.516 -18.016 1 90.88 230 LEU B O 1
ATOM 5100 N N . CYS B 1 231 ? 1.98 -22.281 -16.906 1 91.88 231 CYS B N 1
ATOM 5101 C CA . CYS B 1 231 ? 3.139 -22.359 -16.016 1 91.88 231 CYS B CA 1
ATOM 5102 C C . CYS B 1 231 ? 4.418 -22.578 -16.812 1 91.88 231 CYS B C 1
ATOM 5104 O O . CYS B 1 231 ? 5.457 -21.984 -16.5 1 91.88 231 CYS B O 1
ATOM 5106 N N . ARG B 1 232 ? 4.363 -23.344 -17.812 1 87.94 232 ARG B N 1
ATOM 5107 C CA . ARG B 1 232 ? 5.535 -23.688 -18.609 1 87.94 232 ARG B CA 1
ATOM 5108 C C . ARG B 1 232 ? 6.059 -22.469 -19.375 1 87.94 232 ARG B C 1
ATOM 5110 O O . ARG B 1 232 ? 7.203 -22.453 -19.812 1 87.94 232 ARG B O 1
ATOM 5117 N N . GLY B 1 233 ? 5.266 -21.438 -19.516 1 85.06 233 GLY B N 1
ATOM 5118 C CA . GLY B 1 233 ? 5.691 -20.219 -20.172 1 85.06 233 GLY B CA 1
ATOM 5119 C C . GLY B 1 233 ? 6.91 -19.578 -19.516 1 85.06 233 GLY B C 1
ATOM 5120 O O . GLY B 1 233 ? 7.688 -18.891 -20.188 1 85.06 233 GLY B O 1
ATOM 5121 N N . ILE B 1 234 ? 7.059 -19.859 -18.266 1 88.56 234 ILE B N 1
ATOM 5122 C CA . ILE B 1 234 ? 8.172 -19.281 -17.516 1 88.56 234 ILE B CA 1
ATOM 5123 C C . ILE B 1 234 ? 9.492 -19.828 -18.047 1 88.56 234 ILE B C 1
ATOM 5125 O O . ILE B 1 234 ? 10.547 -19.219 -17.875 1 88.56 234 ILE B O 1
ATOM 5129 N N . LEU B 1 235 ? 9.492 -21.047 -18.703 1 89 235 LEU B N 1
ATOM 5130 C CA . LEU B 1 235 ? 10.68 -21.672 -19.266 1 89 235 LEU B CA 1
ATOM 5131 C C . LEU B 1 235 ? 11.258 -20.844 -20.391 1 89 235 LEU B C 1
ATOM 5133 O O . LEU B 1 235 ? 12.438 -20.984 -20.734 1 89 235 LEU B O 1
ATOM 5137 N N . ALA B 1 236 ? 10.438 -19.984 -20.984 1 89.06 236 ALA B N 1
ATOM 5138 C CA . ALA B 1 236 ? 10.922 -19.078 -22.016 1 89.06 236 ALA B CA 1
ATOM 5139 C C . ALA B 1 236 ? 11.969 -18.125 -21.469 1 89.06 236 ALA B C 1
ATOM 5141 O O . ALA B 1 236 ? 12.734 -17.516 -22.219 1 89.06 236 ALA B O 1
ATOM 5142 N N . LEU B 1 237 ? 12.031 -18.031 -20.156 1 92.44 237 LEU B N 1
ATOM 5143 C CA . LEU B 1 237 ? 12.938 -17.094 -19.516 1 92.44 237 LEU B CA 1
ATOM 5144 C C . LEU B 1 237 ? 14.133 -17.812 -18.906 1 92.44 237 LEU B C 1
ATOM 5146 O O . LEU B 1 237 ? 14.883 -17.234 -18.125 1 92.44 237 LEU B O 1
ATOM 5150 N N . LYS B 1 238 ? 14.352 -19.062 -19.25 1 89.44 238 LYS B N 1
ATOM 5151 C CA . LYS B 1 238 ? 15.383 -19.906 -18.656 1 89.44 238 LYS B CA 1
ATOM 5152 C C . LYS B 1 238 ? 16.766 -19.25 -18.781 1 89.44 238 LYS B C 1
ATOM 5154 O O . LYS B 1 238 ? 17.562 -19.297 -17.844 1 89.44 238 LYS B O 1
ATOM 5159 N N . ASP B 1 239 ? 17.031 -18.625 -19.906 1 91.12 239 ASP B N 1
ATOM 5160 C CA . ASP B 1 239 ? 18.344 -18.031 -20.172 1 91.12 239 ASP B CA 1
ATOM 5161 C C . ASP B 1 239 ? 18.562 -16.766 -19.344 1 91.12 239 ASP B C 1
ATOM 5163 O O . ASP B 1 239 ? 19.688 -16.266 -19.234 1 91.12 239 ASP B O 1
ATOM 5167 N N . PHE B 1 240 ? 17.547 -16.25 -18.781 1 93.12 240 PHE B N 1
ATOM 5168 C CA . PHE B 1 240 ? 17.641 -14.984 -18.062 1 93.12 240 PHE B CA 1
ATOM 5169 C C . PHE B 1 240 ? 17.5 -15.203 -16.562 1 93.12 240 PHE B C 1
ATOM 5171 O O . PHE B 1 240 ? 17.469 -14.25 -15.781 1 93.12 240 PHE B O 1
ATOM 5178 N N . LEU B 1 241 ? 17.438 -16.469 -16.125 1 90.88 241 LEU B N 1
ATOM 5179 C CA . LEU B 1 241 ? 17.266 -16.766 -14.703 1 90.88 241 LEU B CA 1
ATOM 5180 C C . LEU B 1 241 ? 18.469 -16.266 -13.891 1 90.88 241 LEU B C 1
ATOM 5182 O O . LEU B 1 241 ? 18.312 -15.914 -12.719 1 90.88 241 LEU B O 1
ATOM 5186 N N . GLY B 1 242 ? 19.609 -16.234 -14.547 1 91.25 242 GLY B N 1
ATOM 5187 C CA . GLY B 1 242 ? 20.766 -15.641 -13.891 1 91.25 242 GLY B CA 1
ATOM 5188 C C . GLY B 1 242 ? 20.562 -14.18 -13.539 1 91.25 242 GLY B C 1
ATOM 5189 O O . GLY B 1 242 ? 20.922 -13.742 -12.445 1 91.25 242 GLY B O 1
ATOM 5190 N N . VAL B 1 243 ? 19.953 -13.453 -14.445 1 95.44 243 VAL B N 1
ATOM 5191 C CA . VAL B 1 243 ? 19.656 -12.039 -14.234 1 95.44 243 VAL B CA 1
ATOM 5192 C C . VAL B 1 243 ? 18.656 -11.883 -13.086 1 95.44 243 VAL B C 1
ATOM 5194 O O . VAL B 1 243 ? 18.828 -11.031 -12.219 1 95.44 243 VAL B O 1
ATOM 5197 N N . VAL B 1 244 ? 17.688 -12.703 -13.055 1 94.62 244 VAL B N 1
ATOM 5198 C CA . VAL B 1 244 ? 16.656 -12.656 -12.023 1 94.62 244 VAL B CA 1
ATOM 5199 C C . VAL B 1 244 ? 17.266 -12.984 -10.664 1 94.62 244 VAL B C 1
ATOM 5201 O O . VAL B 1 244 ? 16.953 -12.344 -9.664 1 94.62 244 VAL B O 1
ATOM 5204 N N . ARG B 1 245 ? 18.188 -13.914 -10.656 1 92.5 245 ARG B N 1
ATOM 5205 C CA . ARG B 1 245 ? 18.844 -14.336 -9.422 1 92.5 245 ARG B CA 1
ATOM 5206 C C . ARG B 1 245 ? 19.703 -13.211 -8.844 1 92.5 245 ARG B C 1
ATOM 5208 O O . ARG B 1 245 ? 19.844 -13.102 -7.625 1 92.5 245 ARG B O 1
ATOM 5215 N N . ASN B 1 246 ? 20.188 -12.461 -9.688 1 94.31 246 ASN B N 1
ATOM 5216 C CA . ASN B 1 246 ? 21.047 -11.359 -9.25 1 94.31 246 ASN B CA 1
ATOM 5217 C C . ASN B 1 246 ? 20.25 -10.062 -9.094 1 94.31 246 ASN B C 1
ATOM 5219 O O . ASN B 1 246 ? 20.828 -8.977 -9.062 1 94.31 246 ASN B O 1
ATOM 5223 N N . SER B 1 247 ? 18.984 -10.172 -9.047 1 96.19 247 SER B N 1
ATOM 5224 C CA . SER B 1 247 ? 18.094 -9.039 -8.859 1 96.19 247 SER B CA 1
ATOM 5225 C C . SER B 1 247 ? 17.391 -9.094 -7.512 1 96.19 247 SER B C 1
ATOM 5227 O O . SER B 1 247 ? 17.562 -10.055 -6.758 1 96.19 247 SER B O 1
ATOM 5229 N N . PRO B 1 248 ? 16.625 -8.062 -7.16 1 95.75 248 PRO B N 1
ATOM 5230 C CA . PRO B 1 248 ? 15.875 -8.086 -5.906 1 95.75 248 PRO B CA 1
ATOM 5231 C C . PRO B 1 248 ? 14.836 -9.203 -5.867 1 95.75 248 PRO B C 1
ATOM 5233 O O . PRO B 1 248 ? 14.258 -9.477 -4.809 1 95.75 248 PRO B O 1
ATOM 5236 N N . LEU B 1 249 ? 14.633 -9.898 -6.984 1 96.69 249 LEU B N 1
ATOM 5237 C CA . LEU B 1 249 ? 13.656 -10.984 -7.035 1 96.69 249 LEU B CA 1
ATOM 5238 C C . LEU B 1 249 ? 14.273 -12.289 -6.559 1 96.69 249 LEU B C 1
ATOM 5240 O O . LEU B 1 249 ? 13.594 -13.312 -6.48 1 96.69 249 LEU B O 1
ATOM 5244 N N . ASN B 1 250 ? 15.477 -12.281 -6.133 1 94.62 250 ASN B N 1
ATOM 5245 C CA . ASN B 1 250 ? 16.25 -13.469 -5.77 1 94.62 250 ASN B CA 1
ATOM 5246 C C . ASN B 1 250 ? 15.508 -14.328 -4.754 1 94.62 250 ASN B C 1
ATOM 5248 O O . ASN B 1 250 ? 15.523 -15.562 -4.848 1 94.62 250 ASN B O 1
ATOM 5252 N N . PRO B 1 251 ? 14.852 -13.758 -3.793 1 92.81 251 PRO B N 1
ATOM 5253 C CA . PRO B 1 251 ? 14.18 -14.578 -2.781 1 92.81 251 PRO B CA 1
ATOM 5254 C C . PRO B 1 251 ? 13.094 -15.477 -3.375 1 92.81 251 PRO B C 1
ATOM 5256 O O . PRO B 1 251 ? 12.688 -16.453 -2.748 1 92.81 251 PRO B O 1
ATOM 5259 N N . LEU B 1 252 ? 12.602 -15.148 -4.566 1 92.25 252 LEU B N 1
ATOM 5260 C CA . LEU B 1 252 ? 11.594 -15.984 -5.203 1 92.25 252 LEU B CA 1
ATOM 5261 C C . LEU B 1 252 ? 12.211 -17.266 -5.746 1 92.25 252 LEU B C 1
ATOM 5263 O O . LEU B 1 252 ? 11.492 -18.234 -6.031 1 92.25 252 LEU B O 1
ATOM 5267 N N . LEU B 1 253 ? 13.539 -17.188 -5.977 1 86.38 253 LEU B N 1
ATOM 5268 C CA . LEU B 1 253 ? 14.25 -18.344 -6.527 1 86.38 253 LEU B CA 1
ATOM 5269 C C . LEU B 1 253 ? 14.969 -19.109 -5.43 1 86.38 253 LEU B C 1
ATOM 5271 O O . LEU B 1 253 ? 16.109 -19.562 -5.621 1 86.38 253 LEU B O 1
ATOM 5275 N N . SER B 1 254 ? 14.195 -19.328 -4.328 1 71.19 254 SER B N 1
ATOM 5276 C CA . SER B 1 254 ? 14.766 -19.969 -3.152 1 71.19 254 SER B CA 1
ATOM 5277 C C . SER B 1 254 ? 15.609 -21.172 -3.549 1 71.19 254 SER B C 1
ATOM 5279 O O . SER B 1 254 ? 15.32 -21.844 -4.543 1 71.19 254 SER B O 1
ATOM 5281 N N . PRO B 1 255 ? 16.688 -21.328 -2.83 1 60.84 255 PRO B N 1
ATOM 5282 C CA . PRO B 1 255 ? 17.484 -22.547 -3.037 1 60.84 255 PRO B CA 1
ATOM 5283 C C . PRO B 1 255 ? 16.641 -23.812 -2.953 1 60.84 255 PRO B C 1
ATOM 5285 O O . PRO B 1 255 ? 17.016 -24.844 -3.531 1 60.84 255 PRO B O 1
ATOM 5288 N N . ASP B 1 256 ? 15.555 -23.656 -2.301 1 57.88 256 ASP B N 1
ATOM 5289 C CA . ASP B 1 256 ? 14.68 -24.812 -2.146 1 57.88 256 ASP B CA 1
ATOM 5290 C C . ASP B 1 256 ? 14.164 -25.297 -3.498 1 57.88 256 ASP B C 1
ATOM 5292 O O . ASP B 1 256 ? 13.812 -26.469 -3.652 1 57.88 256 ASP B O 1
ATOM 5296 N N . TYR B 1 257 ? 14.117 -24.328 -4.391 1 58.44 257 TYR B N 1
ATOM 5297 C CA . TYR B 1 257 ? 13.617 -24.703 -5.711 1 58.44 257 TYR B CA 1
ATOM 5298 C C . TYR B 1 257 ? 14.703 -25.375 -6.535 1 58.44 257 TYR B C 1
ATOM 5300 O O . TYR B 1 257 ? 14.406 -26.078 -7.512 1 58.44 257 TYR B O 1
ATOM 5308 N N . MET B 1 258 ? 15.906 -25 -6.059 1 54.41 258 MET B N 1
ATOM 5309 C CA . MET B 1 258 ? 17.047 -25.406 -6.859 1 54.41 258 MET B CA 1
ATOM 5310 C C . MET B 1 258 ? 17.688 -26.672 -6.285 1 54.41 258 MET B C 1
ATOM 5312 O O . MET B 1 258 ? 18.781 -27.062 -6.703 1 54.41 258 MET B O 1
ATOM 5316 N N . LEU B 1 259 ? 17.094 -27.125 -5.281 1 49.09 259 LEU B N 1
ATOM 5317 C CA . LEU B 1 259 ? 17.766 -28.328 -4.785 1 49.09 259 LEU B CA 1
ATOM 5318 C C . LEU B 1 259 ? 18.031 -29.312 -5.918 1 49.09 259 LEU B C 1
ATOM 5320 O O . LEU B 1 259 ? 17.094 -29.719 -6.617 1 49.09 259 LEU B O 1
ATOM 5324 N N . GLU B 1 260 ? 19.188 -29.203 -6.363 1 49.72 260 GLU B N 1
ATOM 5325 C CA . GLU B 1 260 ? 19.625 -30.234 -7.305 1 49.72 260 GLU B CA 1
ATOM 5326 C C . GLU B 1 260 ? 19.344 -31.625 -6.762 1 49.72 260 GLU B C 1
ATOM 5328 O O . GLU B 1 260 ? 19.422 -31.859 -5.555 1 49.72 260 GLU B O 1
ATOM 5333 N N . ALA B 1 261 ? 18.578 -32.406 -7.508 1 49.59 261 ALA B N 1
ATOM 5334 C CA . ALA B 1 261 ? 18.188 -33.812 -7.242 1 49.59 261 ALA B CA 1
ATOM 5335 C C . ALA B 1 261 ? 19.25 -34.5 -6.398 1 49.59 261 ALA B C 1
ATOM 5337 O O . ALA B 1 261 ? 18.906 -35.312 -5.539 1 49.59 261 ALA B O 1
ATOM 5338 N N . HIS B 1 262 ? 20.484 -34.062 -6.621 1 46.78 262 HIS B N 1
ATOM 5339 C CA . HIS B 1 262 ? 21.578 -34.812 -6.008 1 46.78 262 HIS B CA 1
ATOM 5340 C C . HIS B 1 262 ? 21.688 -34.531 -4.516 1 46.78 262 HIS B C 1
ATOM 5342 O O . HIS B 1 262 ? 22.281 -35.281 -3.768 1 46.78 262 HIS B O 1
ATOM 5348 N N . GLU B 1 263 ? 21.062 -33.406 -4.105 1 55.5 263 GLU B N 1
ATOM 5349 C CA . GLU B 1 263 ? 21.25 -33.031 -2.701 1 55.5 263 GLU B CA 1
ATOM 5350 C C . GLU B 1 263 ? 20.125 -33.594 -1.833 1 55.5 263 GLU B C 1
ATOM 5352 O O . GLU B 1 263 ? 20.188 -33.531 -0.604 1 55.5 263 GLU B O 1
ATOM 5357 N N . ILE B 1 264 ? 19.172 -34.062 -2.451 1 58.84 264 ILE B N 1
ATOM 5358 C CA . ILE B 1 264 ? 18.078 -34.688 -1.684 1 58.84 264 ILE B CA 1
ATOM 5359 C C . ILE B 1 264 ? 18.438 -36.125 -1.359 1 58.84 264 ILE B C 1
ATOM 5361 O O . ILE B 1 264 ? 18.672 -36.938 -2.262 1 58.84 264 ILE B O 1
ATOM 5365 N N . PRO B 1 265 ? 18.875 -36.406 -0.09 1 56 265 PRO B N 1
ATOM 5366 C CA . PRO B 1 265 ? 19.219 -37.812 0.248 1 56 265 PRO B CA 1
ATOM 5367 C C . PRO B 1 265 ? 18.266 -38.812 -0.4 1 56 265 PRO B C 1
ATOM 5369 O O . PRO B 1 265 ? 17.047 -38.688 -0.311 1 56 265 PRO B O 1
ATOM 5372 N N . LYS B 1 266 ? 18.859 -39.594 -1.288 1 55.22 266 LYS B N 1
ATOM 5373 C CA . LYS B 1 266 ? 18.172 -40.719 -1.917 1 55.22 266 LYS B CA 1
ATOM 5374 C C . LYS B 1 266 ? 17.734 -41.75 -0.877 1 55.22 266 LYS B C 1
ATOM 5376 O O . LYS B 1 266 ? 18.438 -42 0.103 1 55.22 266 LYS B O 1
ATOM 5381 N N . GLY B 1 267 ? 16.516 -42.156 -0.879 1 58.31 267 GLY B N 1
ATOM 5382 C CA . GLY B 1 267 ? 16.094 -43.281 -0.073 1 58.31 267 GLY B CA 1
ATOM 5383 C C . GLY B 1 267 ? 15.32 -42.875 1.169 1 58.31 267 GLY B C 1
ATOM 5384 O O . GLY B 1 267 ? 14.859 -43.75 1.927 1 58.31 267 GLY B O 1
ATOM 5385 N N . MET B 1 268 ? 15.414 -41.562 1.375 1 65.31 268 MET B N 1
ATOM 5386 C CA . MET B 1 268 ? 14.695 -41.219 2.602 1 65.31 268 MET B CA 1
ATOM 5387 C C . MET B 1 268 ? 13.188 -41.281 2.379 1 65.31 268 MET B C 1
ATOM 5389 O O . MET B 1 268 ? 12.703 -40.875 1.316 1 65.31 268 MET B O 1
ATOM 5393 N N . GLY B 1 269 ? 12.5 -41.938 3.188 1 77.25 269 GLY B N 1
ATOM 5394 C CA . GLY B 1 269 ? 11.047 -42.062 3.178 1 77.25 269 GLY B CA 1
ATOM 5395 C C . GLY B 1 269 ? 10.328 -40.75 3.221 1 77.25 269 GLY B C 1
ATOM 5396 O O . GLY B 1 269 ? 10.945 -39.719 3.492 1 77.25 269 GLY B O 1
ATOM 5397 N N . PHE B 1 270 ? 9.18 -40.719 2.586 1 87.88 270 PHE B N 1
ATOM 5398 C CA . PHE B 1 270 ? 8.312 -39.531 2.623 1 87.88 270 PHE B CA 1
ATOM 5399 C C . PHE B 1 270 ? 7.578 -39.469 3.957 1 87.88 270 PHE B C 1
ATOM 5401 O O . PHE B 1 270 ? 6.938 -40.406 4.387 1 87.88 270 PHE B O 1
ATOM 5408 N N . ARG B 1 271 ? 7.758 -38.406 4.707 1 87.44 271 ARG B N 1
ATOM 5409 C CA . ARG B 1 271 ? 7.016 -38.156 5.941 1 87.44 271 ARG B CA 1
ATOM 5410 C C . ARG B 1 271 ? 5.746 -37.375 5.672 1 87.44 271 ARG B C 1
ATOM 5412 O O . ARG B 1 271 ? 4.652 -37.75 6.082 1 87.44 271 ARG B O 1
ATOM 5419 N N . LEU B 1 272 ? 5.887 -36.25 4.926 1 90.38 272 LEU B N 1
ATOM 5420 C CA . LEU B 1 272 ? 4.738 -35.406 4.598 1 90.38 272 LEU B CA 1
ATOM 5421 C C . LEU B 1 272 ? 3.795 -36.156 3.643 1 90.38 272 LEU B C 1
ATOM 5423 O O . LEU B 1 272 ? 2.572 -36.062 3.803 1 90.38 272 LEU B O 1
ATOM 5427 N N . PHE B 1 273 ? 4.465 -36.812 2.674 1 93.75 273 PHE B N 1
ATOM 5428 C CA . PHE B 1 273 ? 3.705 -37.594 1.712 1 93.75 273 PHE B CA 1
ATOM 5429 C C . PHE B 1 273 ? 3.727 -39.062 2.084 1 93.75 273 PHE B C 1
ATOM 5431 O O . PHE B 1 273 ? 4.121 -39.906 1.275 1 93.75 273 PHE B O 1
ATOM 5438 N N . ALA B 1 274 ? 3.164 -39.344 3.234 1 91 274 ALA B N 1
ATOM 5439 C CA . ALA B 1 274 ? 3.184 -40.719 3.742 1 91 274 ALA B CA 1
ATOM 5440 C C . ALA B 1 274 ? 2.516 -41.688 2.76 1 91 274 ALA B C 1
ATOM 5442 O O . ALA B 1 274 ? 1.394 -41.438 2.311 1 91 274 ALA B O 1
ATOM 5443 N N . GLY B 1 275 ? 3.27 -42.781 2.424 1 91.5 275 GLY B N 1
ATOM 5444 C CA . GLY B 1 275 ? 2.715 -43.812 1.562 1 91.5 275 GLY B CA 1
ATOM 5445 C C . GLY B 1 275 ? 3.021 -43.594 0.092 1 91.5 275 GLY B C 1
ATOM 5446 O O . GLY B 1 275 ? 2.76 -44.469 -0.741 1 91.5 275 GLY B O 1
ATOM 5447 N N . LEU B 1 276 ? 3.545 -42.469 -0.278 1 95.12 276 LEU B N 1
ATOM 5448 C CA . LEU B 1 276 ? 3.779 -42.125 -1.671 1 95.12 276 LEU B CA 1
ATOM 5449 C C . LEU B 1 276 ? 4.707 -43.125 -2.344 1 95.12 276 LEU B C 1
ATOM 5451 O O . LEU B 1 276 ? 4.52 -43.469 -3.514 1 95.12 276 LEU B O 1
ATOM 5455 N N . GLY B 1 277 ? 5.73 -43.594 -1.637 1 92.5 277 GLY B N 1
ATOM 5456 C CA . GLY B 1 277 ? 6.652 -44.562 -2.205 1 92.5 277 GLY B CA 1
ATOM 5457 C C . GLY B 1 277 ? 5.957 -45.781 -2.775 1 92.5 277 GLY B C 1
ATOM 5458 O O . GLY B 1 277 ? 6.23 -46.188 -3.91 1 92.5 277 GLY B O 1
ATOM 5459 N N . ASP B 1 278 ? 5.062 -46.344 -2.006 1 93.62 278 ASP B N 1
ATOM 5460 C CA . ASP B 1 278 ? 4.305 -47.531 -2.441 1 93.62 278 ASP B CA 1
ATOM 5461 C C . ASP B 1 278 ? 3.422 -47.188 -3.643 1 93.62 278 ASP B C 1
ATOM 5463 O O . ASP B 1 278 ? 3.268 -48 -4.555 1 93.62 278 ASP B O 1
ATOM 5467 N N . GLN B 1 279 ? 2.838 -46.031 -3.576 1 95.69 279 GLN B N 1
ATOM 5468 C CA . GLN B 1 279 ? 1.941 -45.625 -4.652 1 95.69 279 GLN B CA 1
ATOM 5469 C C . GLN B 1 279 ? 2.701 -45.438 -5.961 1 95.69 279 GLN B C 1
ATOM 5471 O O . GLN B 1 279 ? 2.188 -45.781 -7.035 1 95.69 279 GLN B O 1
ATOM 5476 N N . LEU B 1 280 ? 3.893 -44.875 -5.859 1 95.56 280 LEU B N 1
ATOM 5477 C CA . LEU B 1 280 ? 4.719 -44.719 -7.051 1 95.56 280 LEU B CA 1
ATOM 5478 C C . LEU B 1 280 ? 5.074 -46.062 -7.664 1 95.56 280 LEU B C 1
ATOM 5480 O O . LEU B 1 280 ? 5.086 -46.219 -8.891 1 95.56 280 LEU B O 1
ATOM 5484 N N . CYS B 1 281 ? 5.332 -47.031 -6.852 1 93.62 281 CYS B N 1
ATOM 5485 C CA . CYS B 1 281 ? 5.602 -48.375 -7.324 1 93.62 281 CYS B CA 1
ATOM 5486 C C . CYS B 1 281 ? 4.387 -48.969 -8.039 1 93.62 281 CYS B C 1
ATOM 5488 O O . CYS B 1 281 ? 4.52 -49.594 -9.086 1 93.62 281 CYS B O 1
ATOM 5490 N N . ARG B 1 282 ? 3.299 -48.75 -7.473 1 94.69 282 ARG B N 1
ATOM 5491 C CA . ARG B 1 282 ? 2.055 -49.25 -8.07 1 94.69 282 ARG B CA 1
ATOM 5492 C C . ARG B 1 282 ? 1.806 -48.594 -9.422 1 94.69 282 ARG B C 1
ATOM 5494 O O . ARG B 1 282 ? 1.382 -49.25 -10.367 1 94.69 282 ARG B O 1
ATOM 5501 N N . LEU B 1 283 ? 2.047 -47.281 -9.516 1 96.12 283 LEU B N 1
ATOM 5502 C CA . LEU B 1 283 ? 1.869 -46.562 -10.758 1 96.12 283 LEU B CA 1
ATOM 5503 C C . LEU B 1 283 ? 2.803 -47.094 -11.844 1 96.12 283 LEU B C 1
ATOM 5505 O O . LEU B 1 283 ? 2.385 -47.281 -12.984 1 96.12 283 LEU B O 1
ATOM 5509 N N . ARG B 1 284 ? 4.027 -47.312 -11.508 1 94.31 284 ARG B N 1
ATOM 5510 C CA . ARG B 1 284 ? 5.008 -47.812 -12.469 1 94.31 284 ARG B CA 1
ATOM 5511 C C . ARG B 1 284 ? 4.648 -49.219 -12.93 1 94.31 284 ARG B C 1
ATOM 5513 O O . ARG B 1 284 ? 4.848 -49.562 -14.094 1 94.31 284 ARG B O 1
ATOM 5520 N N . SER B 1 285 ? 4.176 -50.031 -11.984 1 94.31 285 SER B N 1
ATOM 5521 C CA . SER B 1 285 ? 3.74 -51.375 -12.336 1 94.31 285 SER B CA 1
ATOM 5522 C C . SER B 1 285 ? 2.566 -51.344 -13.312 1 94.31 285 SER B C 1
ATOM 5524 O O . SER B 1 285 ? 2.529 -52.094 -14.281 1 94.31 285 SER B O 1
ATOM 5526 N N . LYS B 1 286 ? 1.63 -50.5 -13 1 95 286 LYS B N 1
ATOM 5527 C CA . LYS B 1 286 ? 0.489 -50.344 -13.898 1 95 286 LYS B CA 1
ATOM 5528 C C . LYS B 1 286 ? 0.935 -49.875 -15.281 1 95 286 LYS B C 1
ATOM 5530 O O . LYS B 1 286 ? 0.441 -50.344 -16.297 1 95 286 LYS B O 1
ATOM 5535 N N . LEU B 1 287 ? 1.84 -48.938 -15.328 1 94.75 287 LEU B N 1
ATOM 5536 C CA . LEU B 1 287 ? 2.373 -48.406 -16.578 1 94.75 287 LEU B CA 1
ATOM 5537 C C . LEU B 1 287 ? 3.059 -49.5 -17.375 1 94.75 287 LEU B C 1
ATOM 5539 O O . LEU B 1 287 ? 2.914 -49.562 -18.609 1 94.75 287 LEU B O 1
ATOM 5543 N N . ALA B 1 288 ? 3.781 -50.344 -16.703 1 92.25 288 ALA B N 1
ATOM 5544 C CA . ALA B 1 288 ? 4.5 -51.438 -17.359 1 92.25 288 ALA B CA 1
ATOM 5545 C C . ALA B 1 288 ? 3.535 -52.438 -17.984 1 92.25 288 ALA B C 1
ATOM 5547 O O . ALA B 1 288 ? 3.844 -53.062 -19 1 92.25 288 ALA B O 1
ATOM 5548 N N . SER B 1 289 ? 2.406 -52.562 -17.391 1 91.56 289 SER B N 1
ATOM 5549 C CA . SER B 1 289 ? 1.438 -53.531 -17.875 1 91.56 289 SER B CA 1
ATOM 5550 C C . SER B 1 289 ? 0.603 -53 -19.016 1 91.56 289 SER B C 1
ATOM 5552 O O . SER B 1 289 ? -0.035 -53.75 -19.75 1 91.56 289 SER B O 1
ATOM 5554 N N . GLU B 1 290 ? 0.61 -51.688 -19.234 1 91.62 290 GLU B N 1
ATOM 5555 C CA . GLU B 1 290 ? -0.175 -51.031 -20.297 1 91.62 290 GLU B CA 1
ATOM 5556 C C . GLU B 1 290 ? 0.486 -51.219 -21.656 1 91.62 290 GLU B C 1
ATOM 5558 O O . GLU B 1 290 ? 1.713 -51.281 -21.75 1 91.62 290 GLU B O 1
ATOM 5563 N N . THR B 1 291 ? -0.273 -51.406 -22.656 1 91.88 291 THR B N 1
ATOM 5564 C CA . THR B 1 291 ? 0.227 -51.469 -24.031 1 91.88 291 THR B CA 1
ATOM 5565 C C . THR B 1 291 ? 0.393 -50.031 -24.594 1 91.88 291 THR B C 1
ATOM 5567 O O . THR B 1 291 ? -0.554 -49.469 -25.125 1 91.88 291 THR B O 1
ATOM 5570 N N . LEU B 1 292 ? 1.505 -49.469 -24.391 1 92.5 292 LEU B N 1
ATOM 5571 C CA . LEU B 1 292 ? 1.823 -48.094 -24.844 1 92.5 292 LEU B CA 1
ATOM 5572 C C . LEU B 1 292 ? 3.037 -48.125 -25.766 1 92.5 292 LEU B C 1
ATOM 5574 O O . LEU B 1 292 ? 3.842 -49.062 -25.734 1 92.5 292 LEU B O 1
ATOM 5578 N N . SER B 1 293 ? 3.057 -47.156 -26.656 1 94.56 293 SER B N 1
ATOM 5579 C CA . SER B 1 293 ? 4.281 -46.969 -27.422 1 94.56 293 SER B CA 1
ATOM 5580 C C . SER B 1 293 ? 5.457 -46.625 -26.516 1 94.56 293 SER B C 1
ATOM 5582 O O . SER B 1 293 ? 5.262 -46.156 -25.391 1 94.56 293 SER B O 1
ATOM 5584 N N . GLU B 1 294 ? 6.656 -46.844 -26.953 1 92.19 294 GLU B N 1
ATOM 5585 C CA . GLU B 1 294 ? 7.859 -46.562 -26.172 1 92.19 294 GLU B CA 1
ATOM 5586 C C . GLU B 1 294 ? 7.957 -45.062 -25.844 1 92.19 294 GLU B C 1
ATOM 5588 O O . GLU B 1 294 ? 8.383 -44.719 -24.75 1 92.19 294 GLU B O 1
ATOM 5593 N N . SER B 1 295 ? 7.602 -44.281 -26.812 1 94.06 295 SER B N 1
ATOM 5594 C CA . SER B 1 295 ? 7.652 -42.844 -26.609 1 94.06 295 SER B CA 1
ATOM 5595 C C . SER B 1 295 ? 6.684 -42.406 -25.516 1 94.06 295 SER B C 1
ATOM 5597 O O . SER B 1 295 ? 7.039 -41.594 -24.656 1 94.06 295 SER B O 1
ATOM 5599 N N . THR B 1 296 ? 5.469 -42.906 -25.562 1 95.75 296 THR B N 1
ATOM 5600 C CA . THR B 1 296 ? 4.465 -42.562 -24.562 1 95.75 296 THR B CA 1
ATOM 5601 C C . THR B 1 296 ? 4.883 -43.031 -23.188 1 95.75 296 THR B C 1
ATOM 5603 O O . THR B 1 296 ? 4.688 -42.344 -22.188 1 95.75 296 THR B O 1
ATOM 5606 N N . ARG B 1 297 ? 5.43 -44.219 -23.156 1 95.25 297 ARG B N 1
ATOM 5607 C CA . ARG B 1 297 ? 5.914 -44.781 -21.891 1 95.25 297 ARG B CA 1
ATOM 5608 C C . ARG B 1 297 ? 7.016 -43.906 -21.297 1 95.25 297 ARG B C 1
ATOM 5610 O O . ARG B 1 297 ? 7.051 -43.688 -20.078 1 95.25 297 ARG B O 1
ATOM 5617 N N . TYR B 1 298 ? 7.844 -43.469 -22.172 1 94.62 298 TYR B N 1
ATOM 5618 C CA . TYR B 1 298 ? 8.914 -42.594 -21.734 1 94.62 298 TYR B CA 1
ATOM 5619 C C . TYR B 1 298 ? 8.344 -41.312 -21.109 1 94.62 298 TYR B C 1
ATOM 5621 O O . TYR B 1 298 ? 8.805 -40.844 -20.062 1 94.62 298 TYR B O 1
ATOM 5629 N N . VAL B 1 299 ? 7.359 -40.719 -21.766 1 96.19 299 VAL B N 1
ATOM 5630 C CA . VAL B 1 299 ? 6.73 -39.469 -21.312 1 96.19 299 VAL B CA 1
ATOM 5631 C C . VAL B 1 299 ? 6.121 -39.688 -19.938 1 96.19 299 VAL B C 1
ATOM 5633 O O . VAL B 1 299 ? 6.289 -38.844 -19.031 1 96.19 299 VAL B O 1
ATOM 5636 N N . TYR B 1 300 ? 5.445 -40.781 -19.672 1 97.06 300 TYR B N 1
ATOM 5637 C CA . TYR B 1 300 ? 4.828 -41.094 -18.391 1 97.06 300 TYR B CA 1
ATOM 5638 C C . TYR B 1 300 ? 5.887 -41.312 -17.312 1 97.06 300 TYR B C 1
ATOM 5640 O O . TYR B 1 300 ? 5.754 -40.844 -16.188 1 97.06 300 TYR B O 1
ATOM 5648 N N . ASN B 1 301 ? 6.871 -42.062 -17.703 1 95.12 301 ASN B N 1
ATOM 5649 C CA . ASN B 1 301 ? 7.938 -42.312 -16.734 1 95.12 301 ASN B CA 1
ATOM 5650 C C . ASN B 1 301 ? 8.609 -41 -16.297 1 95.12 301 ASN B C 1
ATOM 5652 O O . ASN B 1 301 ? 8.938 -40.844 -15.125 1 95.12 301 ASN B O 1
ATOM 5656 N N . GLN B 1 302 ? 8.812 -40.156 -17.203 1 95 302 GLN B N 1
ATOM 5657 C CA . GLN B 1 302 ? 9.383 -38.875 -16.906 1 95 302 GLN B CA 1
ATOM 5658 C C . GLN B 1 302 ? 8.461 -38.062 -16 1 95 302 GLN B C 1
ATOM 5660 O O . GLN B 1 302 ? 8.914 -37.406 -15.055 1 95 302 GLN B O 1
ATOM 5665 N N . ALA B 1 303 ? 7.152 -38.031 -16.281 1 96.94 303 ALA B N 1
ATOM 5666 C CA . ALA B 1 303 ? 6.176 -37.281 -15.484 1 96.94 303 ALA B CA 1
ATOM 5667 C C . ALA B 1 303 ? 6.133 -37.812 -14.055 1 96.94 303 ALA B C 1
ATOM 5669 O O . ALA B 1 303 ? 6.066 -37.031 -13.102 1 96.94 303 ALA B O 1
ATOM 5670 N N . ILE B 1 304 ? 6.16 -39.156 -13.891 1 96.62 304 ILE B N 1
ATOM 5671 C CA . ILE B 1 304 ? 6.141 -39.781 -12.578 1 96.62 304 ILE B CA 1
ATOM 5672 C C . ILE B 1 304 ? 7.422 -39.438 -11.82 1 96.62 304 ILE B C 1
ATOM 5674 O O . ILE B 1 304 ? 7.375 -39.094 -10.633 1 96.62 304 ILE B O 1
ATOM 5678 N N . TYR B 1 305 ? 8.492 -39.531 -12.508 1 92.56 305 TYR B N 1
ATOM 5679 C CA . TYR B 1 305 ? 9.773 -39.188 -11.906 1 92.56 305 TYR B CA 1
ATOM 5680 C C . TYR B 1 305 ? 9.781 -37.75 -11.414 1 92.56 305 TYR B C 1
ATOM 5682 O O . TYR B 1 305 ? 10.203 -37.469 -10.281 1 92.56 305 TYR B O 1
ATOM 5690 N N . GLN B 1 306 ? 9.352 -36.812 -12.266 1 93.88 306 GLN B N 1
ATOM 5691 C CA . GLN B 1 306 ? 9.344 -35.406 -11.906 1 93.88 306 GLN B CA 1
ATOM 5692 C C . GLN B 1 306 ? 8.383 -35.125 -10.758 1 93.88 306 GLN B C 1
ATOM 5694 O O . GLN B 1 306 ? 8.625 -34.25 -9.922 1 93.88 306 GLN B O 1
ATOM 5699 N N . PHE B 1 307 ? 7.258 -35.844 -10.742 1 95.44 307 PHE B N 1
ATOM 5700 C CA . PHE B 1 307 ? 6.336 -35.719 -9.617 1 95.44 307 PHE B CA 1
ATOM 5701 C C . PHE B 1 307 ? 7.02 -36.094 -8.312 1 95.44 307 PHE B C 1
ATOM 5703 O O . PHE B 1 307 ? 6.906 -35.406 -7.312 1 95.44 307 PHE B O 1
ATOM 5710 N N . GLU B 1 308 ? 7.691 -37.25 -8.375 1 93.25 308 GLU B N 1
ATOM 5711 C CA . GLU B 1 308 ? 8.43 -37.688 -7.203 1 93.25 308 GLU B CA 1
ATOM 5712 C C . GLU B 1 308 ? 9.445 -36.656 -6.75 1 93.25 308 GLU B C 1
ATOM 5714 O O . GLU B 1 308 ? 9.57 -36.375 -5.555 1 93.25 308 GLU B O 1
ATOM 5719 N N . GLN B 1 309 ? 10.156 -36.156 -7.688 1 90.25 309 GLN B N 1
ATOM 5720 C CA . GLN B 1 309 ? 11.164 -35.125 -7.367 1 90.25 309 GLN B CA 1
ATOM 5721 C C . GLN B 1 309 ? 10.531 -33.906 -6.738 1 90.25 309 GLN B C 1
ATOM 5723 O O . GLN B 1 309 ? 11.086 -33.312 -5.801 1 90.25 309 GLN B O 1
ATOM 5728 N N . SER B 1 310 ? 9.422 -33.438 -7.305 1 92.75 310 SER B N 1
ATOM 5729 C CA . SER B 1 310 ? 8.711 -32.281 -6.762 1 92.75 310 SER B CA 1
ATOM 5730 C C . SER B 1 310 ? 8.258 -32.531 -5.328 1 92.75 310 SER B C 1
ATOM 5732 O O . SER B 1 310 ? 8.328 -31.656 -4.48 1 92.75 310 SER B O 1
ATOM 5734 N N . CYS B 1 311 ? 7.812 -33.75 -5.008 1 93.25 311 CYS B N 1
ATOM 5735 C CA . CYS B 1 311 ? 7.41 -34.094 -3.654 1 93.25 311 CYS B CA 1
ATOM 5736 C C . CYS B 1 311 ? 8.609 -34.125 -2.717 1 93.25 311 CYS B C 1
ATOM 5738 O O . CYS B 1 311 ? 8.5 -33.719 -1.552 1 93.25 311 CYS B O 1
ATOM 5740 N N . ARG B 1 312 ? 9.703 -34.625 -3.209 1 89.75 312 ARG B N 1
ATOM 5741 C CA . ARG B 1 312 ? 10.914 -34.625 -2.4 1 89.75 312 ARG B CA 1
ATOM 5742 C C . ARG B 1 312 ? 11.352 -33.219 -2.057 1 89.75 312 ARG B C 1
ATOM 5744 O O . ARG B 1 312 ? 11.82 -32.938 -0.945 1 89.75 312 ARG B O 1
ATOM 5751 N N . LEU B 1 313 ? 11.242 -32.406 -3.051 1 87.81 313 LEU B N 1
ATOM 5752 C CA . LEU B 1 313 ? 11.57 -30.984 -2.824 1 87.81 313 LEU B CA 1
ATOM 5753 C C . LEU B 1 313 ? 10.711 -30.406 -1.708 1 87.81 313 LEU B C 1
ATOM 5755 O O . LEU B 1 313 ? 11.219 -29.719 -0.824 1 87.81 313 LEU B O 1
ATOM 5759 N N . ILE B 1 314 ? 9.422 -30.641 -1.76 1 90.69 314 ILE B N 1
ATOM 5760 C CA . ILE B 1 314 ? 8.484 -30.156 -0.759 1 90.69 314 ILE B CA 1
ATOM 5761 C C . ILE B 1 314 ? 8.805 -30.766 0.602 1 90.69 314 ILE B C 1
ATOM 5763 O O . ILE B 1 314 ? 8.812 -30.062 1.619 1 90.69 314 ILE B O 1
ATOM 5767 N N . GLU B 1 315 ? 9.188 -32.062 0.585 1 86.38 315 GLU B N 1
ATOM 5768 C CA . GLU B 1 315 ? 9.508 -32.812 1.8 1 86.38 315 GLU B CA 1
ATOM 5769 C C . GLU B 1 315 ? 10.688 -32.156 2.533 1 86.38 315 GLU B C 1
ATOM 5771 O O . GLU B 1 315 ? 10.781 -32.25 3.76 1 86.38 315 GLU B O 1
ATOM 5776 N N . HIS B 1 316 ? 11.539 -31.578 1.865 1 83.69 316 HIS B N 1
ATOM 5777 C CA . HIS B 1 316 ? 12.781 -31.109 2.473 1 83.69 316 HIS B CA 1
ATOM 5778 C C . HIS B 1 316 ? 12.852 -29.594 2.5 1 83.69 316 HIS B C 1
ATOM 5780 O O . HIS B 1 316 ? 13.883 -29.016 2.857 1 83.69 316 HIS B O 1
ATOM 5786 N N . ALA B 1 317 ? 11.82 -29.031 2.076 1 85.06 317 ALA B N 1
ATOM 5787 C CA . ALA B 1 317 ? 11.805 -27.562 2.062 1 85.06 317 ALA B CA 1
ATOM 5788 C C . ALA B 1 317 ? 11.781 -27 3.48 1 85.06 317 ALA B C 1
ATOM 5790 O O . ALA B 1 317 ? 11.234 -27.625 4.395 1 85.06 317 ALA B O 1
ATOM 5791 N N . GLU B 1 318 ? 12.383 -25.859 3.629 1 83.06 318 GLU B N 1
ATOM 5792 C CA . GLU B 1 318 ? 12.32 -25.172 4.91 1 83.06 318 GLU B CA 1
ATOM 5793 C C . GLU B 1 318 ? 10.938 -24.578 5.16 1 83.06 318 GLU B C 1
ATOM 5795 O O . GLU B 1 318 ? 10.289 -24.078 4.234 1 83.06 318 GLU B O 1
ATOM 5800 N N . THR B 1 319 ? 10.5 -24.672 6.391 1 84.19 319 THR B N 1
ATOM 5801 C CA . THR B 1 319 ? 9.227 -24.062 6.77 1 84.19 319 THR B CA 1
ATOM 5802 C C . THR B 1 319 ? 9.422 -22.609 7.172 1 84.19 319 THR B C 1
ATOM 5804 O O . THR B 1 319 ? 10.422 -22.25 7.797 1 84.19 319 THR B O 1
ATOM 5807 N N . PRO B 1 320 ? 8.602 -21.734 6.848 1 87.38 320 PRO B N 1
ATOM 5808 C CA . PRO B 1 320 ? 7.359 -22.016 6.117 1 87.38 320 PRO B CA 1
ATOM 5809 C C . PRO B 1 320 ? 7.594 -22.203 4.617 1 87.38 320 PRO B C 1
ATOM 5811 O O . PRO B 1 320 ? 8.453 -21.547 4.031 1 87.38 320 PRO B O 1
ATOM 5814 N N . MET B 1 321 ? 6.754 -23.062 4.035 1 87.06 321 MET B N 1
ATOM 5815 C CA . MET B 1 321 ? 6.945 -23.422 2.635 1 87.06 321 MET B CA 1
ATOM 5816 C C . MET B 1 321 ? 6.414 -22.328 1.712 1 87.06 321 MET B C 1
ATOM 5818 O O . MET B 1 321 ? 5.434 -21.656 2.037 1 87.06 321 MET B O 1
ATOM 5822 N N . GLU B 1 322 ? 7.012 -22.266 0.59 1 90.69 322 GLU B N 1
ATOM 5823 C CA . GLU B 1 322 ? 6.645 -21.266 -0.4 1 90.69 322 GLU B CA 1
ATOM 5824 C C . GLU B 1 322 ? 5.656 -21.812 -1.418 1 90.69 322 GLU B C 1
ATOM 5826 O O . GLU B 1 322 ? 5.793 -22.953 -1.868 1 90.69 322 GLU B O 1
ATOM 5831 N N . CYS B 1 323 ? 4.77 -21 -1.794 1 90.88 323 CYS B N 1
ATOM 5832 C CA . CYS B 1 323 ? 3.701 -21.453 -2.676 1 90.88 323 CYS B CA 1
ATOM 5833 C C . CYS B 1 323 ? 4.234 -21.766 -4.07 1 90.88 323 CYS B C 1
ATOM 5835 O O . CYS B 1 323 ? 3.646 -22.562 -4.805 1 90.88 323 CYS B O 1
ATOM 5837 N N . GLY B 1 324 ? 5.379 -21.219 -4.414 1 91.5 324 GLY B N 1
ATOM 5838 C CA . GLY B 1 324 ? 5.965 -21.484 -5.719 1 91.5 324 GLY B CA 1
ATOM 5839 C C . GLY B 1 324 ? 6.25 -22.953 -5.957 1 91.5 324 GLY B C 1
ATOM 5840 O O . GLY B 1 324 ? 6.348 -23.391 -7.102 1 91.5 324 GLY B O 1
ATOM 5841 N N . MET B 1 325 ? 6.305 -23.719 -4.918 1 91.69 325 MET B N 1
ATOM 5842 C CA . MET B 1 325 ? 6.664 -25.125 -5.004 1 91.69 325 MET B CA 1
ATOM 5843 C C . MET B 1 325 ? 5.559 -25.938 -5.688 1 91.69 325 MET B C 1
ATOM 5845 O O . MET B 1 325 ? 5.828 -26.969 -6.297 1 91.69 325 MET B O 1
ATOM 5849 N N . ILE B 1 326 ? 4.352 -25.469 -5.637 1 93.12 326 ILE B N 1
ATOM 5850 C CA . ILE B 1 326 ? 3.236 -26.219 -6.215 1 93.12 326 ILE B CA 1
ATOM 5851 C C . ILE B 1 326 ? 3.354 -26.234 -7.734 1 93.12 326 ILE B C 1
ATOM 5853 O O . ILE B 1 326 ? 2.709 -27.031 -8.406 1 93.12 326 ILE B O 1
ATOM 5857 N N . PHE B 1 327 ? 4.203 -25.344 -8.266 1 93.81 327 PHE B N 1
ATOM 5858 C CA . PHE B 1 327 ? 4.301 -25.219 -9.719 1 93.81 327 PHE B CA 1
ATOM 5859 C C . PHE B 1 327 ? 5.504 -25.984 -10.242 1 93.81 327 PHE B C 1
ATOM 5861 O O . PHE B 1 327 ? 5.719 -26.062 -11.453 1 93.81 327 PHE B O 1
ATOM 5868 N N . CYS B 1 328 ? 6.25 -26.625 -9.398 1 92.25 328 CYS B N 1
ATOM 5869 C CA . CYS B 1 328 ? 7.453 -27.344 -9.812 1 92.25 328 CYS B CA 1
ATOM 5870 C C . CYS B 1 32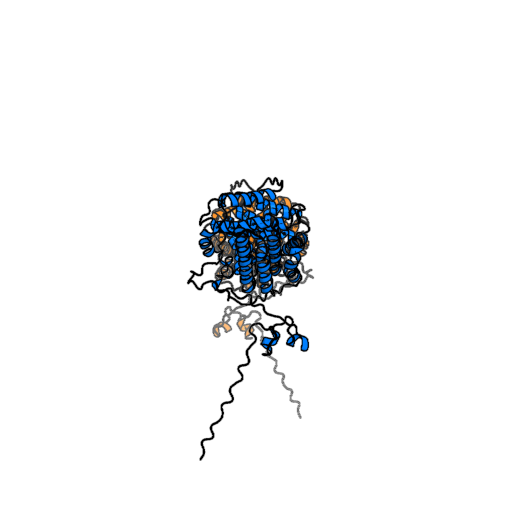8 ? 7.105 -28.484 -10.75 1 92.25 328 CYS B C 1
ATOM 5872 O O . CYS B 1 328 ? 7.73 -28.656 -11.805 1 92.25 328 CYS B O 1
ATOM 5874 N N . TRP B 1 329 ? 6.102 -29.219 -10.414 1 94.88 329 TRP B N 1
ATOM 5875 C CA . TRP B 1 329 ? 5.762 -30.375 -11.242 1 94.88 329 TRP B CA 1
ATOM 5876 C C . TRP B 1 329 ? 5.223 -29.922 -12.602 1 94.88 329 TRP B C 1
ATOM 5878 O O . TRP B 1 329 ? 5.703 -30.375 -13.641 1 94.88 329 TRP B O 1
ATOM 5888 N N . PRO B 1 330 ? 4.246 -28.969 -12.648 1 95.19 330 PRO B N 1
ATOM 5889 C CA . PRO B 1 330 ? 3.734 -28.5 -13.938 1 95.19 330 PRO B CA 1
ATOM 5890 C C . PRO B 1 330 ? 4.84 -27.969 -14.852 1 95.19 330 PRO B C 1
ATOM 5892 O O . PRO B 1 330 ? 4.754 -28.125 -16.078 1 95.19 330 PRO B O 1
ATOM 5895 N N . ILE B 1 331 ? 5.836 -27.422 -14.305 1 92.5 331 ILE B N 1
ATOM 5896 C CA . ILE B 1 331 ? 6.891 -26.797 -15.086 1 92.5 331 ILE B CA 1
ATOM 5897 C C . ILE B 1 331 ? 7.895 -27.859 -15.539 1 92.5 331 ILE B C 1
ATOM 5899 O O . ILE B 1 331 ? 8.539 -27.703 -16.578 1 92.5 331 ILE B O 1
ATOM 5903 N N . SER B 1 332 ? 8.008 -29.016 -14.852 1 92.38 332 SER B N 1
ATOM 5904 C CA . SER B 1 332 ? 9.102 -29.953 -15.062 1 92.38 332 SER B CA 1
ATOM 5905 C C . SER B 1 332 ? 8.695 -31.094 -16 1 92.38 332 SER B C 1
ATOM 5907 O O . SER B 1 332 ? 9.547 -31.844 -16.469 1 92.38 332 SER B O 1
ATOM 5909 N N . VAL B 1 333 ? 7.461 -31.25 -16.328 1 94.75 333 VAL B N 1
ATOM 5910 C CA . VAL B 1 333 ? 7.016 -32.344 -17.188 1 94.75 333 VAL B CA 1
ATOM 5911 C C . VAL B 1 333 ? 7.242 -31.984 -18.641 1 94.75 333 VAL B C 1
ATOM 5913 O O . VAL B 1 333 ? 7.363 -30.797 -18.984 1 94.75 333 VAL B O 1
ATOM 5916 N N . LEU B 1 334 ? 7.305 -32.969 -19.516 1 93.44 334 LEU B N 1
ATOM 5917 C CA . LEU B 1 334 ? 7.488 -32.781 -20.953 1 93.44 334 LEU B CA 1
ATOM 5918 C C . LEU B 1 334 ? 6.199 -32.281 -21.594 1 93.44 334 LEU B C 1
ATOM 5920 O O . LEU B 1 334 ? 5.102 -32.594 -21.125 1 93.44 334 LEU B O 1
ATOM 5924 N N . GLU B 1 335 ? 6.344 -31.594 -22.719 1 91.81 335 GLU B N 1
ATOM 5925 C CA . GLU B 1 335 ? 5.203 -31.047 -23.453 1 91.81 335 GLU B CA 1
ATOM 5926 C C . GLU B 1 335 ? 4.246 -32.156 -23.891 1 91.81 335 GLU B C 1
ATOM 5928 O O . GLU B 1 335 ? 3.029 -31.953 -23.922 1 91.81 335 GLU B O 1
ATOM 5933 N N . ASP B 1 336 ? 4.793 -33.281 -24.25 1 94.31 336 ASP B N 1
ATOM 5934 C CA . ASP B 1 336 ? 3.975 -34.375 -24.719 1 94.31 336 ASP B CA 1
ATOM 5935 C C . ASP B 1 336 ? 3.014 -34.844 -23.625 1 94.31 336 ASP B C 1
ATOM 5937 O O . ASP B 1 336 ? 1.939 -35.375 -23.922 1 94.31 336 ASP B O 1
ATOM 5941 N N . PHE B 1 337 ? 3.422 -34.719 -22.406 1 96.25 337 PHE B N 1
ATOM 5942 C CA . PHE B 1 337 ? 2.547 -35.094 -21.312 1 96.25 337 PHE B CA 1
ATOM 5943 C C . PHE B 1 337 ? 1.284 -34.25 -21.297 1 96.25 337 PHE B C 1
ATOM 5945 O O . PHE B 1 337 ? 0.205 -34.719 -20.953 1 96.25 337 PHE B O 1
ATOM 5952 N N . LEU B 1 338 ? 1.375 -33 -21.656 1 94.38 338 LEU B N 1
ATOM 5953 C CA . LEU B 1 338 ? 0.221 -32.094 -21.719 1 94.38 338 LEU B CA 1
ATOM 5954 C C . LEU B 1 338 ? -0.797 -32.594 -22.734 1 94.38 338 LEU B C 1
ATOM 5956 O O . LEU B 1 338 ? -2.006 -32.469 -22.531 1 94.38 338 LEU B O 1
ATOM 5960 N N . GLY B 1 339 ? -0.252 -33.094 -23.844 1 93.94 339 GLY B N 1
ATOM 5961 C CA . GLY B 1 339 ? -1.152 -33.688 -24.812 1 93.94 339 GLY B CA 1
ATOM 5962 C C . GLY B 1 339 ? -1.964 -34.844 -24.234 1 93.94 339 GLY B C 1
ATOM 5963 O O . GLY B 1 339 ? -3.133 -35.031 -24.594 1 93.94 339 GLY B O 1
ATOM 5964 N N . LEU B 1 340 ? -1.33 -35.594 -23.344 1 96.44 340 LEU B N 1
ATOM 5965 C CA . LEU B 1 340 ? -2.006 -36.719 -22.703 1 96.44 340 LEU B CA 1
ATOM 5966 C C . LEU B 1 340 ? -3.086 -36.25 -21.75 1 96.44 340 LEU B C 1
ATOM 5968 O O . LEU B 1 340 ? -4.145 -36.844 -21.625 1 96.44 340 LEU B O 1
ATOM 5972 N N . ILE B 1 341 ? -2.85 -35.125 -21.062 1 95.75 341 ILE B N 1
ATOM 5973 C CA . ILE B 1 341 ? -3.844 -34.531 -20.188 1 95.75 341 ILE B CA 1
ATOM 5974 C C . ILE B 1 341 ? -5.02 -34 -21.016 1 95.75 341 ILE B C 1
ATOM 5976 O O . ILE B 1 341 ? -6.18 -34.25 -20.688 1 95.75 341 ILE B O 1
ATOM 5980 N N . GLU B 1 342 ? -4.668 -33.344 -22.062 1 93.81 342 GLU B N 1
ATOM 5981 C CA . GLU B 1 342 ? -5.688 -32.781 -22.953 1 93.81 342 GLU B CA 1
ATOM 5982 C C . GLU B 1 342 ? -6.578 -33.906 -23.531 1 93.81 342 GLU B C 1
ATOM 5984 O O . GLU B 1 342 ? -7.789 -33.719 -23.672 1 93.81 342 GLU B O 1
ATOM 5989 N N . GLY B 1 343 ? -5.965 -35 -23.844 1 94.62 343 GLY B N 1
ATOM 5990 C CA . GLY B 1 343 ? -6.688 -36.125 -24.391 1 94.62 343 GLY B CA 1
ATOM 5991 C C . GLY B 1 343 ? -7.41 -36.938 -23.344 1 94.62 343 GLY B C 1
ATOM 5992 O O . GLY B 1 343 ? -8.117 -37.906 -23.672 1 94.62 343 GLY B O 1
ATOM 5993 N N . ARG B 1 344 ? -7.277 -36.625 -22.109 1 94.81 344 ARG B N 1
ATOM 5994 C CA . ARG B 1 344 ? -7.914 -37.281 -20.984 1 94.81 344 ARG B CA 1
ATOM 5995 C C . ARG B 1 344 ? -7.488 -38.75 -20.891 1 94.81 344 ARG B C 1
ATOM 5997 O O . ARG B 1 344 ? -8.32 -39.625 -20.672 1 94.81 344 ARG B O 1
ATOM 6004 N N . ASP B 1 345 ? -6.203 -38.906 -21.234 1 95.81 345 ASP B N 1
ATOM 6005 C CA . ASP B 1 345 ? -5.676 -40.25 -21.016 1 95.81 345 ASP B CA 1
ATOM 6006 C C . ASP B 1 345 ? -5.82 -40.656 -19.547 1 95.81 345 ASP B C 1
ATOM 6008 O O . ASP B 1 345 ? -5.523 -39.875 -18.641 1 95.81 345 ASP B O 1
ATOM 6012 N N . PRO B 1 346 ? -6.285 -41.812 -19.266 1 95.81 346 PRO B N 1
ATOM 6013 C CA . PRO B 1 346 ? -6.598 -42.219 -17.891 1 95.81 346 PRO B CA 1
ATOM 6014 C C . PRO B 1 346 ? -5.402 -42.094 -16.953 1 95.81 346 PRO B C 1
ATOM 6016 O O . PRO B 1 346 ? -5.551 -41.625 -15.812 1 95.81 346 PRO B O 1
ATOM 6019 N N . LEU B 1 347 ? -4.219 -42.5 -17.344 1 96.62 347 LEU B N 1
ATOM 6020 C CA . LEU B 1 347 ? -3.047 -42.406 -16.484 1 96.62 347 LEU B CA 1
ATOM 6021 C C . LEU B 1 347 ? -2.666 -40.969 -16.219 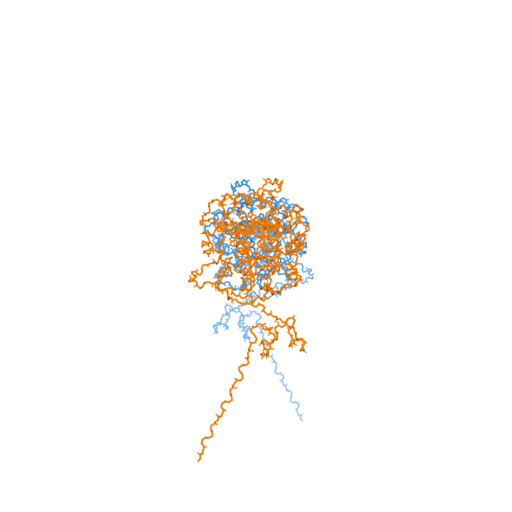1 96.62 347 LEU B C 1
ATOM 6023 O O . LEU B 1 347 ? -2.193 -40.656 -15.125 1 96.62 347 LEU B O 1
ATOM 6027 N N . ALA B 1 348 ? -2.801 -40.125 -17.234 1 97.5 348 ALA B N 1
ATOM 6028 C CA . ALA B 1 348 ? -2.547 -38.719 -17.047 1 97.5 348 ALA B CA 1
ATOM 6029 C C . ALA B 1 348 ? -3.512 -38.125 -16.031 1 97.5 348 ALA B C 1
ATOM 6031 O O . ALA B 1 348 ? -3.117 -37.312 -15.188 1 97.5 348 ALA B O 1
ATOM 6032 N N . ILE B 1 349 ? -4.762 -38.5 -16.094 1 96.88 349 ILE B N 1
ATOM 6033 C CA . ILE B 1 349 ? -5.785 -38.031 -15.164 1 96.88 349 ILE B CA 1
ATOM 6034 C C . ILE B 1 349 ? -5.457 -38.531 -13.75 1 96.88 349 ILE B C 1
ATOM 6036 O O . ILE B 1 349 ? -5.633 -37.781 -12.781 1 96.88 349 ILE B O 1
ATOM 6040 N N . VAL B 1 350 ? -5.012 -39.75 -13.633 1 97.62 350 VAL B N 1
ATOM 6041 C CA . VAL B 1 350 ? -4.582 -40.281 -12.344 1 97.62 350 VAL B CA 1
ATOM 6042 C C . VAL B 1 350 ? -3.486 -39.375 -11.758 1 97.62 350 VAL B C 1
ATOM 6044 O O . VAL B 1 350 ? -3.533 -39.031 -10.578 1 97.62 350 VAL B O 1
ATOM 6047 N N . LEU B 1 351 ? -2.514 -39.062 -12.57 1 98.19 351 LEU B N 1
ATOM 6048 C CA . LEU B 1 351 ? -1.395 -38.25 -12.102 1 98.19 351 LEU B CA 1
ATOM 6049 C C . LEU B 1 351 ? -1.869 -36.875 -11.68 1 98.19 351 LEU B C 1
ATOM 6051 O O . LEU B 1 351 ? -1.313 -36.281 -10.75 1 98.19 351 LEU B O 1
ATOM 6055 N N . LEU B 1 352 ? -2.932 -36.312 -12.328 1 97.44 352 LEU B N 1
ATOM 6056 C CA . LEU B 1 352 ? -3.531 -35.094 -11.867 1 97.44 352 LEU B CA 1
ATOM 6057 C C . LEU B 1 352 ? -4.133 -35.25 -10.477 1 97.44 352 LEU B C 1
ATOM 6059 O O . LEU B 1 352 ? -4.105 -34.312 -9.664 1 97.44 352 LEU B O 1
ATOM 6063 N N . GLY B 1 353 ? -4.742 -36.406 -10.266 1 96.88 353 GLY B N 1
ATOM 6064 C CA . GLY B 1 353 ? -5.184 -36.688 -8.906 1 96.88 353 GLY B CA 1
ATOM 6065 C C . GLY B 1 353 ? -4.059 -36.656 -7.891 1 96.88 353 GLY B C 1
ATOM 6066 O O . GLY B 1 353 ? -4.234 -36.156 -6.785 1 96.88 353 GLY B O 1
ATOM 6067 N N . TYR B 1 354 ? -2.922 -37.219 -8.242 1 97.81 354 TYR B N 1
ATOM 6068 C CA . TYR B 1 354 ? -1.747 -37.188 -7.379 1 97.81 354 TYR B CA 1
ATOM 6069 C C . TYR B 1 354 ? -1.288 -35.75 -7.156 1 97.81 354 TYR B C 1
ATOM 6071 O O . TYR B 1 354 ? -0.856 -35.406 -6.055 1 97.81 354 TYR B O 1
ATOM 6079 N N . TYR B 1 355 ? -1.35 -34.906 -8.188 1 97.19 355 TYR B N 1
ATOM 6080 C CA . TYR B 1 355 ? -0.979 -33.5 -8.086 1 97.19 355 TYR B CA 1
ATOM 6081 C C . TYR B 1 355 ? -1.823 -32.812 -7.035 1 97.19 355 TYR B C 1
ATOM 6083 O O . TYR B 1 355 ? -1.339 -31.891 -6.348 1 97.19 355 TYR B O 1
ATOM 6091 N N . SER B 1 356 ? -3.066 -33.188 -6.891 1 95.94 356 SER B N 1
ATOM 6092 C CA . SER B 1 356 ? -3.951 -32.625 -5.887 1 95.94 356 SER B CA 1
ATOM 6093 C C . SER B 1 356 ? -3.379 -32.781 -4.484 1 95.94 356 SER B C 1
ATOM 6095 O O . SER B 1 356 ? -3.65 -31.953 -3.602 1 95.94 356 SER B O 1
ATOM 6097 N N . THR B 1 357 ? -2.566 -33.812 -4.223 1 96 357 THR B N 1
ATOM 6098 C CA . THR B 1 357 ? -1.962 -34 -2.91 1 96 357 THR B CA 1
ATOM 6099 C C . THR B 1 357 ? -0.931 -32.906 -2.621 1 96 357 THR B C 1
ATOM 6101 O O . THR B 1 357 ? -0.813 -32.438 -1.485 1 96 357 THR B O 1
ATOM 6104 N N . GLN B 1 358 ? -0.17 -32.531 -3.66 1 95.19 358 GLN B N 1
ATOM 6105 C CA . GLN B 1 358 ? 0.73 -31.406 -3.488 1 95.19 358 GLN B CA 1
ATOM 6106 C C . GLN B 1 358 ? -0.047 -30.125 -3.174 1 95.19 358 GLN B C 1
ATOM 6108 O O . GLN B 1 358 ? 0.305 -29.391 -2.248 1 95.19 358 GLN B O 1
ATOM 6113 N N . LEU B 1 359 ? -1.089 -29.875 -3.949 1 95.25 359 LEU B N 1
ATOM 6114 C CA . LEU B 1 359 ? -1.912 -28.688 -3.732 1 95.25 359 LEU B CA 1
ATOM 6115 C C . LEU B 1 359 ? -2.506 -28.688 -2.328 1 95.25 359 LEU B C 1
ATOM 6117 O O . LEU B 1 359 ? -2.592 -27.641 -1.686 1 95.25 359 LEU B O 1
ATOM 6121 N N . HIS B 1 360 ? -2.846 -29.812 -1.88 1 95.06 360 HIS B N 1
ATOM 6122 C CA . HIS B 1 360 ? -3.48 -29.969 -0.575 1 95.06 360 HIS B CA 1
ATOM 6123 C C . HIS B 1 360 ? -2.572 -29.453 0.541 1 95.06 360 HIS B C 1
ATOM 6125 O O . HIS B 1 360 ? -3.045 -28.844 1.503 1 95.06 360 HIS B O 1
ATOM 6131 N N . LEU B 1 361 ? -1.293 -29.719 0.452 1 93.69 361 LEU B N 1
ATOM 6132 C CA . LEU B 1 361 ? -0.346 -29.281 1.469 1 93.69 361 LEU B CA 1
ATOM 6133 C C . LEU B 1 361 ? -0.28 -27.75 1.524 1 93.69 361 LEU B C 1
ATOM 6135 O O . LEU B 1 361 ? 0.142 -27.188 2.533 1 93.69 361 LEU B O 1
ATOM 6139 N N . PHE B 1 362 ? -0.689 -27.125 0.462 1 94.44 362 PHE B N 1
ATOM 6140 C CA . PHE B 1 362 ? -0.597 -25.672 0.369 1 94.44 362 PHE B CA 1
ATOM 6141 C C . PHE B 1 362 ? -1.983 -25.031 0.38 1 94.44 362 PHE B C 1
ATOM 6143 O O . PHE B 1 362 ? -2.166 -23.922 -0.103 1 94.44 362 PHE B O 1
ATOM 6150 N N . ARG B 1 363 ? -2.965 -25.625 0.892 1 92.31 363 ARG B N 1
ATOM 6151 C CA . ARG B 1 363 ? -4.367 -25.234 0.843 1 92.31 363 ARG B CA 1
ATOM 6152 C C . ARG B 1 363 ? -4.598 -23.953 1.643 1 92.31 363 ARG B C 1
ATOM 6154 O O . ARG B 1 363 ? -5.625 -23.281 1.482 1 92.31 363 ARG B O 1
ATOM 6161 N N . HIS B 1 364 ? -3.629 -23.594 2.539 1 92.19 364 HIS B N 1
ATOM 6162 C CA . HIS B 1 364 ? -3.779 -22.375 3.334 1 92.19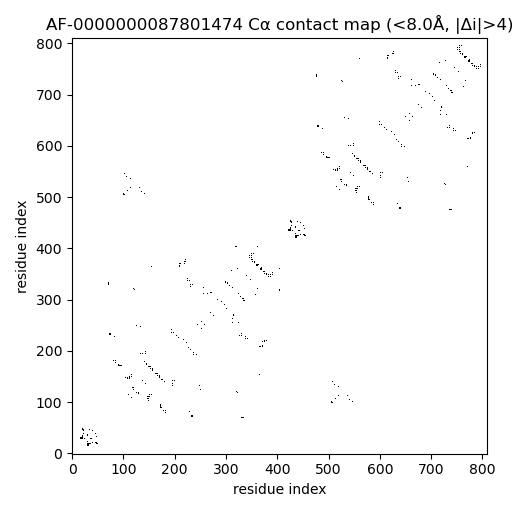 364 HIS B CA 1
ATOM 6163 C C . HIS B 1 364 ? -3.604 -21.125 2.475 1 92.19 364 HIS B C 1
ATOM 6165 O O . HIS B 1 364 ? -3.959 -20.031 2.893 1 92.19 364 HIS B O 1
ATOM 6171 N N . PHE B 1 365 ? -3.025 -21.25 1.32 1 95.06 365 PHE B N 1
ATOM 6172 C CA . PHE B 1 365 ? -3.014 -20.141 0.365 1 95.06 365 PHE B CA 1
ATOM 6173 C C . PHE B 1 365 ? -4.379 -19.984 -0.298 1 95.06 365 PHE B C 1
ATOM 6175 O O . PHE B 1 365 ? -4.934 -20.953 -0.818 1 95.06 365 PHE B O 1
ATOM 6182 N N . TRP B 1 366 ? -4.918 -18.781 -0.379 1 95.25 366 TRP B N 1
ATOM 6183 C CA . TRP B 1 366 ? -6.301 -18.516 -0.769 1 95.25 366 TRP B CA 1
ATOM 6184 C C . TRP B 1 366 ? -6.555 -18.969 -2.205 1 95.25 366 TRP B C 1
ATOM 6186 O O . TRP B 1 366 ? -7.688 -19.297 -2.568 1 95.25 366 TRP B O 1
ATOM 6196 N N . PHE B 1 367 ? -5.551 -19.047 -3.021 1 95.06 367 PHE B N 1
ATOM 6197 C CA . PHE B 1 367 ? -5.75 -19.312 -4.438 1 95.06 367 PHE B CA 1
ATOM 6198 C C . PHE B 1 367 ? -5.625 -20.812 -4.723 1 95.06 367 PHE B C 1
ATOM 6200 O O . PHE B 1 367 ? -5.797 -21.25 -5.863 1 95.06 367 PHE B O 1
ATOM 6207 N N . VAL B 1 368 ? -5.332 -21.656 -3.725 1 93.69 368 VAL B N 1
ATOM 6208 C CA . VAL B 1 368 ? -5.117 -23.094 -3.932 1 93.69 368 VAL B CA 1
ATOM 6209 C C . VAL B 1 368 ? -6.301 -23.875 -3.377 1 93.69 368 VAL B C 1
ATOM 6211 O O . VAL B 1 368 ? -6.645 -24.953 -3.893 1 93.69 368 VAL B O 1
ATOM 6214 N N . GLU B 1 369 ? -6.918 -23.406 -2.357 1 86.62 369 GLU B N 1
ATOM 6215 C CA . GLU B 1 369 ? -7.871 -24.141 -1.53 1 86.62 369 GLU B CA 1
ATOM 6216 C C . GLU B 1 369 ? -8.984 -24.75 -2.379 1 86.62 369 GLU B C 1
ATOM 6218 O O . GLU B 1 369 ? -9.219 -25.953 -2.328 1 86.62 369 GLU B O 1
ATOM 6223 N N . LYS B 1 370 ? -9.602 -24.047 -3.193 1 84.19 370 LYS B N 1
ATOM 6224 C CA . LYS B 1 370 ? -10.742 -24.531 -3.957 1 84.19 370 LYS B CA 1
ATOM 6225 C C . LYS B 1 370 ? -10.297 -25.438 -5.098 1 84.19 370 LYS B C 1
ATOM 6227 O O . LYS B 1 370 ? -11.078 -26.266 -5.586 1 84.19 370 LYS B O 1
ATOM 6232 N N . ARG B 1 371 ? -9.102 -25.328 -5.504 1 88.12 371 ARG B N 1
ATOM 6233 C CA . ARG B 1 371 ? -8.57 -26.094 -6.621 1 88.12 371 ARG B CA 1
ATOM 6234 C C . ARG B 1 371 ? -8.344 -27.547 -6.223 1 88.12 371 ARG B C 1
ATOM 6236 O O . ARG B 1 371 ? -8.5 -28.453 -7.043 1 88.12 371 ARG B O 1
ATOM 6243 N N . VAL B 1 372 ? -7.961 -27.766 -5.035 1 89.62 372 VAL B N 1
ATOM 6244 C CA . VAL B 1 372 ? -7.648 -29.109 -4.559 1 89.62 372 VAL B CA 1
ATOM 6245 C C . VAL B 1 372 ? -8.867 -30.016 -4.723 1 89.62 372 VAL B C 1
ATOM 6247 O O . VAL B 1 372 ? -8.805 -31.031 -5.402 1 89.62 372 VAL B O 1
ATOM 6250 N N . ASP B 1 373 ? -9.984 -29.578 -4.215 1 87.38 373 ASP B N 1
ATOM 6251 C CA . ASP B 1 373 ? -11.195 -30.391 -4.219 1 87.38 373 ASP B CA 1
ATOM 6252 C C . ASP B 1 373 ? -11.758 -30.531 -5.633 1 87.38 373 ASP B C 1
ATOM 6254 O O . ASP B 1 373 ? -12.195 -31.609 -6.035 1 87.38 373 ASP B O 1
ATOM 6258 N N . ALA B 1 374 ? -11.711 -29.469 -6.32 1 90.44 374 ALA B N 1
ATOM 6259 C CA . ALA B 1 374 ? -12.25 -29.484 -7.676 1 90.44 374 ALA B CA 1
ATOM 6260 C C . ALA B 1 374 ? -11.477 -30.438 -8.57 1 90.44 374 ALA B C 1
ATOM 6262 O O . ALA B 1 374 ? -12.078 -31.203 -9.328 1 90.44 374 ALA B O 1
ATOM 6263 N N . LEU B 1 375 ? -10.203 -30.375 -8.477 1 92.81 375 LEU B N 1
ATOM 6264 C CA . LEU B 1 375 ? -9.359 -31.219 -9.32 1 92.81 375 LEU B CA 1
ATOM 6265 C C . LEU B 1 375 ? -9.523 -32.688 -8.938 1 92.81 375 LEU B C 1
ATOM 6267 O O . LEU B 1 375 ? -9.711 -33.531 -9.805 1 92.81 375 LEU B O 1
ATOM 6271 N N . LEU B 1 376 ? -9.484 -32.969 -7.66 1 93 376 LEU B N 1
ATOM 6272 C CA . LEU B 1 376 ? -9.617 -34.344 -7.203 1 93 376 LEU B CA 1
ATOM 6273 C C . LEU B 1 376 ? -10.984 -34.938 -7.562 1 93 376 LEU B C 1
ATOM 6275 O O . LEU B 1 376 ? -11.094 -36.062 -8.039 1 93 376 LEU B O 1
ATOM 6279 N N . HIS B 1 377 ? -11.969 -34.156 -7.379 1 91.75 377 HIS B N 1
ATOM 6280 C CA . HIS B 1 377 ? -13.32 -34.594 -7.715 1 91.75 377 HIS B CA 1
ATOM 6281 C C . HIS B 1 377 ? -13.453 -34.844 -9.211 1 91.75 377 HIS B C 1
ATOM 6283 O O . HIS B 1 377 ? -14.086 -35.844 -9.609 1 91.75 377 HIS B O 1
ATOM 6289 N N . ALA B 1 378 ? -12.953 -34 -9.969 1 92.56 378 ALA B N 1
ATOM 6290 C CA . ALA B 1 378 ? -13.023 -34.156 -11.422 1 92.56 378 ALA B CA 1
ATOM 6291 C C . ALA B 1 378 ? -12.281 -35.438 -11.867 1 92.56 378 ALA B C 1
ATOM 6293 O O . ALA B 1 378 ? -12.734 -36.125 -12.773 1 92.56 378 ALA B O 1
ATOM 6294 N N . THR B 1 379 ? -11.109 -35.656 -11.258 1 94.62 379 THR B N 1
ATOM 6295 C CA . THR B 1 379 ? -10.344 -36.875 -11.609 1 94.62 379 THR B CA 1
ATOM 6296 C C . THR B 1 379 ? -11.109 -38.125 -11.234 1 94.62 379 THR B C 1
ATOM 6298 O O . THR B 1 379 ? -11.18 -39.062 -12.016 1 94.62 379 THR B O 1
ATOM 6301 N N . LEU B 1 380 ? -11.734 -38.094 -10.109 1 93.06 380 LEU B N 1
ATOM 6302 C CA . LEU B 1 380 ? -12.492 -39.25 -9.625 1 93.06 380 LEU B CA 1
ATOM 6303 C C . LEU B 1 380 ? -13.727 -39.5 -10.484 1 93.06 380 LEU B C 1
ATOM 6305 O O . LEU B 1 380 ? -14.109 -40.656 -10.719 1 93.06 380 LEU B O 1
ATOM 6309 N N . ALA B 1 381 ? -14.227 -38.469 -10.969 1 92.31 381 ALA B N 1
ATOM 6310 C CA . ALA B 1 381 ? -15.453 -38.562 -11.758 1 92.31 381 ALA B CA 1
ATOM 6311 C C . ALA B 1 381 ? -15.164 -39.062 -13.172 1 92.31 381 ALA B C 1
ATOM 6313 O O . ALA B 1 381 ? -16.016 -39.656 -13.812 1 92.31 381 ALA B O 1
ATOM 6314 N N . THR B 1 382 ? -14.016 -38.844 -13.68 1 92.75 382 THR B N 1
ATOM 6315 C CA . THR B 1 382 ? -13.703 -39.094 -15.078 1 92.75 382 THR B CA 1
ATOM 6316 C C . THR B 1 382 ? -12.961 -40.438 -15.242 1 92.75 382 THR B C 1
ATOM 6318 O O . THR B 1 382 ? -12.984 -41.031 -16.312 1 92.75 382 THR B O 1
ATOM 6321 N N . ILE B 1 383 ? -12.375 -41 -14.242 1 94.5 383 ILE B N 1
ATOM 6322 C CA . ILE B 1 383 ? -11.438 -42.094 -14.344 1 94.5 383 ILE B CA 1
ATOM 6323 C C . ILE B 1 383 ? -12.203 -43.406 -14.578 1 94.5 383 ILE B C 1
ATOM 6325 O O . ILE B 1 383 ? -13.219 -43.656 -13.93 1 94.5 383 ILE B O 1
ATOM 6329 N N . PRO B 1 384 ? -11.805 -44.156 -15.578 1 94.38 384 PRO B N 1
ATOM 6330 C CA . PRO B 1 384 ? -12.375 -45.5 -15.75 1 94.38 384 PRO B CA 1
ATOM 6331 C C . PRO B 1 384 ? -12.156 -46.406 -14.531 1 94.38 384 PRO B C 1
ATOM 6333 O O . PRO B 1 384 ? -11.164 -46.25 -13.82 1 94.38 384 PRO B O 1
ATOM 6336 N N . SER B 1 385 ? -13.008 -47.375 -14.359 1 93.44 385 SER B N 1
ATOM 6337 C CA . SER B 1 385 ? -13.031 -48.219 -13.188 1 93.44 385 SER B CA 1
ATOM 6338 C C . SER B 1 385 ? -11.711 -48.969 -13.031 1 93.44 385 SER B C 1
ATOM 6340 O O . SER B 1 385 ? -11.258 -49.219 -11.914 1 93.44 385 SER B O 1
ATOM 6342 N N . GLU B 1 386 ? -11.086 -49.344 -14.18 1 93.19 386 GLU B N 1
ATOM 6343 C CA . GLU B 1 386 ? -9.844 -50.094 -14.172 1 93.19 386 GLU B CA 1
ATOM 6344 C C . GLU B 1 386 ? -8.734 -49.344 -13.461 1 93.19 386 GLU B C 1
ATOM 6346 O O . GLU B 1 386 ? -7.777 -49.938 -12.969 1 93.19 386 GLU B O 1
ATOM 6351 N N . TYR B 1 387 ? -8.836 -48 -13.438 1 95.06 387 TYR B N 1
ATOM 6352 C CA . TYR B 1 387 ? -7.773 -47.156 -12.891 1 95.06 387 TYR B CA 1
ATOM 6353 C C . TYR B 1 387 ? -8.188 -46.562 -11.555 1 95.06 387 TYR B C 1
ATOM 6355 O O . TYR B 1 387 ? -7.398 -45.875 -10.898 1 95.06 387 TYR B O 1
ATOM 6363 N N . ALA B 1 388 ? -9.414 -46.75 -11.07 1 93.94 388 ALA B N 1
ATOM 6364 C CA . ALA B 1 388 ? -9.992 -46.094 -9.906 1 93.94 388 ALA B CA 1
ATOM 6365 C C . ALA B 1 388 ? -9.172 -46.375 -8.648 1 93.94 388 ALA B C 1
ATOM 6367 O O . ALA B 1 388 ? -9.023 -45.5 -7.785 1 93.94 388 ALA B O 1
ATOM 6368 N N . GLY B 1 389 ? -8.656 -47.562 -8.539 1 95.19 389 GLY B N 1
ATOM 6369 C CA . GLY B 1 389 ? -7.879 -47.969 -7.375 1 95.19 389 GLY B CA 1
ATOM 6370 C C . GLY B 1 389 ? -6.617 -47.156 -7.184 1 95.19 389 GLY B C 1
ATOM 6371 O O . GLY B 1 389 ? -6.137 -47 -6.059 1 95.19 389 GLY B O 1
ATOM 6372 N N . LEU B 1 390 ? -6.086 -46.625 -8.266 1 96.62 390 LEU B N 1
ATOM 6373 C CA . LEU B 1 390 ? -4.859 -45.844 -8.211 1 96.62 390 LEU B CA 1
ATOM 6374 C C . LEU B 1 390 ? -5.109 -44.5 -7.523 1 96.62 390 LEU B C 1
ATOM 6376 O O . LEU B 1 390 ? -4.164 -43.844 -7.102 1 96.62 390 LEU B O 1
ATOM 6380 N N . LEU B 1 391 ? -6.375 -44.031 -7.391 1 96.88 391 LEU B N 1
ATOM 6381 C CA . LEU B 1 391 ? -6.699 -42.719 -6.824 1 96.88 391 LEU B CA 1
ATOM 6382 C C . LEU B 1 391 ? -7.082 -42.844 -5.352 1 96.88 391 LEU B C 1
ATOM 6384 O O . LEU B 1 391 ? -7.449 -41.875 -4.715 1 96.88 391 LEU B O 1
ATOM 6388 N N . ASP B 1 392 ? -6.969 -44 -4.766 1 95.75 392 ASP B N 1
ATOM 6389 C CA . ASP B 1 392 ? -7.328 -44.219 -3.365 1 95.75 392 ASP B CA 1
ATOM 6390 C C . ASP B 1 392 ? -6.434 -43.375 -2.441 1 95.75 392 ASP B C 1
ATOM 6392 O O . ASP B 1 392 ? -6.918 -42.75 -1.506 1 95.75 392 ASP B O 1
ATOM 6396 N N . TRP B 1 393 ? -5.176 -43.438 -2.727 1 96.12 393 TRP B N 1
ATOM 6397 C CA . TRP B 1 393 ? -4.223 -42.719 -1.878 1 96.12 393 TRP B CA 1
ATOM 6398 C C . TRP B 1 393 ? -4.457 -41.219 -1.942 1 96.12 393 TRP B C 1
ATOM 6400 O O . TRP B 1 393 ? -4.566 -40.562 -0.907 1 96.12 393 TRP B O 1
ATOM 6410 N N . PRO B 1 394 ? -4.547 -40.594 -3.191 1 96.31 394 PRO B N 1
ATOM 6411 C CA . PRO B 1 394 ? -4.852 -39.156 -3.232 1 96.31 394 PRO B CA 1
ATOM 6412 C C . PRO B 1 394 ? -6.148 -38.812 -2.508 1 96.31 394 PRO B C 1
ATOM 6414 O O . PRO B 1 394 ? -6.23 -37.781 -1.841 1 96.31 394 PRO B O 1
ATOM 6417 N N . ARG B 1 395 ? -7.141 -39.625 -2.652 1 95 395 ARG B N 1
ATOM 6418 C CA . ARG B 1 395 ? -8.414 -39.406 -1.982 1 95 395 ARG B CA 1
ATOM 6419 C C . ARG B 1 395 ? -8.25 -39.406 -0.467 1 95 395 ARG B C 1
ATOM 6421 O O . ARG B 1 395 ? -8.75 -38.5 0.224 1 95 395 ARG B O 1
ATOM 6428 N N . ARG B 1 396 ? -7.578 -40.344 0.038 1 93.88 396 ARG B N 1
ATOM 6429 C CA . ARG B 1 396 ? -7.344 -40.438 1.475 1 93.88 396 ARG B CA 1
ATOM 6430 C C . ARG B 1 396 ? -6.465 -39.312 1.973 1 93.88 396 ARG B C 1
ATOM 6432 O O . ARG B 1 396 ? -6.723 -38.75 3.035 1 93.88 396 ARG B O 1
ATOM 6439 N N . PHE B 1 397 ? -5.438 -39.062 1.228 1 94.44 397 PHE B N 1
ATOM 6440 C CA . PHE B 1 397 ? -4.488 -38.031 1.589 1 94.44 397 PHE B CA 1
ATOM 6441 C C . PHE B 1 397 ? -5.191 -36.688 1.741 1 94.44 397 PHE B C 1
ATOM 6443 O O . PHE B 1 397 ? -4.961 -35.969 2.715 1 94.44 397 PHE B O 1
ATOM 6450 N N . CYS B 1 398 ? -6.07 -36.312 0.822 1 93.5 398 CYS B N 1
ATOM 6451 C CA . CYS B 1 398 ? -6.711 -35 0.783 1 93.5 398 CYS B CA 1
ATOM 6452 C C . CYS B 1 398 ? -7.875 -34.938 1.767 1 93.5 398 CYS B C 1
ATOM 6454 O O . CYS B 1 398 ? -8.43 -33.844 2.01 1 93.5 398 CYS B O 1
ATOM 6456 N N . SER B 1 399 ? -8.266 -36 2.262 1 88.06 399 SER B N 1
ATOM 6457 C CA . SER B 1 399 ? -9.344 -36.031 3.248 1 88.06 399 SER B CA 1
ATOM 6458 C C . SER B 1 399 ? -8.82 -35.688 4.641 1 88.06 399 SER B C 1
ATOM 6460 O O . SER B 1 399 ? -9.602 -35.344 5.535 1 88.06 399 SER B O 1
ATOM 6462 N N . HIS B 1 400 ? -7.5 -35.781 4.789 1 79.81 400 HIS B N 1
ATOM 6463 C CA . HIS B 1 400 ? -6.914 -35.5 6.094 1 79.81 400 HIS B CA 1
ATOM 6464 C C . HIS B 1 400 ? -6.551 -34.031 6.227 1 79.81 400 HIS B C 1
ATOM 6466 O O . HIS B 1 400 ? -6.312 -33.344 5.223 1 79.81 400 HIS B O 1
ATOM 6472 N N . ARG B 1 401 ? -6.57 -33.656 7.547 1 67.88 401 ARG B N 1
ATOM 6473 C CA . ARG B 1 401 ? -6.184 -32.281 7.832 1 67.88 401 ARG B CA 1
ATOM 6474 C C . ARG B 1 401 ? -4.688 -32.062 7.613 1 67.88 401 ARG B C 1
ATOM 6476 O O . ARG B 1 401 ? -3.885 -32.938 7.914 1 67.88 401 ARG B O 1
ATOM 6483 N N . THR B 1 402 ? -4.352 -31.047 6.922 1 66.19 402 THR B N 1
ATOM 6484 C CA . THR B 1 402 ? -2.957 -30.75 6.625 1 66.19 402 THR B CA 1
ATOM 6485 C C . THR B 1 402 ? -2.234 -30.25 7.875 1 66.19 402 THR B C 1
ATOM 6487 O O . THR B 1 402 ? -2.811 -29.516 8.68 1 66.19 402 THR B O 1
ATOM 6490 N N . PRO B 1 403 ? -1.081 -30.75 8.219 1 55.34 403 PRO B N 1
ATOM 6491 C CA . PRO B 1 403 ? -0.278 -30.172 9.305 1 55.34 403 PRO B CA 1
ATOM 6492 C C . PRO B 1 403 ? 0.07 -28.703 9.062 1 55.34 403 PRO B C 1
ATOM 6494 O O . PRO B 1 403 ? -0.043 -28.219 7.934 1 55.34 403 PRO B O 1
ATOM 6497 N N . ASP B 1 404 ? 0.265 -27.953 10.188 1 58.59 404 ASP B N 1
ATOM 6498 C CA . ASP B 1 404 ? 0.723 -26.562 10.094 1 58.59 404 ASP B CA 1
ATOM 6499 C C . ASP B 1 404 ? 2.047 -26.484 9.344 1 58.59 404 ASP B C 1
ATOM 6501 O O . ASP B 1 404 ? 3.045 -27.078 9.75 1 58.59 404 ASP B O 1
ATOM 6505 N N . ILE B 1 405 ? 2.09 -26.312 8.047 1 53.47 405 ILE B N 1
ATOM 6506 C CA . ILE B 1 405 ? 3.32 -26.266 7.262 1 53.47 405 ILE B CA 1
ATOM 6507 C C . ILE B 1 405 ? 3.699 -24.812 6.973 1 53.47 405 ILE B C 1
ATOM 6509 O O . ILE B 1 405 ? 2.834 -23.984 6.676 1 53.47 405 ILE B O 1
#

Sequence (810 aa):
MTPLVWLMSSRRSHTKSRNGCDQCKRRRVKCDEADPCTNCTRRHLVCVYNLHCSPSAQARNKTKEGAPFATPSEPAPSDLDDTLSTFQDRIRSGFFLPREWDGQDFELMHHYSIATGHTMSQKDAVRNVWVAEIPRIAYSYEFLMHGILSLAAMHLTVVKPERYSHYHTRSTFHMALGLQSFRKILQSPTAENSCALFSFSSIIMVWICAVPAEVESVRPLDNAYELFKLCRGILALKDFLGVVRNSPLNPLLSPDYMLEAHEIPKGMGFRLFAGLGDQLCRLRSKLASETLSESTRYVYNQAIYQFEQSCRLIEHAETPMECGMIFCWPISVLEDFLGLIEGRDPLAIVLLGYYSTQLHLFRHFWFVEKRVDALLHATLATIPSEYAGLLDWPRRFCSHRTPDIMTPLVWLMSSRRSHTKSRNGCDQCKRRRVKCDEADPCTNCTRRHLVCVYNLHCSPSAQARNKTKEGAPFATPSEPAPSDLDDTLSTFQDRIRSGFFLPREWDGQDFELMHHYSIATGHTMSQKDAVRNVWVAEIPRIAYSYEFLMHGILSLAAMHLTVVKPERYSHYHTRSTFHMALGLQSFRKILQSPTAENSCALFSFSSIIMVWICAVPAEVESVRPLDNAYELFKLCRGILALKDFLGVVRNSPLNPLLSPDYMLEAHEIPKGMGFRLFAGLGDQLCRLRSKLASETLSESTRYVYNQAIYQFEQSCRLIEHAETPMECGMIFCWPISVLEDFLGLIEGRDPLAIVLLGYYSTQLHLFRHFWFVEKRVDALLHATLATIPSEYAGLLDWPRRFCSHRTPDI

Secondary structure (DSSP, 8-state):
-----------------TT--HHHHHHT------SS-HHHHHTT-----------------------SSPPPPPPPHHHHHHHHHHHHHHH--S---S-S--TTHHHHHHHHHHTGGGGG-SSHHHHHIIIIIHHHHHTT-HHHHHHHHHHHHHHHHHH-GGGHHHHHHHHHHHHHHHHHHHHHHHTS--TTTHHHHHHHHHHHHHHHHHS-TTSTT--HHHHHHHHHHHHGGGGGGGGGHHHHHTSTTGGGG-GGG---GGGS-TTPPPSTTTTHHHHHHHHHHHHHHS---HHHHHHHHHHHHHHHHHHHHHHTPPSSPPGGGGGHHHHHS-HHHHHHHHTT-HHHHHHHHHHHHHHHHTTTSTTTHHHHHHHHHHHHHHS-HHHHGGGHHHHHHHHSPPP--/-----------------TT--HHHHHTT------SS-HHHHHTT-----------------------SSPPPPPPPHHHHHHHHHHHHHHH--S---S-S--TTHHHHHHHHHHTGGGGG-SSHHHHHIIIIIHHHHHTT-HHHHHHHHHHHHHHHHHH-GGGHHHHHHHHHHHHHHHHHHHHHHHTS--TTTHHHHHHHHHHHHHHHHHS-TTSTT--HHHHHHHHHHHHGGGGGGGGGHHHHHTSTTGGGG-GGG---GGGS-TTPPPSTTTTHHHHHHHHHHHHHHS---HHHHHHHHHHHHHHHHHHHHHHTPPSSPPGGGGGHHHHHS-HHHHHHHHTT-HHHHHHHHHHHHHHHHTTTSTTTHHHHHHHHHHHHHHS-HHHHGGGHHHHHHHHSPPP--

pLDDT: mean 83.51, std 18.51, range [26.33, 98.75]

Organism: Aspergillus candidus (NCBI:txid41067)

Nearest PDB structures (foldseek):
  7xb5-assembly1_A-2  TM=3.987E-01  e=1.648E-02  Saccharomyces cerevisiae S288C
  4n9n-assembly1_B  TM=3.368E-01  e=4.127E-02  Saccharomyces cerevisiae S288C
  7vpu-assembly1_A  TM=5.680E-01  e=5.845E-04  Lachancea thermotolerans CBS 6340
  7xb5-assembly1_A-2  TM=3.955E-01  e=1.845E-02  Saccharomyces cerevisiae S288C
  4n9n-assembly1_B  TM=3.378E-01  e=3.589E-02  Saccharomyces cerevisiae S288C

Radius of gyration: 39.9 Å; Cα contacts (8 Å, |Δi|>4): 944; chains: 2; bounding box: 72×136×129 Å